Protein AF-0000000084528495 (afdb_homodimer)

Solvent-accessible surface area (backbone atoms only — not comparable to full-atom values): 52672 Å² total; per-residue (Å²): 116,62,55,32,34,38,36,33,26,71,50,64,68,57,42,54,53,49,43,49,55,41,39,72,72,54,35,44,69,46,77,27,61,38,69,66,52,42,53,53,48,50,70,76,45,75,59,64,30,39,39,36,41,34,61,101,52,72,64,42,44,51,50,32,38,51,39,49,69,34,83,90,40,40,80,51,52,28,34,32,38,28,51,91,52,44,69,66,59,35,40,52,44,38,76,26,46,26,77,39,60,40,29,56,82,57,58,63,67,44,54,51,28,51,51,37,28,54,44,34,53,51,44,60,51,51,72,59,45,53,87,52,68,66,42,49,45,68,48,73,54,81,67,75,66,86,82,68,80,81,67,31,35,34,34,40,33,18,83,43,69,69,64,56,68,38,56,48,52,48,43,59,71,50,41,91,37,35,45,84,35,51,47,77,70,55,56,61,75,49,88,40,41,30,39,38,39,34,24,39,44,36,69,52,63,50,42,101,84,64,48,50,59,55,43,77,16,16,24,17,64,70,54,47,52,49,50,45,36,51,41,54,32,34,77,88,44,39,70,36,36,31,36,37,28,30,30,76,85,44,50,70,59,52,28,49,42,24,49,42,60,28,67,42,76,46,43,56,81,51,48,46,68,48,53,50,50,49,52,52,51,44,44,52,50,40,51,54,51,52,49,48,51,50,48,41,52,49,30,36,45,48,31,25,28,28,88,83,62,64,37,28,13,37,69,34,42,55,57,34,40,34,55,53,21,64,69,15,32,88,89,29,26,29,24,30,34,29,34,35,50,52,64,47,66,58,45,27,72,73,61,31,63,67,36,38,49,43,46,51,35,50,46,50,50,47,40,54,72,74,52,60,93,79,45,45,54,20,43,61,49,95,62,28,34,35,39,38,36,72,66,25,52,69,68,57,39,48,52,51,52,49,49,43,36,48,55,42,50,68,51,62,40,72,32,57,33,84,90,42,87,56,74,76,40,70,45,78,50,40,36,22,26,2,27,24,76,31,62,50,39,56,31,68,57,41,48,49,39,3,46,52,14,23,52,49,15,54,72,72,70,37,69,35,77,24,70,50,66,77,70,59,79,74,52,87,78,77,84,77,80,78,80,77,77,77,76,78,86,69,77,82,79,81,73,78,77,69,74,65,93,118,117,62,55,34,34,37,37,33,25,72,49,64,66,57,43,53,52,50,44,49,54,42,39,73,71,56,34,43,69,46,79,27,61,38,69,67,51,42,54,53,47,48,71,75,44,76,60,65,30,38,37,36,39,32,61,103,52,74,65,43,46,51,50,34,38,51,40,48,68,35,83,90,39,40,81,51,50,29,36,32,37,28,50,92,52,44,67,67,59,35,39,51,43,37,74,27,48,26,78,39,58,38,30,57,82,58,56,62,66,44,53,50,29,49,51,37,29,52,43,34,54,48,43,60,51,52,72,59,45,54,84,49,69,64,42,50,44,67,47,74,54,81,66,74,64,86,81,69,80,81,66,32,35,33,33,41,33,17,81,44,69,70,64,55,68,38,56,48,50,46,44,60,73,48,40,89,37,37,42,85,36,51,49,76,70,54,56,62,74,48,87,39,42,29,37,38,38,34,24,39,44,34,68,52,65,50,42,101,83,63,48,49,58,56,42,78,16,16,23,17,64,70,54,48,52,49,51,44,36,50,41,55,32,33,78,88,44,39,70,36,36,31,37,38,28,30,32,76,86,44,52,69,60,50,28,50,43,22,47,42,59,28,69,40,74,45,42,56,82,50,48,47,68,48,52,49,51,48,53,52,51,44,46,50,49,39,50,54,50,51,50,46,51,50,48,42,52,49,30,37,46,49,32,27,28,29,88,81,62,64,38,28,12,38,70,35,41,55,56,35,38,35,55,53,22,65,69,15,31,88,91,30,25,29,24,32,34,30,33,35,50,53,66,48,66,56,45,26,71,74,60,32,62,68,36,37,51,43,45,52,34,50,46,49,52,45,42,56,72,72,52,60,93,79,45,45,53,21,42,62,49,95,61,29,34,36,38,38,35,73,65,26,52,69,67,60,40,49,51,50,51,50,48,42,39,46,52,42,48,70,50,63,40,71,34,58,33,86,90,41,87,55,74,77,40,68,44,79,49,42,36,22,24,2,28,23,75,32,62,53,40,56,30,68,57,41,48,50,40,3,46,52,14,23,51,50,15,54,71,73,70,37,67,35,76,24,70,51,66,76,71,61,79,73,50,88,80,76,86,78,81,76,80,77,77,78,76,77,84,69,78,79,82,81,72,80,75,67,73,66,87,118

Secondary structure (DSSP, 8-state):
-PPEEEEE-SSHHHHHHHHHHHHHTT-EEEEESSHHHHHHHHHH---SEEEEE--SSTHHHHHHHHHHHSTTTTTS-EEEE-SS--HHHHHHHHHHT-SEEE-TT--HHHHHHHHHHHHHHHHHHHTTS-SSHHHHHTT-S----S---PPPEEEE--SSSPPPHHHHHHHHHHGGGEEEES-HHHHTT---SEEEEE-TTTTS---TTS-----TTS--HHHHHHHHHHHHHSGGGTT-EEEEEE-TT-HHHHHHHHHHT-SEEEETT--HHHHHHHHHHHHHHHHHHHHHHHHHHHHHHHHHB-TTT-SEEHHHHHHHHHHHHHH-BTTB-EEEEEEEETTHHHHHHHH-HHHHHHHHHHHHHHHHHHS-TT-EEEE-SSSEEEEEEET--HHHHHHHHHHHHHHHHTS-EEE--SSS-S--EEE---EEEEEEEESS--HHHHHHHHHHHHHHHHHTTSSSEEE---GGGTS--------------------GGGGTT-/-PPEEEEE-SSHHHHHHHHHHHHHTT-EEEEESSHHHHHHHHHH---SEEEEE--SSTHHHHHHHHHHHSTTTTTS-EEEE-SS--HHHHHHHHHHT-SEEE-TT--HHHHHHHHHHHHHHHHHHHTTS-SSHHHHHTT-S----S---PPPEEEE--SSSPPPHHHHHHHHHHGGGEEEES-HHHHTT---SEEEEE-TTTTS---TTS-----TTS--HHHHHHHHHHHHHSGGGTT-EEEEEE-TT-HHHHHHHHHHT-SEEEETT--HHHHHHHHHHHHHHHHHHHHHHHHHHHHHHHHHB-TTT-SEEHHHHHHHHHHHHHH-BTTB-EEEEEEEETTHHHHHHHH-HHHHHHHHHHHHHHHHHHS-TT-EEEE-SSSEEEEEEET--HHHHHHHHHHHHHHHHTS-EEE--SSS-S--EEE---EEEEEEEESS--HHHHHHHHHHHHHHHHHTTSSSEEE---GGGTS--------------------TT--TT-

Organism: NCBI:txid1123501

pLDDT: mean 80.45, std 19.77, range [17.0, 97.69]

Sequence (1004 aa):
MSRRILVVDSVCTNRILGAADLSAARFDVRTCDSADAARRALRDGLPDLVAVGVGEGAACHDLLAELRAAPRTRALPIVAVGGDGGTAARLAALQAGADEAFPAGVDPALLVARLRSLLRRRDELEDLRPHDAAARALGFGDEAEPFAAPGRVAVLAGPSGAPPAALAEVIGRLGRRAQLLRDPAELTRQKADVVLLDAAGGAAGPDAAGRLAASGGCLSPGALFRAIAEVRAQGGRRQAEILAIVPPGATDLAVMALDLGAGDLVTADVGTAELSWRIDGLLRRKRVHDRLRDKVRDGLQAAVTDPLTGIANRRFAMATLGGMARAAGPGAPLAVMVLDIDHFKAVNDRHGHVAGDCVLIEVAGRMAAALRPGDLFARIGGEEFLVAAPGLGAAAARDLADRLRAAVADREVEVSNEMCANPAASVSVTISAGLAIGQGDEGDRLFGRADAALYAAKRDGRDRICLWSDPTATAPRHPVRVAVAAQPPGGPRRDWLSSRSAMSRRILVVDSVCTNRILGAADLSAARFDVRTCDSADAARRALRDGLPDLVAVGVGEGAACHDLLAELRAAPRTRALPIVAVGGDGGTAARLAALQAGADEAFPAGVDPALLVARLRSLLRRRDELEDLRPHDAAARALGFGDEAEPFAAPGRVAVLAGPSGAPPAALAEVIGRLGRRAQLLRDPAELTRQKADVVLLDAAGGAAGPDAAGRLAASGGCLSPGALFRAIAEVRAQGGRRQAEILAIVPPGATDLAVMALDLGAGDLVTADVGTAELSWRIDGLLRRKRVHDRLRDKVRDGLQAAVTDPLTGIANRRFAMATLGGMARAAGPGAPLAVMVLDIDHFKAVNDRHGHVAGDCVLIEVAGRMAAALRPGDLFARIGGEEFLVAAPGLGAAAARDLADRLRAAVADREVEVSNEMCANPAASVSVTISAGLAIGQGDEGDRLFGRADAALYAAKRDGRDRICLWSDPTATAPRHPVRVAVAAQPPGGPRRDWLSSRSA

Nearest PDB structures (foldseek):
  4wxo-assembly1_A  TM=8.400E-01  e=7.750E-16  Pseudomonas aeruginosa PAO1
  6zxc-assembly2_D  TM=5.123E-01  e=1.967E-21  Leptospira biflexa serovar Patoc strain 'Patoc 1 (Paris)'
  6et7-assembly1_B  TM=7.947E-01  e=2.622E-15  Idiomarina sp. A28L
  4zmm-assembly1_B  TM=8.998E-01  e=1.711E-13  Pseudomonas aeruginosa PAO1
  4zmu-assembly2_D  TM=7.798E-01  e=5.908E-15  Pseudomonas aeruginosa PAO1

Structure (mmCIF, N/CA/C/O backbone):
data_AF-0000000084528495-model_v1
#
loop_
_entity.id
_entity.type
_entity.pdbx_description
1 polymer 'diguanylate cyclase'
#
loop_
_atom_site.group_PDB
_atom_site.id
_atom_site.type_symbol
_atom_site.label_atom_id
_atom_site.label_alt_id
_atom_site.label_comp_id
_atom_site.label_asym_id
_atom_site.label_entity_id
_atom_site.label_seq_id
_atom_site.pdbx_PDB_ins_code
_atom_site.Cartn_x
_atom_site.Cartn_y
_atom_site.Cartn_z
_atom_site.occupancy
_atom_site.B_iso_or_equiv
_atom_site.auth_seq_id
_atom_site.auth_comp_id
_atom_site.auth_asym_id
_atom_site.auth_atom_id
_atom_site.pdbx_PDB_model_num
ATOM 1 N N . MET A 1 1 ? 2.141 -1.778 18.984 1 60 1 MET A N 1
ATOM 2 C CA . MET A 1 1 ? 3.311 -1.657 19.844 1 60 1 MET A CA 1
ATOM 3 C C . MET A 1 1 ? 4.07 -0.367 19.547 1 60 1 MET A C 1
ATOM 5 O O . MET A 1 1 ? 4.039 0.137 18.422 1 60 1 MET A O 1
ATOM 9 N N . SER A 1 2 ? 4.523 0.287 20.562 1 79.12 2 SER A N 1
ATOM 10 C CA . SER A 1 2 ? 5.301 1.518 20.453 1 79.12 2 SER A CA 1
ATOM 11 C C . SER A 1 2 ? 6.539 1.316 19.578 1 79.12 2 SER A C 1
ATOM 13 O O . SER A 1 2 ? 7.07 0.208 19.5 1 79.12 2 SER A O 1
ATOM 15 N N . ARG A 1 3 ? 6.922 2.322 18.922 1 86.75 3 ARG A N 1
ATOM 16 C CA . ARG A 1 3 ? 8.109 2.287 18.062 1 86.75 3 ARG A CA 1
ATOM 17 C C . ARG A 1 3 ? 9.375 2.223 18.906 1 86.75 3 ARG A C 1
ATOM 19 O O . ARG A 1 3 ? 9.5 2.926 19.922 1 86.75 3 ARG A O 1
ATOM 26 N N . ARG A 1 4 ? 10.25 1.34 18.578 1 91.38 4 ARG A N 1
ATOM 27 C CA . ARG A 1 4 ? 11.5 1.116 19.297 1 91.38 4 ARG A CA 1
ATOM 28 C C . ARG A 1 4 ? 12.641 1.914 18.688 1 91.38 4 ARG A C 1
ATOM 30 O O . ARG A 1 4 ? 12.867 1.852 17.469 1 91.38 4 ARG A O 1
ATOM 37 N N . ILE A 1 5 ? 13.367 2.697 19.562 1 94.69 5 ILE A N 1
ATOM 38 C CA . ILE A 1 5 ? 14.508 3.482 19.109 1 94.69 5 ILE A CA 1
ATOM 39 C C . ILE A 1 5 ? 15.766 3.066 19.875 1 94.69 5 ILE A C 1
ATOM 41 O O . ILE A 1 5 ? 15.742 2.941 21.094 1 94.69 5 ILE A O 1
ATOM 45 N N . LEU A 1 6 ? 16.812 2.783 19.172 1 96.25 6 LEU A N 1
ATOM 46 C CA . LEU A 1 6 ? 18.109 2.516 19.781 1 96.25 6 LEU A CA 1
ATOM 47 C C . LEU A 1 6 ? 18.984 3.758 19.75 1 96.25 6 LEU A C 1
ATOM 49 O O . LEU A 1 6 ? 19.297 4.281 18.672 1 96.25 6 LEU A O 1
ATOM 53 N N . VAL A 1 7 ? 19.375 4.219 20.938 1 95 7 VAL A N 1
ATOM 54 C CA . VAL A 1 7 ? 20.25 5.383 21.031 1 95 7 VAL A CA 1
ATOM 55 C C . VAL A 1 7 ? 21.672 4.934 21.328 1 95 7 VAL A C 1
ATOM 57 O O . VAL A 1 7 ? 21.922 4.254 22.328 1 95 7 VAL A O 1
ATOM 60 N N . VAL A 1 8 ? 22.547 5.336 20.453 1 94.06 8 VAL A N 1
ATOM 61 C CA . VAL A 1 8 ? 23.953 4.992 20.625 1 94.06 8 VAL A CA 1
ATOM 62 C C . VAL A 1 8 ? 24.781 6.262 20.828 1 94.06 8 VAL A C 1
ATOM 64 O O . VAL A 1 8 ? 24.891 7.094 19.922 1 94.06 8 VAL A O 1
ATOM 67 N N . ASP A 1 9 ? 25.328 6.438 21.938 1 91.56 9 ASP A N 1
ATOM 68 C CA . ASP A 1 9 ? 26.156 7.602 22.266 1 91.56 9 ASP A CA 1
ATOM 69 C C . ASP A 1 9 ? 27.141 7.281 23.391 1 91.56 9 ASP A C 1
ATOM 71 O O . ASP A 1 9 ? 26.75 6.738 24.438 1 91.56 9 ASP A O 1
ATOM 75 N N . SER A 1 10 ? 28.406 7.633 23.219 1 88.31 10 SER A N 1
ATOM 76 C CA . SER A 1 10 ? 29.422 7.309 24.203 1 88.31 10 SER A CA 1
ATOM 77 C C . SER A 1 10 ? 29.297 8.203 25.438 1 88.31 10 SER A C 1
ATOM 79 O O . SER A 1 10 ? 29.797 7.859 26.5 1 88.31 10 SER A O 1
ATOM 81 N N . VAL A 1 11 ? 28.781 9.406 25.25 1 88.38 11 VAL A N 1
ATOM 82 C CA . VAL A 1 11 ? 28.641 10.352 26.359 1 88.38 11 VAL A CA 1
ATOM 83 C C . VAL A 1 11 ? 27.359 10.055 27.125 1 88.38 11 VAL A C 1
ATOM 85 O O . VAL A 1 11 ? 26.25 10.148 26.578 1 88.38 11 VAL A O 1
ATOM 88 N N . CYS A 1 12 ? 27.484 9.82 28.375 1 91.19 12 CYS A N 1
ATOM 89 C CA . CYS A 1 12 ? 26.391 9.391 29.219 1 91.19 12 CYS A CA 1
ATOM 90 C C . CYS A 1 12 ? 25.297 10.445 29.281 1 91.19 12 CYS A C 1
ATOM 92 O O . CYS A 1 12 ? 24.109 10.133 29.156 1 91.19 12 CYS A O 1
ATOM 94 N N . THR A 1 13 ? 25.672 11.672 29.422 1 89.62 13 THR A N 1
ATOM 95 C CA . THR A 1 13 ? 24.703 12.766 29.531 1 89.62 13 THR A CA 1
ATOM 96 C C . THR A 1 13 ? 23.844 12.852 28.266 1 89.62 13 THR A C 1
ATOM 98 O O . THR A 1 13 ? 22.641 13.062 28.344 1 89.62 13 THR A O 1
ATOM 101 N N . ASN A 1 14 ? 24.453 12.672 27.172 1 88.44 14 ASN A N 1
ATOM 102 C CA . ASN A 1 14 ? 23.734 12.695 25.906 1 88.44 14 ASN A CA 1
ATOM 103 C C . ASN A 1 14 ? 22.703 11.562 25.812 1 88.44 14 ASN A C 1
ATOM 105 O O . ASN A 1 14 ? 21.594 11.766 25.344 1 88.44 14 ASN A O 1
ATOM 109 N N . ARG A 1 15 ? 23.078 10.445 26.219 1 89.56 15 ARG A N 1
ATOM 110 C CA . ARG A 1 15 ? 22.188 9.281 26.188 1 89.56 15 ARG A CA 1
ATOM 111 C C . ARG A 1 15 ? 20.969 9.508 27.078 1 89.56 15 ARG A C 1
ATOM 113 O O . ARG A 1 15 ? 19.844 9.25 26.672 1 89.56 15 ARG A O 1
ATOM 120 N N . ILE A 1 16 ? 21.234 9.984 28.234 1 90.25 16 ILE A N 1
ATOM 121 C CA . ILE A 1 16 ? 20.172 10.188 29.203 1 90.25 16 ILE A CA 1
ATOM 122 C C . ILE A 1 16 ? 19.188 11.234 28.688 1 90.25 16 ILE A C 1
ATOM 124 O O . ILE A 1 16 ? 17.969 11.008 28.672 1 90.25 16 ILE A O 1
ATOM 128 N N . LEU A 1 17 ? 19.734 12.375 28.234 1 87.88 17 LEU A N 1
ATOM 129 C CA . LEU A 1 17 ? 18.891 13.453 27.734 1 87.88 17 LEU A CA 1
ATOM 130 C C . LEU A 1 17 ? 18.125 13.016 26.484 1 87.88 17 LEU A C 1
ATOM 132 O O . LEU A 1 17 ? 16.938 13.297 26.359 1 87.88 17 LEU A O 1
ATOM 136 N N . GLY A 1 18 ? 18.844 12.391 25.641 1 89 18 GLY A N 1
ATOM 137 C CA . GLY A 1 18 ? 18.188 11.891 24.438 1 89 18 GLY A CA 1
ATOM 138 C C . GLY A 1 18 ? 17.078 10.898 24.734 1 89 18 GLY A C 1
ATOM 139 O O . GLY A 1 18 ? 15.984 10.992 24.156 1 89 18 GLY A O 1
ATOM 140 N N . ALA A 1 19 ? 17.359 9.969 25.562 1 91.31 19 ALA A N 1
ATOM 141 C CA . ALA A 1 19 ? 16.375 8.977 25.953 1 91.31 19 ALA A CA 1
ATOM 142 C C . ALA A 1 19 ? 15.148 9.641 26.594 1 91.31 19 ALA A C 1
ATOM 144 O O . ALA A 1 19 ? 14.016 9.242 26.328 1 91.31 19 ALA A O 1
ATOM 145 N N . ALA A 1 20 ? 15.406 10.594 27.391 1 90.19 20 ALA A N 1
ATOM 146 C CA . ALA A 1 20 ? 14.312 11.305 28.047 1 90.19 20 ALA A CA 1
ATOM 147 C C . ALA A 1 20 ? 13.414 11.992 27.031 1 90.19 20 ALA A C 1
ATOM 149 O O . ALA A 1 20 ? 12.188 11.867 27.094 1 90.19 20 ALA A O 1
ATOM 150 N N . ASP A 1 21 ? 14.031 12.719 26.109 1 89 21 ASP A N 1
ATOM 151 C CA . ASP A 1 21 ? 13.289 13.422 25.078 1 89 21 ASP A CA 1
ATOM 152 C C . ASP A 1 21 ? 12.461 12.453 24.234 1 89 21 ASP A C 1
ATOM 154 O O . ASP A 1 21 ? 11.281 12.703 23.969 1 89 21 ASP A O 1
ATOM 158 N N . LEU A 1 22 ? 13.062 11.391 23.891 1 90.62 22 LEU A N 1
ATOM 159 C CA . LEU A 1 22 ? 12.406 10.43 23.016 1 90.62 22 LEU A CA 1
ATOM 160 C C . LEU A 1 22 ? 11.328 9.656 23.766 1 90.62 22 LEU A C 1
ATOM 162 O O . LEU A 1 22 ? 10.281 9.328 23.203 1 90.62 22 LEU A O 1
ATOM 166 N N . SER A 1 23 ? 11.555 9.336 25 1 87.75 23 SER A N 1
ATOM 167 C CA . SER A 1 23 ? 10.539 8.68 25.812 1 87.75 23 SER A CA 1
ATOM 168 C C . SER A 1 23 ? 9.328 9.586 26.031 1 87.75 23 SER A C 1
ATOM 170 O O . SER A 1 23 ? 8.188 9.117 26.047 1 87.75 23 SER A O 1
ATOM 172 N N . ALA A 1 24 ? 9.656 10.844 26.188 1 83.25 24 ALA A N 1
ATOM 173 C CA . ALA A 1 24 ? 8.578 11.82 26.328 1 83.25 24 ALA A CA 1
ATOM 174 C C . ALA A 1 24 ? 7.695 11.836 25.078 1 83.25 24 ALA A C 1
ATOM 176 O O . ALA A 1 24 ? 6.504 12.148 25.156 1 83.25 24 ALA A O 1
ATOM 177 N N . ALA A 1 25 ? 8.312 11.547 24 1 84.56 25 ALA A N 1
ATOM 178 C CA . ALA A 1 25 ? 7.574 11.469 22.734 1 84.56 25 ALA A CA 1
ATOM 179 C C . ALA A 1 25 ? 6.992 10.07 22.531 1 84.56 25 ALA A C 1
ATOM 181 O O . ALA A 1 25 ? 6.555 9.734 21.422 1 84.56 25 ALA A O 1
ATOM 182 N N . ARG A 1 26 ? 7.105 9.227 23.578 1 81.56 26 ARG A N 1
ATOM 183 C CA . ARG A 1 26 ? 6.414 7.941 23.688 1 81.56 26 ARG A CA 1
ATOM 184 C C . ARG A 1 26 ? 7.082 6.875 22.828 1 81.56 26 ARG A C 1
ATOM 186 O O . ARG A 1 26 ? 6.414 5.977 22.312 1 81.56 26 ARG A O 1
ATOM 193 N N . PHE A 1 27 ? 8.258 7.012 22.578 1 87.56 27 PHE A N 1
ATOM 194 C CA . PHE A 1 27 ? 9.039 5.945 21.969 1 87.56 27 PHE A CA 1
ATOM 195 C C . PHE A 1 27 ? 9.586 4.996 23.031 1 87.56 27 PHE A C 1
ATOM 197 O O . PHE A 1 27 ? 9.766 5.383 24.188 1 87.56 27 PHE A O 1
ATOM 204 N N . ASP A 1 28 ? 9.656 3.738 22.672 1 89.75 28 ASP A N 1
ATOM 205 C CA . ASP A 1 28 ? 10.414 2.785 23.484 1 89.75 28 ASP A CA 1
ATOM 206 C C . ASP A 1 28 ? 11.906 2.879 23.203 1 89.75 28 ASP A C 1
ATOM 208 O O . ASP A 1 28 ? 12.359 2.498 22.109 1 89.75 28 ASP A O 1
ATOM 212 N N . VAL A 1 29 ? 12.688 3.346 24.266 1 94.62 29 VAL A N 1
ATOM 213 C CA . VAL A 1 29 ? 14.07 3.729 23.984 1 94.62 29 VAL A CA 1
ATOM 214 C C . VAL A 1 29 ? 15.031 2.775 24.688 1 94.62 29 VAL A C 1
ATOM 216 O O . VAL A 1 29 ? 14.867 2.492 25.875 1 94.62 29 VAL A O 1
ATOM 219 N N . ARG A 1 30 ? 15.883 2.232 23.969 1 95.25 30 ARG A N 1
ATOM 220 C CA . ARG A 1 30 ? 17.031 1.497 24.484 1 95.25 30 ARG A CA 1
ATOM 221 C C . ARG A 1 30 ? 18.328 2.238 24.188 1 95.25 30 ARG A C 1
ATOM 223 O O . ARG A 1 30 ? 18.5 2.812 23.109 1 95.25 30 ARG A O 1
ATOM 230 N N . THR A 1 31 ? 19.266 2.225 25.172 1 95.38 31 THR A N 1
ATOM 231 C CA . THR A 1 31 ? 20.5 2.977 24.969 1 95.38 31 THR A CA 1
ATOM 232 C C . THR A 1 31 ? 21.719 2.045 24.984 1 95.38 31 THR A C 1
ATOM 234 O O . THR A 1 31 ? 21.703 1.013 25.656 1 95.38 31 THR A O 1
ATOM 237 N N . CYS A 1 32 ? 22.641 2.402 24.188 1 94.25 32 CYS A N 1
ATOM 238 C CA . CYS A 1 32 ? 23.938 1.747 24.156 1 94.25 32 CYS A CA 1
ATOM 239 C C . CYS A 1 32 ? 25.062 2.766 24.266 1 94.25 32 CYS A C 1
ATOM 241 O O . CYS A 1 32 ? 24.969 3.869 23.734 1 94.25 32 CYS A O 1
ATOM 243 N N . ASP A 1 33 ? 26.203 2.359 24.938 1 92.5 33 ASP A N 1
ATOM 244 C CA . ASP A 1 33 ? 27.266 3.322 25.219 1 92.5 33 ASP A CA 1
ATOM 245 C C . ASP A 1 33 ? 28.438 3.131 24.25 1 92.5 33 ASP A C 1
ATOM 247 O O . ASP A 1 33 ? 29.469 3.809 24.375 1 92.5 33 ASP A O 1
ATOM 251 N N . SER A 1 34 ? 28.281 2.148 23.328 1 91 34 SER A N 1
ATOM 252 C CA . SER A 1 34 ? 29.359 1.89 22.375 1 91 34 SER A CA 1
ATOM 253 C C . SER A 1 34 ? 28.828 1.239 21.109 1 91 34 SER A C 1
ATOM 255 O O . SER A 1 34 ? 27.703 0.749 21.078 1 91 34 SER A O 1
ATOM 257 N N . ALA A 1 35 ? 29.688 1.284 20.062 1 91.25 35 ALA A N 1
ATOM 258 C CA . ALA A 1 35 ? 29.344 0.627 18.812 1 91.25 35 ALA A CA 1
ATOM 259 C C . ALA A 1 35 ? 29.188 -0.879 19 1 91.25 35 ALA A C 1
ATOM 261 O O . ALA A 1 35 ? 28.312 -1.502 18.391 1 91.25 35 ALA A O 1
ATOM 262 N N . ASP A 1 36 ? 30.031 -1.383 19.828 1 91.19 36 ASP A N 1
ATOM 263 C CA . ASP A 1 36 ? 29.984 -2.816 20.109 1 91.19 36 ASP A CA 1
ATOM 264 C C . ASP A 1 36 ? 28.672 -3.199 20.781 1 91.19 36 ASP A C 1
ATOM 266 O O . ASP A 1 36 ? 28.062 -4.211 20.438 1 91.19 36 ASP A O 1
ATOM 270 N N . ALA A 1 37 ? 28.344 -2.432 21.734 1 93.56 37 ALA A N 1
ATOM 271 C CA . ALA A 1 37 ? 27.078 -2.676 22.406 1 93.56 37 ALA A CA 1
ATOM 272 C C . ALA A 1 37 ? 25.906 -2.568 21.438 1 93.56 37 ALA A C 1
ATOM 274 O O . ALA A 1 37 ? 24.938 -3.33 21.531 1 93.56 37 ALA A O 1
ATOM 275 N N . ALA A 1 38 ? 26 -1.635 20.531 1 94.25 38 ALA A N 1
ATOM 276 C CA . ALA A 1 38 ? 24.969 -1.451 19.516 1 94.25 38 ALA A CA 1
ATOM 277 C C . ALA A 1 38 ? 24.859 -2.676 18.609 1 94.25 38 ALA A C 1
ATOM 279 O O . ALA A 1 38 ? 23.75 -3.143 18.312 1 94.25 38 ALA A O 1
ATOM 280 N N . ARG A 1 39 ? 26.031 -3.174 18.219 1 92.25 39 ARG A N 1
ATOM 281 C CA . ARG A 1 39 ? 26.062 -4.355 17.359 1 92.25 39 ARG A CA 1
ATOM 282 C C . ARG A 1 39 ? 25.375 -5.539 18.047 1 92.25 39 ARG A C 1
ATOM 284 O O . ARG A 1 39 ? 24.609 -6.27 17.406 1 92.25 39 ARG A O 1
ATOM 291 N N . ARG A 1 40 ? 25.609 -5.707 19.266 1 93.31 40 ARG A N 1
ATOM 292 C CA . ARG A 1 40 ? 25 -6.797 20.031 1 93.31 40 ARG A CA 1
ATOM 293 C C . ARG A 1 40 ? 23.484 -6.613 20.125 1 93.31 40 ARG A C 1
ATOM 295 O O . ARG A 1 40 ? 22.734 -7.566 19.922 1 93.31 40 ARG A O 1
ATOM 302 N N . ALA A 1 41 ? 23.094 -5.406 20.391 1 94.62 41 ALA A N 1
ATOM 303 C CA . ALA A 1 41 ? 21.672 -5.109 20.5 1 94.62 41 ALA A CA 1
ATOM 304 C C . ALA A 1 41 ? 20.953 -5.398 19.188 1 94.62 41 ALA A C 1
ATOM 306 O O . ALA A 1 41 ? 19.844 -5.93 19.188 1 94.62 41 ALA A O 1
ATOM 307 N N . LEU A 1 42 ? 21.531 -5.066 18.062 1 92.5 42 LEU A N 1
ATOM 308 C CA . LEU A 1 42 ? 20.938 -5.227 16.75 1 92.5 42 LEU A CA 1
ATOM 309 C C . LEU A 1 42 ? 20.859 -6.699 16.359 1 92.5 42 LEU A C 1
ATOM 311 O O . LEU A 1 42 ? 20 -7.09 15.57 1 92.5 42 LEU A O 1
ATOM 315 N N . ARG A 1 43 ? 21.781 -7.492 16.875 1 88.62 43 ARG A N 1
ATOM 316 C CA . ARG A 1 43 ? 21.719 -8.938 16.656 1 88.62 43 ARG A CA 1
ATOM 317 C C . ARG A 1 43 ? 20.531 -9.555 17.375 1 88.62 43 ARG A C 1
ATOM 319 O O . ARG A 1 43 ? 19.906 -10.484 16.859 1 88.62 43 ARG A O 1
ATOM 326 N N . ASP A 1 44 ? 20.203 -9.023 18.469 1 89.5 44 ASP A N 1
ATOM 327 C CA . ASP A 1 44 ? 19.094 -9.523 19.266 1 89.5 44 ASP A CA 1
ATOM 328 C C . ASP A 1 44 ? 17.75 -9.148 18.641 1 89.5 44 ASP A C 1
ATOM 330 O O . ASP A 1 44 ? 16.781 -9.898 18.734 1 89.5 44 ASP A O 1
ATOM 334 N N . GLY A 1 45 ? 17.734 -7.98 18.109 1 90.56 45 GLY A N 1
ATOM 335 C CA . GLY A 1 45 ? 16.516 -7.488 17.484 1 90.56 45 GLY A CA 1
ATOM 336 C C . GLY A 1 45 ? 16.688 -6.113 16.859 1 90.56 45 GLY A C 1
ATOM 337 O O . GLY A 1 45 ? 17.359 -5.25 17.422 1 90.56 45 GLY A O 1
ATOM 338 N N . LEU A 1 46 ? 16.031 -6.012 15.82 1 91.56 46 LEU A N 1
ATOM 339 C CA . LEU A 1 46 ? 16.156 -4.734 15.133 1 91.56 46 LEU A CA 1
ATOM 340 C C . LEU A 1 46 ? 15.164 -3.715 15.68 1 91.56 46 LEU A C 1
ATOM 342 O O . LEU A 1 46 ? 13.984 -4.027 15.844 1 91.56 46 LEU A O 1
ATOM 346 N N . PRO A 1 47 ? 15.648 -2.535 16.016 1 94.19 47 PRO A N 1
ATOM 347 C CA . PRO A 1 47 ? 14.727 -1.439 16.328 1 94.19 47 PRO A CA 1
ATOM 348 C C . PRO A 1 47 ? 14.07 -0.848 15.086 1 94.19 47 PRO A C 1
ATOM 350 O O . PRO A 1 47 ? 14.312 -1.313 13.969 1 94.19 47 PRO A O 1
ATOM 353 N N . ASP A 1 48 ? 13.148 0.131 15.344 1 91.12 48 ASP A N 1
ATOM 354 C CA . ASP A 1 48 ? 12.523 0.81 14.211 1 91.12 48 ASP A CA 1
ATOM 355 C C . ASP A 1 48 ? 13.43 1.915 13.672 1 91.12 48 ASP A C 1
ATOM 357 O O . ASP A 1 48 ? 13.312 2.301 12.508 1 91.12 48 ASP A O 1
ATOM 361 N N . LEU A 1 49 ? 14.258 2.424 14.531 1 94.81 49 LEU A N 1
ATOM 362 C CA . LEU A 1 49 ? 15.156 3.52 14.172 1 94.81 49 LEU A CA 1
ATOM 363 C C . LEU A 1 49 ? 16.375 3.541 15.086 1 94.81 49 LEU A C 1
ATOM 365 O O . LEU A 1 49 ? 16.297 3.17 16.25 1 94.81 49 LEU A O 1
ATOM 369 N N . VAL A 1 50 ? 17.531 4.004 14.555 1 95.25 50 VAL A N 1
ATOM 370 C CA . VAL A 1 50 ? 18.75 4.129 15.336 1 95.25 50 VAL A CA 1
ATOM 371 C C . VAL A 1 50 ? 19.203 5.59 15.367 1 95.25 50 VAL A C 1
ATOM 373 O O . VAL A 1 50 ? 19.281 6.242 14.328 1 95.25 50 VAL A O 1
ATOM 376 N N . ALA A 1 51 ? 19.391 6.098 16.547 1 94.25 51 ALA A N 1
ATOM 377 C CA . ALA A 1 51 ? 19.969 7.426 16.734 1 94.25 51 ALA A CA 1
ATOM 378 C C . ALA A 1 51 ? 21.406 7.332 17.234 1 94.25 51 ALA A C 1
ATOM 380 O O . ALA A 1 51 ? 21.656 6.77 18.297 1 94.25 51 ALA A O 1
ATOM 381 N N . VAL A 1 52 ? 22.328 7.887 16.438 1 92.81 52 VAL A N 1
ATOM 382 C CA . VAL A 1 52 ? 23.75 7.742 16.75 1 92.81 52 VAL A CA 1
ATOM 383 C C . VAL A 1 52 ? 24.328 9.094 17.141 1 92.81 52 VAL A C 1
ATOM 385 O O . VAL A 1 52 ? 24.203 10.078 16.406 1 92.81 52 VAL A O 1
ATOM 388 N N . GLY A 1 53 ? 24.938 9.109 18.266 1 90.56 53 GLY A N 1
ATOM 389 C CA . GLY A 1 53 ? 25.672 10.289 18.672 1 90.56 53 GLY A CA 1
ATOM 390 C C . GLY A 1 53 ? 27 10.445 17.938 1 90.56 53 GLY A C 1
ATOM 391 O O . GLY A 1 53 ? 27.812 9.508 17.906 1 90.56 53 GLY A O 1
ATOM 392 N N . VAL A 1 54 ? 27.078 11.578 17.203 1 81.38 54 VAL A N 1
ATOM 393 C CA . VAL A 1 54 ? 28.297 11.789 16.453 1 81.38 54 VAL A CA 1
ATOM 394 C C . VAL A 1 54 ? 29.203 12.773 17.203 1 81.38 54 VAL A C 1
ATOM 396 O O . VAL A 1 54 ? 28.781 13.883 17.516 1 81.38 54 VAL A O 1
ATOM 399 N N . GLY A 1 55 ? 30.078 12.242 18.062 1 68.94 55 GLY A N 1
ATOM 400 C CA . GLY A 1 55 ? 31.109 13.055 18.672 1 68.94 55 GLY A CA 1
ATOM 401 C C . GLY A 1 55 ? 32.281 13.328 17.75 1 68.94 55 GLY A C 1
ATOM 402 O O . GLY A 1 55 ? 32.188 13.148 16.531 1 68.94 55 GLY A O 1
ATOM 403 N N . GLU A 1 56 ? 33.375 14.07 18.141 1 56.47 56 GLU A N 1
ATOM 404 C CA . GLU A 1 56 ? 34.594 14.422 17.391 1 56.47 56 GLU A CA 1
ATOM 405 C C . GLU A 1 56 ? 35.312 13.18 16.891 1 56.47 56 GLU A C 1
ATOM 407 O O . GLU A 1 56 ? 36.219 13.273 16.078 1 56.47 56 GLU A O 1
ATOM 412 N N . GLY A 1 57 ? 34.562 11.938 16.953 1 57.09 57 GLY A N 1
ATOM 413 C CA . GLY A 1 57 ? 35.469 10.836 16.656 1 57.09 57 GLY A CA 1
ATOM 414 C C . GLY A 1 57 ? 35 9.977 15.5 1 57.09 57 GLY A C 1
ATOM 415 O O . GLY A 1 57 ? 33.844 10.047 15.102 1 57.09 57 GLY A O 1
ATOM 416 N N . ALA A 1 58 ? 35.938 9.328 14.609 1 62.44 58 ALA A N 1
ATOM 417 C CA . ALA A 1 58 ? 35.875 8.438 13.461 1 62.44 58 ALA A CA 1
ATOM 418 C C . ALA A 1 58 ? 35 7.23 13.742 1 62.44 58 ALA A C 1
ATOM 420 O O . ALA A 1 58 ? 34.375 6.672 12.828 1 62.44 58 ALA A O 1
ATOM 421 N N . ALA A 1 59 ? 34.75 6.969 14.953 1 70.88 59 ALA A N 1
ATOM 422 C CA . ALA A 1 59 ? 34.094 5.711 15.305 1 70.88 59 ALA A CA 1
ATOM 423 C C . ALA A 1 59 ? 32.625 5.746 14.961 1 70.88 59 ALA A C 1
ATOM 425 O O . ALA A 1 59 ? 32.031 4.742 14.523 1 70.88 59 ALA A O 1
ATOM 426 N N . CYS A 1 60 ? 32.094 6.879 15.008 1 82.25 60 CYS A N 1
ATOM 427 C CA . CYS A 1 60 ? 30.656 6.984 14.742 1 82.25 60 CYS A CA 1
ATOM 428 C C . CYS A 1 60 ? 30.359 6.805 13.258 1 82.25 60 CYS A C 1
ATOM 430 O O . CYS A 1 60 ? 29.391 6.129 12.891 1 82.25 60 CYS A O 1
ATOM 432 N N . HIS A 1 61 ? 31.266 7.27 12.445 1 87.5 61 HIS A N 1
ATOM 433 C CA . HIS A 1 61 ? 31.062 7.156 11 1 87.5 61 HIS A CA 1
ATOM 434 C C . HIS A 1 61 ? 31.234 5.715 10.531 1 87.5 61 HIS A C 1
ATOM 436 O O . HIS A 1 61 ? 30.531 5.273 9.625 1 87.5 61 HIS A O 1
ATOM 442 N N . ASP A 1 62 ? 32.094 5.051 11.25 1 90.25 62 ASP A N 1
ATOM 443 C CA . ASP A 1 62 ? 32.281 3.643 10.922 1 90.25 62 ASP A CA 1
ATOM 444 C C . ASP A 1 62 ? 31.016 2.834 11.203 1 90.25 62 ASP A C 1
ATOM 446 O O . ASP A 1 62 ? 30.641 1.961 10.414 1 90.25 62 ASP A O 1
ATOM 450 N N . LEU A 1 63 ? 30.453 3.172 12.312 1 92 63 LEU A N 1
ATOM 451 C CA . LEU A 1 63 ? 29.219 2.479 12.656 1 92 63 LEU A CA 1
ATOM 452 C C . LEU A 1 63 ? 28.141 2.766 11.617 1 92 63 LEU A C 1
ATOM 454 O O . LEU A 1 63 ? 27.422 1.852 11.18 1 92 63 LEU A O 1
ATOM 458 N N . LEU A 1 64 ? 28 3.994 11.203 1 93.12 64 LEU A N 1
ATOM 459 C CA . LEU A 1 64 ? 27.016 4.387 10.195 1 93.12 64 LEU A CA 1
ATOM 460 C C . LEU A 1 64 ? 27.219 3.619 8.898 1 93.12 64 LEU A C 1
ATOM 462 O O . LEU A 1 64 ? 26.281 3.051 8.344 1 93.12 64 LEU A O 1
ATOM 466 N N . ALA A 1 65 ? 28.438 3.562 8.492 1 92.94 65 ALA A N 1
ATOM 467 C CA . ALA A 1 65 ? 28.797 2.877 7.254 1 92.94 65 ALA A CA 1
ATOM 468 C C . ALA A 1 65 ? 28.484 1.385 7.344 1 92.94 65 ALA A C 1
ATOM 470 O O . ALA A 1 65 ? 28 0.785 6.387 1 92.94 65 ALA A O 1
ATOM 471 N N . GLU A 1 66 ? 28.797 0.863 8.445 1 92.94 66 GLU A N 1
ATOM 472 C CA . GLU A 1 66 ? 28.547 -0.556 8.68 1 92.94 66 GLU A CA 1
ATOM 473 C C . GLU A 1 66 ? 27.047 -0.872 8.617 1 92.94 66 GLU A C 1
ATOM 475 O O . GLU A 1 66 ? 26.641 -1.849 7.98 1 92.94 66 GLU A O 1
ATOM 480 N N . LEU A 1 67 ? 26.266 -0.063 9.266 1 92.5 67 LEU A N 1
ATOM 481 C CA . LEU A 1 67 ? 24.812 -0.278 9.297 1 92.5 67 LEU A CA 1
ATOM 482 C C . LEU A 1 67 ? 24.234 -0.18 7.891 1 92.5 67 LEU A C 1
ATOM 484 O O . LEU A 1 67 ? 23.328 -0.944 7.539 1 92.5 67 LEU A O 1
ATOM 488 N N . ARG A 1 68 ? 24.734 0.676 7.066 1 90.62 68 ARG A N 1
ATOM 489 C CA . ARG A 1 68 ? 24.219 0.898 5.723 1 90.62 68 ARG A CA 1
ATOM 490 C C . ARG A 1 68 ? 24.656 -0.21 4.773 1 90.62 68 ARG A C 1
ATOM 492 O O . ARG A 1 68 ? 23.969 -0.523 3.807 1 90.62 68 ARG A O 1
ATOM 499 N N . ALA A 1 69 ? 25.734 -0.835 5.062 1 86.69 69 ALA A N 1
ATOM 500 C CA . ALA A 1 69 ? 26.297 -1.868 4.195 1 86.69 69 ALA A CA 1
ATOM 501 C C . ALA A 1 69 ? 25.641 -3.223 4.461 1 86.69 69 ALA A C 1
ATOM 503 O O . ALA A 1 69 ? 25.531 -4.051 3.557 1 86.69 69 ALA A O 1
ATOM 504 N N . ALA A 1 70 ? 25.203 -3.367 5.629 1 83.56 70 ALA A N 1
ATOM 505 C CA . ALA A 1 70 ? 24.641 -4.66 6.016 1 83.56 70 ALA A CA 1
ATOM 506 C C . ALA A 1 70 ? 23.203 -4.805 5.516 1 83.56 70 ALA A C 1
ATOM 508 O O . ALA A 1 70 ? 22.375 -3.926 5.734 1 83.56 70 ALA A O 1
ATOM 509 N N . PRO A 1 71 ? 22.844 -5.891 4.828 1 74.94 71 PRO A N 1
ATOM 510 C CA . PRO A 1 71 ? 21.5 -6.094 4.285 1 74.94 71 PRO A CA 1
ATOM 511 C C . PRO A 1 71 ? 20.406 -6.043 5.359 1 74.94 71 PRO A C 1
ATOM 513 O O . PRO A 1 71 ? 19.297 -5.578 5.094 1 74.94 71 PRO A O 1
ATOM 516 N N . ARG A 1 72 ? 20.75 -6.512 6.535 1 79.81 72 ARG A N 1
ATOM 517 C CA . ARG A 1 72 ? 19.766 -6.594 7.609 1 79.81 72 ARG A CA 1
ATOM 518 C C . ARG A 1 72 ? 19.422 -5.203 8.133 1 79.81 72 ARG A C 1
ATOM 520 O O . ARG A 1 72 ? 18.312 -4.984 8.625 1 79.81 72 ARG A O 1
ATOM 527 N N . THR A 1 73 ? 20.375 -4.277 8.023 1 89.12 73 THR A N 1
ATOM 528 C CA . THR A 1 73 ? 20.172 -3 8.703 1 89.12 73 THR A CA 1
ATOM 529 C C . THR A 1 73 ? 20.125 -1.857 7.691 1 89.12 73 THR A C 1
ATOM 531 O O . THR A 1 73 ? 19.859 -0.71 8.055 1 89.12 73 THR A O 1
ATOM 534 N N . ARG A 1 74 ? 20.328 -2.125 6.469 1 85.88 74 ARG A N 1
ATOM 535 C CA . ARG A 1 74 ? 20.484 -1.078 5.465 1 85.88 74 ARG A CA 1
ATOM 536 C C . ARG A 1 74 ? 19.203 -0.263 5.324 1 85.88 74 ARG A C 1
ATOM 538 O O . ARG A 1 74 ? 19.25 0.916 4.965 1 85.88 74 ARG A O 1
ATOM 545 N N . ALA A 1 75 ? 18.109 -0.836 5.629 1 82.12 75 ALA A N 1
ATOM 546 C CA . ALA A 1 75 ? 16.844 -0.159 5.441 1 82.12 75 ALA A CA 1
ATOM 547 C C . ALA A 1 75 ? 16.438 0.61 6.699 1 82.12 75 ALA A C 1
ATOM 549 O O . ALA A 1 75 ? 15.469 1.375 6.684 1 82.12 75 ALA A O 1
ATOM 550 N N . LEU A 1 76 ? 17.172 0.464 7.75 1 89.69 76 LEU A N 1
ATOM 551 C CA . LEU A 1 76 ? 16.859 1.145 9 1 89.69 76 LEU A CA 1
ATOM 552 C C . LEU A 1 76 ? 17.109 2.645 8.883 1 89.69 76 LEU A C 1
ATOM 554 O O . LEU A 1 76 ? 18.172 3.064 8.414 1 89.69 76 LEU A O 1
ATOM 558 N N . PRO A 1 77 ? 16.094 3.463 9.281 1 93.06 77 PRO A N 1
ATOM 559 C CA . PRO A 1 77 ? 16.406 4.891 9.391 1 93.06 77 PRO A CA 1
ATOM 560 C C . PRO A 1 77 ? 17.469 5.176 10.453 1 93.06 77 PRO A C 1
ATOM 562 O O . PRO A 1 77 ? 17.422 4.617 11.547 1 93.06 77 PRO A O 1
ATOM 565 N N . ILE A 1 78 ? 18.406 5.984 10.117 1 95 78 ILE A N 1
ATOM 566 C CA . ILE A 1 78 ? 19.5 6.332 11.023 1 95 78 ILE A CA 1
ATOM 567 C C . ILE A 1 78 ? 19.609 7.852 11.133 1 95 78 ILE A C 1
ATOM 569 O O . ILE A 1 78 ? 19.703 8.547 10.125 1 95 78 ILE A O 1
ATOM 573 N N . VAL A 1 79 ? 19.609 8.359 12.344 1 94.62 79 VAL A N 1
ATOM 574 C CA . VAL A 1 79 ? 19.75 9.781 12.602 1 94.62 79 VAL A CA 1
ATOM 575 C C . VAL A 1 79 ? 21.016 10.031 13.422 1 94.62 79 VAL A C 1
ATOM 577 O O . VAL A 1 79 ? 21.234 9.391 14.461 1 94.62 79 VAL A O 1
ATOM 580 N N . ALA A 1 80 ? 21.828 10.883 12.93 1 93.12 80 ALA A N 1
ATOM 581 C CA . ALA A 1 80 ? 23.031 11.289 13.656 1 93.12 80 ALA A CA 1
ATOM 582 C C . ALA A 1 80 ? 22.781 12.57 14.453 1 93.12 80 ALA A C 1
ATOM 584 O O . ALA A 1 80 ? 22.188 13.523 13.945 1 93.12 80 ALA A O 1
ATOM 585 N N . VAL A 1 81 ? 23.203 12.539 15.711 1 90.94 81 VAL A N 1
ATOM 586 C CA . VAL A 1 81 ? 23.031 13.711 16.547 1 90.94 81 VAL A CA 1
ATOM 587 C C . VAL A 1 81 ? 24.375 14.078 17.203 1 90.94 81 VAL A C 1
ATOM 589 O O . VAL A 1 81 ? 25.016 13.234 17.828 1 90.94 81 VAL A O 1
ATOM 592 N N . GLY A 1 82 ? 24.734 15.336 16.984 1 86.31 82 GLY A N 1
ATOM 593 C CA . GLY A 1 82 ? 25.938 15.781 17.656 1 86.31 82 GLY A CA 1
ATOM 594 C C . GLY A 1 82 ? 26.797 16.688 16.797 1 86.31 82 GLY A C 1
ATOM 595 O O . GLY A 1 82 ? 26.422 17.031 15.68 1 86.31 82 GLY A O 1
ATOM 596 N N . GLY A 1 83 ? 27.891 17.016 17.438 1 76.56 83 GLY A N 1
ATOM 597 C CA . GLY A 1 83 ? 28.859 17.859 16.75 1 76.56 83 GLY A CA 1
ATOM 598 C C . GLY A 1 83 ? 28.531 19.344 16.844 1 76.56 83 GLY A C 1
ATOM 599 O O . GLY A 1 83 ? 27.609 19.734 17.562 1 76.56 83 GLY A O 1
ATOM 600 N N . ASP A 1 84 ? 29.406 20.156 16.266 1 71.5 84 ASP A N 1
ATOM 601 C CA . ASP A 1 84 ? 29.25 21.609 16.359 1 71.5 84 ASP A CA 1
ATOM 602 C C . ASP A 1 84 ? 28.188 22.109 15.383 1 71.5 84 ASP A C 1
ATOM 604 O O . ASP A 1 84 ? 27.844 23.297 15.383 1 71.5 84 ASP A O 1
ATOM 608 N N . GLY A 1 85 ? 27.578 21.188 14.727 1 66.94 85 GLY A N 1
ATOM 609 C CA . GLY A 1 85 ? 26.469 21.547 13.859 1 66.94 85 GLY A CA 1
ATOM 610 C C . GLY A 1 85 ? 26.922 22.172 12.547 1 66.94 85 GLY A C 1
ATOM 611 O O . GLY A 1 85 ? 26.094 22.688 11.789 1 66.94 85 GLY A O 1
ATOM 612 N N . GLY A 1 86 ? 28.266 22.203 12.344 1 77.12 86 GLY A N 1
ATOM 613 C CA . GLY A 1 86 ? 28.75 22.766 11.094 1 77.12 86 GLY A CA 1
ATOM 614 C C . GLY A 1 86 ? 28.312 21.969 9.875 1 77.12 86 GLY A C 1
ATOM 615 O O . GLY A 1 86 ? 27.922 20.812 10 1 77.12 86 GLY A O 1
ATOM 616 N N . THR A 1 87 ? 28.219 22.672 8.82 1 80.94 87 THR A N 1
ATOM 617 C CA . THR A 1 87 ? 27.75 22.109 7.551 1 80.94 87 THR A CA 1
ATOM 618 C C . THR A 1 87 ? 28.594 20.891 7.16 1 80.94 87 THR A C 1
ATOM 620 O O . THR A 1 87 ? 28.047 19.891 6.699 1 80.94 87 THR A O 1
ATOM 623 N N . ALA A 1 88 ? 29.891 20.984 7.371 1 84.69 88 ALA A N 1
ATOM 624 C CA . ALA A 1 88 ? 30.781 19.906 6.977 1 84.69 88 ALA A CA 1
ATOM 625 C C . ALA A 1 88 ? 30.531 18.656 7.805 1 84.69 88 ALA A C 1
ATOM 627 O O . ALA A 1 88 ? 30.531 17.531 7.273 1 84.69 88 ALA A O 1
ATOM 628 N N . ALA A 1 89 ? 30.328 18.844 9.062 1 84.75 89 ALA A N 1
ATOM 629 C CA . ALA A 1 89 ? 30.062 17.719 9.953 1 84.75 89 ALA A CA 1
ATOM 630 C C . ALA A 1 89 ? 28.75 17.031 9.594 1 84.75 89 ALA A C 1
ATOM 632 O O . ALA A 1 89 ? 28.672 15.797 9.594 1 84.75 89 ALA A O 1
ATOM 633 N N . ARG A 1 90 ? 27.797 17.797 9.32 1 88.25 90 ARG A N 1
ATOM 634 C CA . ARG A 1 90 ? 26.5 17.25 8.945 1 88.25 90 ARG A CA 1
ATOM 635 C C . ARG A 1 90 ? 26.609 16.422 7.66 1 88.25 90 ARG A C 1
ATOM 637 O O . ARG A 1 90 ? 26.109 15.305 7.594 1 88.25 90 ARG A O 1
ATOM 644 N N . LEU A 1 91 ? 27.266 17 6.699 1 89.56 91 LEU A N 1
ATOM 645 C CA . LEU A 1 91 ? 27.422 16.312 5.422 1 89.56 91 LEU A CA 1
ATOM 646 C C . LEU A 1 91 ? 28.188 15.008 5.594 1 89.56 91 LEU A C 1
ATOM 648 O O . LEU A 1 91 ? 27.844 13.992 4.98 1 89.56 91 LEU A O 1
ATOM 652 N N . ALA A 1 92 ? 29.234 15.039 6.391 1 89.12 92 ALA A N 1
ATOM 653 C CA . ALA A 1 92 ? 30.031 13.844 6.629 1 89.12 92 ALA A CA 1
ATOM 654 C C . ALA A 1 92 ? 29.188 12.719 7.211 1 89.12 92 ALA A C 1
ATOM 656 O O . ALA A 1 92 ? 29.328 11.555 6.812 1 89.12 92 ALA A O 1
ATOM 657 N N . ALA A 1 93 ? 28.328 13.055 8.156 1 90.75 93 ALA A N 1
ATOM 658 C CA . ALA A 1 93 ? 27.453 12.062 8.766 1 90.75 93 ALA A CA 1
ATOM 659 C C . ALA A 1 93 ? 26.484 11.484 7.738 1 90.75 93 ALA A C 1
ATOM 661 O O . ALA A 1 93 ? 26.234 10.273 7.719 1 90.75 93 ALA A O 1
ATOM 662 N N . LEU A 1 94 ? 25.938 12.328 6.887 1 91.94 94 LEU A N 1
ATOM 663 C CA . LEU A 1 94 ? 25.016 11.906 5.836 1 91.94 94 LEU A CA 1
ATOM 664 C C . LEU A 1 94 ? 25.719 10.977 4.844 1 91.94 94 LEU A C 1
ATOM 666 O O . LEU A 1 94 ? 25.172 9.93 4.484 1 91.94 94 LEU A O 1
ATOM 670 N N . GLN A 1 95 ? 26.906 11.359 4.473 1 91.88 95 GLN A N 1
ATOM 671 C CA . GLN A 1 95 ? 27.672 10.57 3.514 1 91.88 95 GLN A CA 1
ATOM 672 C C . GLN A 1 95 ? 28.078 9.227 4.105 1 91.88 95 GLN A C 1
ATOM 674 O O . GLN A 1 95 ? 28.266 8.25 3.375 1 91.88 95 GLN A O 1
ATOM 679 N N . ALA A 1 96 ? 28.172 9.219 5.434 1 91.12 96 ALA A N 1
ATOM 680 C CA . ALA A 1 96 ? 28.547 7.98 6.113 1 91.12 96 ALA A CA 1
ATOM 681 C C . ALA A 1 96 ? 27.359 7.023 6.203 1 91.12 96 ALA A C 1
ATOM 683 O O . ALA A 1 96 ? 27.531 5.84 6.508 1 91.12 96 ALA A O 1
ATOM 684 N N . GLY A 1 97 ? 26.172 7.582 6.035 1 92.19 97 GLY A N 1
ATOM 685 C CA . GLY A 1 97 ? 25.031 6.664 5.977 1 92.19 97 GLY A CA 1
ATOM 686 C C . GLY A 1 97 ? 23.844 7.137 6.773 1 92.19 97 GLY A C 1
ATOM 687 O O . GLY A 1 97 ? 22.797 6.488 6.781 1 92.19 97 GLY A O 1
ATOM 688 N N . ALA A 1 98 ? 23.938 8.25 7.434 1 93.94 98 ALA A N 1
ATOM 689 C CA . ALA A 1 98 ? 22.812 8.773 8.195 1 93.94 98 ALA A CA 1
ATOM 690 C C . ALA A 1 98 ? 21.734 9.328 7.273 1 93.94 98 ALA A C 1
ATOM 692 O O . ALA A 1 98 ? 22.031 9.883 6.215 1 93.94 98 ALA A O 1
ATOM 693 N N . ASP A 1 99 ? 20.453 9.164 7.633 1 93.5 99 ASP A N 1
ATOM 694 C CA . ASP A 1 99 ? 19.344 9.758 6.883 1 93.5 99 ASP A CA 1
ATOM 695 C C . ASP A 1 99 ? 19.141 11.219 7.262 1 93.5 99 ASP A C 1
ATOM 697 O O . ASP A 1 99 ? 18.562 11.992 6.492 1 93.5 99 ASP A O 1
ATOM 701 N N . GLU A 1 100 ? 19.531 11.531 8.453 1 93.81 100 GLU A N 1
ATOM 702 C CA . GLU A 1 100 ? 19.5 12.891 8.984 1 93.81 100 GLU A CA 1
ATOM 703 C C . GLU A 1 100 ? 20.656 13.141 9.945 1 93.81 100 GLU A C 1
ATOM 705 O O . GLU A 1 100 ? 21.156 12.211 10.578 1 93.81 100 GLU A O 1
ATOM 710 N N . ALA A 1 101 ? 21.047 14.453 9.977 1 92.44 101 ALA A N 1
ATOM 711 C CA . ALA A 1 101 ? 22.094 14.859 10.906 1 92.44 101 ALA A CA 1
ATOM 712 C C . ALA A 1 101 ? 21.719 16.141 11.625 1 92.44 101 ALA A C 1
ATOM 714 O O . ALA A 1 101 ? 21.453 17.172 10.984 1 92.44 101 ALA A O 1
ATOM 715 N N . PHE A 1 102 ? 21.703 16.062 12.945 1 91.19 102 PHE A N 1
ATOM 716 C CA . PHE A 1 102 ? 21.406 17.234 13.773 1 91.19 102 PHE A CA 1
ATOM 717 C C . PHE A 1 102 ? 22.609 17.625 14.609 1 91.19 102 PHE A C 1
ATOM 719 O O . PHE A 1 102 ? 23.406 16.766 15 1 91.19 102 PHE A O 1
ATOM 726 N N . PRO A 1 103 ? 22.734 18.953 14.844 1 87.81 103 PRO A N 1
ATOM 727 C CA . PRO A 1 103 ? 23.766 19.391 15.781 1 87.81 103 PRO A CA 1
ATOM 728 C C . PRO A 1 103 ? 23.406 19.062 17.234 1 87.81 103 PRO A C 1
ATOM 730 O O . PRO A 1 103 ? 22.266 18.734 17.531 1 87.81 103 PRO A O 1
ATOM 733 N N . ALA A 1 104 ? 24.438 19.188 18 1 85.69 104 ALA A N 1
ATOM 734 C CA . ALA A 1 104 ? 24.188 19.062 19.438 1 85.69 104 ALA A CA 1
ATOM 735 C C . ALA A 1 104 ? 23.203 20.141 19.922 1 85.69 104 ALA A C 1
ATOM 737 O O . ALA A 1 104 ? 23.281 21.281 19.484 1 85.69 104 ALA A O 1
ATOM 738 N N . GLY A 1 105 ? 22.281 19.75 20.703 1 84.75 105 GLY A N 1
ATOM 739 C CA . GLY A 1 105 ? 21.328 20.703 21.266 1 84.75 105 GLY A CA 1
ATOM 740 C C . GLY A 1 105 ? 20.141 20.953 20.359 1 84.75 105 GLY A C 1
ATOM 741 O O . GLY A 1 105 ? 19.453 21.969 20.5 1 84.75 105 GLY A O 1
ATOM 742 N N . VAL A 1 106 ? 20 20.156 19.422 1 87.88 106 VAL A N 1
ATOM 743 C CA . VAL A 1 106 ? 18.844 20.266 18.531 1 87.88 106 VAL A CA 1
ATOM 744 C C . VAL A 1 106 ? 17.562 20.328 19.359 1 87.88 106 VAL A C 1
ATOM 746 O O . VAL A 1 106 ? 17.453 19.672 20.406 1 87.88 106 VAL A O 1
ATOM 749 N N . ASP A 1 107 ? 16.672 21.219 18.859 1 89.81 107 ASP A N 1
ATOM 750 C CA . ASP A 1 107 ? 15.359 21.297 19.484 1 89.81 107 ASP A CA 1
ATOM 751 C C . ASP A 1 107 ? 14.68 19.938 19.5 1 89.81 107 ASP A C 1
ATOM 753 O O . ASP A 1 107 ? 14.5 19.312 18.438 1 89.81 107 ASP A O 1
ATOM 757 N N . PRO A 1 108 ? 14.273 19.484 20.656 1 89.88 108 PRO A N 1
ATOM 758 C CA . PRO A 1 108 ? 13.664 18.156 20.75 1 89.88 108 PRO A CA 1
ATOM 759 C C . PRO A 1 108 ? 12.422 18.016 19.859 1 89.88 108 PRO A C 1
ATOM 761 O O . PRO A 1 108 ? 12.172 16.938 19.312 1 89.88 108 PRO A O 1
ATOM 764 N N . ALA A 1 109 ? 11.648 19.047 19.766 1 89.88 109 ALA A N 1
ATOM 765 C CA . ALA A 1 109 ? 10.438 18.984 18.938 1 89.88 109 ALA A CA 1
ATOM 766 C C . ALA A 1 109 ? 10.773 18.719 17.484 1 89.88 109 ALA A C 1
ATOM 768 O O . ALA A 1 109 ? 10.086 17.938 16.812 1 89.88 109 ALA A O 1
ATOM 769 N N . LEU A 1 110 ? 11.781 19.344 17.016 1 92.44 110 LEU A N 1
ATOM 770 C CA . LEU A 1 110 ? 12.227 19.141 15.641 1 92.44 110 LEU A CA 1
ATOM 771 C C . LEU A 1 110 ? 12.773 17.734 15.445 1 92.44 110 LEU A C 1
ATOM 773 O O . LEU A 1 110 ? 12.461 17.078 14.445 1 92.44 110 LEU A O 1
ATOM 777 N N . LEU A 1 111 ? 13.555 17.281 16.359 1 92.5 111 LEU A N 1
ATOM 778 C CA . LEU A 1 111 ? 14.094 15.922 16.312 1 92.5 111 LEU A CA 1
ATOM 779 C C . LEU A 1 111 ? 12.969 14.898 16.203 1 92.5 111 LEU A C 1
ATOM 781 O O . LEU A 1 111 ? 12.977 14.039 15.32 1 92.5 111 LEU A O 1
ATOM 785 N N . VAL A 1 112 ? 12.023 15.008 17.031 1 91.5 112 VAL A N 1
ATOM 786 C CA . VAL A 1 112 ? 10.922 14.055 17.094 1 91.5 112 VAL A CA 1
ATOM 787 C C . VAL A 1 112 ? 10.102 14.102 15.812 1 91.5 112 VAL A C 1
ATOM 789 O O . VAL A 1 112 ? 9.719 13.062 15.273 1 91.5 112 VAL A O 1
ATOM 792 N N . ALA A 1 113 ? 9.836 15.297 15.328 1 92.75 113 ALA A N 1
ATOM 793 C CA . ALA A 1 113 ? 9.086 15.445 14.086 1 92.75 113 ALA A CA 1
ATOM 794 C C . ALA A 1 113 ? 9.805 14.758 12.922 1 92.75 113 ALA A C 1
ATOM 796 O O . ALA A 1 113 ? 9.172 14.109 12.094 1 92.75 113 ALA A O 1
ATOM 797 N N . ARG A 1 114 ? 11.062 14.914 12.891 1 93.69 114 ARG A N 1
ATOM 798 C CA . ARG A 1 114 ? 11.836 14.273 11.82 1 93.69 114 ARG A CA 1
ATOM 799 C C . ARG A 1 114 ? 11.805 12.758 11.961 1 93.69 114 ARG A C 1
ATOM 801 O O . ARG A 1 114 ? 11.711 12.039 10.961 1 93.69 114 ARG A O 1
ATOM 808 N N . LEU A 1 115 ? 11.93 12.305 13.195 1 93.44 115 LEU A N 1
ATOM 809 C CA . LEU A 1 115 ? 11.828 10.867 13.422 1 93.44 115 LEU A CA 1
ATOM 810 C C . LEU A 1 115 ? 10.484 10.336 12.922 1 93.44 115 LEU A C 1
ATOM 812 O O . LEU A 1 115 ? 10.43 9.297 12.258 1 93.44 115 LEU A O 1
ATOM 816 N N . ARG A 1 116 ? 9.438 11.062 13.219 1 90.31 116 ARG A N 1
ATOM 817 C CA . ARG A 1 116 ? 8.109 10.664 12.75 1 90.31 116 ARG A CA 1
ATOM 818 C C . ARG A 1 116 ? 8.062 10.609 11.227 1 90.31 116 ARG A C 1
ATOM 820 O O . ARG A 1 116 ? 7.5 9.672 10.656 1 90.31 116 ARG A O 1
ATOM 827 N N . SER A 1 117 ? 8.641 11.586 10.602 1 91.94 117 SER A N 1
ATOM 828 C CA . SER A 1 117 ? 8.656 11.641 9.148 1 91.94 117 SER A CA 1
ATOM 829 C C . SER A 1 117 ? 9.391 10.438 8.562 1 91.94 117 SER A C 1
ATOM 831 O O . SER A 1 117 ? 8.914 9.82 7.605 1 91.94 117 SER A O 1
ATOM 833 N N . LEU A 1 118 ? 10.492 10.102 9.156 1 92.06 118 LEU A N 1
ATOM 834 C CA . LEU A 1 118 ? 11.281 8.961 8.695 1 92.06 118 LEU A CA 1
ATOM 835 C C . LEU A 1 118 ? 10.523 7.656 8.906 1 92.06 118 LEU A C 1
ATOM 837 O O . LEU A 1 118 ? 10.523 6.789 8.031 1 92.06 118 LEU A O 1
ATOM 841 N N . LEU A 1 119 ? 9.898 7.551 10.008 1 90.12 119 LEU A N 1
ATOM 842 C CA . LEU A 1 119 ? 9.164 6.332 10.336 1 90.12 119 LEU A CA 1
ATOM 843 C C . LEU A 1 119 ? 7.945 6.176 9.438 1 90.12 119 LEU A C 1
ATOM 845 O O . LEU A 1 119 ? 7.613 5.062 9.023 1 90.12 119 LEU A O 1
ATOM 849 N N . ARG A 1 120 ? 7.25 7.266 9.156 1 86.69 120 ARG A N 1
ATOM 850 C CA . ARG A 1 120 ? 6.121 7.234 8.234 1 86.69 120 ARG A CA 1
ATOM 851 C C . ARG A 1 120 ? 6.547 6.711 6.867 1 86.69 120 ARG A C 1
ATOM 853 O O . ARG A 1 120 ? 5.863 5.871 6.277 1 86.69 120 ARG A O 1
ATOM 860 N N . ARG A 1 121 ? 7.598 7.188 6.418 1 83.44 121 ARG A N 1
ATOM 861 C CA . ARG A 1 121 ? 8.102 6.777 5.109 1 83.44 121 ARG A CA 1
ATOM 862 C C . ARG A 1 121 ? 8.484 5.301 5.109 1 83.44 121 ARG A C 1
ATOM 864 O O . ARG A 1 121 ? 8.211 4.582 4.145 1 83.44 121 ARG A O 1
ATOM 871 N N . ARG A 1 122 ? 9.125 4.906 6.172 1 83.25 122 ARG A N 1
ATOM 872 C CA . ARG A 1 122 ? 9.492 3.5 6.324 1 83.25 122 ARG A CA 1
ATOM 873 C C . ARG A 1 122 ? 8.258 2.607 6.281 1 83.25 122 ARG A C 1
ATOM 875 O O . ARG A 1 122 ? 8.258 1.568 5.621 1 83.25 122 ARG A O 1
ATOM 882 N N . ASP A 1 123 ? 7.266 2.969 6.945 1 81.12 123 ASP A N 1
ATOM 883 C CA . ASP A 1 123 ? 6.043 2.174 7.035 1 81.12 123 ASP A CA 1
ATOM 884 C C . ASP A 1 123 ? 5.363 2.061 5.676 1 81.12 123 ASP A C 1
ATOM 886 O O . ASP A 1 123 ? 4.789 1.019 5.348 1 81.12 123 ASP A O 1
ATOM 890 N N . GLU A 1 124 ? 5.375 3.109 4.98 1 74.94 124 GLU A N 1
ATOM 891 C CA . GLU A 1 124 ? 4.809 3.08 3.633 1 74.94 124 GLU A CA 1
ATOM 892 C C . GLU A 1 124 ? 5.457 1.989 2.785 1 74.94 124 GLU A C 1
ATOM 894 O O . GLU A 1 124 ? 4.781 1.31 2.014 1 74.94 124 GLU A O 1
ATOM 899 N N . LEU A 1 125 ? 6.711 1.84 3.008 1 72.5 125 LEU A N 1
ATOM 900 C CA . LEU A 1 125 ? 7.438 0.819 2.262 1 72.5 125 LEU A CA 1
ATOM 901 C C . LEU A 1 125 ? 7.137 -0.572 2.809 1 72.5 125 LEU A C 1
ATOM 903 O O . LEU A 1 125 ? 6.988 -1.526 2.039 1 72.5 125 LEU A O 1
ATOM 907 N N . GLU A 1 126 ? 7.074 -0.635 4.062 1 72.06 126 GLU A N 1
ATOM 908 C CA . GLU A 1 126 ? 6.832 -1.92 4.711 1 72.06 126 GLU A CA 1
ATOM 909 C C . GLU A 1 126 ? 5.457 -2.471 4.34 1 72.06 126 GLU A C 1
ATOM 911 O O . GLU A 1 126 ? 5.273 -3.688 4.258 1 72.06 126 GLU A O 1
ATOM 916 N N . ASP A 1 127 ? 4.57 -1.601 4.152 1 69.38 127 ASP A N 1
ATOM 917 C CA . ASP A 1 127 ? 3.221 -2 3.764 1 69.38 127 ASP A CA 1
ATOM 918 C C . ASP A 1 127 ? 3.227 -2.697 2.404 1 69.38 127 ASP A C 1
ATOM 920 O O . ASP A 1 127 ? 2.344 -3.506 2.113 1 69.38 127 ASP A O 1
ATOM 924 N N . LEU A 1 128 ? 4.211 -2.324 1.671 1 65.38 128 LEU A N 1
ATOM 925 C CA . LEU A 1 128 ? 4.305 -2.889 0.328 1 65.38 128 LEU A CA 1
ATOM 926 C C . LEU A 1 128 ? 5.086 -4.199 0.34 1 65.38 128 LEU A C 1
ATOM 928 O O . LEU A 1 128 ? 5.039 -4.961 -0.628 1 65.38 128 LEU A O 1
ATOM 932 N N . ARG A 1 129 ? 5.875 -4.391 1.405 1 61.28 129 ARG A N 1
ATOM 933 C CA . ARG A 1 129 ? 6.738 -5.566 1.455 1 61.28 129 ARG A CA 1
ATOM 934 C C . ARG A 1 129 ? 5.969 -6.789 1.946 1 61.28 129 ARG A C 1
ATOM 936 O O . ARG A 1 129 ? 5.207 -6.703 2.91 1 61.28 129 ARG A O 1
ATOM 943 N N . PRO A 1 130 ? 5.926 -7.84 1.107 1 53.16 130 PRO A N 1
ATOM 944 C CA . PRO A 1 130 ? 5.301 -9.055 1.633 1 53.16 130 PRO A CA 1
ATOM 945 C C . PRO A 1 130 ? 5.941 -9.531 2.932 1 53.16 130 PRO A C 1
ATOM 947 O O . PRO A 1 130 ? 7.145 -9.352 3.135 1 53.16 130 PRO A O 1
ATOM 950 N N . HIS A 1 131 ? 5.215 -9.609 4.074 1 49.72 131 HIS A N 1
ATOM 951 C CA . HIS A 1 131 ? 5.723 -10.031 5.375 1 49.72 131 HIS A CA 1
ATOM 952 C C . HIS A 1 131 ? 6.414 -11.391 5.281 1 49.72 131 HIS A C 1
ATOM 954 O O . HIS A 1 131 ? 7.219 -11.734 6.145 1 49.72 131 HIS A O 1
ATOM 960 N N . ASP A 1 132 ? 5.98 -12.281 4.516 1 44.81 132 ASP A N 1
ATOM 961 C CA . ASP A 1 132 ? 6.535 -13.625 4.496 1 44.81 132 ASP A CA 1
ATOM 962 C C . ASP A 1 132 ? 7.832 -13.68 3.689 1 44.81 132 ASP A C 1
ATOM 964 O O . ASP A 1 132 ? 8.008 -12.898 2.746 1 44.81 132 ASP A O 1
ATOM 968 N N . ALA A 1 133 ? 8.836 -14.312 4.234 1 45.28 133 ALA A N 1
ATOM 969 C CA . ALA A 1 133 ? 10.164 -14.602 3.689 1 45.28 133 ALA A CA 1
ATOM 970 C C . ALA A 1 133 ? 10.109 -14.781 2.176 1 45.28 133 ALA A C 1
ATOM 972 O O . ALA A 1 133 ? 10.969 -14.281 1.452 1 45.28 133 ALA A O 1
ATOM 973 N N . ALA A 1 134 ? 9.219 -15.5 1.874 1 44.06 134 ALA A N 1
ATOM 974 C CA . ALA A 1 134 ? 9.125 -15.883 0.468 1 44.06 134 ALA A CA 1
ATOM 975 C C . ALA A 1 134 ? 8.906 -14.656 -0.419 1 44.06 134 ALA A C 1
ATOM 977 O O . ALA A 1 134 ? 9.547 -14.523 -1.465 1 44.06 134 ALA A O 1
ATOM 978 N N . ALA A 1 135 ? 7.984 -13.805 -0.026 1 46.53 135 ALA A N 1
ATOM 979 C CA . ALA A 1 135 ? 7.691 -12.602 -0.806 1 46.53 135 ALA A CA 1
ATOM 980 C C . ALA A 1 135 ? 8.883 -11.648 -0.813 1 46.53 135 ALA A C 1
ATOM 982 O O . ALA A 1 135 ? 9.148 -10.984 -1.817 1 46.53 135 ALA A O 1
ATOM 983 N N . ARG A 1 136 ? 9.602 -11.703 0.334 1 48.56 136 ARG A N 1
ATOM 984 C CA . ARG A 1 136 ? 10.852 -10.961 0.407 1 48.56 136 ARG A CA 1
ATOM 985 C C . ARG A 1 136 ? 11.828 -11.406 -0.682 1 48.56 136 ARG A C 1
ATOM 987 O O . ARG A 1 136 ? 12.625 -10.609 -1.171 1 48.56 136 ARG A O 1
ATOM 994 N N . ALA A 1 137 ? 11.719 -12.633 -0.884 1 42.41 137 ALA A N 1
ATOM 995 C CA . ALA A 1 137 ? 12.539 -13.258 -1.918 1 42.41 137 ALA A CA 1
ATOM 996 C C . ALA A 1 137 ? 12.188 -12.711 -3.299 1 42.41 137 ALA A C 1
ATOM 998 O O . ALA A 1 137 ? 12.961 -12.867 -4.25 1 42.41 137 ALA A O 1
ATOM 999 N N . LEU A 1 138 ? 10.828 -12.43 -3.523 1 43.97 138 LEU A N 1
ATOM 1000 C CA . LEU A 1 138 ? 10.477 -11.898 -4.84 1 43.97 138 LEU A CA 1
ATOM 1001 C C . LEU A 1 138 ? 11.492 -10.859 -5.297 1 43.97 138 LEU A C 1
ATOM 1003 O O . LEU A 1 138 ? 11.25 -10.125 -6.258 1 43.97 138 LEU A O 1
ATOM 1007 N N . GLY A 1 139 ? 12.703 -10.984 -4.805 1 45.16 139 GLY A N 1
ATOM 1008 C CA . GLY A 1 139 ? 13.805 -10.234 -5.387 1 45.16 139 GLY A CA 1
ATOM 1009 C C . GLY A 1 139 ? 13.734 -8.742 -5.078 1 45.16 139 GLY A C 1
ATOM 1010 O O . GLY A 1 139 ? 14.25 -7.926 -5.844 1 45.16 139 GLY A O 1
ATOM 1011 N N . PHE A 1 140 ? 12.828 -8.391 -4.238 1 44.5 140 PHE A N 1
ATOM 1012 C CA . PHE A 1 140 ? 12.898 -6.973 -3.914 1 44.5 140 PHE A CA 1
ATOM 1013 C C . PHE A 1 140 ? 14.336 -6.547 -3.648 1 44.5 140 PHE A C 1
ATOM 1015 O O . PHE A 1 140 ? 14.578 -5.508 -3.029 1 44.5 140 PHE A O 1
ATOM 1022 N N . GLY A 1 141 ? 15.109 -7.539 -3.773 1 42.28 141 GLY A N 1
ATOM 1023 C CA . GLY A 1 141 ? 16.484 -7.074 -3.697 1 42.28 141 GLY A CA 1
ATOM 1024 C C . GLY A 1 141 ? 16.797 -5.977 -4.695 1 42.28 141 GLY A C 1
ATOM 1025 O O . GLY A 1 141 ? 16.062 -5.781 -5.664 1 42.28 141 GLY A O 1
ATOM 1026 N N . ASP A 1 142 ? 17.5 -5.027 -4.262 1 46.03 142 ASP A N 1
ATOM 1027 C CA . ASP A 1 142 ? 18.062 -3.863 -4.93 1 46.03 142 ASP A CA 1
ATOM 1028 C C . ASP A 1 142 ? 18.641 -4.238 -6.289 1 46.03 142 ASP A C 1
ATOM 1030 O O . ASP A 1 142 ? 19.828 -4.578 -6.398 1 46.03 142 ASP A O 1
ATOM 1034 N N . GLU A 1 143 ? 17.984 -5.113 -6.988 1 42.41 143 GLU A N 1
ATOM 1035 C CA . GLU A 1 143 ? 18.688 -5.227 -8.266 1 42.41 143 GLU A CA 1
ATOM 1036 C C . GLU A 1 143 ? 18.906 -3.857 -8.906 1 42.41 143 GLU A C 1
ATOM 1038 O O . GLU A 1 143 ? 17.953 -3.072 -9.031 1 42.41 143 GLU A O 1
ATOM 1043 N N . ALA A 1 144 ? 20.047 -3.41 -8.789 1 42.97 144 ALA A N 1
ATOM 1044 C CA . ALA A 1 144 ? 20.516 -2.219 -9.5 1 42.97 144 ALA A CA 1
ATOM 1045 C C . ALA A 1 144 ? 20.047 -2.242 -10.953 1 42.97 144 ALA A C 1
ATOM 1047 O O . ALA A 1 144 ? 20.359 -3.18 -11.695 1 42.97 144 ALA A O 1
ATOM 1048 N N . GLU A 1 145 ? 18.828 -1.998 -11.188 1 49.44 145 GLU A N 1
ATOM 1049 C CA . GLU A 1 145 ? 18.656 -1.845 -12.633 1 49.44 145 GLU A CA 1
ATOM 1050 C C . GLU A 1 145 ? 19.688 -0.879 -13.211 1 49.44 145 GLU A C 1
ATOM 1052 O O . GLU A 1 145 ? 19.938 0.183 -12.641 1 49.44 145 GLU A O 1
ATOM 1057 N N . PRO A 1 146 ? 20.328 -1.289 -14.141 1 50.97 146 PRO A N 1
ATOM 1058 C CA . PRO A 1 146 ? 21.438 -0.53 -14.703 1 50.97 146 PRO A CA 1
ATOM 1059 C C . PRO A 1 146 ? 21.078 0.919 -15.016 1 50.97 146 PRO A C 1
ATOM 1061 O O . PRO A 1 146 ? 21.891 1.821 -14.836 1 50.97 146 PRO A O 1
ATOM 1064 N N . PHE A 1 147 ? 19.953 1.048 -15.914 1 53.28 147 PHE A N 1
ATOM 1065 C CA . PHE A 1 147 ? 19.766 2.396 -16.438 1 53.28 147 PHE A CA 1
ATOM 1066 C C . PHE A 1 147 ? 18.469 3 -15.914 1 53.28 147 PHE A C 1
ATOM 1068 O O . PHE A 1 147 ? 17.375 2.469 -16.172 1 53.28 147 PHE A O 1
ATOM 1075 N N . ALA A 1 148 ? 18.438 3.594 -14.812 1 62.75 148 ALA A N 1
ATOM 1076 C CA . ALA A 1 148 ? 17.234 4.316 -14.422 1 62.75 148 ALA A CA 1
ATOM 1077 C C . ALA A 1 148 ? 17.266 5.758 -14.914 1 62.75 148 ALA A C 1
ATOM 1079 O O . ALA A 1 148 ? 18.312 6.414 -14.859 1 62.75 148 ALA A O 1
ATOM 1080 N N . ALA A 1 149 ? 16.203 6.145 -15.703 1 69.12 149 ALA A N 1
ATOM 1081 C CA . ALA A 1 149 ? 16.062 7.531 -16.125 1 69.12 149 ALA A CA 1
ATOM 1082 C C . ALA A 1 149 ? 16.312 8.492 -14.969 1 69.12 149 ALA A C 1
ATOM 1084 O O . ALA A 1 149 ? 15.969 8.188 -13.82 1 69.12 149 ALA A O 1
ATOM 1085 N N . PRO A 1 150 ? 17.062 9.5 -15.328 1 82.44 150 PRO A N 1
ATOM 1086 C CA . PRO A 1 150 ? 17.328 10.469 -14.266 1 82.44 150 PRO A CA 1
ATOM 1087 C C . PRO A 1 150 ? 16.047 11.094 -13.711 1 82.44 150 PRO A C 1
ATOM 1089 O O . PRO A 1 150 ? 15.102 11.336 -14.461 1 82.44 150 PRO A O 1
ATOM 1092 N N . GLY A 1 151 ? 15.945 11.203 -12.461 1 89.75 151 GLY A N 1
ATOM 1093 C CA . GLY A 1 151 ? 14.773 11.758 -11.805 1 89.75 151 GLY A CA 1
ATOM 1094 C C . GLY A 1 151 ? 14.578 13.234 -12.078 1 89.75 151 GLY A C 1
ATOM 1095 O O . GLY A 1 151 ? 15.523 13.938 -12.438 1 89.75 151 GLY A O 1
ATOM 1096 N N . ARG A 1 152 ? 13.406 13.75 -12.023 1 93.25 152 ARG A N 1
ATOM 1097 C CA . ARG A 1 152 ? 13.031 15.148 -12.25 1 93.25 152 ARG A CA 1
ATOM 1098 C C . ARG A 1 152 ? 12.75 15.852 -10.93 1 93.25 152 ARG A C 1
ATOM 1100 O O . ARG A 1 152 ? 12.172 15.266 -10.016 1 93.25 152 ARG A O 1
ATOM 1107 N N . VAL A 1 153 ? 13.234 17.172 -10.906 1 95.5 153 VAL A N 1
ATOM 1108 C CA . VAL A 1 153 ? 13.078 17.969 -9.695 1 95.5 153 VAL A CA 1
ATOM 1109 C C . VAL A 1 153 ? 12.266 19.219 -9.992 1 95.5 153 VAL A C 1
ATOM 1111 O O . VAL A 1 153 ? 12.578 19.953 -10.93 1 95.5 153 VAL A O 1
ATOM 1114 N N . ALA A 1 154 ? 11.18 19.453 -9.266 1 95.5 154 ALA A N 1
ATOM 1115 C CA . ALA A 1 154 ? 10.422 20.688 -9.336 1 95.5 154 ALA A CA 1
ATOM 1116 C C . ALA A 1 154 ? 10.719 21.578 -8.133 1 95.5 154 ALA A C 1
ATOM 1118 O O . ALA A 1 154 ? 10.719 21.125 -6.988 1 95.5 154 ALA A O 1
ATOM 1119 N N . VAL A 1 155 ? 11.055 22.812 -8.391 1 94.88 155 VAL A N 1
ATOM 1120 C CA . VAL A 1 155 ? 11.336 23.781 -7.336 1 94.88 155 VAL A CA 1
ATOM 1121 C C . VAL A 1 155 ? 10.234 24.844 -7.305 1 94.88 155 VAL A C 1
ATOM 1123 O O . VAL A 1 155 ? 10.047 25.578 -8.281 1 94.88 155 VAL A O 1
ATOM 1126 N N . LEU A 1 156 ? 9.516 24.875 -6.176 1 93.31 156 LEU A N 1
ATOM 1127 C CA . LEU A 1 156 ? 8.484 25.891 -6.016 1 93.31 156 LEU A CA 1
ATOM 1128 C C . LEU A 1 156 ? 8.969 27.016 -5.102 1 93.31 156 LEU A C 1
ATOM 1130 O O . LEU A 1 156 ? 9.281 26.781 -3.932 1 93.31 156 LEU A O 1
ATOM 1134 N N . ALA A 1 157 ? 9.07 28.172 -5.645 1 91.44 157 ALA A N 1
ATOM 1135 C CA . ALA A 1 157 ? 9.492 29.375 -4.91 1 91.44 157 ALA A CA 1
ATOM 1136 C C . ALA A 1 157 ? 8.391 30.422 -4.898 1 91.44 157 ALA A C 1
ATOM 1138 O O . ALA A 1 157 ? 7.297 30.188 -5.414 1 91.44 157 ALA A O 1
ATOM 1139 N N . GLY A 1 158 ? 8.672 31.484 -4.168 1 85.88 158 GLY A N 1
ATOM 1140 C CA . GLY A 1 158 ? 7.73 32.594 -4.164 1 85.88 158 GLY A CA 1
ATOM 1141 C C . GLY A 1 158 ? 7.633 33.312 -5.504 1 85.88 158 GLY A C 1
ATOM 1142 O O . GLY A 1 158 ? 8.375 32.969 -6.434 1 85.88 158 GLY A O 1
ATOM 1143 N N . PRO A 1 159 ? 6.598 34.156 -5.625 1 77.5 159 PRO A N 1
ATOM 1144 C CA . PRO A 1 159 ? 6.266 34.781 -6.914 1 77.5 159 PRO A CA 1
ATOM 1145 C C . PRO A 1 159 ? 7.395 35.656 -7.465 1 77.5 159 PRO A C 1
ATOM 1147 O O . PRO A 1 159 ? 7.465 35.875 -8.68 1 77.5 159 PRO A O 1
ATOM 1150 N N . SER A 1 160 ? 8.227 36.156 -6.555 1 77.75 160 SER A N 1
ATOM 1151 C CA . SER A 1 160 ? 9.297 37.031 -7.043 1 77.75 160 SER A CA 1
ATOM 1152 C C . SER A 1 160 ? 10.594 36.812 -6.27 1 77.75 160 SER A C 1
ATOM 1154 O O . SER A 1 160 ? 10.594 36.125 -5.242 1 77.75 160 SER A O 1
ATOM 1156 N N . GLY A 1 161 ? 11.711 37.156 -6.91 1 77.88 161 GLY A N 1
ATOM 1157 C CA . GLY A 1 161 ? 12.992 37.094 -6.23 1 77.88 161 GLY A CA 1
ATOM 1158 C C . GLY A 1 161 ? 13.805 35.844 -6.621 1 77.88 161 GLY A C 1
ATOM 1159 O O . GLY A 1 161 ? 13.289 34.969 -7.289 1 77.88 161 GLY A O 1
ATOM 1160 N N . ALA A 1 162 ? 15.031 35.938 -6.242 1 80.06 162 ALA A N 1
ATOM 1161 C CA . ALA A 1 162 ? 15.945 34.844 -6.52 1 80.06 162 ALA A CA 1
ATOM 1162 C C . ALA A 1 162 ? 15.945 33.812 -5.379 1 80.06 162 ALA A C 1
ATOM 1164 O O . ALA A 1 162 ? 15.82 34.188 -4.211 1 80.06 162 ALA A O 1
ATOM 1165 N N . PRO A 1 163 ? 16 32.562 -5.711 1 84.25 163 PRO A N 1
ATOM 1166 C CA . PRO A 1 163 ? 16.156 31.578 -4.641 1 84.25 163 PRO A CA 1
ATOM 1167 C C . PRO A 1 163 ? 17.484 31.703 -3.908 1 84.25 163 PRO A C 1
ATOM 1169 O O . PRO A 1 163 ? 18.391 32.375 -4.391 1 84.25 163 PRO A O 1
ATOM 1172 N N . PRO A 1 164 ? 17.578 31.125 -2.736 1 84.5 164 PRO A N 1
ATOM 1173 C CA . PRO A 1 164 ? 18.859 31.109 -2.035 1 84.5 164 PRO A CA 1
ATOM 1174 C C . PRO A 1 164 ? 20 30.594 -2.906 1 84.5 164 PRO A C 1
ATOM 1176 O O . PRO A 1 164 ? 19.781 29.812 -3.826 1 84.5 164 PRO A O 1
ATOM 1179 N N . ALA A 1 165 ? 21.156 31.062 -2.582 1 87.62 165 ALA A N 1
ATOM 1180 C CA . ALA A 1 165 ? 22.328 30.812 -3.404 1 87.62 165 ALA A CA 1
ATOM 1181 C C . ALA A 1 165 ? 22.531 29.312 -3.604 1 87.62 165 ALA A C 1
ATOM 1183 O O . ALA A 1 165 ? 22.766 28.844 -4.723 1 87.62 165 ALA A O 1
ATOM 1184 N N . ALA A 1 166 ? 22.5 28.547 -2.557 1 91 166 ALA A N 1
ATOM 1185 C CA . ALA A 1 166 ? 22.719 27.109 -2.643 1 91 166 ALA A CA 1
ATOM 1186 C C . ALA A 1 166 ? 21.703 26.453 -3.568 1 91 166 ALA A C 1
ATOM 1188 O O . ALA A 1 166 ? 22.047 25.578 -4.367 1 91 166 ALA A O 1
ATOM 1189 N N . LEU A 1 167 ? 20.469 26.875 -3.486 1 91.88 167 LEU A N 1
ATOM 1190 C CA . LEU A 1 167 ? 19.391 26.328 -4.305 1 91.88 167 LEU A CA 1
ATOM 1191 C C . LEU A 1 167 ? 19.578 26.688 -5.773 1 91.88 167 LEU A C 1
ATOM 1193 O O . LEU A 1 167 ? 19.422 25.859 -6.656 1 91.88 167 LEU A O 1
ATOM 1197 N N . ALA A 1 168 ? 19.969 27.938 -5.969 1 91.69 168 ALA A N 1
ATOM 1198 C CA . ALA A 1 168 ? 20.234 28.391 -7.332 1 91.69 168 ALA A CA 1
ATOM 1199 C C . ALA A 1 168 ? 21.328 27.562 -7.984 1 91.69 168 ALA A C 1
ATOM 1201 O O . ALA A 1 168 ? 21.219 27.172 -9.148 1 91.69 168 ALA A O 1
ATOM 1202 N N . GLU A 1 169 ? 22.312 27.312 -7.258 1 93.75 169 GLU A N 1
ATOM 1203 C CA . GLU A 1 169 ? 23.438 26.531 -7.762 1 93.75 169 GLU A CA 1
ATOM 1204 C C . GLU A 1 169 ? 23.016 25.094 -8.094 1 93.75 169 GLU A C 1
ATOM 1206 O O . GLU A 1 169 ? 23.406 24.547 -9.125 1 93.75 169 GLU A O 1
ATOM 1211 N N . VAL A 1 170 ? 22.281 24.531 -7.227 1 93.69 170 VAL A N 1
ATOM 1212 C CA . VAL A 1 170 ? 21.844 23.156 -7.426 1 93.69 170 VAL A CA 1
ATOM 1213 C C . VAL A 1 170 ? 20.938 23.094 -8.656 1 93.69 170 VAL A C 1
ATOM 1215 O O . VAL A 1 170 ? 21.047 22.156 -9.453 1 93.69 170 VAL A O 1
ATOM 1218 N N . ILE A 1 171 ? 20.031 24.047 -8.82 1 93 171 ILE A N 1
ATOM 1219 C CA . ILE A 1 171 ? 19.156 24.109 -9.984 1 93 171 ILE A CA 1
ATOM 1220 C C . ILE A 1 171 ? 19.984 24.156 -11.258 1 93 171 ILE A C 1
ATOM 1222 O O . ILE A 1 171 ? 19.703 23.469 -12.234 1 93 171 ILE A O 1
ATOM 1226 N N . GLY A 1 172 ? 21.016 24.969 -11.195 1 92.75 172 GLY A N 1
ATOM 1227 C CA . GLY A 1 172 ? 21.906 25.078 -12.336 1 92.75 172 GLY A CA 1
ATOM 1228 C C . GLY A 1 172 ? 22.594 23.766 -12.68 1 92.75 172 GLY A C 1
ATOM 1229 O O . GLY A 1 172 ? 22.703 23.422 -13.859 1 92.75 172 GLY A O 1
ATOM 1230 N N . ARG A 1 173 ? 23.016 23.047 -11.75 1 92.06 173 ARG A N 1
ATOM 1231 C CA . ARG A 1 173 ? 23.719 21.797 -11.938 1 92.06 173 ARG A CA 1
ATOM 1232 C C . ARG A 1 173 ? 22.781 20.719 -12.5 1 92.06 173 ARG A C 1
ATOM 1234 O O . ARG A 1 173 ? 23.203 19.891 -13.305 1 92.06 173 ARG A O 1
ATOM 1241 N N . LEU A 1 174 ? 21.578 20.75 -12.047 1 92 174 LEU A N 1
ATOM 1242 C CA . LEU A 1 174 ? 20.609 19.75 -12.5 1 92 174 LEU A CA 1
ATOM 1243 C C . LEU A 1 174 ? 20.172 20.031 -13.938 1 92 174 LEU A C 1
ATOM 1245 O O . LEU A 1 174 ? 19.75 19.125 -14.656 1 92 174 LEU A O 1
ATOM 1249 N N . GLY A 1 175 ? 20.266 21.234 -14.344 1 91.62 175 GLY A N 1
ATOM 1250 C CA . GLY A 1 175 ? 19.938 21.609 -15.703 1 91.62 175 GLY A CA 1
ATOM 1251 C C . GLY A 1 175 ? 18.484 21.359 -16.062 1 91.62 175 GLY A C 1
ATOM 1252 O O . GLY A 1 175 ? 17.578 21.781 -15.352 1 91.62 175 GLY A O 1
ATOM 1253 N N . ARG A 1 176 ? 18.281 20.5 -17.109 1 89.5 176 ARG A N 1
ATOM 1254 C CA . ARG A 1 176 ? 16.953 20.25 -17.656 1 89.5 176 ARG A CA 1
ATOM 1255 C C . ARG A 1 176 ? 16.125 19.375 -16.719 1 89.5 176 ARG A C 1
ATOM 1257 O O . ARG A 1 176 ? 14.914 19.281 -16.859 1 89.5 176 ARG A O 1
ATOM 1264 N N . ARG A 1 177 ? 16.781 18.812 -15.742 1 93.12 177 ARG A N 1
ATOM 1265 C CA . ARG A 1 177 ? 16.078 17.938 -14.82 1 93.12 177 ARG A CA 1
ATOM 1266 C C . ARG A 1 177 ? 15.352 18.734 -13.742 1 93.12 177 ARG A C 1
ATOM 1268 O O . ARG A 1 177 ? 14.531 18.203 -13 1 93.12 177 ARG A O 1
ATOM 1275 N N . ALA A 1 178 ? 15.719 20.016 -13.672 1 94.38 178 ALA A N 1
ATOM 1276 C CA . ALA A 1 178 ? 15.094 20.875 -12.664 1 94.38 178 ALA A CA 1
ATOM 1277 C C . ALA A 1 178 ? 14.234 21.953 -13.312 1 94.38 178 ALA A C 1
ATOM 1279 O O . ALA A 1 178 ? 14.602 22.516 -14.344 1 94.38 178 ALA A O 1
ATOM 1280 N N . GLN A 1 179 ? 13.125 22.188 -12.727 1 92.69 179 GLN A N 1
ATOM 1281 C CA . GLN A 1 179 ? 12.234 23.25 -13.172 1 92.69 179 GLN A CA 1
ATOM 1282 C C . GLN A 1 179 ? 11.844 24.172 -12.016 1 92.69 179 GLN A C 1
ATOM 1284 O O . GLN A 1 179 ? 11.336 23.703 -10.992 1 92.69 179 GLN A O 1
ATOM 1289 N N . LEU A 1 180 ? 12.133 25.406 -12.195 1 92.31 180 LEU A N 1
ATOM 1290 C CA . LEU A 1 180 ? 11.742 26.406 -11.211 1 92.31 180 LEU A CA 1
ATOM 1291 C C . LEU A 1 180 ? 10.32 26.891 -11.469 1 92.31 180 LEU A C 1
ATOM 1293 O O . LEU A 1 180 ? 10.023 27.375 -12.562 1 92.31 180 LEU A O 1
ATOM 1297 N N . LEU A 1 181 ? 9.516 26.75 -10.445 1 92.12 181 LEU A N 1
ATOM 1298 C CA . LEU A 1 181 ? 8.117 27.156 -10.547 1 92.12 181 LEU A CA 1
ATOM 1299 C C . LEU A 1 181 ? 7.816 28.297 -9.586 1 92.12 181 LEU A C 1
ATOM 1301 O O . LEU A 1 181 ? 8.375 28.359 -8.492 1 92.12 181 LEU A O 1
ATOM 1305 N N . ARG A 1 182 ? 6.922 29.188 -10.016 1 89.06 182 ARG A N 1
ATOM 1306 C CA . ARG A 1 182 ? 6.539 30.328 -9.18 1 89.06 182 ARG A CA 1
ATOM 1307 C C . ARG A 1 182 ? 5.047 30.297 -8.859 1 89.06 182 ARG A C 1
ATOM 1309 O O . ARG A 1 182 ? 4.578 31.016 -7.98 1 89.06 182 ARG A O 1
ATOM 1316 N N . ASP A 1 183 ? 4.445 29.422 -9.586 1 84.69 183 ASP A N 1
ATOM 1317 C CA . ASP A 1 183 ? 3.02 29.188 -9.375 1 84.69 183 ASP A CA 1
ATOM 1318 C C . ASP A 1 183 ? 2.762 27.766 -8.883 1 84.69 183 ASP A C 1
ATOM 1320 O O . ASP A 1 183 ? 3.049 26.797 -9.602 1 84.69 183 ASP A O 1
ATOM 1324 N N . PRO A 1 184 ? 2.16 27.688 -7.715 1 82.06 184 PRO A N 1
ATOM 1325 C CA . PRO A 1 184 ? 1.881 26.344 -7.18 1 82.06 184 PRO A CA 1
ATOM 1326 C C . PRO A 1 184 ? 0.998 25.516 -8.102 1 82.06 184 PRO A C 1
ATOM 1328 O O . PRO A 1 184 ? 1.035 24.281 -8.055 1 82.06 184 PRO A O 1
ATOM 1331 N N . ALA A 1 185 ? 0.206 26.156 -8.93 1 79.25 185 ALA A N 1
ATOM 1332 C CA . ALA A 1 185 ? -0.67 25.438 -9.852 1 79.25 185 ALA A CA 1
ATOM 1333 C C . ALA A 1 185 ? 0.14 24.625 -10.859 1 79.25 185 ALA A C 1
ATOM 1335 O O . ALA A 1 185 ? -0.326 23.594 -11.352 1 79.25 185 ALA A O 1
ATOM 1336 N N . GLU A 1 186 ? 1.309 25.078 -11.086 1 83.12 186 GLU A N 1
ATOM 1337 C CA . GLU A 1 186 ? 2.162 24.406 -12.055 1 83.12 186 GLU A CA 1
ATOM 1338 C C . GLU A 1 186 ? 2.703 23.094 -11.492 1 83.12 186 GLU A C 1
ATOM 1340 O O . GLU A 1 186 ? 3.1 22.203 -12.25 1 83.12 186 GLU A O 1
ATOM 1345 N N . LEU A 1 187 ? 2.779 23.016 -10.195 1 81.81 187 LEU A N 1
ATOM 1346 C CA . LEU A 1 187 ? 3.264 21.797 -9.562 1 81.81 187 LEU A CA 1
ATOM 1347 C C . LEU A 1 187 ? 2.355 20.625 -9.891 1 81.81 187 LEU A C 1
ATOM 1349 O O . LEU A 1 187 ? 2.826 19.484 -10.023 1 81.81 187 LEU A O 1
ATOM 1353 N N . THR A 1 188 ? 1.076 20.922 -10 1 72.38 188 THR A N 1
ATOM 1354 C CA . THR A 1 188 ? 0.086 19.859 -10.219 1 72.38 188 THR A CA 1
ATOM 1355 C C . THR A 1 188 ? 0.186 19.312 -11.641 1 72.38 188 THR A C 1
ATOM 1357 O O . THR A 1 188 ? -0.288 18.203 -11.914 1 72.38 188 THR A O 1
ATOM 1360 N N . ARG A 1 189 ? 0.863 20.047 -12.508 1 72.5 189 ARG A N 1
ATOM 1361 C CA . ARG A 1 189 ? 0.941 19.656 -13.906 1 72.5 189 ARG A CA 1
ATOM 1362 C C . ARG A 1 189 ? 2.262 18.953 -14.203 1 72.5 189 ARG A C 1
ATOM 1364 O O . ARG A 1 189 ? 2.439 18.375 -15.281 1 72.5 189 ARG A O 1
ATOM 1371 N N . GLN A 1 190 ? 3.094 19.031 -13.211 1 75.25 190 GLN A N 1
ATOM 1372 C CA . GLN A 1 190 ? 4.43 18.484 -13.461 1 75.25 190 GLN A CA 1
ATOM 1373 C C . GLN A 1 190 ? 4.594 17.109 -12.82 1 75.25 190 GLN A C 1
ATOM 1375 O O . GLN A 1 190 ? 4.094 16.875 -11.719 1 75.25 190 GLN A O 1
ATOM 1380 N N . LYS A 1 191 ? 5.094 16.234 -13.633 1 81.31 191 LYS A N 1
ATOM 1381 C CA . LYS A 1 191 ? 5.504 14.961 -13.047 1 81.31 191 LYS A CA 1
ATOM 1382 C C . LYS A 1 191 ? 6.91 15.062 -12.461 1 81.31 191 LYS A C 1
ATOM 1384 O O . LYS A 1 191 ? 7.898 15.031 -13.195 1 81.31 191 LYS A O 1
ATOM 1389 N N . ALA A 1 192 ? 7.023 15.414 -11.219 1 91.19 192 ALA A N 1
ATOM 1390 C CA . ALA A 1 192 ? 8.312 15.523 -10.547 1 91.19 192 ALA A CA 1
ATOM 1391 C C . ALA A 1 192 ? 8.508 14.383 -9.555 1 91.19 192 ALA A C 1
ATOM 1393 O O . ALA A 1 192 ? 7.551 13.914 -8.938 1 91.19 192 ALA A O 1
ATOM 1394 N N . ASP A 1 193 ? 9.75 13.953 -9.469 1 93.44 193 ASP A N 1
ATOM 1395 C CA . ASP A 1 193 ? 10.109 12.922 -8.508 1 93.44 193 ASP A CA 1
ATOM 1396 C C . ASP A 1 193 ? 10.406 13.523 -7.133 1 93.44 193 ASP A C 1
ATOM 1398 O O . ASP A 1 193 ? 10.141 12.898 -6.105 1 93.44 193 ASP A O 1
ATOM 1402 N N . VAL A 1 194 ? 11.008 14.672 -7.203 1 95.56 194 VAL A N 1
ATOM 1403 C CA . VAL A 1 194 ? 11.312 15.414 -5.988 1 95.56 194 VAL A CA 1
ATOM 1404 C C . VAL A 1 194 ? 10.781 16.844 -6.117 1 95.56 194 VAL A C 1
ATOM 1406 O O . VAL A 1 194 ? 10.961 17.484 -7.152 1 95.56 194 VAL A O 1
ATOM 1409 N N . VAL A 1 195 ? 10.07 17.312 -5.105 1 95.81 195 VAL A N 1
ATOM 1410 C CA . VAL A 1 195 ? 9.562 18.688 -5.051 1 95.81 195 VAL A CA 1
ATOM 1411 C C . VAL A 1 195 ? 10.281 19.469 -3.957 1 95.81 195 VAL A C 1
ATOM 1413 O O . VAL A 1 195 ? 10.258 19.078 -2.787 1 95.81 195 VAL A O 1
ATOM 1416 N N . LEU A 1 196 ? 10.977 20.484 -4.332 1 96.62 196 LEU A N 1
ATOM 1417 C CA . LEU A 1 196 ? 11.609 21.406 -3.393 1 96.62 196 LEU A CA 1
ATOM 1418 C C . LEU A 1 196 ? 10.711 22.625 -3.133 1 96.62 196 LEU A C 1
ATOM 1420 O O . LEU A 1 196 ? 10.266 23.281 -4.074 1 96.62 196 LEU A O 1
ATOM 1424 N N . LEU A 1 197 ? 10.43 22.859 -1.895 1 95.88 197 LEU A N 1
ATOM 1425 C CA . LEU A 1 197 ? 9.602 24 -1.518 1 95.88 197 LEU A CA 1
ATOM 1426 C C . LEU A 1 197 ? 10.43 25.047 -0.786 1 95.88 197 LEU A C 1
ATOM 1428 O O . LEU A 1 197 ? 10.898 24.812 0.33 1 95.88 197 LEU A O 1
ATOM 1432 N N . ASP A 1 198 ? 10.578 26.203 -1.387 1 94.31 198 ASP A N 1
ATOM 1433 C CA . ASP A 1 198 ? 11.43 27.266 -0.855 1 94.31 198 ASP A CA 1
ATOM 1434 C C . ASP A 1 198 ? 10.633 28.234 0.019 1 94.31 198 ASP A C 1
ATOM 1436 O O . ASP A 1 198 ? 10.023 29.172 -0.487 1 94.31 198 ASP A O 1
ATOM 1440 N N . ALA A 1 199 ? 10.719 28.031 1.28 1 93.12 199 ALA A N 1
ATOM 1441 C CA . ALA A 1 199 ? 10.133 28.938 2.264 1 93.12 199 ALA A CA 1
ATOM 1442 C C . ALA A 1 199 ? 11.211 29.578 3.133 1 93.12 199 ALA A C 1
ATOM 1444 O O . ALA A 1 199 ? 11.023 29.75 4.34 1 93.12 199 ALA A O 1
ATOM 1445 N N . ALA A 1 200 ? 12.32 29.875 2.555 1 88.69 200 ALA A N 1
ATOM 1446 C CA . ALA A 1 200 ? 13.516 30.344 3.248 1 88.69 200 ALA A CA 1
ATOM 1447 C C . ALA A 1 200 ? 13.273 31.703 3.893 1 88.69 200 ALA A C 1
ATOM 1449 O O . ALA A 1 200 ? 13.93 32.062 4.879 1 88.69 200 ALA A O 1
ATOM 1450 N N . GLY A 1 201 ? 12.477 32.594 3.332 1 76.31 201 GLY A N 1
ATOM 1451 C CA . GLY A 1 201 ? 12.281 33.969 3.795 1 76.31 201 GLY A CA 1
ATOM 1452 C C . GLY A 1 201 ? 11.195 34.094 4.848 1 76.31 201 GLY A C 1
ATOM 1453 O O . GLY A 1 201 ? 10.922 35.188 5.34 1 76.31 201 GLY A O 1
ATOM 1454 N N . GLY A 1 202 ? 10.43 33.281 5.227 1 59.84 202 GLY A N 1
ATOM 1455 C CA . GLY A 1 202 ? 9.148 33.375 5.918 1 59.84 202 GLY A CA 1
ATOM 1456 C C . GLY A 1 202 ? 9.289 33.781 7.371 1 59.84 202 GLY A C 1
ATOM 1457 O O . GLY A 1 202 ? 8.336 33.688 8.141 1 59.84 202 GLY A O 1
ATOM 1458 N N . ALA A 1 203 ? 10.453 34.094 7.918 1 52.66 203 ALA A N 1
ATOM 1459 C CA . ALA A 1 203 ? 10.539 34.531 9.305 1 52.66 203 ALA A CA 1
ATOM 1460 C C . ALA A 1 203 ? 9.766 35.812 9.523 1 52.66 203 ALA A C 1
ATOM 1462 O O . ALA A 1 203 ? 9.742 36.344 10.633 1 52.66 203 ALA A O 1
ATOM 1463 N N . ALA A 1 204 ? 9.398 36.656 8.516 1 47.34 204 ALA A N 1
ATOM 1464 C CA . ALA A 1 204 ? 8.922 37.938 9.031 1 47.34 204 ALA A CA 1
ATOM 1465 C C . ALA A 1 204 ? 7.676 37.75 9.891 1 47.34 204 ALA A C 1
ATOM 1467 O O . ALA A 1 204 ? 6.859 36.844 9.641 1 47.34 204 ALA A O 1
ATOM 1468 N N . GLY A 1 205 ? 7.77 38.031 11.25 1 46.66 205 GLY A N 1
ATOM 1469 C CA . GLY A 1 205 ? 6.719 38.094 12.25 1 46.66 205 GLY A CA 1
ATOM 1470 C C . GLY A 1 205 ? 5.359 38.438 11.664 1 46.66 205 GLY A C 1
ATOM 1471 O O . GLY A 1 205 ? 5.266 38.906 10.539 1 46.66 205 GLY A O 1
ATOM 1472 N N . PRO A 1 206 ? 4.293 37.719 12.055 1 42.28 206 PRO A N 1
ATOM 1473 C CA . PRO A 1 206 ? 2.953 38.094 11.617 1 42.28 206 PRO A CA 1
ATOM 1474 C C . PRO A 1 206 ? 2.812 39.625 11.438 1 42.28 206 PRO A C 1
ATOM 1476 O O . PRO A 1 206 ? 3.488 40.375 12.125 1 42.28 206 PRO A O 1
ATOM 1479 N N . ASP A 1 207 ? 2.568 40.062 10.289 1 43 207 ASP A N 1
ATOM 1480 C CA . ASP A 1 207 ? 2.197 41.469 10.367 1 43 207 ASP A CA 1
ATOM 1481 C C . ASP A 1 207 ? 1.12 41.688 11.43 1 43 207 ASP A C 1
ATOM 1483 O O . ASP A 1 207 ? 0.685 40.75 12.086 1 43 207 ASP A O 1
ATOM 1487 N N . ALA A 1 208 ? 0.799 43.062 11.75 1 40.81 208 ALA A N 1
ATOM 1488 C CA . ALA A 1 208 ? -0.17 43.469 12.766 1 40.81 208 ALA A CA 1
ATOM 1489 C C . ALA A 1 208 ? -1.427 42.594 12.703 1 40.81 208 ALA A C 1
ATOM 1491 O O . ALA A 1 208 ? -2.145 42.469 13.695 1 40.81 208 ALA A O 1
ATOM 1492 N N . ALA A 1 209 ? -1.678 42.125 11.445 1 42.94 209 ALA A N 1
ATOM 1493 C CA . ALA A 1 209 ? -2.949 41.438 11.266 1 42.94 209 ALA A CA 1
ATOM 1494 C C . ALA A 1 209 ? -2.76 39.906 11.344 1 42.94 209 ALA A C 1
ATOM 1496 O O . ALA A 1 209 ? -3.691 39.156 11.078 1 42.94 209 ALA A O 1
ATOM 1497 N N . GLY A 1 210 ? -1.578 39.344 11.742 1 44.66 210 GLY A N 1
ATOM 1498 C CA . GLY A 1 210 ? -1.272 37.969 12.031 1 44.66 210 GLY A CA 1
ATOM 1499 C C . GLY A 1 210 ? -0.899 37.156 10.797 1 44.66 210 GLY A C 1
ATOM 1500 O O . GLY A 1 210 ? -0.807 35.938 10.852 1 44.66 210 GLY A O 1
ATOM 1501 N N . ARG A 1 211 ? -0.939 37.875 9.75 1 45.5 211 ARG A N 1
ATOM 1502 C CA . ARG A 1 211 ? -0.662 37.281 8.453 1 45.5 211 ARG A CA 1
ATOM 1503 C C . ARG A 1 211 ? 0.838 37.219 8.18 1 45.5 211 ARG A C 1
ATOM 1505 O O . ARG A 1 211 ? 1.562 38.188 8.469 1 45.5 211 ARG A O 1
ATOM 1512 N N . LEU A 1 212 ? 1.515 36.219 8.164 1 48.66 212 LEU A N 1
ATOM 1513 C CA . LEU A 1 212 ? 2.926 36.125 7.805 1 48.66 212 LEU A CA 1
ATOM 1514 C C . LEU A 1 212 ? 3.125 36.312 6.309 1 48.66 212 LEU A C 1
ATOM 1516 O O . LEU A 1 212 ? 2.582 35.562 5.5 1 48.66 212 LEU A O 1
ATOM 1520 N N . ALA A 1 213 ? 3.279 37.594 5.828 1 48.47 213 ALA A N 1
ATOM 1521 C CA . ALA A 1 213 ? 3.43 37.969 4.426 1 48.47 213 ALA A CA 1
ATOM 1522 C C . ALA A 1 213 ? 4.699 37.344 3.832 1 48.47 213 ALA A C 1
ATOM 1524 O O . ALA A 1 213 ? 5.684 37.156 4.543 1 48.47 213 ALA A O 1
ATOM 1525 N N . ALA A 1 214 ? 4.648 36.594 2.617 1 52.84 214 ALA A N 1
ATOM 1526 C CA . ALA A 1 214 ? 5.723 36.156 1.739 1 52.84 214 ALA A CA 1
ATOM 1527 C C . ALA A 1 214 ? 6.734 37.25 1.483 1 52.84 214 ALA A C 1
ATOM 1529 O O . ALA A 1 214 ? 6.363 38.344 1.076 1 52.84 214 ALA A O 1
ATOM 1530 N N . SER A 1 215 ? 7.727 37.5 2.334 1 52.53 215 SER A N 1
ATOM 1531 C CA . SER A 1 215 ? 8.805 38.406 1.941 1 52.53 215 SER A CA 1
ATOM 1532 C C . SER A 1 215 ? 9.781 37.719 0.998 1 52.53 215 SER A C 1
ATOM 1534 O O . SER A 1 215 ? 10.172 36.562 1.227 1 52.53 215 SER A O 1
ATOM 1536 N N . GLY A 1 216 ? 10.039 38.375 -0.227 1 58.03 216 GLY A N 1
ATOM 1537 C CA . GLY A 1 216 ? 11.312 38.312 -0.937 1 58.03 216 GLY A CA 1
ATOM 1538 C C . GLY A 1 216 ? 11.492 37.031 -1.748 1 58.03 216 GLY A C 1
ATOM 1539 O O . GLY A 1 216 ? 12.609 36.531 -1.864 1 58.03 216 GLY A O 1
ATOM 1540 N N . GLY A 1 217 ? 10.586 36.406 -2.445 1 78.25 217 GLY A N 1
ATOM 1541 C CA . GLY A 1 217 ? 10.836 35.375 -3.436 1 78.25 217 GLY A CA 1
ATOM 1542 C C . GLY A 1 217 ? 10.633 33.969 -2.902 1 78.25 217 GLY A C 1
ATOM 1543 O O . GLY A 1 217 ? 10.867 33 -3.609 1 78.25 217 GLY A O 1
ATOM 1544 N N . CYS A 1 218 ? 10.156 33.875 -1.663 1 87.25 218 CYS A N 1
ATOM 1545 C CA . CYS A 1 218 ? 9.961 32.562 -1.08 1 87.25 218 CYS A CA 1
ATOM 1546 C C . CYS A 1 218 ? 8.5 32.344 -0.715 1 87.25 218 CYS A C 1
ATOM 1548 O O . CYS A 1 218 ? 7.703 33.281 -0.724 1 87.25 218 CYS A O 1
ATOM 1550 N N . LEU A 1 219 ? 8.156 31.094 -0.454 1 90 219 LEU A N 1
ATOM 1551 C CA . LEU A 1 219 ? 6.801 30.75 -0.031 1 90 219 LEU A CA 1
ATOM 1552 C C . LEU A 1 219 ? 6.539 31.234 1.39 1 90 219 LEU A C 1
ATOM 1554 O O . LEU A 1 219 ? 7.418 31.156 2.25 1 90 219 LEU A O 1
ATOM 1558 N N . SER A 1 220 ? 5.348 31.844 1.612 1 87.62 220 SER A N 1
ATOM 1559 C CA . SER A 1 220 ? 4.898 32.062 2.982 1 87.62 220 SER A CA 1
ATOM 1560 C C . SER A 1 220 ? 4.664 30.75 3.707 1 87.62 220 SER A C 1
ATOM 1562 O O . SER A 1 220 ? 4.539 29.688 3.07 1 87.62 220 SER A O 1
ATOM 1564 N N . PRO A 1 221 ? 4.664 30.766 5.086 1 88 221 PRO A N 1
ATOM 1565 C CA . PRO A 1 221 ? 4.383 29.531 5.812 1 88 221 PRO A CA 1
ATOM 1566 C C . PRO A 1 221 ? 3.08 28.875 5.371 1 88 221 PRO A C 1
ATOM 1568 O O . PRO A 1 221 ? 3.041 27.656 5.156 1 88 221 PRO A O 1
ATOM 1571 N N . GLY A 1 222 ? 1.996 29.672 5.25 1 86.19 222 GLY A N 1
ATOM 1572 C CA . GLY A 1 222 ? 0.721 29.141 4.793 1 86.19 222 GLY A CA 1
ATOM 1573 C C . GLY A 1 222 ? 0.796 28.5 3.422 1 86.19 222 GLY A C 1
ATOM 1574 O O . GLY A 1 222 ? 0.216 27.438 3.195 1 86.19 222 GLY A O 1
ATOM 1575 N N . ALA A 1 223 ? 1.477 29.141 2.527 1 88 223 ALA A N 1
ATOM 1576 C CA . ALA A 1 223 ? 1.633 28.609 1.175 1 88 223 ALA A CA 1
ATOM 1577 C C . ALA A 1 223 ? 2.434 27.312 1.186 1 88 223 ALA A C 1
ATOM 1579 O O . ALA A 1 223 ? 2.156 26.406 0.405 1 88 223 ALA A O 1
ATOM 1580 N N . LEU A 1 224 ? 3.486 27.266 2.016 1 92.12 224 LEU A N 1
ATOM 1581 C CA . LEU A 1 224 ? 4.281 26.047 2.17 1 92.12 224 LEU A CA 1
ATOM 1582 C C . LEU A 1 224 ? 3.404 24.875 2.607 1 92.12 224 LEU A C 1
ATOM 1584 O O . LEU A 1 224 ? 3.438 23.812 1.992 1 92.12 224 LEU A O 1
ATOM 1588 N N . PHE A 1 225 ? 2.59 25.141 3.648 1 91.69 225 PHE A N 1
ATOM 1589 C CA . PHE A 1 225 ? 1.736 24.078 4.184 1 91.69 225 PHE A CA 1
ATOM 1590 C C . PHE A 1 225 ? 0.738 23.609 3.133 1 91.69 225 PHE A C 1
ATOM 1592 O O . PHE A 1 225 ? 0.545 22.406 2.949 1 91.69 225 PHE A O 1
ATOM 1599 N N . ARG A 1 226 ? 0.18 24.516 2.438 1 88.25 226 ARG A N 1
ATOM 1600 C CA . ARG A 1 226 ? -0.799 24.188 1.407 1 88.25 226 ARG A CA 1
ATOM 1601 C C . ARG A 1 226 ? -0.16 23.375 0.287 1 88.25 226 ARG A C 1
ATOM 1603 O O . ARG A 1 226 ? -0.755 22.406 -0.209 1 88.25 226 ARG A O 1
ATOM 1610 N N . ALA A 1 227 ? 0.99 23.734 -0.114 1 90.31 227 ALA A N 1
ATOM 1611 C CA . ALA A 1 227 ? 1.687 23.031 -1.187 1 90.31 227 ALA A CA 1
ATOM 1612 C C . ALA A 1 227 ? 1.943 21.578 -0.81 1 90.31 227 ALA A C 1
ATOM 1614 O O . ALA A 1 227 ? 1.734 20.672 -1.621 1 90.31 227 ALA A O 1
ATOM 1615 N N . ILE A 1 228 ? 2.391 21.344 0.433 1 92.69 228 ILE A N 1
ATOM 1616 C CA . ILE A 1 228 ? 2.664 19.984 0.89 1 92.69 228 ILE A CA 1
ATOM 1617 C C . ILE A 1 228 ? 1.379 19.172 0.867 1 92.69 228 ILE A C 1
ATOM 1619 O O . ILE A 1 228 ? 1.352 18.062 0.32 1 92.69 228 ILE A O 1
ATOM 1623 N N . ALA A 1 229 ? 0.329 19.75 1.407 1 89.06 229 ALA A N 1
ATOM 1624 C CA . ALA A 1 229 ? -0.955 19.047 1.485 1 89.06 229 ALA A CA 1
ATOM 1625 C C . ALA A 1 229 ? -1.486 18.719 0.093 1 89.06 229 ALA A C 1
ATOM 1627 O O . ALA A 1 229 ? -2.029 17.641 -0.131 1 89.06 229 ALA A O 1
ATOM 1628 N N . GLU A 1 230 ? -1.336 19.641 -0.808 1 86.38 230 GLU A N 1
ATOM 1629 C CA . GLU A 1 230 ? -1.824 19.453 -2.172 1 86.38 230 GLU A CA 1
ATOM 1630 C C . GLU A 1 230 ? -1.064 18.344 -2.887 1 86.38 230 GLU A C 1
ATOM 1632 O O . GLU A 1 230 ? -1.667 17.516 -3.572 1 86.38 230 GLU A O 1
ATOM 1637 N N . VAL A 1 231 ? 0.221 18.312 -2.734 1 87.88 231 VAL A N 1
ATOM 1638 C CA . VAL A 1 231 ? 1.03 17.281 -3.365 1 87.88 231 VAL A CA 1
ATOM 1639 C C . VAL A 1 231 ? 0.628 15.906 -2.824 1 87.88 231 VAL A C 1
ATOM 1641 O O . VAL A 1 231 ? 0.48 14.945 -3.588 1 87.88 231 VAL A O 1
ATOM 1644 N N . ARG A 1 232 ? 0.356 15.812 -1.554 1 88.06 232 ARG A N 1
ATOM 1645 C CA . ARG A 1 232 ? 0.052 14.539 -0.906 1 88.06 232 ARG A CA 1
ATOM 1646 C C . ARG A 1 232 ? -1.358 14.07 -1.248 1 88.06 232 ARG A C 1
ATOM 1648 O O . ARG A 1 232 ? -1.688 12.898 -1.079 1 88.06 232 ARG A O 1
ATOM 1655 N N . ALA A 1 233 ? -2.172 14.945 -1.762 1 82.5 233 ALA A N 1
ATOM 1656 C CA . ALA A 1 233 ? -3.557 14.609 -2.078 1 82.5 233 ALA A CA 1
ATOM 1657 C C . ALA A 1 233 ? -3.729 14.344 -3.572 1 82.5 233 ALA A C 1
ATOM 1659 O O . ALA A 1 233 ? -4.816 13.984 -4.023 1 82.5 233 ALA A O 1
ATOM 1660 N N . GLN A 1 234 ? -2.703 14.477 -4.305 1 77.69 234 GLN A N 1
ATOM 1661 C CA . GLN A 1 234 ? -2.822 14.344 -5.754 1 77.69 234 GLN A CA 1
ATOM 1662 C C . GLN A 1 234 ? -2.361 12.961 -6.215 1 77.69 234 GLN A C 1
ATOM 1664 O O . GLN A 1 234 ? -1.194 12.609 -6.051 1 77.69 234 GLN A O 1
ATOM 1669 N N . GLY A 1 235 ? -3.24 12.039 -6.695 1 68.69 235 GLY A N 1
ATOM 1670 C CA . GLY A 1 235 ? -3.105 10.68 -7.184 1 68.69 235 GLY A CA 1
ATOM 1671 C C . GLY A 1 235 ? -1.679 10.312 -7.547 1 68.69 235 GLY A C 1
ATOM 1672 O O . GLY A 1 235 ? -0.908 9.867 -6.695 1 68.69 235 GLY A O 1
ATOM 1673 N N . GLY A 1 236 ? -1.223 10.688 -8.82 1 65.25 236 GLY A N 1
ATOM 1674 C CA . GLY A 1 236 ? 0.06 10.297 -9.383 1 65.25 236 GLY A CA 1
ATOM 1675 C C . GLY A 1 236 ? 1.234 11.008 -8.742 1 65.25 236 GLY A C 1
ATOM 1676 O O . GLY A 1 236 ? 2.371 10.539 -8.812 1 65.25 236 GLY A O 1
ATOM 1677 N N . ARG A 1 237 ? 1.015 12.031 -7.922 1 75.62 237 ARG A N 1
ATOM 1678 C CA . ARG A 1 237 ? 2.088 12.867 -7.398 1 75.62 237 ARG A CA 1
ATOM 1679 C C . ARG A 1 237 ? 2.287 12.633 -5.902 1 75.62 237 ARG A C 1
ATOM 1681 O O . ARG A 1 237 ? 3.256 13.117 -5.316 1 75.62 237 ARG A O 1
ATOM 1688 N N . ARG A 1 238 ? 1.415 11.922 -5.402 1 79.56 238 ARG A N 1
ATOM 1689 C CA . ARG A 1 238 ? 1.443 11.742 -3.953 1 79.56 238 ARG A CA 1
ATOM 1690 C C . ARG A 1 238 ? 2.697 11 -3.518 1 79.56 238 ARG A C 1
ATOM 1692 O O . ARG A 1 238 ? 3.066 11.023 -2.342 1 79.56 238 ARG A O 1
ATOM 1699 N N . GLN A 1 239 ? 3.293 10.461 -4.531 1 85 239 GLN A N 1
ATOM 1700 C CA . GLN A 1 239 ? 4.457 9.648 -4.199 1 85 239 GLN A CA 1
ATOM 1701 C C . GLN A 1 239 ? 5.75 10.445 -4.355 1 85 239 GLN A C 1
ATOM 1703 O O . GLN A 1 239 ? 6.836 9.938 -4.09 1 85 239 GLN A O 1
ATOM 1708 N N . ALA A 1 240 ? 5.637 11.711 -4.789 1 91.38 240 ALA A N 1
ATOM 1709 C CA . ALA A 1 240 ? 6.832 12.539 -4.906 1 91.38 240 ALA A CA 1
ATOM 1710 C C . ALA A 1 240 ? 7.473 12.773 -3.541 1 91.38 240 ALA A C 1
ATOM 1712 O O . ALA A 1 240 ? 6.773 12.867 -2.529 1 91.38 240 ALA A O 1
ATOM 1713 N N . GLU A 1 241 ? 8.844 12.781 -3.559 1 94.38 241 GLU A N 1
ATOM 1714 C CA . GLU A 1 241 ? 9.555 13.195 -2.35 1 94.38 241 GLU A CA 1
ATOM 1715 C C . GLU A 1 241 ? 9.531 14.711 -2.188 1 94.38 241 GLU A C 1
ATOM 1717 O O . GLU A 1 241 ? 9.656 15.445 -3.168 1 94.38 241 GLU A O 1
ATOM 1722 N N . ILE A 1 242 ? 9.297 15.203 -0.951 1 95.88 242 ILE A N 1
ATOM 1723 C CA . ILE A 1 242 ? 9.188 16.641 -0.708 1 95.88 242 ILE A CA 1
ATOM 1724 C C . ILE A 1 242 ? 10.312 17.094 0.221 1 95.88 242 ILE A C 1
ATOM 1726 O O . ILE A 1 242 ? 10.523 16.5 1.285 1 95.88 242 ILE A O 1
ATOM 1730 N N . LEU A 1 243 ? 11.078 18.078 -0.157 1 97.62 243 LEU A N 1
ATOM 1731 C CA . LEU A 1 243 ? 12.07 18.75 0.675 1 97.62 243 LEU A CA 1
ATOM 1732 C C . LEU A 1 243 ? 11.703 20.219 0.891 1 97.62 243 LEU A C 1
ATOM 1734 O O . LEU A 1 243 ? 11.531 20.969 -0.073 1 97.62 243 LEU A O 1
ATOM 1738 N N . ALA A 1 244 ? 11.57 20.625 2.139 1 96.75 244 ALA A N 1
ATOM 1739 C CA . ALA A 1 244 ? 11.234 22 2.48 1 96.75 244 ALA A CA 1
ATOM 1740 C C . ALA A 1 244 ? 12.477 22.781 2.9 1 96.75 244 ALA A C 1
ATOM 1742 O O . ALA A 1 244 ? 13.336 22.25 3.619 1 96.75 244 ALA A O 1
ATOM 1743 N N . ILE A 1 245 ? 12.609 23.938 2.445 1 95.38 245 ILE A N 1
ATOM 1744 C CA . ILE A 1 245 ? 13.641 24.875 2.879 1 95.38 245 ILE A CA 1
ATOM 1745 C C . ILE A 1 245 ? 13.016 25.969 3.748 1 95.38 245 ILE A C 1
ATOM 1747 O O . ILE A 1 245 ? 12.156 26.719 3.285 1 95.38 245 ILE A O 1
ATOM 1751 N N . VAL A 1 246 ? 13.484 26.078 5.016 1 93.5 246 VAL A N 1
ATOM 1752 C CA . VAL A 1 246 ? 12.852 26.984 5.965 1 93.5 246 VAL A CA 1
ATOM 1753 C C . VAL A 1 246 ? 13.898 27.922 6.57 1 93.5 246 VAL A C 1
ATOM 1755 O O . VAL A 1 246 ? 15.102 27.641 6.48 1 93.5 246 VAL A O 1
ATOM 1758 N N . PRO A 1 247 ? 13.438 29.062 7.141 1 90.56 247 PRO A N 1
ATOM 1759 C CA . PRO A 1 247 ? 14.406 29.938 7.801 1 90.56 247 PRO A CA 1
ATOM 1760 C C . PRO A 1 247 ? 15.055 29.297 9.023 1 90.56 247 PRO A C 1
ATOM 1762 O O . PRO A 1 247 ? 14.422 28.484 9.703 1 90.56 247 PRO A O 1
ATOM 1765 N N . PRO A 1 248 ? 16.344 29.641 9.203 1 87.19 248 PRO A N 1
ATOM 1766 C CA . PRO A 1 248 ? 16.969 29.141 10.445 1 87.19 248 PRO A CA 1
ATOM 1767 C C . PRO A 1 248 ? 16.188 29.547 11.688 1 87.19 248 PRO A C 1
ATOM 1769 O O . PRO A 1 248 ? 15.648 30.656 11.758 1 87.19 248 PRO A O 1
ATOM 1772 N N . GLY A 1 249 ? 16 28.656 12.625 1 87.25 249 GLY A N 1
ATOM 1773 C CA . GLY A 1 249 ? 15.367 28.953 13.898 1 87.25 249 GLY A CA 1
ATOM 1774 C C . GLY A 1 249 ? 13.859 28.812 13.852 1 87.25 249 GLY A C 1
ATOM 1775 O O . GLY A 1 249 ? 13.195 28.906 14.883 1 87.25 249 GLY A O 1
ATOM 1776 N N . ALA A 1 250 ? 13.273 28.688 12.711 1 90.38 250 ALA A N 1
ATOM 1777 C CA . ALA A 1 250 ? 11.828 28.531 12.594 1 90.38 250 ALA A CA 1
ATOM 1778 C C . ALA A 1 250 ? 11.391 27.109 12.914 1 90.38 250 ALA A C 1
ATOM 1780 O O . ALA A 1 250 ? 10.836 26.406 12.062 1 90.38 250 ALA A O 1
ATOM 1781 N N . THR A 1 251 ? 11.492 26.719 14.141 1 89.06 251 THR A N 1
ATOM 1782 C CA . THR A 1 251 ? 11.273 25.344 14.586 1 89.06 251 THR A CA 1
ATOM 1783 C C . THR A 1 251 ? 9.82 24.938 14.367 1 89.06 251 THR A C 1
ATOM 1785 O O . THR A 1 251 ? 9.555 23.844 13.844 1 89.06 251 THR A O 1
ATOM 1788 N N . ASP A 1 252 ? 8.875 25.797 14.75 1 86.75 252 ASP A N 1
ATOM 1789 C CA . ASP A 1 252 ? 7.461 25.469 14.609 1 86.75 252 ASP A CA 1
ATOM 1790 C C . ASP A 1 252 ? 7.098 25.219 13.148 1 86.75 252 ASP A C 1
ATOM 1792 O O . ASP A 1 252 ? 6.359 24.281 12.844 1 86.75 252 ASP A O 1
ATOM 1796 N N . LEU A 1 253 ? 7.633 26.062 12.32 1 89.81 253 LEU A N 1
ATOM 1797 C CA . LEU A 1 253 ? 7.414 25.906 10.883 1 89.81 253 LEU A CA 1
ATOM 1798 C C . LEU A 1 253 ? 7.973 24.578 10.383 1 89.81 253 LEU A C 1
ATOM 1800 O O . LEU A 1 253 ? 7.309 23.875 9.625 1 89.81 253 LEU A O 1
ATOM 1804 N N . ALA A 1 254 ? 9.141 24.25 10.812 1 93.81 254 ALA A N 1
ATOM 1805 C CA . ALA A 1 254 ? 9.82 23.016 10.422 1 93.81 254 ALA A CA 1
ATOM 1806 C C . ALA A 1 254 ? 9.047 21.781 10.883 1 93.81 254 ALA A C 1
ATOM 1808 O O . ALA A 1 254 ? 8.812 20.859 10.102 1 93.81 254 ALA A O 1
ATOM 1809 N N . VAL A 1 255 ? 8.672 21.828 12.109 1 92.62 255 VAL A N 1
ATOM 1810 C CA . VAL A 1 255 ? 7.934 20.703 12.695 1 92.62 255 VAL A CA 1
ATOM 1811 C C . VAL A 1 255 ? 6.648 20.469 11.906 1 92.62 255 VAL A C 1
ATOM 1813 O O . VAL A 1 255 ? 6.352 19.344 11.523 1 92.62 255 VAL A O 1
ATOM 1816 N N . MET A 1 256 ? 5.938 21.531 11.602 1 91.38 256 MET A N 1
ATOM 1817 C CA . MET A 1 256 ? 4.664 21.422 10.898 1 91.38 256 MET A CA 1
ATOM 1818 C C . MET A 1 256 ? 4.863 20.891 9.484 1 91.38 256 MET A C 1
ATOM 1820 O O . MET A 1 256 ? 4.102 20.047 9.016 1 91.38 256 MET A O 1
ATOM 1824 N N . ALA A 1 257 ? 5.824 21.359 8.82 1 94.62 257 ALA A N 1
ATOM 1825 C CA . ALA A 1 257 ? 6.113 20.906 7.461 1 94.62 257 ALA A CA 1
ATOM 1826 C C . ALA A 1 257 ? 6.371 19.406 7.43 1 94.62 257 ALA A C 1
ATOM 1828 O O . ALA A 1 257 ? 5.852 18.703 6.559 1 94.62 257 ALA A O 1
ATOM 1829 N N . LEU A 1 258 ? 7.145 18.938 8.359 1 94.06 258 LEU A N 1
ATOM 1830 C CA . LEU A 1 258 ? 7.461 17.516 8.438 1 94.06 258 LEU A CA 1
ATOM 1831 C C . LEU A 1 258 ? 6.215 16.703 8.758 1 94.06 258 LEU A C 1
ATOM 1833 O O . LEU A 1 258 ? 5.965 15.672 8.133 1 94.06 258 LEU A O 1
ATOM 1837 N N . ASP A 1 259 ? 5.457 17.156 9.672 1 91.94 259 ASP A N 1
ATOM 1838 C CA . ASP A 1 259 ? 4.258 16.438 10.086 1 91.94 259 ASP A CA 1
ATOM 1839 C C . ASP A 1 259 ? 3.225 16.406 8.961 1 91.94 259 ASP A C 1
ATOM 1841 O O . ASP A 1 259 ? 2.447 15.453 8.852 1 91.94 259 ASP A O 1
ATOM 1845 N N . LEU A 1 260 ? 3.215 17.406 8.109 1 92.06 260 LEU A N 1
ATOM 1846 C CA . LEU A 1 260 ? 2.264 17.484 7.004 1 92.06 260 LEU A CA 1
ATOM 1847 C C . LEU A 1 260 ? 2.646 16.531 5.883 1 92.06 260 LEU A C 1
ATOM 1849 O O . LEU A 1 260 ? 1.822 16.219 5.02 1 92.06 260 LEU A O 1
ATOM 1853 N N . GLY A 1 261 ? 3.967 16.203 5.891 1 92.38 261 GLY A N 1
ATOM 1854 C CA . GLY A 1 261 ? 4.285 15.195 4.891 1 92.38 261 GLY A CA 1
ATOM 1855 C C . GLY A 1 261 ? 5.609 15.453 4.191 1 92.38 261 GLY A C 1
ATOM 1856 O O . GLY A 1 261 ? 5.988 14.711 3.279 1 92.38 261 GLY A O 1
ATOM 1857 N N . ALA A 1 262 ? 6.332 16.516 4.535 1 94.81 262 ALA A N 1
ATOM 1858 C CA . ALA A 1 262 ? 7.676 16.688 3.977 1 94.81 262 ALA A CA 1
ATOM 1859 C C . ALA A 1 262 ? 8.594 15.539 4.406 1 94.81 262 ALA A C 1
ATOM 1861 O O . ALA A 1 262 ? 8.641 15.18 5.586 1 94.81 262 ALA A O 1
ATOM 1862 N N . GLY A 1 263 ? 9.273 14.984 3.492 1 93.19 263 GLY A N 1
ATOM 1863 C CA . GLY A 1 263 ? 10.156 13.867 3.775 1 93.19 263 GLY A CA 1
ATOM 1864 C C . GLY A 1 263 ? 11.547 14.305 4.211 1 93.19 263 GLY A C 1
ATOM 1865 O O . GLY A 1 263 ? 12.32 13.5 4.734 1 93.19 263 GLY A O 1
ATOM 1866 N N . ASP A 1 264 ? 11.883 15.492 3.9 1 95.25 264 ASP A N 1
ATOM 1867 C CA . ASP A 1 264 ? 13.164 16.094 4.27 1 95.25 264 ASP A CA 1
ATOM 1868 C C . ASP A 1 264 ? 13.023 17.594 4.457 1 95.25 264 ASP A C 1
ATOM 1870 O O . ASP A 1 264 ? 12.047 18.203 4 1 95.25 264 ASP A O 1
ATOM 1874 N N . LEU A 1 265 ? 14.016 18.125 5.238 1 95.5 265 LEU A N 1
ATOM 1875 C CA . LEU A 1 265 ? 13.961 19.547 5.555 1 95.5 265 LEU A CA 1
ATOM 1876 C C . LEU A 1 265 ? 15.359 20.109 5.793 1 95.5 265 LEU A C 1
ATOM 1878 O O . LEU A 1 265 ? 16.188 19.469 6.449 1 95.5 265 LEU A O 1
ATOM 1882 N N . VAL A 1 266 ? 15.594 21.344 5.273 1 93.69 266 VAL A N 1
ATOM 1883 C CA . VAL A 1 266 ? 16.844 22.031 5.535 1 93.69 266 VAL A CA 1
ATOM 1884 C C . VAL A 1 266 ? 16.562 23.5 5.844 1 93.69 266 VAL A C 1
ATOM 1886 O O . VAL A 1 266 ? 15.492 24.016 5.523 1 93.69 266 VAL A O 1
ATOM 1889 N N . THR A 1 267 ? 17.578 24.047 6.516 1 90.88 267 THR A N 1
ATOM 1890 C CA . THR A 1 267 ? 17.484 25.484 6.734 1 90.88 267 THR A CA 1
ATOM 1891 C C . THR A 1 267 ? 18.156 26.25 5.598 1 90.88 267 THR A C 1
ATOM 1893 O O . THR A 1 267 ? 19 25.703 4.887 1 90.88 267 THR A O 1
ATOM 1896 N N . ALA A 1 268 ? 17.75 27.484 5.453 1 89.25 268 ALA A N 1
ATOM 1897 C CA . ALA A 1 268 ? 18.156 28.328 4.332 1 89.25 268 ALA A CA 1
ATOM 1898 C C . ALA A 1 268 ? 19.672 28.469 4.281 1 89.25 268 ALA A C 1
ATOM 1900 O O . ALA A 1 268 ? 20.234 28.828 3.242 1 89.25 268 ALA A O 1
ATOM 1901 N N . ASP A 1 269 ? 20.344 28.203 5.324 1 86.75 269 ASP A N 1
ATOM 1902 C CA . ASP A 1 269 ? 21.797 28.359 5.375 1 86.75 269 ASP A CA 1
ATOM 1903 C C . ASP A 1 269 ? 22.5 27.047 4.984 1 86.75 269 ASP A C 1
ATOM 1905 O O . ASP A 1 269 ? 23.719 26.922 5.141 1 86.75 269 ASP A O 1
ATOM 1909 N N . VAL A 1 270 ? 21.812 26.156 4.434 1 90.88 270 VAL A N 1
ATOM 1910 C CA . VAL A 1 270 ? 22.359 24.875 4.004 1 90.88 270 VAL A CA 1
ATOM 1911 C C . VAL A 1 270 ? 23.391 25.109 2.902 1 90.88 270 VAL A C 1
ATOM 1913 O O . VAL A 1 270 ? 23.219 25.969 2.045 1 90.88 270 VAL A O 1
ATOM 1916 N N . GLY A 1 271 ? 24.516 24.344 2.969 1 90.75 271 GLY A N 1
ATOM 1917 C CA . GLY A 1 271 ? 25.5 24.406 1.903 1 90.75 271 GLY A CA 1
ATOM 1918 C C . GLY A 1 271 ? 25.062 23.688 0.638 1 90.75 271 GLY A C 1
ATOM 1919 O O . GLY A 1 271 ? 24.188 22.812 0.681 1 90.75 271 GLY A O 1
ATOM 1920 N N . THR A 1 272 ? 25.688 24.031 -0.458 1 93.62 272 THR A N 1
ATOM 1921 C CA . THR A 1 272 ? 25.359 23.469 -1.761 1 93.62 272 THR A CA 1
ATOM 1922 C C . THR A 1 272 ? 25.641 21.969 -1.781 1 93.62 272 THR A C 1
ATOM 1924 O O . THR A 1 272 ? 24.828 21.203 -2.312 1 93.62 272 THR A O 1
ATOM 1927 N N . ALA A 1 273 ? 26.703 21.594 -1.231 1 93.38 273 ALA A N 1
ATOM 1928 C CA . ALA A 1 273 ? 27.094 20.188 -1.244 1 93.38 273 ALA A CA 1
ATOM 1929 C C . ALA A 1 273 ? 26.078 19.328 -0.486 1 93.38 273 ALA A C 1
ATOM 1931 O O . ALA A 1 273 ? 25.688 18.266 -0.947 1 93.38 273 ALA A O 1
ATOM 1932 N N . GLU A 1 274 ? 25.688 19.828 0.665 1 93.38 274 GLU A N 1
ATOM 1933 C CA . GLU A 1 274 ? 24.703 19.094 1.46 1 93.38 274 GLU A CA 1
ATOM 1934 C C . GLU A 1 274 ? 23.359 19.016 0.741 1 93.38 274 GLU A C 1
ATOM 1936 O O . GLU A 1 274 ? 22.75 17.938 0.692 1 93.38 274 GLU A O 1
ATOM 1941 N N . LEU A 1 275 ? 22.938 20.125 0.199 1 94.69 275 LEU A N 1
ATOM 1942 C CA . LEU A 1 275 ? 21.656 20.156 -0.507 1 94.69 275 LEU A CA 1
ATOM 1943 C C . LEU A 1 275 ? 21.656 19.203 -1.691 1 94.69 275 LEU A C 1
ATOM 1945 O O . LEU A 1 275 ? 20.688 18.469 -1.903 1 94.69 275 LEU A O 1
ATOM 1949 N N . SER A 1 276 ? 22.75 19.188 -2.453 1 94.56 276 SER A N 1
ATOM 1950 C CA . SER A 1 276 ? 22.891 18.281 -3.584 1 94.56 276 SER A CA 1
ATOM 1951 C C . SER A 1 276 ? 22.812 16.828 -3.131 1 94.56 276 SER A C 1
ATOM 1953 O O . SER A 1 276 ? 22.141 16 -3.758 1 94.56 276 SER A O 1
ATOM 1955 N N . TRP A 1 277 ? 23.5 16.547 -2.059 1 93.38 277 TRP A N 1
ATOM 1956 C CA . TRP A 1 277 ? 23.516 15.188 -1.529 1 93.38 277 TRP A CA 1
ATOM 1957 C C . TRP A 1 277 ? 22.125 14.75 -1.115 1 93.38 277 TRP A C 1
ATOM 1959 O O . TRP A 1 277 ? 21.703 13.625 -1.413 1 93.38 277 TRP A O 1
ATOM 1969 N N . ARG A 1 278 ? 21.453 15.602 -0.492 1 94.88 278 ARG A N 1
ATOM 1970 C CA . ARG A 1 278 ? 20.109 15.289 -0.026 1 94.88 278 ARG A CA 1
ATOM 1971 C C . ARG A 1 278 ? 19.172 15.055 -1.2 1 94.88 278 ARG A C 1
ATOM 1973 O O . ARG A 1 278 ? 18.359 14.117 -1.183 1 94.88 278 ARG A O 1
ATOM 1980 N N . ILE A 1 279 ? 19.234 15.898 -2.195 1 95.38 279 ILE A N 1
ATOM 1981 C CA . ILE A 1 279 ? 18.359 15.766 -3.361 1 95.38 279 ILE A CA 1
ATOM 1982 C C . ILE A 1 279 ? 18.641 14.43 -4.062 1 95.38 279 ILE A C 1
ATOM 1984 O O . ILE A 1 279 ? 17.703 13.711 -4.418 1 95.38 279 ILE A O 1
ATOM 1988 N N . ASP A 1 280 ? 19.891 14.086 -4.18 1 92.62 280 ASP A N 1
ATOM 1989 C CA . ASP A 1 280 ? 20.25 12.805 -4.781 1 92.62 280 ASP A CA 1
ATOM 1990 C C . ASP A 1 280 ? 19.703 11.641 -3.957 1 92.62 280 ASP A C 1
ATOM 1992 O O . ASP A 1 280 ? 19.219 10.656 -4.516 1 92.62 280 ASP A O 1
ATOM 1996 N N . GLY A 1 281 ? 19.875 11.797 -2.662 1 91 281 GLY A N 1
ATOM 1997 C CA . GLY A 1 281 ? 19.312 10.781 -1.778 1 91 281 GLY A CA 1
ATOM 1998 C C . GLY A 1 281 ? 17.812 10.625 -1.917 1 91 281 GLY A C 1
ATOM 1999 O O . GLY A 1 281 ? 17.297 9.5 -1.919 1 91 281 GLY A O 1
ATOM 2000 N N . LEU A 1 282 ? 17.125 11.695 -2.049 1 93.38 282 LEU A N 1
ATOM 2001 C CA . LEU A 1 282 ? 15.672 11.68 -2.213 1 93.38 282 LEU A CA 1
ATOM 2002 C C . LEU A 1 282 ? 15.289 11.047 -3.545 1 93.38 282 LEU A C 1
ATOM 2004 O O . LEU A 1 282 ? 14.312 10.289 -3.619 1 93.38 282 LEU A O 1
ATOM 2008 N N . LEU A 1 283 ? 16.016 11.336 -4.59 1 92.44 283 LEU A N 1
ATOM 2009 C CA . LEU A 1 283 ? 15.758 10.75 -5.902 1 92.44 283 LEU A CA 1
ATOM 2010 C C . LEU A 1 283 ? 15.961 9.234 -5.871 1 92.44 283 LEU A C 1
ATOM 2012 O O . LEU A 1 283 ? 15.18 8.492 -6.449 1 92.44 283 LEU A O 1
ATOM 2016 N N . ARG A 1 284 ? 16.984 8.82 -5.215 1 88.38 284 ARG A N 1
ATOM 2017 C CA . ARG A 1 284 ? 17.234 7.395 -5.074 1 88.38 284 ARG A CA 1
ATOM 2018 C C . ARG A 1 284 ? 16.094 6.711 -4.312 1 88.38 284 ARG A C 1
ATOM 2020 O O . ARG A 1 284 ? 15.625 5.645 -4.711 1 88.38 284 ARG A O 1
ATOM 2027 N N . ARG A 1 285 ? 15.742 7.328 -3.242 1 86.5 285 ARG A N 1
ATOM 2028 C CA . ARG A 1 285 ? 14.656 6.773 -2.441 1 86.5 285 ARG A CA 1
ATOM 2029 C C . ARG A 1 285 ? 13.375 6.648 -3.262 1 86.5 285 ARG A C 1
ATOM 2031 O O . ARG A 1 285 ? 12.68 5.633 -3.191 1 86.5 285 ARG A O 1
ATOM 2038 N N . LYS A 1 286 ? 13.062 7.684 -3.965 1 90.56 286 LYS A N 1
ATOM 2039 C CA . LYS A 1 286 ? 11.898 7.676 -4.84 1 90.56 286 LYS A CA 1
ATOM 2040 C C . LYS A 1 286 ? 11.953 6.512 -5.824 1 90.56 286 LYS A C 1
ATOM 2042 O O . LYS A 1 286 ? 10.945 5.836 -6.051 1 90.56 286 LYS A O 1
ATOM 2047 N N . ARG A 1 287 ? 13.016 6.258 -6.383 1 88.19 287 ARG A N 1
ATOM 2048 C CA . ARG A 1 287 ? 13.188 5.18 -7.348 1 88.19 287 ARG A CA 1
ATOM 2049 C C . ARG A 1 287 ? 12.977 3.818 -6.695 1 88.19 287 ARG A C 1
ATOM 2051 O O . ARG A 1 287 ? 12.305 2.951 -7.262 1 88.19 287 ARG A O 1
ATOM 2058 N N . VAL A 1 288 ? 13.562 3.674 -5.562 1 83.31 288 VAL A N 1
ATOM 2059 C CA . VAL A 1 288 ? 13.422 2.416 -4.836 1 83.31 288 VAL A CA 1
ATOM 2060 C C . VAL A 1 288 ? 11.945 2.178 -4.508 1 83.31 288 VAL A C 1
ATOM 2062 O O . VAL A 1 288 ? 11.438 1.069 -4.684 1 83.31 288 VAL A O 1
ATOM 2065 N N . HIS A 1 289 ? 11.273 3.195 -4.078 1 83.75 289 HIS A N 1
ATOM 2066 C CA . HIS A 1 289 ? 9.859 3.088 -3.738 1 83.75 289 HIS A CA 1
ATOM 2067 C C . HIS A 1 289 ? 9.023 2.74 -4.965 1 83.75 289 HIS A C 1
ATOM 2069 O O . HIS A 1 289 ? 8.125 1.898 -4.895 1 83.75 289 HIS A O 1
ATOM 2075 N N . ASP A 1 290 ? 9.305 3.404 -6.031 1 84.81 290 ASP A N 1
ATOM 2076 C CA . ASP A 1 290 ? 8.578 3.133 -7.262 1 84.81 290 ASP A CA 1
ATOM 2077 C C . ASP A 1 290 ? 8.766 1.685 -7.707 1 84.81 290 ASP A C 1
ATOM 2079 O O . ASP A 1 290 ? 7.809 1.029 -8.125 1 84.81 290 ASP A O 1
ATOM 2083 N N . ARG A 1 291 ? 9.891 1.247 -7.586 1 81.69 291 ARG A N 1
ATOM 2084 C CA . ARG A 1 291 ? 10.195 -0.127 -7.969 1 81.69 291 ARG A CA 1
ATOM 2085 C C . ARG A 1 291 ? 9.438 -1.121 -7.09 1 81.69 291 ARG A C 1
ATOM 2087 O O . ARG A 1 291 ? 8.93 -2.129 -7.582 1 81.69 291 ARG A O 1
ATOM 2094 N N . LEU A 1 292 ? 9.469 -0.864 -5.867 1 77.75 292 LEU A N 1
ATOM 2095 C CA . LEU A 1 292 ? 8.758 -1.738 -4.945 1 77.75 292 LEU A CA 1
ATOM 2096 C C . LEU A 1 292 ? 7.27 -1.775 -5.273 1 77.75 292 LEU A C 1
ATOM 2098 O O . LEU A 1 292 ? 6.652 -2.846 -5.277 1 77.75 292 LEU A O 1
ATOM 2102 N N . ARG A 1 293 ? 6.73 -0.664 -5.535 1 79.44 293 ARG A N 1
ATOM 2103 C CA . ARG A 1 293 ? 5.32 -0.592 -5.902 1 79.44 293 ARG A CA 1
ATOM 2104 C C . ARG A 1 293 ? 5.043 -1.388 -7.176 1 79.44 293 ARG A C 1
ATOM 2106 O O . ARG A 1 293 ? 4.031 -2.082 -7.27 1 79.44 293 ARG A O 1
ATOM 2113 N N . ASP A 1 294 ? 5.883 -1.23 -8.094 1 78.25 294 ASP A N 1
ATOM 2114 C CA . ASP A 1 294 ? 5.75 -1.978 -9.336 1 78.25 294 ASP A CA 1
ATOM 2115 C C . ASP A 1 294 ? 5.82 -3.482 -9.086 1 78.25 294 ASP A C 1
ATOM 2117 O O . ASP A 1 294 ? 5.062 -4.25 -9.68 1 78.25 294 ASP A O 1
ATOM 2121 N N . LYS A 1 295 ? 6.676 -3.797 -8.242 1 74.38 295 LYS A N 1
ATOM 2122 C CA . LYS A 1 295 ? 6.832 -5.211 -7.91 1 74.38 295 LYS A CA 1
ATOM 2123 C C . LYS A 1 295 ? 5.578 -5.754 -7.23 1 74.38 295 LYS A C 1
ATOM 2125 O O . LYS A 1 295 ? 5.16 -6.883 -7.504 1 74.38 295 LYS A O 1
ATOM 2130 N N . VAL A 1 296 ? 5.109 -4.992 -6.371 1 74.81 296 VAL A N 1
ATOM 2131 C CA . VAL A 1 296 ? 3.881 -5.395 -5.691 1 74.81 296 VAL A CA 1
ATOM 2132 C C . VAL A 1 296 ? 2.752 -5.539 -6.711 1 74.81 296 VAL A C 1
ATOM 2134 O O . VAL A 1 296 ? 2.006 -6.523 -6.68 1 74.81 296 VAL A O 1
ATOM 2137 N N . ARG A 1 297 ? 2.656 -4.625 -7.535 1 73.94 297 ARG A N 1
ATOM 2138 C CA . ARG A 1 297 ? 1.641 -4.684 -8.586 1 73.94 297 ARG A CA 1
ATOM 2139 C C . ARG A 1 297 ? 1.812 -5.934 -9.445 1 73.94 297 ARG A C 1
ATOM 2141 O O . ARG A 1 297 ? 0.836 -6.621 -9.742 1 73.94 297 ARG A O 1
ATOM 2148 N N . ASP A 1 298 ? 2.998 -6.129 -9.781 1 73.19 298 ASP A N 1
ATOM 2149 C CA . ASP A 1 298 ? 3.311 -7.316 -10.562 1 73.19 298 ASP A CA 1
ATOM 2150 C C . ASP A 1 298 ? 2.971 -8.594 -9.797 1 73.19 298 ASP A C 1
ATOM 2152 O O . ASP A 1 298 ? 2.467 -9.555 -10.367 1 73.19 298 ASP A O 1
ATOM 2156 N N . GLY A 1 299 ? 3.365 -8.516 -8.57 1 71.5 299 GLY A N 1
ATOM 2157 C CA . GLY A 1 299 ? 3.045 -9.656 -7.723 1 71.5 299 GLY A CA 1
ATOM 2158 C C . GLY A 1 299 ? 1.556 -9.914 -7.609 1 71.5 299 GLY A C 1
ATOM 2159 O O . GLY A 1 299 ? 1.115 -11.07 -7.676 1 71.5 299 GLY A O 1
ATOM 2160 N N . LEU A 1 300 ? 0.874 -8.938 -7.473 1 72 300 LEU A N 1
ATOM 2161 C CA . LEU A 1 300 ? -0.577 -9.07 -7.391 1 72 300 LEU A CA 1
ATOM 2162 C C . LEU A 1 300 ? -1.151 -9.602 -8.695 1 72 300 LEU A C 1
ATOM 2164 O O . LEU A 1 300 ? -2.068 -10.43 -8.688 1 72 300 LEU A O 1
ATOM 2168 N N . GLN A 1 301 ? -0.596 -9.164 -9.719 1 73 301 GLN A N 1
ATOM 2169 C CA . GLN A 1 301 ? -1.019 -9.672 -11.016 1 73 301 GLN A CA 1
ATOM 2170 C C . GLN A 1 301 ? -0.705 -11.156 -11.156 1 73 301 GLN A C 1
ATOM 2172 O O . GLN A 1 301 ? -1.515 -11.922 -11.68 1 73 301 GLN A O 1
ATOM 2177 N N . ALA A 1 302 ? 0.448 -11.406 -10.695 1 72.31 302 ALA A N 1
ATOM 2178 C CA . ALA A 1 302 ? 0.887 -12.797 -10.773 1 72.31 302 ALA A CA 1
ATOM 2179 C C . ALA A 1 302 ? 0.006 -13.703 -9.914 1 72.31 302 ALA A C 1
ATOM 2181 O O . ALA A 1 302 ? -0.133 -14.898 -10.195 1 72.31 302 ALA A O 1
ATOM 2182 N N . ALA A 1 303 ? -0.488 -13.164 -8.992 1 72.56 303 ALA A N 1
ATOM 2183 C CA . ALA A 1 303 ? -1.336 -13.93 -8.086 1 72.56 303 ALA A CA 1
ATOM 2184 C C . ALA A 1 303 ? -2.674 -14.273 -8.734 1 72.56 303 ALA A C 1
ATOM 2186 O O . ALA A 1 303 ? -3.367 -15.195 -8.305 1 72.56 303 ALA A O 1
ATOM 2187 N N . VAL A 1 304 ? -2.91 -13.539 -9.773 1 77.69 304 VAL A N 1
ATOM 2188 C CA . VAL A 1 304 ? -4.27 -13.711 -10.273 1 77.69 304 VAL A CA 1
ATOM 2189 C C . VAL A 1 304 ? -4.223 -14.188 -11.727 1 77.69 304 VAL A C 1
ATOM 2191 O O . VAL A 1 304 ? -5.223 -14.68 -12.25 1 77.69 304 VAL A O 1
ATOM 2194 N N . THR A 1 305 ? -3.123 -14.117 -12.344 1 81.44 305 THR A N 1
ATOM 2195 C CA . THR A 1 305 ? -3.076 -14.43 -13.766 1 81.44 305 THR A CA 1
ATOM 2196 C C . THR A 1 305 ? -2.127 -15.594 -14.031 1 81.44 305 THR A C 1
ATOM 2198 O O . THR A 1 305 ? -1.195 -15.836 -13.258 1 81.44 305 THR A O 1
ATOM 2201 N N . ASP A 1 306 ? -2.457 -16.281 -15.094 1 80.81 306 ASP A N 1
ATOM 2202 C CA . ASP A 1 306 ? -1.548 -17.281 -15.641 1 80.81 306 ASP A CA 1
ATOM 2203 C C . ASP A 1 306 ? -0.418 -16.625 -16.438 1 80.81 306 ASP A C 1
ATOM 2205 O O . ASP A 1 306 ? -0.67 -15.859 -17.359 1 80.81 306 ASP A O 1
ATOM 2209 N N . PRO A 1 307 ? 0.761 -16.891 -16.094 1 73.44 307 PRO A N 1
ATOM 2210 C CA . PRO A 1 307 ? 1.88 -16.172 -16.688 1 73.44 307 PRO A CA 1
ATOM 2211 C C . PRO A 1 307 ? 2.029 -16.453 -18.188 1 73.44 307 PRO A C 1
ATOM 2213 O O . PRO A 1 307 ? 2.576 -15.625 -18.922 1 73.44 307 PRO A O 1
ATOM 2216 N N . LEU A 1 308 ? 1.563 -17.531 -18.641 1 79.94 308 LEU A N 1
ATOM 2217 C CA . LEU A 1 308 ? 1.743 -17.906 -20.031 1 79.94 308 LEU A CA 1
ATOM 2218 C C . LEU A 1 308 ? 0.698 -17.25 -20.922 1 79.94 308 LEU A C 1
ATOM 2220 O O . LEU A 1 308 ? 1.038 -16.641 -21.938 1 79.94 308 LEU A O 1
ATOM 2224 N N . THR A 1 309 ? -0.482 -17.281 -20.484 1 90.19 309 THR A N 1
ATOM 2225 C CA . THR A 1 309 ? -1.579 -16.875 -21.359 1 90.19 309 THR A CA 1
ATOM 2226 C C . THR A 1 309 ? -2.088 -15.484 -20.984 1 90.19 309 THR A C 1
ATOM 2228 O O . THR A 1 309 ? -2.799 -14.844 -21.766 1 90.19 309 THR A O 1
ATOM 2231 N N . GLY A 1 310 ? -1.794 -15.117 -19.75 1 85.25 310 GLY A N 1
ATOM 2232 C CA . GLY A 1 310 ? -2.242 -13.805 -19.312 1 85.25 310 GLY A CA 1
ATOM 2233 C C . GLY A 1 310 ? -3.66 -13.812 -18.781 1 85.25 310 GLY A C 1
ATOM 2234 O O . GLY A 1 310 ? -4.133 -12.805 -18.25 1 85.25 310 GLY A O 1
ATOM 2235 N N . ILE A 1 311 ? -4.348 -14.898 -18.922 1 88.81 311 ILE A N 1
ATOM 2236 C CA . ILE A 1 311 ? -5.699 -14.984 -18.391 1 88.81 311 ILE A CA 1
ATOM 2237 C C . ILE A 1 311 ? -5.645 -15.391 -16.906 1 88.81 311 ILE A C 1
ATOM 2239 O O . ILE A 1 311 ? -4.562 -15.594 -16.359 1 88.81 311 ILE A O 1
ATOM 2243 N N . ALA A 1 312 ? -6.867 -15.406 -16.297 1 86.94 312 ALA A N 1
ATOM 2244 C CA . ALA A 1 312 ? -6.906 -15.703 -14.859 1 86.94 312 ALA A CA 1
ATOM 2245 C C . ALA A 1 312 ? -6.316 -17.078 -14.57 1 86.94 312 ALA A C 1
ATOM 2247 O O . ALA A 1 312 ? -6.395 -17.984 -15.406 1 86.94 312 ALA A O 1
ATOM 2248 N N . ASN A 1 313 ? -5.73 -17.188 -13.414 1 84.19 313 ASN A N 1
ATOM 2249 C CA . ASN A 1 313 ? -5.191 -18.484 -13 1 84.19 313 ASN A CA 1
ATOM 2250 C C . ASN A 1 313 ? -6.195 -19.266 -12.156 1 84.19 313 ASN A C 1
ATOM 2252 O O . ASN A 1 313 ? -7.289 -18.766 -11.867 1 84.19 313 ASN A O 1
ATOM 2256 N N . ARG A 1 314 ? -5.793 -20.422 -11.836 1 81.31 314 ARG A N 1
ATOM 2257 C CA . ARG A 1 314 ? -6.699 -21.328 -11.148 1 81.31 314 ARG A CA 1
ATOM 2258 C C . ARG A 1 314 ? -7.129 -20.766 -9.797 1 81.31 314 ARG A C 1
ATOM 2260 O O . ARG A 1 314 ? -8.312 -20.797 -9.453 1 81.31 314 ARG A O 1
ATOM 2267 N N . ARG A 1 315 ? -6.164 -20.391 -9.125 1 73 315 ARG A N 1
ATOM 2268 C CA . ARG A 1 315 ? -6.445 -19.891 -7.785 1 73 315 ARG A CA 1
ATOM 2269 C C . ARG A 1 315 ? -7.508 -18.797 -7.816 1 73 315 ARG A C 1
ATOM 2271 O O . ARG A 1 315 ? -8.484 -18.844 -7.062 1 73 315 ARG A O 1
ATOM 2278 N N . PHE A 1 316 ? -7.246 -17.875 -8.656 1 78.06 316 PHE A N 1
ATOM 2279 C CA . PHE A 1 316 ? -8.195 -16.781 -8.797 1 78.06 316 PHE A CA 1
ATOM 2280 C C . PHE A 1 316 ? -9.547 -17.281 -9.297 1 78.06 316 PHE A C 1
ATOM 2282 O O . PHE A 1 316 ? -10.594 -16.859 -8.812 1 78.06 316 PHE A O 1
ATOM 2289 N N . ALA A 1 317 ? -9.555 -18.109 -10.172 1 85.81 317 ALA A N 1
ATOM 2290 C CA . ALA A 1 317 ? -10.773 -18.625 -10.789 1 85.81 317 ALA A CA 1
ATOM 2291 C C . ALA A 1 317 ? -11.656 -19.328 -9.758 1 85.81 317 ALA A C 1
ATOM 2293 O O . ALA A 1 317 ? -12.867 -19.109 -9.711 1 85.81 317 ALA A O 1
ATOM 2294 N N . MET A 1 318 ? -11.031 -20.016 -8.945 1 81.38 318 MET A N 1
ATOM 2295 C CA . MET A 1 318 ? -11.797 -20.797 -7.98 1 81.38 318 MET A CA 1
ATOM 2296 C C . MET A 1 318 ? -12.406 -19.891 -6.918 1 81.38 318 MET A C 1
ATOM 2298 O O . MET A 1 318 ? -13.562 -20.078 -6.52 1 81.38 318 MET A O 1
ATOM 2302 N N . ALA A 1 319 ? -11.664 -19 -6.531 1 74.88 319 ALA A N 1
ATOM 2303 C CA . ALA A 1 319 ? -12.18 -18.047 -5.562 1 74.88 319 ALA A CA 1
ATOM 2304 C C . ALA A 1 319 ? -13.344 -17.234 -6.148 1 74.88 319 ALA A C 1
ATOM 2306 O O . ALA A 1 319 ? -14.367 -17.047 -5.492 1 74.88 319 ALA A O 1
ATOM 2307 N N . THR A 1 320 ? -13.141 -16.797 -7.301 1 81.56 320 THR A N 1
ATOM 2308 C CA . THR A 1 320 ? -14.133 -15.977 -7.973 1 81.56 320 THR A CA 1
ATOM 2309 C C . THR A 1 320 ? -15.391 -16.781 -8.273 1 81.56 320 THR A C 1
ATOM 2311 O O . THR A 1 320 ? -16.516 -16.266 -8.156 1 81.56 320 THR A O 1
ATOM 2314 N N . LEU A 1 321 ? -15.188 -17.938 -8.648 1 86.62 321 LEU A N 1
ATOM 2315 C CA . LEU A 1 321 ? -16.312 -18.812 -8.961 1 86.62 321 LEU A CA 1
ATOM 2316 C C . LEU A 1 321 ? -17.234 -18.953 -7.762 1 86.62 321 LEU A C 1
ATOM 2318 O O . LEU A 1 321 ? -18.469 -18.969 -7.91 1 86.62 321 LEU A O 1
ATOM 2322 N N . GLY A 1 322 ? -16.672 -19.062 -6.68 1 82.19 322 GLY A N 1
ATOM 2323 C CA . GLY A 1 322 ? -17.469 -19.125 -5.469 1 82.19 322 GLY A CA 1
ATOM 2324 C C . GLY A 1 322 ? -18.375 -17.922 -5.293 1 82.19 322 GLY A C 1
ATOM 2325 O O . GLY A 1 322 ? -19.578 -18.078 -5.016 1 82.19 322 GLY A O 1
ATOM 2326 N N . GLY A 1 323 ? -17.828 -16.781 -5.449 1 76.5 323 GLY A N 1
ATOM 2327 C CA . GLY A 1 323 ? -18.594 -15.562 -5.352 1 76.5 323 GLY A CA 1
ATOM 2328 C C . GLY A 1 323 ? -19.688 -15.461 -6.402 1 76.5 323 GLY A C 1
ATOM 2329 O O . GLY A 1 323 ? -20.812 -15.039 -6.098 1 76.5 323 GLY A O 1
ATOM 2330 N N . MET A 1 324 ? -19.391 -15.82 -7.586 1 82.44 324 MET A N 1
ATOM 2331 C CA . MET A 1 324 ? -20.359 -15.789 -8.68 1 82.44 324 MET A CA 1
ATOM 2332 C C . MET A 1 324 ? -21.516 -16.75 -8.422 1 82.44 324 MET A C 1
ATOM 2334 O O . MET A 1 324 ? -22.656 -16.422 -8.703 1 82.44 324 MET A O 1
ATOM 2338 N N . ALA A 1 325 ? -21.109 -17.859 -7.871 1 86.69 325 ALA A N 1
ATOM 2339 C CA . ALA A 1 325 ? -22.125 -18.875 -7.602 1 86.69 325 ALA A CA 1
ATOM 2340 C C . ALA A 1 325 ? -23.094 -18.406 -6.516 1 86.69 325 ALA A C 1
ATOM 2342 O O . ALA A 1 325 ? -24.297 -18.641 -6.609 1 86.69 325 ALA A O 1
ATOM 2343 N N . ARG A 1 326 ? -22.594 -17.75 -5.594 1 77.81 326 ARG A N 1
ATOM 2344 C CA . ARG A 1 326 ? -23.422 -17.234 -4.508 1 77.81 326 ARG A CA 1
ATOM 2345 C C . ARG A 1 326 ? -24.344 -16.125 -5.004 1 77.81 326 ARG A C 1
ATOM 2347 O O . ARG A 1 326 ? -25.453 -15.961 -4.496 1 77.81 326 ARG A O 1
ATOM 2354 N N . ALA A 1 327 ? -23.828 -15.414 -5.898 1 74.69 327 ALA A N 1
ATOM 2355 C CA . ALA A 1 327 ? -24.594 -14.305 -6.445 1 74.69 327 ALA A CA 1
ATOM 2356 C C . ALA A 1 327 ? -25.656 -14.805 -7.418 1 74.69 327 ALA A C 1
ATOM 2358 O O . ALA A 1 327 ? -26.609 -14.094 -7.73 1 74.69 327 ALA A O 1
ATOM 2359 N N . ALA A 1 328 ? -25.453 -15.992 -7.781 1 79.5 328 ALA A N 1
ATOM 2360 C CA . ALA A 1 328 ? -26.391 -16.578 -8.742 1 79.5 328 ALA A CA 1
ATOM 2361 C C . ALA A 1 328 ? -27.688 -16.984 -8.078 1 79.5 328 ALA A C 1
ATOM 2363 O O . ALA A 1 328 ? -27.688 -17.453 -6.934 1 79.5 328 ALA A O 1
ATOM 2364 N N . GLY A 1 329 ? -28.828 -16.594 -8.57 1 73.81 329 GLY A N 1
ATOM 2365 C CA . GLY A 1 329 ? -30.141 -16.953 -8.07 1 73.81 329 GLY A CA 1
ATOM 2366 C C . GLY A 1 329 ? -31.094 -17.422 -9.164 1 73.81 329 GLY A C 1
ATOM 2367 O O . GLY A 1 329 ? -30.672 -17.625 -10.312 1 73.81 329 GLY A O 1
ATOM 2368 N N . PRO A 1 330 ? -32.25 -17.891 -8.789 1 70.62 330 PRO A N 1
ATOM 2369 C CA . PRO A 1 330 ? -33.219 -18.406 -9.742 1 70.62 330 PRO A CA 1
ATOM 2370 C C . PRO A 1 330 ? -33.375 -17.531 -10.984 1 70.62 330 PRO A C 1
ATOM 2372 O O . PRO A 1 330 ? -33.531 -18.031 -12.094 1 70.62 330 PRO A O 1
ATOM 2375 N N . GLY A 1 331 ? -33.219 -16.375 -10.914 1 76.88 331 GLY A N 1
ATOM 2376 C CA . GLY A 1 331 ? -33.344 -15.477 -12.047 1 76.88 331 GLY A CA 1
ATOM 2377 C C . GLY A 1 331 ? -32.031 -15.062 -12.656 1 76.88 331 GLY A C 1
ATOM 2378 O O . GLY A 1 331 ? -31.984 -14.344 -13.648 1 76.88 331 GLY A O 1
ATOM 2379 N N . ALA A 1 332 ? -31.078 -15.664 -12.227 1 86.19 332 ALA A N 1
ATOM 2380 C CA . ALA A 1 332 ? -29.75 -15.289 -12.703 1 86.19 332 ALA A CA 1
ATOM 2381 C C . ALA A 1 332 ? -28.797 -16.484 -12.68 1 86.19 332 ALA A C 1
ATOM 2383 O O . ALA A 1 332 ? -27.859 -16.516 -11.898 1 86.19 332 ALA A O 1
ATOM 2384 N N . PRO A 1 333 ? -29.109 -17.484 -13.672 1 91.56 333 PRO A N 1
ATOM 2385 C CA . PRO A 1 333 ? -28.281 -18.688 -13.68 1 91.56 333 PRO A CA 1
ATOM 2386 C C . PRO A 1 333 ? -26.812 -18.391 -13.969 1 91.56 333 PRO A C 1
ATOM 2388 O O . PRO A 1 333 ? -26.484 -17.344 -14.508 1 91.56 333 PRO A O 1
ATOM 2391 N N . LEU A 1 334 ? -25.969 -19.297 -13.492 1 94.19 334 LEU A N 1
ATOM 2392 C CA . LEU A 1 334 ? -24.531 -19.25 -13.766 1 94.19 334 LEU A CA 1
ATOM 2393 C C . LEU A 1 334 ? -24.078 -20.469 -14.57 1 94.19 334 LEU A C 1
ATOM 2395 O O . LEU A 1 334 ? -24.266 -21.609 -14.125 1 94.19 334 LEU A O 1
ATOM 2399 N N . ALA A 1 335 ? -23.578 -20.266 -15.734 1 96.12 335 ALA A N 1
ATOM 2400 C CA . ALA A 1 335 ? -23.016 -21.344 -16.547 1 96.12 335 ALA A CA 1
ATOM 2401 C C . ALA A 1 335 ? -21.531 -21.5 -16.281 1 96.12 335 ALA A C 1
ATOM 2403 O O . ALA A 1 335 ? -20.766 -20.531 -16.328 1 96.12 335 ALA A O 1
ATOM 2404 N N . VAL A 1 336 ? -21.156 -22.734 -15.984 1 96.38 336 VAL A N 1
ATOM 2405 C CA . VAL A 1 336 ? -19.75 -23.047 -15.758 1 96.38 336 VAL A CA 1
ATOM 2406 C C . VAL A 1 336 ? -19.281 -24.094 -16.766 1 96.38 336 VAL A C 1
ATOM 2408 O O . VAL A 1 336 ? -19.938 -25.125 -16.953 1 96.38 336 VAL A O 1
ATOM 2411 N N . MET A 1 337 ? -18.078 -23.797 -17.422 1 97.38 337 MET A N 1
ATOM 2412 C CA . MET A 1 337 ? -17.5 -24.719 -18.406 1 97.38 337 MET A CA 1
ATOM 2413 C C . MET A 1 337 ? -16.047 -25.047 -18.047 1 97.38 337 MET A C 1
ATOM 2415 O O . MET A 1 337 ? -15.281 -24.156 -17.672 1 97.38 337 MET A O 1
ATOM 2419 N N . VAL A 1 338 ? -15.812 -26.297 -18.094 1 96.62 338 VAL A N 1
ATOM 2420 C CA . VAL A 1 338 ? -14.414 -26.734 -18.062 1 96.62 338 VAL A CA 1
ATOM 2421 C C . VAL A 1 338 ? -14 -27.25 -19.422 1 96.62 338 VAL A C 1
ATOM 2423 O O . VAL A 1 338 ? -14.695 -28.078 -20.016 1 96.62 338 VAL A O 1
ATOM 2426 N N . LEU A 1 339 ? -12.906 -26.688 -19.922 1 97.44 339 LEU A N 1
ATOM 2427 C CA . LEU A 1 339 ? -12.445 -27 -21.281 1 97.44 339 LEU A CA 1
ATOM 2428 C C . LEU A 1 339 ? -11.047 -27.609 -21.25 1 97.44 339 LEU A C 1
ATOM 2430 O O . LEU A 1 339 ? -10.258 -27.328 -20.344 1 97.44 339 LEU A O 1
ATOM 2434 N N . ASP A 1 340 ? -10.789 -28.375 -22.188 1 95.75 340 ASP A N 1
ATOM 2435 C CA . ASP A 1 340 ? -9.492 -29.031 -22.328 1 95.75 340 ASP A CA 1
ATOM 2436 C C . ASP A 1 340 ? -9.078 -29.109 -23.797 1 95.75 340 ASP A C 1
ATOM 2438 O O . ASP A 1 340 ? -9.898 -29.422 -24.656 1 95.75 340 ASP A O 1
ATOM 2442 N N . ILE A 1 341 ? -7.82 -28.891 -24.078 1 96.5 341 ILE A N 1
ATOM 2443 C CA . ILE A 1 341 ? -7.301 -29.078 -25.422 1 96.5 341 ILE A CA 1
ATOM 2444 C C . ILE A 1 341 ? -7.102 -30.562 -25.719 1 96.5 341 ILE A C 1
ATOM 2446 O O . ILE A 1 341 ? -6.367 -31.25 -25 1 96.5 341 ILE A O 1
ATOM 2450 N N . ASP A 1 342 ? -7.664 -30.984 -26.797 1 95.44 342 ASP A N 1
ATOM 2451 C CA . ASP A 1 342 ? -7.621 -32.406 -27.125 1 95.44 342 ASP A CA 1
ATOM 2452 C C . ASP A 1 342 ? -6.219 -32.812 -27.578 1 95.44 342 ASP A C 1
ATOM 2454 O O . ASP A 1 342 ? -5.617 -32.188 -28.438 1 95.44 342 ASP A O 1
ATOM 2458 N N . HIS A 1 343 ? -5.723 -33.844 -26.969 1 92.44 343 HIS A N 1
ATOM 2459 C CA . HIS A 1 343 ? -4.457 -34.5 -27.328 1 92.44 343 HIS A CA 1
ATOM 2460 C C . HIS A 1 343 ? -3.305 -33.5 -27.266 1 92.44 343 HIS A C 1
ATOM 2462 O O . HIS A 1 343 ? -2.471 -33.438 -28.172 1 92.44 343 HIS A O 1
ATOM 2468 N N . PHE A 1 344 ? -3.299 -32.781 -26.312 1 91.5 344 PHE A N 1
ATOM 2469 C CA . PHE A 1 344 ? -2.291 -31.734 -26.203 1 91.5 344 PHE A CA 1
ATOM 2470 C C . PHE A 1 344 ? -0.907 -32.312 -25.984 1 91.5 344 PHE A C 1
ATOM 2472 O O . PHE A 1 344 ? 0.089 -31.797 -26.484 1 91.5 344 PHE A O 1
ATOM 2479 N N . LYS A 1 345 ? -0.85 -33.312 -25.234 1 80.88 345 LYS A N 1
ATOM 2480 C CA . LYS A 1 345 ? 0.434 -33.969 -25.031 1 80.88 345 LYS A CA 1
ATOM 2481 C C . LYS A 1 345 ? 1.062 -34.375 -26.375 1 80.88 345 LYS A C 1
ATOM 2483 O O . LYS A 1 345 ? 2.279 -34.281 -26.531 1 80.88 345 LYS A O 1
ATOM 2488 N N . ALA A 1 346 ? 0.282 -34.844 -27.25 1 85.81 346 ALA A N 1
ATOM 2489 C CA . ALA A 1 346 ? 0.773 -35.219 -28.562 1 85.81 346 ALA A CA 1
ATOM 2490 C C . ALA A 1 346 ? 1.393 -34.031 -29.281 1 85.81 346 ALA A C 1
ATOM 2492 O O . ALA A 1 346 ? 2.373 -34.156 -30.016 1 85.81 346 ALA A O 1
ATOM 2493 N N . VAL A 1 347 ? 0.841 -32.906 -29.109 1 87 347 VAL A N 1
ATOM 2494 C CA . VAL A 1 347 ? 1.38 -31.688 -29.688 1 87 347 VAL A CA 1
ATOM 2495 C C . VAL A 1 347 ? 2.768 -31.406 -29.109 1 87 347 VAL A C 1
ATOM 2497 O O . VAL A 1 347 ? 3.713 -31.141 -29.859 1 87 347 VAL A O 1
ATOM 2500 N N . ASN A 1 348 ? 2.861 -31.516 -27.812 1 79.75 348 ASN A N 1
ATOM 2501 C CA . ASN A 1 348 ? 4.145 -31.266 -27.156 1 79.75 348 ASN A CA 1
ATOM 2502 C C . ASN A 1 348 ? 5.191 -32.281 -27.578 1 79.75 348 ASN A C 1
ATOM 2504 O O . ASN A 1 348 ? 6.352 -31.938 -27.812 1 79.75 348 ASN A O 1
ATOM 2508 N N . ASP A 1 349 ? 4.754 -33.5 -27.672 1 75.38 349 ASP A N 1
ATOM 2509 C CA . ASP A 1 349 ? 5.656 -34.562 -28.031 1 75.38 349 ASP A CA 1
ATOM 2510 C C . ASP A 1 349 ? 6.18 -34.406 -29.453 1 75.38 349 ASP A C 1
ATOM 2512 O O . ASP A 1 349 ? 7.355 -34.688 -29.734 1 75.38 349 ASP A O 1
ATOM 2516 N N . ARG A 1 350 ? 5.359 -34 -30.281 1 81.88 350 ARG A N 1
ATOM 2517 C CA . ARG A 1 350 ? 5.688 -33.938 -31.703 1 81.88 350 ARG A CA 1
ATOM 2518 C C . ARG A 1 350 ? 6.406 -32.625 -32.031 1 81.88 350 ARG A C 1
ATOM 2520 O O . ARG A 1 350 ? 7.316 -32.625 -32.875 1 81.88 350 ARG A O 1
ATOM 2527 N N . HIS A 1 351 ? 6.004 -31.594 -31.391 1 81.12 351 HIS A N 1
ATOM 2528 C CA . HIS A 1 351 ? 6.48 -30.281 -31.844 1 81.12 351 HIS A CA 1
ATOM 2529 C C . HIS A 1 351 ? 7.273 -29.578 -30.734 1 81.12 351 HIS A C 1
ATOM 2531 O O . HIS A 1 351 ? 7.836 -28.5 -30.969 1 81.12 351 HIS A O 1
ATOM 2537 N N . GLY A 1 352 ? 7.312 -30.125 -29.625 1 74.5 352 GLY A N 1
ATOM 2538 C CA . GLY A 1 352 ? 8.055 -29.547 -28.516 1 74.5 352 GLY A CA 1
ATOM 2539 C C . GLY A 1 352 ? 7.191 -28.688 -27.609 1 74.5 352 GLY A C 1
ATOM 2540 O O . GLY A 1 352 ? 6.102 -28.266 -28 1 74.5 352 GLY A O 1
ATOM 2541 N N . HIS A 1 353 ? 7.699 -28.328 -26.438 1 75.31 353 HIS A N 1
ATOM 2542 C CA . HIS A 1 353 ? 6.957 -27.609 -25.406 1 75.31 353 HIS A CA 1
ATOM 2543 C C . HIS A 1 353 ? 6.758 -26.141 -25.797 1 75.31 353 HIS A C 1
ATOM 2545 O O . HIS A 1 353 ? 5.75 -25.531 -25.438 1 75.31 353 HIS A O 1
ATOM 2551 N N . VAL A 1 354 ? 7.66 -25.625 -26.438 1 73.88 354 VAL A N 1
ATOM 2552 C CA . VAL A 1 354 ? 7.539 -24.25 -26.891 1 73.88 354 VAL A CA 1
ATOM 2553 C C . VAL A 1 354 ? 6.359 -24.109 -27.844 1 73.88 354 VAL A C 1
ATOM 2555 O O . VAL A 1 354 ? 5.594 -23.156 -27.781 1 73.88 354 VAL A O 1
ATOM 2558 N N . ALA A 1 355 ? 6.289 -25.062 -28.734 1 80.38 355 ALA A N 1
ATOM 2559 C CA . ALA A 1 355 ? 5.137 -25.109 -29.625 1 80.38 355 ALA A CA 1
ATOM 2560 C C . ALA A 1 355 ? 3.836 -25.234 -28.844 1 80.38 355 ALA A C 1
ATOM 2562 O O . ALA A 1 355 ? 2.836 -24.594 -29.172 1 80.38 355 ALA A O 1
ATOM 2563 N N . GLY A 1 356 ? 3.895 -26.047 -27.844 1 87.12 356 GLY A N 1
ATOM 2564 C CA . GLY A 1 356 ? 2.742 -26.172 -26.969 1 87.12 356 GLY A CA 1
ATOM 2565 C C . GLY A 1 356 ? 2.346 -24.859 -26.312 1 87.12 356 GLY A C 1
ATOM 2566 O O . GLY A 1 356 ? 1.158 -24.531 -26.234 1 87.12 356 GLY A O 1
ATOM 2567 N N . ASP A 1 357 ? 3.293 -24.172 -25.938 1 84.12 357 ASP A N 1
ATOM 2568 C CA . ASP A 1 357 ? 3.039 -22.859 -25.344 1 84.12 357 ASP A CA 1
ATOM 2569 C C . ASP A 1 357 ? 2.352 -21.922 -26.344 1 84.12 357 ASP A C 1
ATOM 2571 O O . ASP A 1 357 ? 1.42 -21.203 -25.984 1 84.12 357 ASP A O 1
ATOM 2575 N N . CYS A 1 358 ? 2.822 -21.984 -27.516 1 86.69 358 CYS A N 1
ATOM 2576 C CA . CYS A 1 358 ? 2.221 -21.156 -28.562 1 86.69 358 CYS A CA 1
ATOM 2577 C C . CYS A 1 358 ? 0.754 -21.531 -28.766 1 86.69 358 CYS A C 1
ATOM 2579 O O . CYS A 1 358 ? -0.09 -20.641 -28.938 1 86.69 358 CYS A O 1
ATOM 2581 N N . VAL A 1 359 ? 0.524 -22.766 -28.734 1 92.56 359 VAL A N 1
ATOM 2582 C CA . VAL A 1 359 ? -0.841 -23.25 -28.906 1 92.56 359 VAL A CA 1
ATOM 2583 C C . VAL A 1 359 ? -1.71 -22.75 -27.75 1 92.56 359 VAL A C 1
ATOM 2585 O O . VAL A 1 359 ? -2.818 -22.25 -27.969 1 92.56 359 VAL A O 1
ATOM 2588 N N . LEU A 1 360 ? -1.206 -22.875 -26.609 1 93.94 360 LEU A N 1
ATOM 2589 C CA . LEU A 1 360 ? -1.944 -22.438 -25.422 1 93.94 360 LEU A CA 1
ATOM 2590 C C . LEU A 1 360 ? -2.285 -20.953 -25.516 1 93.94 360 LEU A C 1
ATOM 2592 O O . LEU A 1 360 ? -3.42 -20.547 -25.234 1 93.94 360 LEU A O 1
ATOM 2596 N N . ILE A 1 361 ? -1.376 -20.156 -25.875 1 93.56 361 ILE A N 1
ATOM 2597 C CA . ILE A 1 361 ? -1.56 -18.703 -25.984 1 93.56 361 ILE A CA 1
ATOM 2598 C C . ILE A 1 361 ? -2.625 -18.406 -27.047 1 93.56 361 ILE A C 1
ATOM 2600 O O . ILE A 1 361 ? -3.541 -17.609 -26.797 1 93.56 361 ILE A O 1
ATOM 2604 N N . GLU A 1 362 ? -2.457 -19.047 -28.125 1 93.69 362 GLU A N 1
ATOM 2605 C CA . GLU A 1 362 ? -3.373 -18.797 -29.234 1 93.69 362 GLU A CA 1
ATOM 2606 C C . GLU A 1 362 ? -4.793 -19.234 -28.891 1 93.69 362 GLU A C 1
ATOM 2608 O O . GLU A 1 362 ? -5.758 -18.516 -29.172 1 93.69 362 GLU A O 1
ATOM 2613 N N . VAL A 1 363 ? -4.926 -20.359 -28.359 1 95.81 363 VAL A N 1
ATOM 2614 C CA . VAL A 1 363 ? -6.23 -20.891 -27.969 1 95.81 363 VAL A CA 1
ATOM 2615 C C . VAL A 1 363 ? -6.879 -19.953 -26.953 1 95.81 363 VAL A C 1
ATOM 2617 O O . VAL A 1 363 ? -8.062 -19.609 -27.062 1 95.81 363 VAL A O 1
ATOM 2620 N N . ALA A 1 364 ? -6.109 -19.609 -26.016 1 95.94 364 ALA A N 1
ATOM 2621 C CA . ALA A 1 364 ? -6.617 -18.672 -25.016 1 95.94 364 ALA A CA 1
ATOM 2622 C C . ALA A 1 364 ? -7.094 -17.375 -25.672 1 95.94 364 ALA A C 1
ATOM 2624 O O . ALA A 1 364 ? -8.148 -16.844 -25.312 1 95.94 364 ALA A O 1
ATOM 2625 N N . GLY A 1 365 ? -6.312 -16.875 -26.562 1 95.12 365 GLY A N 1
ATOM 2626 C CA . GLY A 1 365 ? -6.68 -15.648 -27.266 1 95.12 365 GLY A CA 1
ATOM 2627 C C . GLY A 1 365 ? -7.984 -15.766 -28.031 1 95.12 365 GLY A C 1
ATOM 2628 O O . GLY A 1 365 ? -8.836 -14.875 -27.953 1 95.12 365 GLY A O 1
ATOM 2629 N N . ARG A 1 366 ? -8.125 -16.812 -28.75 1 95.88 366 ARG A N 1
ATOM 2630 C CA . ARG A 1 366 ? -9.328 -17.062 -29.531 1 95.88 366 ARG A CA 1
ATOM 2631 C C . ARG A 1 366 ? -10.555 -17.156 -28.641 1 95.88 366 ARG A C 1
ATOM 2633 O O . ARG A 1 366 ? -11.609 -16.609 -28.953 1 95.88 366 ARG A O 1
ATOM 2640 N N . MET A 1 367 ? -10.43 -17.828 -27.609 1 96.19 367 MET A N 1
ATOM 2641 C CA . MET A 1 367 ? -11.555 -17.984 -26.688 1 96.19 367 MET A CA 1
ATOM 2642 C C . MET A 1 367 ? -11.906 -16.672 -26.016 1 96.19 367 MET A C 1
ATOM 2644 O O . MET A 1 367 ? -13.078 -16.312 -25.891 1 96.19 367 MET A O 1
ATOM 2648 N N . ALA A 1 368 ? -10.914 -15.977 -25.609 1 95.25 368 ALA A N 1
ATOM 2649 C CA . ALA A 1 368 ? -11.133 -14.688 -24.953 1 95.25 368 ALA A CA 1
ATOM 2650 C C . ALA A 1 368 ? -11.938 -13.75 -25.859 1 95.25 368 ALA A C 1
ATOM 2652 O O . ALA A 1 368 ? -12.797 -13.008 -25.375 1 95.25 368 ALA A O 1
ATOM 2653 N N . ALA A 1 369 ? -11.641 -13.781 -27.109 1 93.56 369 ALA A N 1
ATOM 2654 C CA . ALA A 1 369 ? -12.297 -12.906 -28.078 1 93.56 369 ALA A CA 1
ATOM 2655 C C . ALA A 1 369 ? -13.781 -13.227 -28.188 1 93.56 369 ALA A C 1
ATOM 2657 O O . ALA A 1 369 ? -14.578 -12.383 -28.609 1 93.56 369 ALA A O 1
ATOM 2658 N N . ALA A 1 370 ? -14.164 -14.391 -27.797 1 94 370 ALA A N 1
ATOM 2659 C CA . ALA A 1 370 ? -15.547 -14.836 -27.938 1 94 370 ALA A CA 1
ATOM 2660 C C . ALA A 1 370 ? -16.328 -14.625 -26.641 1 94 370 ALA A C 1
ATOM 2662 O O . ALA A 1 370 ? -17.547 -14.836 -26.594 1 94 370 ALA A O 1
ATOM 2663 N N . LEU A 1 371 ? -15.719 -14.211 -25.625 1 94.56 371 LEU A N 1
ATOM 2664 C CA . LEU A 1 371 ? -16.344 -14.078 -24.312 1 94.56 371 LEU A CA 1
ATOM 2665 C C . LEU A 1 371 ? -16.734 -12.625 -24.047 1 94.56 371 LEU A C 1
ATOM 2667 O O . LEU A 1 371 ? -16.203 -11.711 -24.688 1 94.56 371 LEU A O 1
ATOM 2671 N N . ARG A 1 372 ? -17.703 -12.461 -23.188 1 88 372 ARG A N 1
ATOM 2672 C CA . ARG A 1 372 ? -18.172 -11.133 -22.781 1 88 372 ARG A CA 1
ATOM 2673 C C . ARG A 1 372 ? -17.328 -10.594 -21.625 1 88 372 ARG A C 1
ATOM 2675 O O . ARG A 1 372 ? -16.672 -11.359 -20.906 1 88 372 ARG A O 1
ATOM 2682 N N . PRO A 1 373 ? -17.562 -9.164 -21.578 1 79.19 373 PRO A N 1
ATOM 2683 C CA . PRO A 1 373 ? -16.969 -8.594 -20.359 1 79.19 373 PRO A CA 1
ATOM 2684 C C . PRO A 1 373 ? -17.688 -9.062 -19.094 1 79.19 373 PRO A C 1
ATOM 2686 O O . PRO A 1 373 ? -18.906 -9.227 -19.094 1 79.19 373 PRO A O 1
ATOM 2689 N N . GLY A 1 374 ? -17.266 -9.727 -18.234 1 78.06 374 GLY A N 1
ATOM 2690 C CA . GLY A 1 374 ? -17.891 -10.219 -17 1 78.06 374 GLY A CA 1
ATOM 2691 C C . GLY A 1 374 ? -17.75 -11.711 -16.828 1 78.06 374 GLY A C 1
ATOM 2692 O O . GLY A 1 374 ? -17.953 -12.234 -15.727 1 78.06 374 GLY A O 1
ATOM 2693 N N . ASP A 1 375 ? -17.531 -12.297 -18.016 1 89.31 375 ASP A N 1
ATOM 2694 C CA . ASP A 1 375 ? -17.266 -13.727 -17.906 1 89.31 375 ASP A CA 1
ATOM 2695 C C . ASP A 1 375 ? -15.906 -13.984 -17.25 1 89.31 375 ASP A C 1
ATOM 2697 O O . ASP A 1 375 ? -14.945 -13.25 -17.5 1 89.31 375 ASP A O 1
ATOM 2701 N N . LEU A 1 376 ? -15.977 -14.977 -16.422 1 91.44 376 LEU A N 1
ATOM 2702 C CA . LEU A 1 376 ? -14.711 -15.43 -15.867 1 91.44 376 LEU A CA 1
ATOM 2703 C C . LEU A 1 376 ? -14.016 -16.406 -16.812 1 91.44 376 LEU A C 1
ATOM 2705 O O . LEU A 1 376 ? -14.625 -17.344 -17.297 1 91.44 376 LEU A O 1
ATOM 2709 N N . PHE A 1 377 ? -12.797 -16.203 -17.172 1 94.62 377 PHE A N 1
ATOM 2710 C CA . PHE A 1 377 ? -11.992 -17.047 -18.047 1 94.62 377 PHE A CA 1
ATOM 2711 C C . PHE A 1 377 ? -10.609 -17.281 -17.438 1 94.62 377 PHE A C 1
ATOM 2713 O O . PHE A 1 377 ? -9.867 -16.328 -17.203 1 94.62 377 PHE A O 1
ATOM 2720 N N . ALA A 1 378 ? -10.344 -18.578 -17.203 1 94.44 378 ALA A N 1
ATOM 2721 C CA . ALA A 1 378 ? -9.117 -18.875 -16.469 1 94.44 378 ALA A CA 1
ATOM 2722 C C . ALA A 1 378 ? -8.445 -20.141 -17 1 94.44 378 ALA A C 1
ATOM 2724 O O . ALA A 1 378 ? -9.117 -21.016 -17.562 1 94.44 378 ALA A O 1
ATOM 2725 N N . ARG A 1 379 ? -7.156 -20.203 -16.953 1 93.25 379 ARG A N 1
ATOM 2726 C CA . ARG A 1 379 ? -6.41 -21.453 -17.141 1 93.25 379 ARG A CA 1
ATOM 2727 C C . ARG A 1 379 ? -6.223 -22.172 -15.805 1 93.25 379 ARG A C 1
ATOM 2729 O O . ARG A 1 379 ? -5.555 -21.672 -14.906 1 93.25 379 ARG A O 1
ATOM 2736 N N . ILE A 1 380 ? -6.785 -23.281 -15.648 1 88.56 380 ILE A N 1
ATOM 2737 C CA . ILE A 1 380 ? -6.848 -23.906 -14.336 1 88.56 380 ILE A CA 1
ATOM 2738 C C . ILE A 1 380 ? -5.906 -25.109 -14.297 1 88.56 380 ILE A C 1
ATOM 2740 O O . ILE A 1 380 ? -5.719 -25.719 -13.242 1 88.56 380 ILE A O 1
ATOM 2744 N N . GLY A 1 381 ? -5.305 -25.453 -15.352 1 83 381 GLY A N 1
ATOM 2745 C CA . GLY A 1 381 ? -4.348 -26.531 -15.492 1 83 381 GLY A CA 1
ATOM 2746 C C . GLY A 1 381 ? -3.424 -26.359 -16.688 1 83 381 GLY A C 1
ATOM 2747 O O . GLY A 1 381 ? -3.371 -25.281 -17.281 1 83 381 GLY A O 1
ATOM 2748 N N . GLY A 1 382 ? -2.631 -27.359 -16.938 1 81.81 382 GLY A N 1
ATOM 2749 C CA . GLY A 1 382 ? -1.727 -27.281 -18.078 1 81.81 382 GLY A CA 1
ATOM 2750 C C . GLY A 1 382 ? -2.43 -26.938 -19.375 1 81.81 382 GLY A C 1
ATOM 2751 O O . GLY A 1 382 ? -2.096 -25.953 -20.031 1 81.81 382 GLY A O 1
ATOM 2752 N N . GLU A 1 383 ? -3.389 -27.75 -19.734 1 92.19 383 GLU A N 1
ATOM 2753 C CA . GLU A 1 383 ? -4.129 -27.578 -20.969 1 92.19 383 GLU A CA 1
ATOM 2754 C C . GLU A 1 383 ? -5.613 -27.359 -20.703 1 92.19 383 GLU A C 1
ATOM 2756 O O . GLU A 1 383 ? -6.438 -27.469 -21.609 1 92.19 383 GLU A O 1
ATOM 2761 N N . GLU A 1 384 ? -5.938 -27.016 -19.469 1 93.44 384 GLU A N 1
ATOM 2762 C CA . GLU A 1 384 ? -7.336 -26.906 -19.062 1 93.44 384 GLU A CA 1
ATOM 2763 C C . GLU A 1 384 ? -7.707 -25.438 -18.797 1 93.44 384 GLU A C 1
ATOM 2765 O O . GLU A 1 384 ? -6.906 -24.688 -18.266 1 93.44 384 GLU A O 1
ATOM 2770 N N . PHE A 1 385 ? -8.977 -25.109 -19.172 1 96.62 385 PHE A N 1
ATOM 2771 C CA . PHE A 1 385 ? -9.508 -23.766 -19 1 96.62 385 PHE A CA 1
ATOM 2772 C C . PHE A 1 385 ? -10.867 -23.812 -18.297 1 96.62 385 PHE A C 1
ATOM 2774 O O . PHE A 1 385 ? -11.539 -24.844 -18.312 1 96.62 385 PHE A O 1
ATOM 2781 N N . LEU A 1 386 ? -11.18 -22.734 -17.688 1 96.31 386 LEU A N 1
ATOM 2782 C CA . LEU A 1 386 ? -12.469 -22.562 -17.016 1 96.31 386 LEU A CA 1
ATOM 2783 C C . LEU A 1 386 ? -13.156 -21.281 -17.484 1 96.31 386 LEU A C 1
ATOM 2785 O O . LEU A 1 386 ? -12.516 -20.25 -17.609 1 96.31 386 LEU A O 1
ATOM 2789 N N . VAL A 1 387 ? -14.438 -21.406 -17.812 1 96.38 387 VAL A N 1
ATOM 2790 C CA . VAL A 1 387 ? -15.281 -20.25 -18.109 1 96.38 387 VAL A CA 1
ATOM 2791 C C . VAL A 1 387 ? -16.5 -20.25 -17.203 1 96.38 387 VAL A C 1
ATOM 2793 O O . VAL A 1 387 ? -17.156 -21.281 -17.031 1 96.38 387 VAL A O 1
ATOM 2796 N N . ALA A 1 388 ? -16.75 -19.156 -16.594 1 95.12 388 ALA A N 1
ATOM 2797 C CA . ALA A 1 388 ? -18 -18.938 -15.852 1 95.12 388 ALA A CA 1
ATOM 2798 C C . ALA A 1 388 ? -18.75 -17.719 -16.391 1 95.12 388 ALA A C 1
ATOM 2800 O O . ALA A 1 388 ? -18.219 -16.609 -16.406 1 95.12 388 ALA A O 1
ATOM 2801 N N . ALA A 1 389 ? -19.938 -17.969 -16.828 1 94.38 389 ALA A N 1
ATOM 2802 C CA . ALA A 1 389 ? -20.719 -16.922 -17.484 1 94.38 389 ALA A CA 1
ATOM 2803 C C . ALA A 1 389 ? -22.047 -16.719 -16.766 1 94.38 389 ALA A C 1
ATOM 2805 O O . ALA A 1 389 ? -22.953 -17.547 -16.875 1 94.38 389 ALA A O 1
ATOM 2806 N N . PRO A 1 390 ? -22.188 -15.562 -16.109 1 90.69 390 PRO A N 1
ATOM 2807 C CA . PRO A 1 390 ? -23.453 -15.281 -15.414 1 90.69 390 PRO A CA 1
ATOM 2808 C C . PRO A 1 390 ? -24.578 -14.953 -16.375 1 90.69 390 PRO A C 1
ATOM 2810 O O . PRO A 1 390 ? -24.344 -14.375 -17.453 1 90.69 390 PRO A O 1
ATOM 2813 N N . GLY A 1 391 ? -25.781 -15.352 -15.992 1 89.44 391 GLY A N 1
ATOM 2814 C CA . GLY A 1 391 ? -26.984 -14.961 -16.703 1 89.44 391 GLY A CA 1
ATOM 2815 C C . GLY A 1 391 ? -27.266 -15.844 -17.922 1 89.44 391 GLY A C 1
ATOM 2816 O O . GLY A 1 391 ? -28.094 -15.492 -18.766 1 89.44 391 GLY A O 1
ATOM 2817 N N . LEU A 1 392 ? -26.562 -16.922 -18.031 1 91.62 392 LEU A N 1
ATOM 2818 C CA . LEU A 1 392 ? -26.766 -17.812 -19.172 1 91.62 392 LEU A CA 1
ATOM 2819 C C . LEU A 1 392 ? -27.453 -19.094 -18.734 1 91.62 392 LEU A C 1
ATOM 2821 O O . LEU A 1 392 ? -26.969 -19.797 -17.859 1 91.62 392 LEU A O 1
ATOM 2825 N N . GLY A 1 393 ? -28.562 -19.391 -19.375 1 89.62 393 GLY A N 1
ATOM 2826 C CA . GLY A 1 393 ? -29.188 -20.703 -19.203 1 89.62 393 GLY A CA 1
ATOM 2827 C C . GLY A 1 393 ? -28.516 -21.797 -20 1 89.62 393 GLY A C 1
ATOM 2828 O O . GLY A 1 393 ? -27.469 -21.578 -20.609 1 89.62 393 GLY A O 1
ATOM 2829 N N . ALA A 1 394 ? -29.094 -22.953 -20.016 1 91.31 394 ALA A N 1
ATOM 2830 C CA . ALA A 1 394 ? -28.484 -24.141 -20.609 1 91.31 394 ALA A CA 1
ATOM 2831 C C . ALA A 1 394 ? -28.312 -23.969 -22.109 1 91.31 394 ALA A C 1
ATOM 2833 O O . ALA A 1 394 ? -27.234 -24.25 -22.656 1 91.31 394 ALA A O 1
ATOM 2834 N N . ALA A 1 395 ? -29.312 -23.531 -22.734 1 94.19 395 ALA A N 1
ATOM 2835 C CA . ALA A 1 395 ? -29.266 -23.406 -24.188 1 94.19 395 ALA A CA 1
ATOM 2836 C C . ALA A 1 395 ? -28.234 -22.375 -24.625 1 94.19 395 ALA A C 1
ATOM 2838 O O . ALA A 1 395 ? -27.422 -22.625 -25.516 1 94.19 395 ALA A O 1
ATOM 2839 N N . ALA A 1 396 ? -28.297 -21.25 -24 1 94.81 396 ALA A N 1
ATOM 2840 C CA . ALA A 1 396 ? -27.359 -20.172 -24.344 1 94.81 396 ALA A CA 1
ATOM 2841 C C . ALA A 1 396 ? -25.938 -20.578 -24 1 94.81 396 ALA A C 1
ATOM 2843 O O . ALA A 1 396 ? -25 -20.203 -24.719 1 94.81 396 ALA A O 1
ATOM 2844 N N . ALA A 1 397 ? -25.797 -21.281 -22.969 1 96.06 397 ALA A N 1
ATOM 2845 C CA . ALA A 1 397 ? -24.484 -21.75 -22.562 1 96.06 397 ALA A CA 1
ATOM 2846 C C . ALA A 1 397 ? -23.906 -22.734 -23.578 1 96.06 397 ALA A C 1
ATOM 2848 O O . ALA A 1 397 ? -22.719 -22.703 -23.891 1 96.06 397 ALA A O 1
ATOM 2849 N N . ARG A 1 398 ? -24.75 -23.562 -24.016 1 95.81 398 ARG A N 1
ATOM 2850 C CA . ARG A 1 398 ? -24.328 -24.516 -25.031 1 95.81 398 ARG A CA 1
ATOM 2851 C C . ARG A 1 398 ? -23.906 -23.812 -26.312 1 95.81 398 ARG A C 1
ATOM 2853 O O . ARG A 1 398 ? -22.922 -24.188 -26.938 1 95.81 398 ARG A O 1
ATOM 2860 N N . ASP A 1 399 ? -24.656 -22.891 -26.625 1 96.56 399 ASP A N 1
ATOM 2861 C CA . ASP A 1 399 ? -24.312 -22.094 -27.797 1 96.56 399 ASP A CA 1
ATOM 2862 C C . ASP A 1 399 ? -22.938 -21.453 -27.641 1 96.56 399 ASP A C 1
ATOM 2864 O O . ASP A 1 399 ? -22.141 -21.438 -28.578 1 96.56 399 ASP A O 1
ATOM 2868 N N . LEU A 1 400 ? -22.734 -20.875 -26.547 1 96.88 400 LEU A N 1
ATOM 2869 C CA . LEU A 1 400 ? -21.438 -20.266 -26.266 1 96.88 400 LEU A CA 1
ATOM 2870 C C . LEU A 1 400 ? -20.328 -21.297 -26.359 1 96.88 400 LEU A C 1
ATOM 2872 O O . LEU A 1 400 ? -19.281 -21.031 -26.953 1 96.88 400 LEU A O 1
ATOM 2876 N N . ALA A 1 401 ? -20.516 -22.438 -25.766 1 97.25 401 ALA A N 1
ATOM 2877 C CA . ALA A 1 401 ? -19.516 -23.5 -25.797 1 97.25 401 ALA A CA 1
ATOM 2878 C C . ALA A 1 401 ? -19.203 -23.922 -27.234 1 97.25 401 ALA A C 1
ATOM 2880 O O . ALA A 1 401 ? -18.031 -24.156 -27.578 1 97.25 401 ALA A O 1
ATOM 2881 N N . ASP A 1 402 ? -20.203 -24.016 -27.953 1 96.56 402 ASP A N 1
ATOM 2882 C CA . ASP A 1 402 ? -20.031 -24.375 -29.359 1 96.56 402 ASP A CA 1
ATOM 2883 C C . ASP A 1 402 ? -19.25 -23.312 -30.109 1 96.56 402 ASP A C 1
ATOM 2885 O O . ASP A 1 402 ? -18.422 -23.625 -30.969 1 96.56 402 ASP A O 1
ATOM 2889 N N . ARG A 1 403 ? -19.516 -22.141 -29.828 1 96.75 403 ARG A N 1
ATOM 2890 C CA . ARG A 1 403 ? -18.781 -21.047 -30.438 1 96.75 403 ARG A CA 1
ATOM 2891 C C . ARG A 1 403 ? -17.297 -21.109 -30.078 1 96.75 403 ARG A C 1
ATOM 2893 O O . ARG A 1 403 ? -16.438 -20.859 -30.922 1 96.75 403 ARG A O 1
ATOM 2900 N N . LEU A 1 404 ? -17.031 -21.375 -28.859 1 97.12 404 LEU A N 1
ATOM 2901 C CA . LEU A 1 404 ? -15.648 -21.5 -28.406 1 97.12 404 LEU A CA 1
ATOM 2902 C C . LEU A 1 404 ? -14.945 -22.641 -29.125 1 97.12 404 LEU A C 1
ATOM 2904 O O . LEU A 1 404 ? -13.812 -22.484 -29.578 1 97.12 404 LEU A O 1
ATOM 2908 N N . ARG A 1 405 ? -15.625 -23.75 -29.156 1 96.81 405 ARG A N 1
ATOM 2909 C CA . ARG A 1 405 ? -15.078 -24.922 -29.844 1 96.81 405 ARG A CA 1
ATOM 2910 C C . ARG A 1 405 ? -14.766 -24.594 -31.297 1 96.81 405 ARG A C 1
ATOM 2912 O O . ARG A 1 405 ? -13.68 -24.922 -31.797 1 96.81 405 ARG A O 1
ATOM 2919 N N . ALA A 1 406 ? -15.672 -23.984 -31.906 1 96.19 406 ALA A N 1
ATOM 2920 C CA . ALA A 1 406 ? -15.516 -23.625 -33.312 1 96.19 406 ALA A CA 1
ATOM 2921 C C . ALA A 1 406 ? -14.375 -22.625 -33.5 1 96.19 406 ALA A C 1
ATOM 2923 O O . ALA A 1 406 ? -13.617 -22.719 -34.469 1 96.19 406 ALA A O 1
ATOM 2924 N N . ALA A 1 407 ? -14.281 -21.688 -32.656 1 96.06 407 ALA A N 1
ATOM 2925 C CA . ALA A 1 407 ? -13.25 -20.656 -32.75 1 96.06 407 ALA A CA 1
ATOM 2926 C C . ALA A 1 407 ? -11.852 -21.281 -32.688 1 96.06 407 ALA A C 1
ATOM 2928 O O . ALA A 1 407 ? -10.93 -20.828 -33.375 1 96.06 407 ALA A O 1
ATOM 2929 N N . VAL A 1 408 ? -11.695 -22.266 -31.891 1 96.19 408 VAL A N 1
ATOM 2930 C CA . VAL A 1 408 ? -10.398 -22.922 -31.703 1 96.19 408 VAL A CA 1
ATOM 2931 C C . VAL A 1 408 ? -10.078 -23.797 -32.906 1 96.19 408 VAL A C 1
ATOM 2933 O O . VAL A 1 408 ? -8.938 -23.828 -33.375 1 96.19 408 VAL A O 1
ATOM 2936 N N . ALA A 1 409 ? -11.07 -24.406 -33.438 1 94.5 409 ALA A N 1
ATOM 2937 C CA . ALA A 1 409 ? -10.883 -25.391 -34.5 1 94.5 409 ALA A CA 1
ATOM 2938 C C . ALA A 1 409 ? -10.766 -24.688 -35.844 1 94.5 409 ALA A C 1
ATOM 2940 O O . ALA A 1 409 ? -10.312 -25.297 -36.812 1 94.5 409 ALA A O 1
ATOM 2941 N N . ASP A 1 410 ? -11.086 -23.531 -35.938 1 89.75 410 ASP A N 1
ATOM 2942 C CA . ASP A 1 410 ? -11.281 -22.812 -37.188 1 89.75 410 ASP A CA 1
ATOM 2943 C C . ASP A 1 410 ? -9.969 -22.703 -37.969 1 89.75 410 ASP A C 1
ATOM 2945 O O . ASP A 1 410 ? -9.969 -22.75 -39.219 1 89.75 410 ASP A O 1
ATOM 2949 N N . ARG A 1 411 ? -8.867 -22.484 -37.375 1 88.94 411 ARG A N 1
ATOM 2950 C CA . ARG A 1 411 ? -7.602 -22.266 -38.062 1 88.94 411 ARG A CA 1
ATOM 2951 C C . ARG A 1 411 ? -6.461 -22.984 -37.344 1 88.94 411 ARG A C 1
ATOM 2953 O O . ARG A 1 411 ? -6.531 -23.219 -36.125 1 88.94 411 ARG A O 1
ATOM 2960 N N . GLU A 1 412 ? -5.566 -23.281 -38.125 1 91.38 412 GLU A N 1
ATOM 2961 C CA . GLU A 1 412 ? -4.355 -23.859 -37.531 1 91.38 412 GLU A CA 1
ATOM 2962 C C . GLU A 1 412 ? -3.551 -22.812 -36.781 1 91.38 412 GLU A C 1
ATOM 2964 O O . GLU A 1 412 ? -3.695 -21.625 -37 1 91.38 412 GLU A O 1
ATOM 2969 N N . VAL A 1 413 ? -2.875 -23.297 -35.812 1 90.44 413 VAL A N 1
ATOM 2970 C CA . VAL A 1 413 ? -2.002 -22.422 -35 1 90.44 413 VAL A CA 1
ATOM 2971 C C . VAL A 1 413 ? -0.584 -22.469 -35.562 1 90.44 413 VAL A C 1
ATOM 2973 O O . VAL A 1 413 ? -0.011 -23.547 -35.75 1 90.44 413 VAL A O 1
ATOM 2976 N N . GLU A 1 414 ? -0.102 -21.297 -35.906 1 84.81 414 GLU A N 1
ATOM 2977 C CA . GLU A 1 414 ? 1.274 -21.219 -36.375 1 84.81 414 GLU A CA 1
ATOM 2978 C C . GLU A 1 414 ? 2.268 -21.312 -35.219 1 84.81 414 GLU A C 1
ATOM 2980 O O . GLU A 1 414 ? 2.168 -20.578 -34.25 1 84.81 414 GLU A O 1
ATOM 2985 N N . VAL A 1 415 ? 2.949 -22.234 -35.125 1 75.44 415 VAL A N 1
ATOM 2986 C CA . VAL A 1 415 ? 3.9 -22.438 -34.031 1 75.44 415 VAL A CA 1
ATOM 2987 C C . VAL A 1 415 ? 5.32 -22.172 -34.531 1 75.44 415 VAL A C 1
ATOM 2989 O O . VAL A 1 415 ? 5.895 -23 -35.25 1 75.44 415 VAL A O 1
ATOM 2992 N N . SER A 1 416 ? 5.535 -20.953 -35.219 1 60.12 416 SER A N 1
ATOM 2993 C CA . SER A 1 416 ? 6.879 -20.688 -35.719 1 60.12 416 SER A CA 1
ATOM 2994 C C . SER A 1 416 ? 7.879 -20.547 -34.562 1 60.12 416 SER A C 1
ATOM 2996 O O . SER A 1 416 ? 7.555 -19.984 -33.531 1 60.12 416 SER A O 1
ATOM 2998 N N . ASN A 1 417 ? 8.562 -21.422 -34.25 1 48.47 417 ASN A N 1
ATOM 2999 C CA . ASN A 1 417 ? 9.664 -21.266 -33.281 1 48.47 417 ASN A CA 1
ATOM 3000 C C . ASN A 1 417 ? 10.617 -20.156 -33.719 1 48.47 417 ASN A C 1
ATOM 3002 O O . ASN A 1 417 ? 11.352 -20.297 -34.688 1 48.47 417 ASN A O 1
ATOM 3006 N N . GLU A 1 418 ? 10.453 -19.031 -33.938 1 44.62 418 GLU A N 1
ATOM 3007 C CA . GLU A 1 418 ? 11.742 -18.344 -33.969 1 44.62 418 GLU A CA 1
ATOM 3008 C C . GLU A 1 418 ? 12.711 -18.938 -32.969 1 44.62 418 GLU A C 1
ATOM 3010 O O . GLU A 1 418 ? 13.93 -18.828 -33.125 1 44.62 418 GLU A O 1
ATOM 3015 N N . MET A 1 419 ? 12.359 -19.25 -31.812 1 38.66 419 MET A N 1
ATOM 3016 C CA . MET A 1 419 ? 13.25 -19.938 -30.891 1 38.66 419 MET A CA 1
ATOM 3017 C C . MET A 1 419 ? 13.492 -21.375 -31.328 1 38.66 419 MET A C 1
ATOM 3019 O O . MET A 1 419 ? 14.406 -22.031 -30.812 1 38.66 419 MET A O 1
ATOM 3023 N N . CYS A 1 420 ? 12.547 -22.125 -32 1 38.72 420 CYS A N 1
ATOM 3024 C CA . CYS A 1 420 ? 12.781 -23.453 -32.562 1 38.72 420 CYS A CA 1
ATOM 3025 C C . CYS A 1 420 ? 12.953 -23.375 -34.062 1 38.72 420 CYS A C 1
ATOM 3027 O O . CYS A 1 420 ? 12.258 -22.609 -34.75 1 38.72 420 CYS A O 1
ATOM 3029 N N . ALA A 1 421 ? 14.117 -23.406 -34.562 1 40.41 421 ALA A N 1
ATOM 3030 C CA . ALA A 1 421 ? 14.656 -23.453 -35.938 1 40.41 421 ALA A CA 1
ATOM 3031 C C . ALA A 1 421 ? 13.727 -24.234 -36.844 1 40.41 421 ALA A C 1
ATOM 3033 O O . ALA A 1 421 ? 14.102 -24.578 -37.969 1 40.41 421 ALA A O 1
ATOM 3034 N N . ASN A 1 422 ? 12.656 -24.891 -36.375 1 45.38 422 ASN A N 1
ATOM 3035 C CA . ASN A 1 422 ? 12.031 -25.75 -37.375 1 45.38 422 ASN A CA 1
ATOM 3036 C C . ASN A 1 422 ? 11.102 -24.938 -38.281 1 45.38 422 ASN A C 1
ATOM 3038 O O . ASN A 1 422 ? 10.602 -23.891 -37.875 1 45.38 422 ASN A O 1
ATOM 3042 N N . PRO A 1 423 ? 10.938 -25.344 -39.594 1 51.88 423 PRO A N 1
ATOM 3043 C CA . PRO A 1 423 ? 9.984 -24.797 -40.562 1 51.88 423 PRO A CA 1
ATOM 3044 C C . PRO A 1 423 ? 8.633 -24.484 -39.906 1 51.88 423 PRO A C 1
ATOM 3046 O O . PRO A 1 423 ? 8.242 -25.109 -38.938 1 51.88 423 PRO A O 1
ATOM 3049 N N . ALA A 1 424 ? 8.023 -23.391 -40.281 1 59.41 424 ALA A N 1
ATOM 3050 C CA . ALA A 1 424 ? 6.707 -22.891 -39.875 1 59.41 424 ALA A CA 1
ATOM 3051 C C . ALA A 1 424 ? 5.699 -24.031 -39.75 1 59.41 424 ALA A C 1
ATOM 3053 O O . ALA A 1 424 ? 5.434 -24.734 -40.75 1 59.41 424 ALA A O 1
ATOM 3054 N N . ALA A 1 425 ? 5.715 -24.781 -38.719 1 73.56 425 ALA A N 1
ATOM 3055 C CA . ALA A 1 425 ? 4.707 -25.828 -38.562 1 73.56 425 ALA A CA 1
ATOM 3056 C C . ALA A 1 425 ? 3.398 -25.266 -38.031 1 73.56 425 ALA A C 1
ATOM 3058 O O . ALA A 1 425 ? 3.395 -24.234 -37.344 1 73.56 425 ALA A O 1
ATOM 3059 N N . SER A 1 426 ? 2.348 -25.703 -38.75 1 86.62 426 SER A N 1
ATOM 3060 C CA . SER A 1 426 ? 0.998 -25.391 -38.281 1 86.62 426 SER A CA 1
ATOM 3061 C C . SER A 1 426 ? 0.363 -26.594 -37.594 1 86.62 426 SER A C 1
ATOM 3063 O O . SER A 1 426 ? 0.573 -27.734 -38 1 86.62 426 SER A O 1
ATOM 3065 N N . VAL A 1 427 ? -0.171 -26.312 -36.469 1 90.31 427 VAL A N 1
ATOM 3066 C CA . VAL A 1 427 ? -0.796 -27.375 -35.688 1 90.31 427 VAL A CA 1
ATOM 3067 C C . VAL A 1 427 ? -2.293 -27.109 -35.562 1 90.31 427 VAL A C 1
ATOM 3069 O O . VAL A 1 427 ? -2.707 -25.969 -35.281 1 90.31 427 VAL A O 1
ATOM 3072 N N . SER A 1 428 ? -3.074 -28.188 -35.906 1 92.19 428 SER A N 1
ATOM 3073 C CA . SER A 1 428 ? -4.512 -28.109 -35.656 1 92.19 428 SER A CA 1
ATOM 3074 C C . SER A 1 428 ? -4.875 -28.703 -34.281 1 92.19 428 SER A C 1
ATOM 3076 O O . SER A 1 428 ? -4.383 -29.781 -33.938 1 92.19 428 SER A O 1
ATOM 3078 N N . VAL A 1 429 ? -5.672 -27.938 -33.562 1 95 429 VAL A N 1
ATOM 3079 C CA . VAL A 1 429 ? -6.086 -28.438 -32.25 1 95 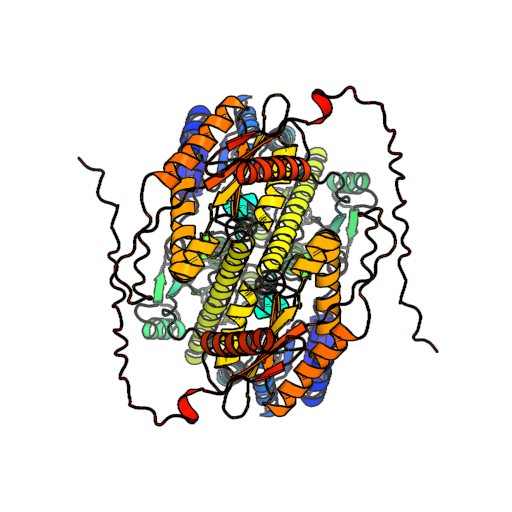429 VAL A CA 1
ATOM 3080 C C . VAL A 1 429 ? -7.59 -28.266 -32.094 1 95 429 VAL A C 1
ATOM 3082 O O . VAL A 1 429 ? -8.203 -27.406 -32.75 1 95 429 VAL A O 1
ATOM 3085 N N . THR A 1 430 ? -8.203 -29.156 -31.328 1 96.69 430 THR A N 1
ATOM 3086 C CA . THR A 1 430 ? -9.609 -29.062 -30.922 1 96.69 430 THR A CA 1
ATOM 3087 C C . THR A 1 430 ? -9.734 -29.031 -29.406 1 96.69 430 THR A C 1
ATOM 3089 O O . THR A 1 430 ? -8.758 -29.266 -28.688 1 96.69 430 THR A O 1
ATOM 3092 N N . ILE A 1 431 ? -10.938 -28.625 -29 1 97.31 431 ILE A N 1
ATOM 3093 C CA . ILE A 1 431 ? -11.164 -28.609 -27.547 1 97.31 431 ILE A CA 1
ATOM 3094 C C . ILE A 1 431 ? -12.422 -29.406 -27.219 1 97.31 431 ILE A C 1
ATOM 3096 O O . ILE A 1 431 ? -13.328 -29.531 -28.047 1 97.31 431 ILE A O 1
ATOM 3100 N N . SER A 1 432 ? -12.469 -29.969 -26.062 1 97.69 432 SER A N 1
ATOM 3101 C CA . SER A 1 432 ? -13.641 -30.562 -25.438 1 97.69 432 SER A CA 1
ATOM 3102 C C . SER A 1 432 ? -14.078 -29.781 -24.219 1 97.69 432 SER A C 1
ATOM 3104 O O . SER A 1 432 ? -13.25 -29.172 -23.531 1 97.69 432 SER A O 1
ATOM 3106 N N . ALA A 1 433 ? -15.406 -29.812 -23.984 1 97.31 433 ALA A N 1
ATOM 3107 C CA . ALA A 1 433 ? -15.891 -28.984 -22.875 1 97.31 433 ALA A CA 1
ATOM 3108 C C . ALA A 1 433 ? -16.984 -29.703 -22.094 1 97.31 433 ALA A C 1
ATOM 3110 O O . ALA A 1 433 ? -17.781 -30.453 -22.656 1 97.31 433 ALA A O 1
ATOM 3111 N N . GLY A 1 434 ? -16.922 -29.531 -20.812 1 97.06 434 GLY A N 1
ATOM 3112 C CA . GLY A 1 434 ? -18.016 -29.906 -19.922 1 97.06 434 GLY A CA 1
ATOM 3113 C C . GLY A 1 434 ? -18.75 -28.703 -19.344 1 97.06 434 GLY A C 1
ATOM 3114 O O . GLY A 1 434 ? -18.125 -27.75 -18.891 1 97.06 434 GLY A O 1
ATOM 3115 N N . LEU A 1 435 ? -20.078 -28.828 -19.375 1 96.75 435 LEU A N 1
ATOM 3116 C CA . LEU A 1 435 ? -20.906 -27.703 -19 1 96.75 435 LEU A CA 1
ATOM 3117 C C . LEU A 1 435 ? -21.812 -28.062 -17.812 1 96.75 435 LEU A C 1
ATOM 3119 O O . LEU A 1 435 ? -22.359 -29.172 -17.766 1 96.75 435 LEU A O 1
ATOM 3123 N N . ALA A 1 436 ? -21.953 -27.125 -16.875 1 95.69 436 ALA A N 1
ATOM 3124 C CA . ALA A 1 436 ? -22.891 -27.219 -15.766 1 95.69 436 ALA A CA 1
ATOM 3125 C C . ALA A 1 436 ? -23.594 -25.891 -15.516 1 95.69 436 ALA A C 1
ATOM 3127 O O . ALA A 1 436 ? -22.969 -24.828 -15.609 1 95.69 436 ALA A O 1
ATOM 3128 N N . ILE A 1 437 ? -24.844 -25.969 -15.219 1 94.06 437 ILE A N 1
ATOM 3129 C CA . ILE A 1 437 ? -25.625 -24.781 -14.93 1 94.06 437 ILE A CA 1
ATOM 3130 C C . ILE A 1 437 ? -25.984 -24.75 -13.445 1 94.06 437 ILE A C 1
ATOM 3132 O O . ILE A 1 437 ? -26.484 -25.734 -12.906 1 94.06 437 ILE A O 1
ATOM 3136 N N . GLY A 1 438 ? -25.625 -23.641 -12.844 1 90.56 438 GLY A N 1
ATOM 3137 C CA . GLY A 1 438 ? -25.922 -23.484 -11.43 1 90.56 438 GLY A CA 1
ATOM 3138 C C . GLY A 1 438 ? -26.984 -22.422 -11.164 1 90.56 438 GLY A C 1
ATOM 3139 O O . GLY A 1 438 ? -27.078 -21.438 -11.891 1 90.56 438 GLY A O 1
ATOM 3140 N N . GLN A 1 439 ? -27.844 -22.703 -10.203 1 84.5 439 GLN A N 1
ATOM 3141 C CA . GLN A 1 439 ? -28.844 -21.766 -9.695 1 84.5 439 GLN A CA 1
ATOM 3142 C C . GLN A 1 439 ? -28.797 -21.688 -8.172 1 84.5 439 GLN A C 1
ATOM 3144 O O . GLN A 1 439 ? -29.766 -22.031 -7.5 1 84.5 439 GLN A O 1
ATOM 3149 N N . GLY A 1 440 ? -27.719 -21.125 -7.668 1 77.56 440 GLY A N 1
ATOM 3150 C CA . GLY A 1 440 ? -27.547 -21.016 -6.23 1 77.56 440 GLY A CA 1
ATOM 3151 C C . GLY A 1 440 ? -26.656 -22.094 -5.645 1 77.56 440 GLY A C 1
ATOM 3152 O O . GLY A 1 440 ? -26.672 -22.312 -4.434 1 77.56 440 GLY A O 1
ATOM 3153 N N . ASP A 1 441 ? -25.938 -22.766 -6.469 1 78.62 441 ASP A N 1
ATOM 3154 C CA . ASP A 1 441 ? -25.031 -23.828 -6.078 1 78.62 441 ASP A CA 1
ATOM 3155 C C . ASP A 1 441 ? -23.719 -23.266 -5.539 1 78.62 441 ASP A C 1
ATOM 3157 O O . ASP A 1 441 ? -23.422 -22.078 -5.703 1 78.62 441 ASP A O 1
ATOM 3161 N N . GLU A 1 442 ? -23.125 -24.172 -4.809 1 83 442 GLU A N 1
ATOM 3162 C CA . GLU A 1 442 ? -21.766 -23.844 -4.414 1 83 442 GLU A CA 1
ATOM 3163 C C . GLU A 1 442 ? -20.812 -23.922 -5.602 1 83 442 GLU A C 1
ATOM 3165 O O . GLU A 1 442 ? -20.938 -24.812 -6.449 1 83 442 GLU A O 1
ATOM 3170 N N . GLY A 1 443 ? -19.875 -23.094 -5.625 1 86.81 443 GLY A N 1
ATOM 3171 C CA . GLY A 1 443 ? -18.922 -23 -6.715 1 86.81 443 GLY A CA 1
ATOM 3172 C C . GLY A 1 443 ? -18.188 -24.297 -6.977 1 86.81 443 GLY A C 1
ATOM 3173 O O . GLY A 1 443 ? -18.062 -24.734 -8.125 1 86.81 443 GLY A O 1
ATOM 3174 N N . ASP A 1 444 ? -17.781 -24.922 -5.895 1 83.31 444 ASP A N 1
ATOM 3175 C CA . ASP A 1 444 ? -17 -26.156 -6.012 1 83.31 444 ASP A CA 1
ATOM 3176 C C . ASP A 1 444 ? -17.844 -27.281 -6.621 1 83.31 444 ASP A C 1
ATOM 3178 O O . ASP A 1 444 ? -17.344 -28.078 -7.402 1 83.31 444 ASP A O 1
ATOM 3182 N N . ARG A 1 445 ? -19.062 -27.281 -6.23 1 85.81 445 ARG A N 1
ATOM 3183 C CA . ARG A 1 445 ? -19.969 -28.297 -6.766 1 85.81 445 ARG A CA 1
ATOM 3184 C C . ARG A 1 445 ? -20.203 -28.078 -8.258 1 85.81 445 ARG A C 1
ATOM 3186 O O . ARG A 1 445 ? -20.219 -29.031 -9.039 1 85.81 445 ARG A O 1
ATOM 3193 N N . LEU A 1 446 ? -20.391 -26.906 -8.555 1 90.12 446 LEU A N 1
ATOM 3194 C CA . LEU A 1 446 ? -20.609 -26.578 -9.953 1 90.12 446 LEU A CA 1
ATOM 3195 C C . LEU A 1 446 ? -19.391 -26.922 -10.797 1 90.12 446 LEU A C 1
ATOM 3197 O O . LEU A 1 446 ? -19.531 -27.438 -11.906 1 90.12 446 LEU A O 1
ATOM 3201 N N . PHE A 1 447 ? -18.297 -26.625 -10.266 1 90.62 447 PHE A N 1
ATOM 3202 C CA . PHE A 1 447 ? -17.062 -27 -10.93 1 90.62 447 PHE A CA 1
ATOM 3203 C C . PHE A 1 447 ? -16.969 -28.5 -11.117 1 90.62 447 PHE A C 1
ATOM 3205 O O . PHE A 1 447 ? -16.625 -28.984 -12.203 1 90.62 447 PHE A O 1
ATOM 3212 N N . GLY A 1 448 ? -17.219 -29.188 -10.055 1 87.75 448 GLY A N 1
ATOM 3213 C CA . GLY A 1 448 ? -17.188 -30.641 -10.117 1 87.75 448 GLY A CA 1
ATOM 3214 C C . GLY A 1 448 ? -18.094 -31.219 -11.188 1 87.75 448 GLY A C 1
ATOM 3215 O O . GLY A 1 448 ? -17.719 -32.125 -11.906 1 87.75 448 GLY A O 1
ATOM 3216 N N . ARG A 1 449 ? -19.25 -30.703 -11.258 1 91 449 ARG A N 1
ATOM 3217 C CA . ARG A 1 449 ? -20.219 -31.141 -12.258 1 91 449 ARG A CA 1
ATOM 3218 C C . ARG A 1 449 ? -19.719 -30.859 -13.672 1 91 449 ARG A C 1
ATOM 3220 O O . ARG A 1 449 ? -19.797 -31.734 -14.547 1 91 449 ARG A O 1
ATOM 3227 N N . ALA A 1 450 ? -19.203 -29.734 -13.867 1 94.44 450 ALA A N 1
ATOM 3228 C CA . ALA A 1 450 ? -18.656 -29.375 -15.18 1 94.44 450 ALA A CA 1
ATOM 3229 C C . ALA A 1 450 ? -17.484 -30.266 -15.539 1 94.44 450 ALA A C 1
ATOM 3231 O O . ALA A 1 450 ? -17.344 -30.688 -16.688 1 94.44 450 ALA A O 1
ATOM 3232 N N . ASP A 1 451 ? -16.656 -30.516 -14.586 1 88.56 451 ASP A N 1
ATOM 3233 C CA . ASP A 1 451 ? -15.492 -31.375 -14.781 1 88.56 451 ASP A CA 1
ATOM 3234 C C . ASP A 1 451 ? -15.914 -32.781 -15.156 1 88.56 451 ASP A C 1
ATOM 3236 O O . ASP A 1 451 ? -15.297 -33.406 -16.016 1 88.56 451 ASP A O 1
ATOM 3240 N N . ALA A 1 452 ? -16.922 -33.25 -14.453 1 88 452 ALA A N 1
ATOM 3241 C CA . ALA A 1 452 ? -17.469 -34.562 -14.773 1 88 452 ALA A CA 1
ATOM 3242 C C . ALA A 1 452 ? -18 -34.594 -16.203 1 88 452 ALA A C 1
ATOM 3244 O O . ALA A 1 452 ? -17.812 -35.594 -16.906 1 88 452 ALA A O 1
ATOM 3245 N N . ALA A 1 453 ? -18.625 -33.625 -16.531 1 94.44 453 ALA A N 1
ATOM 3246 C CA . ALA A 1 453 ? -19.141 -33.531 -17.891 1 94.44 453 ALA A CA 1
ATOM 3247 C C . ALA A 1 453 ? -18 -33.5 -18.906 1 94.44 453 ALA A C 1
ATOM 3249 O O . ALA A 1 453 ? -18.125 -34.062 -20 1 94.44 453 ALA A O 1
ATOM 3250 N N . LEU A 1 454 ? -16.953 -32.844 -18.594 1 93.31 454 LEU A N 1
ATOM 3251 C CA . LEU A 1 454 ? -15.797 -32.844 -19.469 1 93.31 454 LEU A CA 1
ATOM 3252 C C . LEU A 1 454 ? -15.234 -34.25 -19.641 1 93.31 454 LEU A C 1
ATOM 3254 O O . LEU A 1 454 ? -14.836 -34.625 -20.75 1 93.31 454 LEU A O 1
ATOM 3258 N N . TYR A 1 455 ? -15.172 -34.875 -18.547 1 87.94 455 TYR A N 1
ATOM 3259 C CA . TYR A 1 455 ? -14.703 -36.25 -18.609 1 87.94 455 TYR A CA 1
ATOM 3260 C C . TYR A 1 455 ? -15.531 -37.094 -19.578 1 87.94 455 TYR A C 1
ATOM 3262 O O . TYR A 1 455 ? -14.992 -37.906 -20.344 1 87.94 455 TYR A O 1
ATOM 3270 N N . ALA A 1 456 ? -16.781 -36.906 -19.531 1 91.75 456 ALA A N 1
ATOM 3271 C CA . ALA A 1 456 ? -17.672 -37.594 -20.469 1 91.75 456 ALA A CA 1
ATOM 3272 C C . ALA A 1 456 ? -17.359 -37.188 -21.906 1 91.75 456 ALA A C 1
ATOM 3274 O O . ALA A 1 456 ? -17.328 -38.062 -22.797 1 91.75 456 ALA A O 1
ATOM 3275 N N . ALA A 1 457 ? -17.078 -36 -22.141 1 94.25 457 ALA A N 1
ATOM 3276 C CA . ALA A 1 457 ? -16.734 -35.531 -23.484 1 94.25 457 ALA A CA 1
ATOM 3277 C C . ALA A 1 457 ? -15.461 -36.188 -24 1 94.25 457 ALA A C 1
ATOM 3279 O O . ALA A 1 457 ? -15.391 -36.562 -25.172 1 94.25 457 ALA A O 1
ATOM 3280 N N . LYS A 1 458 ? -14.484 -36.281 -23.141 1 91 458 LYS A N 1
ATOM 3281 C CA . LYS A 1 458 ? -13.219 -36.906 -23.5 1 91 458 LYS A CA 1
ATOM 3282 C C . LYS A 1 458 ? -13.414 -38.375 -23.812 1 91 458 LYS A C 1
ATOM 3284 O O . LYS A 1 458 ? -12.859 -38.906 -24.797 1 91 458 LYS A O 1
ATOM 3289 N N . ARG A 1 459 ? -14.242 -39.031 -23.062 1 89.44 459 ARG A N 1
ATOM 3290 C CA . ARG A 1 459 ? -14.492 -40.438 -23.219 1 89.44 459 ARG A CA 1
ATOM 3291 C C . ARG A 1 459 ? -15.305 -40.719 -24.484 1 89.44 459 ARG A C 1
ATOM 3293 O O . ARG A 1 459 ? -15.086 -41.75 -25.156 1 89.44 459 ARG A O 1
ATOM 3300 N N . ASP A 1 460 ? -16.125 -39.781 -24.797 1 92.81 460 ASP A N 1
ATOM 3301 C CA . ASP A 1 460 ? -17.062 -40 -25.906 1 92.81 460 ASP A CA 1
ATOM 3302 C C . ASP A 1 460 ? -16.453 -39.531 -27.234 1 92.81 460 ASP A C 1
ATOM 3304 O O . ASP A 1 460 ? -17.172 -39.312 -28.203 1 92.81 460 ASP A O 1
ATOM 3308 N N . GLY A 1 461 ? -15.109 -39.312 -27.297 1 93.12 461 GLY A N 1
ATOM 3309 C CA . GLY A 1 461 ? -14.469 -39.094 -28.594 1 93.12 461 GLY A CA 1
ATOM 3310 C C . GLY A 1 461 ? -13.82 -37.75 -28.719 1 93.12 461 GLY A C 1
ATOM 3311 O O . GLY A 1 461 ? -13.18 -37.438 -29.734 1 93.12 461 GLY A O 1
ATOM 3312 N N . ARG A 1 462 ? -14.023 -36.875 -27.75 1 94.94 462 ARG A N 1
ATOM 3313 C CA . ARG A 1 462 ? -13.398 -35.562 -27.703 1 94.94 462 ARG A CA 1
ATOM 3314 C C . ARG A 1 462 ? -13.961 -34.656 -28.781 1 94.94 462 ARG A C 1
ATOM 3316 O O . ARG A 1 462 ? -14.906 -35.031 -29.484 1 94.94 462 ARG A O 1
ATOM 3323 N N . ASP A 1 463 ? -13.617 -33.406 -28.844 1 96.62 463 ASP A N 1
ATOM 3324 C CA . ASP A 1 463 ? -14.109 -32.406 -29.781 1 96.62 463 ASP A CA 1
ATOM 3325 C C . ASP A 1 463 ? -15.633 -32.281 -29.688 1 96.62 463 ASP A C 1
ATOM 3327 O O . ASP A 1 463 ? -16.328 -32.344 -30.703 1 96.62 463 ASP A O 1
ATOM 3331 N N . ARG A 1 464 ? -16.062 -32.156 -28.516 1 96.69 464 ARG A N 1
ATOM 3332 C CA . ARG A 1 464 ? -17.5 -32.062 -28.312 1 96.69 464 ARG A CA 1
ATOM 3333 C C . ARG A 1 464 ? -17.812 -31.406 -26.969 1 96.69 464 ARG A C 1
ATOM 3335 O O . ARG A 1 464 ? -16.922 -31.219 -26.141 1 96.69 464 ARG A O 1
ATOM 3342 N N . ILE A 1 465 ? -19.094 -31.078 -26.766 1 96.81 465 ILE A N 1
ATOM 3343 C CA . ILE A 1 465 ? -19.594 -30.469 -25.547 1 96.81 465 ILE A CA 1
ATOM 3344 C C . ILE A 1 465 ? -20.547 -31.422 -24.844 1 96.81 465 ILE A C 1
ATOM 3346 O O . ILE A 1 465 ? -21.438 -32 -25.469 1 96.81 465 ILE A O 1
ATOM 3350 N N . CYS A 1 466 ? -20.312 -31.609 -23.594 1 96.31 466 CYS A N 1
ATOM 3351 C CA . CYS A 1 466 ? -21.234 -32.406 -22.797 1 96.31 466 CYS A CA 1
ATOM 3352 C C . CYS A 1 466 ? -21.844 -31.594 -21.672 1 96.31 466 CYS A C 1
ATOM 3354 O O . CYS A 1 466 ? -21.141 -30.859 -20.984 1 96.31 466 CYS A O 1
ATOM 3356 N N . LEU A 1 467 ? -23.109 -31.688 -21.5 1 95.19 467 LEU A N 1
ATOM 3357 C CA . LEU A 1 467 ? -23.828 -31.047 -20.406 1 95.19 467 LEU A CA 1
ATOM 3358 C C . LEU A 1 467 ? -24.031 -32 -19.234 1 95.19 467 LEU A C 1
ATOM 3360 O O . LEU A 1 467 ? -24.422 -33.156 -19.453 1 95.19 467 LEU A O 1
ATOM 3364 N N . TRP A 1 468 ? -23.719 -31.484 -18.094 1 91 468 TRP A N 1
ATOM 3365 C CA . TRP A 1 468 ? -23.906 -32.312 -16.906 1 91 468 TRP A CA 1
ATOM 3366 C C . TRP A 1 468 ? -25.391 -32.531 -16.656 1 91 468 TRP A C 1
ATOM 3368 O O . TRP A 1 468 ? -26.203 -31.609 -16.734 1 91 468 TRP A O 1
ATOM 3378 N N . SER A 1 469 ? -25.797 -33.719 -16.562 1 80.19 469 SER A N 1
ATOM 3379 C CA . SER A 1 469 ? -27.141 -34.125 -16.172 1 80.19 469 SER A CA 1
ATOM 3380 C C . SER A 1 469 ? -27.109 -35.062 -14.953 1 80.19 469 SER A C 1
ATOM 3382 O O . SER A 1 469 ? -26.219 -35.906 -14.828 1 80.19 469 SER A O 1
ATOM 3384 N N . ASP A 1 470 ? -27.719 -34.656 -13.766 1 60.88 470 ASP A N 1
ATOM 3385 C CA . ASP A 1 470 ? -27.766 -35.469 -12.555 1 60.88 470 ASP A CA 1
ATOM 3386 C C . ASP A 1 470 ? -28.078 -36.938 -12.875 1 60.88 470 ASP A C 1
ATOM 3388 O O . ASP A 1 470 ? -29.078 -37.219 -13.531 1 60.88 470 ASP A O 1
ATOM 3392 N N . PRO A 1 471 ? -27.062 -37.844 -12.625 1 50.78 471 PRO A N 1
ATOM 3393 C CA . PRO A 1 471 ? -27.375 -39.25 -12.93 1 50.78 471 PRO A CA 1
ATOM 3394 C C . PRO A 1 471 ? -28.672 -39.719 -12.297 1 50.78 471 PRO A C 1
ATOM 3396 O O . PRO A 1 471 ? -29.312 -40.656 -12.805 1 50.78 471 PRO A O 1
ATOM 3399 N N . THR A 1 472 ? -28.844 -39.531 -10.805 1 44.59 472 THR A N 1
ATOM 3400 C CA . THR A 1 472 ? -29.969 -40.156 -10.117 1 44.59 472 THR A CA 1
ATOM 3401 C C . THR A 1 472 ? -31.297 -39.75 -10.773 1 44.59 472 THR A C 1
ATOM 3403 O O . THR A 1 472 ? -32.344 -40.219 -10.391 1 44.59 472 THR A O 1
ATOM 3406 N N . ALA A 1 473 ? -31.516 -38.75 -11.383 1 39.84 473 ALA A N 1
ATOM 3407 C CA . ALA A 1 473 ? -32.875 -38.469 -11.82 1 39.84 473 ALA A CA 1
ATOM 3408 C C . ALA A 1 473 ? -33.344 -39.562 -12.797 1 39.84 473 ALA A C 1
ATOM 3410 O O . ALA A 1 473 ? -34.5 -39.562 -13.219 1 39.84 473 ALA A O 1
ATOM 3411 N N . THR A 1 474 ? -32.562 -40.312 -13.453 1 35.84 474 THR A N 1
ATOM 3412 C CA . THR A 1 474 ? -33.312 -41.469 -13.977 1 35.84 474 THR A CA 1
ATOM 3413 C C . THR A 1 474 ? -33.469 -42.531 -12.914 1 35.84 474 THR A C 1
ATOM 3415 O O . THR A 1 474 ? -34.281 -43.438 -13.07 1 35.84 474 THR A O 1
ATOM 3418 N N . ALA A 1 475 ? -32.469 -43.125 -12.047 1 34.69 475 ALA A N 1
ATOM 3419 C CA . ALA A 1 475 ? -32.875 -44.219 -11.148 1 34.69 475 ALA A CA 1
ATOM 3420 C C . ALA A 1 475 ? -33.562 -43.688 -9.906 1 34.69 475 ALA A C 1
ATOM 3422 O O . ALA A 1 475 ? -33.281 -42.562 -9.477 1 34.69 475 ALA A O 1
ATOM 3423 N N . PRO A 1 476 ? -34.719 -44.344 -9.281 1 30.94 476 PRO A N 1
ATOM 3424 C CA . PRO A 1 476 ? -35.438 -44.031 -8.047 1 30.94 476 PRO A CA 1
ATOM 3425 C C . PRO A 1 476 ? -34.5 -43.844 -6.848 1 30.94 476 PRO A C 1
ATOM 3427 O O . PRO A 1 476 ? -33.562 -44.656 -6.664 1 30.94 476 PRO A O 1
ATOM 3430 N N . ARG A 1 477 ? -34.125 -42.75 -6.352 1 31.75 477 ARG A N 1
ATOM 3431 C CA . ARG A 1 477 ? -33.312 -42.375 -5.195 1 31.75 477 ARG A CA 1
ATOM 3432 C C . ARG A 1 477 ? -33.75 -43.156 -3.957 1 31.75 477 ARG A C 1
ATOM 3434 O O . ARG A 1 477 ? -34.906 -43.062 -3.523 1 31.75 477 ARG A O 1
ATOM 3441 N N . HIS A 1 478 ? -33.219 -44.406 -3.621 1 26.48 478 HIS A N 1
ATOM 3442 C CA . HIS A 1 478 ? -33.219 -44.75 -2.207 1 26.48 478 HIS A CA 1
ATOM 3443 C C . HIS A 1 478 ? -32.438 -43.75 -1.385 1 26.48 478 HIS A C 1
ATOM 3445 O O . HIS A 1 478 ? -31.359 -43.281 -1.811 1 26.48 478 HIS A O 1
ATOM 3451 N N . PRO A 1 479 ? -32.906 -43 -0.403 1 27.91 479 PRO A N 1
ATOM 3452 C CA . PRO A 1 479 ? -32.469 -41.875 0.439 1 27.91 479 PRO A CA 1
ATOM 3453 C C . PRO A 1 479 ? -31.156 -42.188 1.174 1 27.91 479 PRO A C 1
ATOM 3455 O O . PRO A 1 479 ? -31.109 -43.094 2 1 27.91 479 PRO A O 1
ATOM 3458 N N . VAL A 1 480 ? -30 -42.406 0.567 1 23.8 480 VAL A N 1
ATOM 3459 C CA . VAL A 1 480 ? -28.922 -42.719 1.502 1 23.8 480 VAL A CA 1
ATOM 3460 C C . VAL A 1 480 ? -28.578 -41.469 2.309 1 23.8 480 VAL A C 1
ATOM 3462 O O . VAL A 1 480 ? -28.375 -40.375 1.742 1 23.8 480 VAL A O 1
ATOM 3465 N N . ARG A 1 481 ? -28.969 -41.281 3.578 1 23.62 481 ARG A N 1
ATOM 3466 C CA . ARG A 1 481 ? -28.766 -40.312 4.645 1 23.62 481 ARG A CA 1
ATOM 3467 C C . ARG A 1 481 ? -27.281 -40.125 4.941 1 23.62 481 ARG A C 1
ATOM 3469 O O . ARG A 1 481 ? -26.641 -41.031 5.488 1 23.62 481 ARG A O 1
ATOM 3476 N N . VAL A 1 482 ? -26.531 -39.531 4.133 1 21.39 482 VAL A N 1
ATOM 3477 C CA . VAL A 1 482 ? -25.141 -39.344 4.504 1 21.39 482 VAL A CA 1
ATOM 3478 C C . VAL A 1 482 ? -25.031 -38.312 5.637 1 21.39 482 VAL A C 1
ATOM 3480 O O . VAL A 1 482 ? -25.484 -37.188 5.5 1 21.39 482 VAL A O 1
ATOM 3483 N N . ALA A 1 483 ? -24.922 -38.688 6.902 1 21.03 483 ALA A N 1
ATOM 3484 C CA . ALA A 1 483 ? -24.75 -37.938 8.148 1 21.03 483 ALA A CA 1
ATOM 3485 C C . ALA A 1 483 ? -23.469 -37.125 8.125 1 21.03 483 ALA A C 1
ATOM 3487 O O . ALA A 1 483 ? -22.375 -37.688 8.016 1 21.03 483 ALA A O 1
ATOM 3488 N N . VAL A 1 484 ? -23.469 -36 7.68 1 21.41 484 VAL A N 1
ATOM 3489 C CA . VAL A 1 484 ? -22.375 -35.031 7.629 1 21.41 484 VAL A CA 1
ATOM 3490 C C . VAL A 1 484 ? -21.953 -34.656 9.047 1 21.41 484 VAL A C 1
ATOM 3492 O O . VAL A 1 484 ? -22.734 -34.062 9.797 1 21.41 484 VAL A O 1
ATOM 3495 N N . ALA A 1 485 ? -21.156 -35.5 9.711 1 20.98 485 ALA A N 1
ATOM 3496 C CA . ALA A 1 485 ? -20.719 -35.125 11.055 1 20.98 485 ALA A CA 1
ATOM 3497 C C . ALA A 1 485 ? -19.891 -33.875 11.039 1 20.98 485 ALA A C 1
ATOM 3499 O O . ALA A 1 485 ? -18.984 -33.719 10.219 1 20.98 485 ALA A O 1
ATOM 3500 N N . ALA A 1 486 ? -20.375 -32.781 11.508 1 23.45 486 ALA A N 1
ATOM 3501 C CA . ALA A 1 486 ? -19.906 -31.422 11.812 1 23.45 486 ALA A CA 1
ATOM 3502 C C . ALA A 1 486 ? -18.672 -31.453 12.719 1 23.45 486 ALA A C 1
ATOM 3504 O O . ALA A 1 486 ? -18.75 -31.938 13.852 1 23.45 486 ALA A O 1
ATOM 3505 N N . GLN A 1 487 ? -17.516 -31.844 12.211 1 21.39 487 GLN A N 1
ATOM 3506 C CA . GLN A 1 487 ? -16.406 -31.922 13.156 1 21.39 487 GLN A CA 1
ATOM 3507 C C . GLN A 1 487 ? -16.156 -30.578 13.82 1 21.39 487 GLN A C 1
ATOM 3509 O O . GLN A 1 487 ? -16.188 -29.531 13.164 1 21.39 487 GLN A O 1
ATOM 3514 N N . PRO A 1 488 ? -16.234 -30.469 15.18 1 23.34 488 PRO A N 1
ATOM 3515 C CA . PRO A 1 488 ? -16.047 -29.281 16.016 1 23.34 488 PRO A CA 1
ATOM 3516 C C . PRO A 1 488 ? -14.656 -28.672 15.883 1 23.34 488 PRO A C 1
ATOM 3518 O O . PRO A 1 488 ? -13.703 -29.391 15.555 1 23.34 488 PRO A O 1
ATOM 3521 N N . PRO A 1 489 ? -14.477 -27.422 15.68 1 23.95 489 PRO A N 1
ATOM 3522 C CA . PRO A 1 489 ? -13.344 -26.531 15.469 1 23.95 489 PRO A CA 1
ATOM 3523 C C . PRO A 1 489 ? -12.32 -26.594 16.594 1 23.95 489 PRO A C 1
ATOM 3525 O O . PRO A 1 489 ? -11.406 -25.766 16.656 1 23.95 489 PRO A O 1
ATOM 3528 N N . GLY A 1 490 ? -12.242 -27.609 17.516 1 23.22 490 GLY A N 1
ATOM 3529 C CA . GLY A 1 490 ? -11.594 -27.391 18.797 1 23.22 490 GLY A CA 1
ATOM 3530 C C . GLY A 1 490 ? -10.078 -27.359 18.703 1 23.22 490 GLY A C 1
ATOM 3531 O O . GLY A 1 490 ? -9.383 -27.453 19.719 1 23.22 490 GLY A O 1
ATOM 3532 N N . GLY A 1 491 ? -9.32 -27.188 17.656 1 22.31 491 GLY A N 1
ATOM 3533 C CA . GLY A 1 491 ? -7.973 -27.594 18 1 22.31 491 GLY A CA 1
ATOM 3534 C C . GLY A 1 491 ? -7.305 -26.672 19 1 22.31 491 GLY A C 1
ATOM 3535 O O . GLY A 1 491 ? -7.66 -25.5 19.109 1 22.31 491 GLY A O 1
ATOM 3536 N N . PRO A 1 492 ? -6.719 -27.172 20.109 1 22.61 492 PRO A N 1
ATOM 3537 C CA . PRO A 1 492 ? -6.082 -26.547 21.266 1 22.61 492 PRO A CA 1
ATOM 3538 C C . PRO A 1 492 ? -4.949 -25.594 20.859 1 22.61 492 PRO A C 1
ATOM 3540 O O . PRO A 1 492 ? -4.328 -25.781 19.812 1 22.61 492 PRO A O 1
ATOM 3543 N N . ARG A 1 493 ? -5.027 -24.297 21.172 1 21.89 493 ARG A N 1
ATOM 3544 C CA . ARG A 1 493 ? -4.117 -23.156 21.266 1 21.89 493 ARG A CA 1
ATOM 3545 C C . ARG A 1 493 ? -2.898 -23.5 22.109 1 21.89 493 ARG A C 1
ATOM 3547 O O . ARG A 1 493 ? -3.01 -23.672 23.328 1 21.89 493 ARG A O 1
ATOM 3554 N N . ARG A 1 494 ? -1.988 -24.344 21.672 1 20.55 494 ARG A N 1
ATOM 3555 C CA . ARG A 1 494 ? -0.789 -24.547 22.484 1 20.55 494 ARG A CA 1
ATOM 3556 C C . ARG A 1 494 ? -0.081 -23.234 22.766 1 20.55 494 ARG A C 1
ATOM 3558 O O . ARG A 1 494 ? 0.166 -22.438 21.844 1 20.55 494 ARG A O 1
ATOM 3565 N N . ASP A 1 495 ? -0.224 -22.797 24.062 1 22.38 495 ASP A N 1
ATOM 3566 C CA . ASP A 1 495 ? 0.418 -21.781 24.891 1 22.38 495 ASP A CA 1
ATOM 3567 C C . ASP A 1 495 ? 1.925 -22.016 24.984 1 22.38 495 ASP A C 1
ATOM 3569 O O . ASP A 1 495 ? 2.371 -22.984 25.609 1 22.38 495 ASP A O 1
ATOM 3573 N N . TRP A 1 496 ? 2.668 -22.016 23.984 1 19.62 496 TRP A N 1
ATOM 3574 C CA . TRP A 1 496 ? 4.094 -22.297 24.141 1 19.62 496 TRP A CA 1
ATOM 3575 C C . TRP A 1 496 ? 4.738 -21.297 25.109 1 19.62 496 TRP A C 1
ATOM 3577 O O . TRP A 1 496 ? 5.969 -21.203 25.172 1 19.62 496 TRP A O 1
ATOM 3587 N N . LEU A 1 497 ? 4.02 -20.422 25.922 1 21.77 497 LEU A N 1
ATOM 3588 C CA . LEU A 1 497 ? 4.781 -19.484 26.734 1 21.77 497 LEU A CA 1
ATOM 3589 C C . LEU A 1 497 ? 5.508 -20.219 27.859 1 21.77 497 LEU A C 1
ATOM 3591 O O . LEU A 1 497 ? 6.109 -19.594 28.734 1 21.77 497 LEU A O 1
ATOM 3595 N N . SER A 1 498 ? 5.406 -21.531 28.219 1 19.69 498 SER A N 1
ATOM 3596 C CA . SER A 1 498 ? 5.82 -21.797 29.594 1 19.69 498 SER A CA 1
ATOM 3597 C C . SER A 1 498 ? 7.328 -21.656 29.766 1 19.69 498 SER A C 1
ATOM 3599 O O . SER A 1 498 ? 7.855 -21.75 30.875 1 19.69 498 SER A O 1
ATOM 3601 N N . SER A 1 499 ? 8.305 -21.844 29.047 1 19.3 499 SER A N 1
ATOM 3602 C CA . SER A 1 499 ? 9.492 -22.422 29.688 1 19.3 499 SER A CA 1
ATOM 3603 C C . SER A 1 499 ? 10.234 -21.375 30.516 1 19.3 499 SER A C 1
ATOM 3605 O O . SER A 1 499 ? 11.227 -21.688 31.172 1 19.3 499 SER A O 1
ATOM 3607 N N . ARG A 1 500 ? 10.289 -20.109 30.703 1 18.5 500 ARG A N 1
ATOM 3608 C CA . ARG A 1 500 ? 11.5 -19.688 31.406 1 18.5 500 ARG A CA 1
ATOM 3609 C C . ARG A 1 500 ? 11.508 -20.234 32.812 1 18.5 500 ARG A C 1
ATOM 3611 O O . ARG A 1 500 ? 12.508 -20.812 33.281 1 18.5 500 ARG A O 1
ATOM 3618 N N . SER A 1 501 ? 10.914 -19.734 34.031 1 18.59 501 SER A N 1
ATOM 3619 C CA . SER A 1 501 ? 11.656 -19.438 35.25 1 18.59 501 SER A CA 1
ATOM 3620 C C . SER A 1 501 ? 11.805 -20.672 36.125 1 18.59 501 SER A C 1
ATOM 3622 O O . SER A 1 501 ? 11.664 -20.609 37.344 1 18.59 501 SER A O 1
ATOM 3624 N N . ALA A 1 502 ? 12.203 -21.812 35.75 1 17 502 ALA A N 1
ATOM 3625 C CA . ALA A 1 502 ? 13.336 -22.109 36.625 1 17 502 ALA A CA 1
ATOM 3626 C C . ALA A 1 502 ? 14.617 -21.484 36.094 1 17 502 ALA A C 1
ATOM 3628 O O . ALA A 1 502 ? 14.836 -21.422 34.875 1 17 502 ALA A O 1
ATOM 3629 N N . MET B 1 1 ? -2.117 13.75 -13.75 1 59.75 1 MET B N 1
ATOM 3630 C CA . MET B 1 1 ? -3.297 14.477 -14.211 1 59.75 1 MET B CA 1
ATOM 3631 C C . MET B 1 1 ? -4.07 15.055 -13.023 1 59.75 1 MET B C 1
ATOM 3633 O O . MET B 1 1 ? -4.039 14.5 -11.93 1 59.75 1 MET B O 1
ATOM 3637 N N . SER B 1 2 ? -4.539 16.234 -13.148 1 79.12 2 SER B N 1
ATOM 3638 C CA . SER B 1 2 ? -5.332 16.922 -12.125 1 79.12 2 SER B CA 1
ATOM 3639 C C . SER B 1 2 ? -6.559 16.109 -11.742 1 79.12 2 SER B C 1
ATOM 3641 O O . SER B 1 2 ? -7.07 15.32 -12.547 1 79.12 2 SER B O 1
ATOM 3643 N N . ARG B 1 3 ? -6.957 16.203 -10.539 1 86.88 3 ARG B N 1
ATOM 3644 C CA . ARG B 1 3 ? -8.141 15.516 -10.039 1 86.88 3 ARG B CA 1
ATOM 3645 C C . ARG B 1 3 ? -9.414 16.109 -10.633 1 86.88 3 ARG B C 1
ATOM 3647 O O . ARG B 1 3 ? -9.555 17.328 -10.719 1 86.88 3 ARG B O 1
ATOM 3654 N N . ARG B 1 4 ? -10.266 15.273 -11.109 1 91.44 4 ARG B N 1
ATOM 3655 C CA . ARG B 1 4 ? -11.516 15.672 -11.75 1 91.44 4 ARG B CA 1
ATOM 3656 C C . ARG B 1 4 ? -12.664 15.68 -10.75 1 91.44 4 ARG B C 1
ATOM 3658 O O . ARG B 1 4 ? -12.883 14.703 -10.031 1 91.44 4 ARG B O 1
ATOM 3665 N N . ILE B 1 5 ? -13.422 16.844 -10.703 1 94.75 5 ILE B N 1
ATOM 3666 C CA . ILE B 1 5 ? -14.57 16.953 -9.812 1 94.75 5 ILE B CA 1
ATOM 3667 C C . ILE B 1 5 ? -15.828 17.266 -10.625 1 94.75 5 ILE B C 1
ATOM 3669 O O . ILE B 1 5 ? -15.812 18.141 -11.5 1 94.75 5 ILE B O 1
ATOM 3673 N N . LEU B 1 6 ? -16.844 16.531 -10.406 1 96.25 6 LEU B N 1
ATOM 3674 C CA . LEU B 1 6 ? -18.156 16.797 -11.008 1 96.25 6 LEU B CA 1
ATOM 3675 C C . LEU B 1 6 ? -19.047 17.547 -10.031 1 96.25 6 LEU B C 1
ATOM 3677 O O . LEU B 1 6 ? -19.359 17.031 -8.953 1 96.25 6 LEU B O 1
ATOM 3681 N N . VAL B 1 7 ? -19.453 18.75 -10.43 1 94.94 7 VAL B N 1
ATOM 3682 C CA . VAL B 1 7 ? -20.359 19.547 -9.602 1 94.94 7 VAL B CA 1
ATOM 3683 C C . VAL B 1 7 ? -21.781 19.469 -10.148 1 94.94 7 VAL B C 1
ATOM 3685 O O . VAL B 1 7 ? -22.016 19.812 -11.312 1 94.94 7 VAL B O 1
ATOM 3688 N N . VAL B 1 8 ? -22.641 19.031 -9.281 1 94.06 8 VAL B N 1
ATOM 3689 C CA . VAL B 1 8 ? -24.047 18.922 -9.664 1 94.06 8 VAL B CA 1
ATOM 3690 C C . VAL B 1 8 ? -24.891 19.875 -8.82 1 94.06 8 VAL B C 1
ATOM 3692 O O . VAL B 1 8 ? -25.016 19.688 -7.605 1 94.06 8 VAL B O 1
ATOM 3695 N N . ASP B 1 9 ? -25.469 20.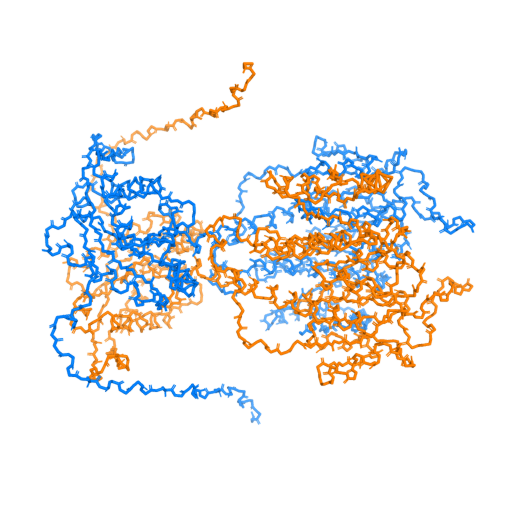828 -9.391 1 91.56 9 ASP B N 1
ATOM 3696 C CA . ASP B 1 9 ? -26.312 21.797 -8.703 1 91.56 9 ASP B CA 1
ATOM 3697 C C . ASP B 1 9 ? -27.297 22.453 -9.664 1 91.56 9 ASP B C 1
ATOM 3699 O O . ASP B 1 9 ? -26.906 22.922 -10.742 1 91.56 9 ASP B O 1
ATOM 3703 N N . SER B 1 10 ? -28.562 22.516 -9.281 1 88.31 10 SER B N 1
ATOM 3704 C CA . SER B 1 10 ? -29.578 23.062 -10.164 1 88.31 10 SER B CA 1
ATOM 3705 C C . SER B 1 10 ? -29.484 24.578 -10.25 1 88.31 10 SER B C 1
ATOM 3707 O O . SER B 1 10 ? -29.984 25.188 -11.195 1 88.31 10 SER B O 1
ATOM 3709 N N . VAL B 1 11 ? -28.984 25.219 -9.203 1 88.44 11 VAL B N 1
ATOM 3710 C CA . VAL B 1 11 ? -28.859 26.672 -9.156 1 88.44 11 VAL B CA 1
ATOM 3711 C C . VAL B 1 11 ? -27.578 27.109 -9.867 1 88.44 11 VAL B C 1
ATOM 3713 O O . VAL B 1 11 ? -26.484 26.75 -9.445 1 88.44 11 VAL B O 1
ATOM 3716 N N . CYS B 1 12 ? -27.734 27.922 -10.844 1 91.25 12 CYS B N 1
ATOM 3717 C CA . CYS B 1 12 ? -26.625 28.328 -11.711 1 91.25 12 CYS B CA 1
ATOM 3718 C C . CYS B 1 12 ? -25.547 29.062 -10.922 1 91.25 12 CYS B C 1
ATOM 3720 O O . CYS B 1 12 ? -24.359 28.781 -11.078 1 91.25 12 CYS B O 1
ATOM 3722 N N . THR B 1 13 ? -25.953 29.938 -10.07 1 89.69 13 THR B N 1
ATOM 3723 C CA . THR B 1 13 ? -25 30.719 -9.281 1 89.69 13 THR B CA 1
ATOM 3724 C C . THR B 1 13 ? -24.141 29.812 -8.414 1 89.69 13 THR B C 1
ATOM 3726 O O . THR B 1 13 ? -22.922 30.031 -8.297 1 89.69 13 THR B O 1
ATOM 3729 N N . ASN B 1 14 ? -24.719 28.844 -7.855 1 88.62 14 ASN B N 1
ATOM 3730 C CA . ASN B 1 14 ? -23.984 27.891 -7.027 1 88.62 14 ASN B CA 1
ATOM 3731 C C . ASN B 1 14 ? -22.953 27.125 -7.844 1 88.62 14 ASN B C 1
ATOM 3733 O O . ASN B 1 14 ? -21.828 26.906 -7.387 1 88.62 14 ASN B O 1
ATOM 3737 N N . ARG B 1 15 ? -23.312 26.719 -8.977 1 89.75 15 ARG B N 1
ATOM 3738 C CA . ARG B 1 15 ? -22.406 25.969 -9.844 1 89.75 15 ARG B CA 1
ATOM 3739 C C . ARG B 1 15 ? -21.203 26.812 -10.227 1 89.75 15 ARG B C 1
ATOM 3741 O O . ARG B 1 15 ? -20.062 26.359 -10.156 1 89.75 15 ARG B O 1
ATOM 3748 N N . ILE B 1 16 ? -21.484 28.016 -10.578 1 90.31 16 ILE B N 1
ATOM 3749 C CA . ILE B 1 16 ? -20.422 28.906 -11.031 1 90.31 16 ILE B CA 1
ATOM 3750 C C . ILE B 1 16 ? -19.453 29.188 -9.883 1 90.31 16 ILE B C 1
ATOM 3752 O O . ILE B 1 16 ? -18.234 29.062 -10.047 1 90.31 16 ILE B O 1
ATOM 3756 N N . LEU B 1 17 ? -20 29.562 -8.727 1 87.94 17 LEU B N 1
ATOM 3757 C CA . LEU B 1 17 ? -19.188 29.859 -7.566 1 87.94 17 LEU B CA 1
ATOM 3758 C C . LEU B 1 17 ? -18.406 28.625 -7.113 1 87.94 17 LEU B C 1
ATOM 3760 O O . LEU B 1 17 ? -17.203 28.719 -6.809 1 87.94 17 LEU B O 1
ATOM 3764 N N . GLY B 1 18 ? -19.109 27.562 -7.066 1 89.12 18 GLY B N 1
ATOM 3765 C CA . GLY B 1 18 ? -18.438 26.328 -6.691 1 89.12 18 GLY B CA 1
ATOM 3766 C C . GLY B 1 18 ? -17.312 25.938 -7.633 1 89.12 18 GLY B C 1
ATOM 3767 O O . GLY B 1 18 ? -16.219 25.578 -7.191 1 89.12 18 GLY B O 1
ATOM 3768 N N . ALA B 1 19 ? -17.594 26 -8.891 1 91.31 19 ALA B N 1
ATOM 3769 C CA . ALA B 1 19 ? -16.578 25.688 -9.898 1 91.31 19 ALA B CA 1
ATOM 3770 C C . ALA B 1 19 ? -15.375 26.625 -9.781 1 91.31 19 ALA B C 1
ATOM 3772 O O . ALA B 1 19 ? -14.234 26.188 -9.914 1 91.31 19 ALA B O 1
ATOM 3773 N N . ALA B 1 20 ? -15.648 27.828 -9.547 1 90.25 20 ALA B N 1
ATOM 3774 C CA . ALA B 1 20 ? -14.578 28.812 -9.406 1 90.25 20 ALA B CA 1
ATOM 3775 C C . ALA B 1 20 ? -13.672 28.484 -8.219 1 90.25 20 ALA B C 1
ATOM 3777 O O . ALA B 1 20 ? -12.445 28.469 -8.352 1 90.25 20 ALA B O 1
ATOM 3778 N N . ASP B 1 21 ? -14.297 28.219 -7.086 1 89 21 ASP B N 1
ATOM 3779 C CA . ASP B 1 21 ? -13.555 27.875 -5.879 1 89 21 ASP B CA 1
ATOM 3780 C C . ASP B 1 21 ? -12.703 26.625 -6.098 1 89 21 ASP B C 1
ATOM 3782 O O . ASP B 1 21 ? -11.531 26.594 -5.723 1 89 21 ASP B O 1
ATOM 3786 N N . LEU B 1 22 ? -13.297 25.672 -6.699 1 90.69 22 LEU B N 1
ATOM 3787 C CA . LEU B 1 22 ? -12.617 24.406 -6.887 1 90.69 22 LEU B CA 1
ATOM 3788 C C . LEU B 1 22 ? -11.531 24.516 -7.957 1 90.69 22 LEU B C 1
ATOM 3790 O O . LEU B 1 22 ? -10.477 23.891 -7.848 1 90.69 22 LEU B O 1
ATOM 3794 N N . SER B 1 23 ? -11.758 25.266 -8.984 1 87.88 23 SER B N 1
ATOM 3795 C CA . SER B 1 23 ? -10.742 25.5 -10 1 87.88 23 SER B CA 1
ATOM 3796 C C . SER B 1 23 ? -9.547 26.266 -9.422 1 87.88 23 SER B C 1
ATOM 3798 O O . SER B 1 23 ? -8.398 26 -9.789 1 87.88 23 SER B O 1
ATOM 3800 N N . ALA B 1 24 ? -9.898 27.172 -8.555 1 83.44 24 ALA B N 1
ATOM 3801 C CA . ALA B 1 24 ? -8.836 27.922 -7.875 1 83.44 24 ALA B CA 1
ATOM 3802 C C . ALA B 1 24 ? -7.949 26.969 -7.062 1 83.44 24 ALA B C 1
ATOM 3804 O O . ALA B 1 24 ? -6.762 27.25 -6.867 1 83.44 24 ALA B O 1
ATOM 3805 N N . ALA B 1 25 ? -8.547 25.953 -6.613 1 84.88 25 ALA B N 1
ATOM 3806 C CA . ALA B 1 25 ? -7.797 24.938 -5.871 1 84.88 25 ALA B CA 1
ATOM 3807 C C . ALA B 1 25 ? -7.191 23.906 -6.812 1 84.88 25 ALA B C 1
ATOM 3809 O O . ALA B 1 25 ? -6.738 22.844 -6.375 1 84.88 25 ALA B O 1
ATOM 3810 N N . ARG B 1 26 ? -7.285 24.172 -8.141 1 81.62 26 ARG B N 1
ATOM 3811 C CA . ARG B 1 26 ? -6.57 23.469 -9.203 1 81.62 26 ARG B CA 1
ATOM 3812 C C . ARG B 1 26 ? -7.215 22.109 -9.484 1 81.62 26 ARG B C 1
ATOM 3814 O O . ARG B 1 26 ? -6.527 21.156 -9.844 1 81.62 26 ARG B O 1
ATOM 3821 N N . PHE B 1 27 ? -8.398 21.984 -9.234 1 87.75 27 PHE B N 1
ATOM 3822 C CA . PHE B 1 27 ? -9.164 20.828 -9.68 1 87.75 27 PHE B CA 1
ATOM 3823 C C . PHE B 1 27 ? -9.695 21.031 -11.094 1 87.75 27 PHE B C 1
ATOM 3825 O O . PHE B 1 27 ? -9.891 22.172 -11.523 1 87.75 27 PHE B O 1
ATOM 3832 N N . ASP B 1 28 ? -9.75 19.969 -11.836 1 89.88 28 ASP B N 1
ATOM 3833 C CA . ASP B 1 28 ? -10.492 19.984 -13.094 1 89.88 28 ASP B CA 1
ATOM 3834 C C . ASP B 1 28 ? -11.984 19.797 -12.844 1 89.88 28 ASP B C 1
ATOM 3836 O O . ASP B 1 28 ? -12.422 18.703 -12.469 1 89.88 28 ASP B O 1
ATOM 3840 N N . VAL B 1 29 ? -12.797 20.906 -13.18 1 94.69 29 VAL B N 1
ATOM 3841 C CA . VAL B 1 29 ? -14.172 20.906 -12.711 1 94.69 29 VAL B CA 1
ATOM 3842 C C . VAL B 1 29 ? -15.125 20.828 -13.898 1 94.69 29 VAL B C 1
ATOM 3844 O O . VAL B 1 29 ? -14.969 21.578 -14.875 1 94.69 29 VAL B O 1
ATOM 3847 N N . ARG B 1 30 ? -15.961 19.906 -13.867 1 95.25 30 ARG B N 1
ATOM 3848 C CA . ARG B 1 30 ? -17.109 19.812 -14.773 1 95.25 30 ARG B CA 1
ATOM 3849 C C . ARG B 1 30 ? -18.406 20.031 -14.016 1 95.25 30 ARG B C 1
ATOM 3851 O O . ARG B 1 30 ? -18.578 19.562 -12.891 1 95.25 30 ARG B O 1
ATOM 3858 N N . THR B 1 31 ? -19.359 20.781 -14.656 1 95.38 31 THR B N 1
ATOM 3859 C CA . THR B 1 31 ? -20.609 21.078 -13.953 1 95.38 31 THR B CA 1
ATOM 3860 C C . THR B 1 31 ? -21.797 20.484 -14.695 1 95.38 31 THR B C 1
ATOM 3862 O O . THR B 1 31 ? -21.766 20.359 -15.922 1 95.38 31 THR B O 1
ATOM 3865 N N . CYS B 1 32 ? -22.719 20.062 -13.922 1 94.25 32 CYS B N 1
ATOM 3866 C CA . CYS B 1 32 ? -24.016 19.594 -14.406 1 94.25 32 CYS B CA 1
ATOM 3867 C C . CYS B 1 32 ? -25.156 20.312 -13.703 1 94.25 32 CYS B C 1
ATOM 3869 O O . CYS B 1 32 ? -25.078 20.594 -12.508 1 94.25 32 CYS B O 1
ATOM 3871 N N . ASP B 1 33 ? -26.297 20.562 -14.445 1 92.56 33 ASP B N 1
ATOM 3872 C CA . ASP B 1 33 ? -27.375 21.359 -13.883 1 92.56 33 ASP B CA 1
ATOM 3873 C C . ASP B 1 33 ? -28.547 20.484 -13.43 1 92.56 33 ASP B C 1
ATOM 3875 O O . ASP B 1 33 ? -29.578 20.984 -12.992 1 92.56 33 ASP B O 1
ATOM 3879 N N . SER B 1 34 ? -28.359 19.156 -13.609 1 91.06 34 SER B N 1
ATOM 3880 C CA . SER B 1 34 ? -29.422 18.234 -13.219 1 91.06 34 SER B CA 1
ATOM 3881 C C . SER B 1 34 ? -28.875 16.844 -12.914 1 91.06 34 SER B C 1
ATOM 3883 O O . SER B 1 34 ? -27.734 16.531 -13.273 1 91.06 34 SER B O 1
ATOM 3885 N N . ALA B 1 35 ? -29.719 16.062 -12.227 1 91.25 35 ALA B N 1
ATOM 3886 C CA . ALA B 1 35 ? -29.359 14.68 -11.938 1 91.25 35 ALA B CA 1
ATOM 3887 C C . ALA B 1 35 ? -29.188 13.875 -13.227 1 91.25 35 ALA B C 1
ATOM 3889 O O . ALA B 1 35 ? -28.297 13.031 -13.328 1 91.25 35 ALA B O 1
ATOM 3890 N N . ASP B 1 36 ? -30.031 14.188 -14.148 1 91.12 36 ASP B N 1
ATOM 3891 C CA . ASP B 1 36 ? -29.953 13.492 -15.43 1 91.12 36 ASP B CA 1
ATOM 3892 C C . ASP B 1 36 ? -28.656 13.805 -16.156 1 91.12 36 ASP B C 1
ATOM 3894 O O . ASP B 1 36 ? -28.016 12.906 -16.719 1 91.12 36 ASP B O 1
ATOM 3898 N N . ALA B 1 37 ? -28.328 15.023 -16.141 1 93.62 37 ALA B N 1
ATOM 3899 C CA . ALA B 1 37 ? -27.062 15.414 -16.75 1 93.62 37 ALA B CA 1
ATOM 3900 C C . ALA B 1 37 ? -25.891 14.742 -16.047 1 93.62 37 ALA B C 1
ATOM 3902 O O . ALA B 1 37 ? -24.922 14.352 -16.688 1 93.62 37 ALA B O 1
ATOM 3903 N N . ALA B 1 38 ? -25.984 14.641 -14.758 1 94.25 38 ALA B N 1
ATOM 3904 C CA . ALA B 1 38 ? -24.953 13.984 -13.969 1 94.25 38 ALA B CA 1
ATOM 3905 C C . ALA B 1 38 ? -24.812 12.516 -14.352 1 94.25 38 ALA B C 1
ATOM 3907 O O . ALA B 1 38 ? -23.703 12.008 -14.516 1 94.25 38 ALA B O 1
ATOM 3908 N N . ARG B 1 39 ? -25.969 11.875 -14.492 1 92.12 39 ARG B N 1
ATOM 3909 C CA . ARG B 1 39 ? -25.984 10.461 -14.875 1 92.12 39 ARG B CA 1
ATOM 3910 C C . ARG B 1 39 ? -25.281 10.25 -16.219 1 92.12 39 ARG B C 1
ATOM 3912 O O . ARG B 1 39 ? -24.5 9.312 -16.375 1 92.12 39 ARG B O 1
ATOM 3919 N N . ARG B 1 40 ? -25.531 11.094 -17.125 1 93.25 40 ARG B N 1
ATOM 3920 C CA . ARG B 1 40 ? -24.906 11.008 -18.438 1 93.25 40 ARG B CA 1
ATOM 3921 C C . ARG B 1 40 ? -23.406 11.219 -18.344 1 93.25 40 ARG B C 1
ATOM 3923 O O . ARG B 1 40 ? -22.625 10.484 -18.969 1 93.25 40 ARG B O 1
ATOM 3930 N N . ALA B 1 41 ? -23.031 12.195 -17.578 1 94.62 41 ALA B N 1
ATOM 3931 C CA . ALA B 1 41 ? -21.609 12.492 -17.406 1 94.62 41 ALA B CA 1
ATOM 3932 C C . ALA B 1 41 ? -20.875 11.305 -16.797 1 94.62 41 ALA B C 1
ATOM 3934 O O . ALA B 1 41 ? -19.766 10.984 -17.203 1 94.62 41 ALA B O 1
ATOM 3935 N N . LEU B 1 42 ? -21.453 10.648 -15.844 1 92.5 42 LEU B N 1
ATOM 3936 C CA . LEU B 1 42 ? -20.844 9.531 -15.133 1 92.5 42 LEU B CA 1
ATOM 3937 C C . LEU B 1 42 ? -20.734 8.305 -16.031 1 92.5 42 LEU B C 1
ATOM 3939 O O . LEU B 1 42 ? -19.859 7.457 -15.836 1 92.5 42 LEU B O 1
ATOM 3943 N N . ARG B 1 43 ? -21.641 8.172 -16.969 1 88.69 43 ARG B N 1
ATOM 3944 C CA . ARG B 1 43 ? -21.578 7.098 -17.953 1 88.69 43 ARG B CA 1
ATOM 3945 C C . ARG B 1 43 ? -20.375 7.289 -18.875 1 88.69 43 ARG B C 1
ATOM 3947 O O . ARG B 1 43 ? -19.734 6.312 -19.281 1 88.69 43 ARG B O 1
ATOM 3954 N N . ASP B 1 44 ? -20.062 8.492 -19.172 1 89.44 44 ASP B N 1
ATOM 3955 C CA . ASP B 1 44 ? -18.953 8.812 -20.047 1 89.44 44 ASP B CA 1
ATOM 3956 C C . ASP B 1 44 ? -17.609 8.57 -19.359 1 89.44 44 ASP B C 1
ATOM 3958 O O . ASP B 1 44 ? -16.625 8.211 -20 1 89.44 44 ASP B O 1
ATOM 3962 N N . GLY B 1 45 ? -17.609 8.891 -18.109 1 90.56 45 GLY B N 1
ATOM 3963 C CA . GLY B 1 45 ? -16.391 8.734 -17.312 1 90.56 45 GLY B CA 1
ATOM 3964 C C . GLY B 1 45 ? -16.562 9.117 -15.859 1 90.56 45 GLY B C 1
ATOM 3965 O O . GLY B 1 45 ? -17.266 10.094 -15.555 1 90.56 45 GLY B O 1
ATOM 3966 N N . LEU B 1 46 ? -15.914 8.383 -15.125 1 91.69 46 LEU B N 1
ATOM 3967 C CA . LEU B 1 46 ? -16.062 8.656 -13.695 1 91.69 46 LEU B CA 1
ATOM 3968 C C . LEU B 1 46 ? -15.086 9.742 -13.242 1 91.69 46 LEU B C 1
ATOM 3970 O O . LEU B 1 46 ? -13.898 9.695 -13.594 1 91.69 46 LEU B O 1
ATOM 3974 N N . PRO B 1 47 ? -15.578 10.734 -12.539 1 94.19 47 PRO B N 1
ATOM 3975 C CA . PRO B 1 47 ? -14.68 11.68 -11.883 1 94.19 47 PRO B CA 1
ATOM 3976 C C . PRO B 1 47 ? -14.016 11.102 -10.633 1 94.19 47 PRO B C 1
ATOM 3978 O O . PRO B 1 47 ? -14.242 9.938 -10.297 1 94.19 47 PRO B O 1
ATOM 3981 N N . ASP B 1 48 ? -13.125 11.938 -10.031 1 91.31 48 ASP B N 1
ATOM 3982 C CA . ASP B 1 48 ? -12.5 11.5 -8.789 1 91.31 48 ASP B CA 1
ATOM 3983 C C . ASP B 1 48 ? -13.414 11.766 -7.594 1 91.31 48 ASP B C 1
ATOM 3985 O O . ASP B 1 48 ? -13.297 11.109 -6.555 1 91.31 48 ASP B O 1
ATOM 3989 N N . LEU B 1 49 ? -14.266 12.734 -7.746 1 94.81 49 LEU B N 1
ATOM 3990 C CA . LEU B 1 49 ? -15.172 13.133 -6.68 1 94.81 49 LEU B CA 1
ATOM 3991 C C . LEU B 1 49 ? -16.406 13.828 -7.246 1 94.81 49 LEU B C 1
ATOM 3993 O O . LEU B 1 49 ? -16.312 14.5 -8.273 1 94.81 49 LEU B O 1
ATOM 3997 N N . VAL B 1 50 ? -17.562 13.695 -6.555 1 95.25 50 VAL B N 1
ATOM 3998 C CA . VAL B 1 50 ? -18.797 14.359 -6.961 1 95.25 50 VAL B CA 1
ATOM 3999 C C . VAL B 1 50 ? -19.266 15.297 -5.852 1 95.25 50 VAL B C 1
ATOM 4001 O O . VAL B 1 50 ? -19.344 14.898 -4.684 1 95.25 50 VAL B O 1
ATOM 4004 N N . ALA B 1 51 ? -19.469 16.531 -6.199 1 94.25 51 ALA B N 1
ATOM 4005 C CA . ALA B 1 51 ? -20.062 17.5 -5.293 1 94.25 51 ALA B CA 1
ATOM 4006 C C . ALA B 1 51 ? -21.5 17.797 -5.691 1 94.25 51 ALA B C 1
ATOM 4008 O O . ALA B 1 51 ? -21.766 18.266 -6.801 1 94.25 51 ALA B O 1
ATOM 4009 N N . VAL B 1 52 ? -22.438 17.531 -4.777 1 92.81 52 VAL B N 1
ATOM 4010 C CA . VAL B 1 52 ? -23.844 17.656 -5.094 1 92.81 52 VAL B CA 1
ATOM 4011 C C . VAL B 1 52 ? -24.453 18.812 -4.293 1 92.81 52 VAL B C 1
ATOM 4013 O O . VAL B 1 52 ? -24.328 18.859 -3.066 1 92.81 52 VAL B O 1
ATOM 4016 N N . GLY B 1 53 ? -25.078 19.672 -4.996 1 90.44 53 GLY B N 1
ATOM 4017 C CA . GLY B 1 53 ? -25.828 20.719 -4.332 1 90.44 53 GLY B CA 1
ATOM 4018 C C . GLY B 1 53 ? -27.156 20.234 -3.77 1 90.44 53 GLY B C 1
ATOM 4019 O O . GLY B 1 53 ? -27.938 19.609 -4.48 1 90.44 53 GLY B O 1
ATOM 4020 N N . VAL B 1 54 ? -27.234 20.375 -2.422 1 81.19 54 VAL B N 1
ATOM 4021 C CA . VAL B 1 54 ? -28.469 19.891 -1.79 1 81.19 54 VAL B CA 1
ATOM 4022 C C . VAL B 1 54 ? -29.391 21.078 -1.509 1 81.19 54 VAL B C 1
ATOM 4024 O O . VAL B 1 54 ? -29 22.031 -0.834 1 81.19 54 VAL B O 1
ATOM 4027 N N . GLY B 1 55 ? -30.25 21.406 -2.49 1 68.69 55 GLY B N 1
ATOM 4028 C CA . GLY B 1 55 ? -31.297 22.375 -2.256 1 68.69 55 GLY B CA 1
ATOM 4029 C C . GLY B 1 55 ? -32.469 21.812 -1.465 1 68.69 55 GLY B C 1
ATOM 4030 O O . GLY B 1 55 ? -32.344 20.75 -0.843 1 68.69 55 GLY B O 1
ATOM 4031 N N . GLU B 1 56 ? -33.562 22.562 -1.139 1 56.31 56 GLU B N 1
ATOM 4032 C CA . GLU B 1 56 ? -34.781 22.188 -0.395 1 56.31 56 GLU B CA 1
ATOM 4033 C C . GLU B 1 56 ? -35.469 21 -1.043 1 56.31 56 GLU B C 1
ATOM 4035 O O . GLU B 1 56 ? -36.375 20.422 -0.459 1 56.31 56 GLU B O 1
ATOM 4040 N N . GLY B 1 57 ? -34.719 20.266 -2.027 1 57.12 57 GLY B N 1
ATOM 4041 C CA . GLY B 1 57 ? -35.625 19.328 -2.693 1 57.12 57 GLY B CA 1
ATOM 4042 C C . GLY B 1 57 ? -35.125 17.891 -2.639 1 57.12 57 GLY B C 1
ATOM 4043 O O . GLY B 1 57 ? -33.969 17.641 -2.324 1 57.12 57 GLY B O 1
ATOM 4044 N N . ALA B 1 58 ? -36.031 16.781 -2.586 1 62.31 58 ALA B N 1
ATOM 4045 C CA . ALA B 1 58 ? -35.969 15.32 -2.561 1 62.31 58 ALA B CA 1
ATOM 4046 C C . ALA B 1 58 ? -35.062 14.789 -3.668 1 62.31 58 ALA B C 1
ATOM 4048 O O . ALA B 1 58 ? -34.438 13.742 -3.52 1 62.31 58 ALA B O 1
ATOM 4049 N N . ALA B 1 59 ? -34.812 15.57 -4.625 1 70.5 59 ALA B N 1
ATOM 4050 C CA . ALA B 1 59 ? -34.156 15.07 -5.82 1 70.5 59 ALA B CA 1
ATOM 4051 C C . ALA B 1 59 ? -32.656 14.852 -5.566 1 70.5 59 ALA B C 1
ATOM 4053 O O . ALA B 1 59 ? -32.094 13.891 -6.062 1 70.5 59 ALA B O 1
ATOM 4054 N N . CYS B 1 60 ? -32.156 15.609 -4.707 1 81.94 60 CYS B N 1
ATOM 4055 C CA . CYS B 1 60 ? -30.719 15.492 -4.449 1 81.94 60 CYS B CA 1
ATOM 4056 C C . CYS B 1 60 ? -30.422 14.234 -3.652 1 81.94 60 CYS B C 1
ATOM 4058 O O . CYS B 1 60 ? -29.438 13.539 -3.938 1 81.94 60 CYS B O 1
ATOM 4060 N N . HIS B 1 61 ? -31.328 13.875 -2.793 1 87.38 61 HIS B N 1
ATOM 4061 C CA . HIS B 1 61 ? -31.125 12.688 -1.971 1 87.38 61 HIS B CA 1
ATOM 4062 C C . HIS B 1 61 ? -31.25 11.414 -2.799 1 87.38 61 HIS B C 1
ATOM 4064 O O . HIS B 1 61 ? -30.531 10.438 -2.562 1 87.38 61 HIS B O 1
ATOM 4070 N N . ASP B 1 62 ? -32.094 11.539 -3.771 1 90.12 62 ASP B N 1
ATOM 4071 C CA . ASP B 1 62 ? -32.281 10.391 -4.656 1 90.12 62 ASP B CA 1
ATOM 4072 C C . ASP B 1 62 ? -31 10.125 -5.457 1 90.12 62 ASP B C 1
ATOM 4074 O O . ASP B 1 62 ? -30.594 8.969 -5.637 1 90.12 62 ASP B O 1
ATOM 4078 N N . LEU B 1 63 ? -30.453 11.211 -5.891 1 91.94 63 LEU B N 1
ATOM 4079 C CA . LEU B 1 63 ? -29.203 11.062 -6.633 1 91.94 63 LEU B CA 1
ATOM 4080 C C . LEU B 1 63 ? -28.109 10.461 -5.75 1 91.94 63 LEU B C 1
ATOM 4082 O O . LEU B 1 63 ? -27.391 9.562 -6.18 1 91.94 63 LEU B O 1
ATOM 4086 N N . LEU B 1 64 ? -28 10.906 -4.527 1 93.06 64 LEU B N 1
ATOM 4087 C CA . LEU B 1 64 ? -27.016 10.398 -3.584 1 93.06 64 LEU B CA 1
ATOM 4088 C C . LEU B 1 64 ? -27.203 8.898 -3.359 1 93.06 64 LEU B C 1
ATOM 4090 O O . LEU B 1 64 ? -26.234 8.125 -3.445 1 93.06 64 LEU B O 1
ATOM 4094 N N . ALA B 1 65 ? -28.406 8.531 -3.158 1 92.88 65 ALA B N 1
ATOM 4095 C CA . ALA B 1 65 ? -28.734 7.129 -2.908 1 92.88 65 ALA B CA 1
ATOM 4096 C C . ALA B 1 65 ? -28.406 6.266 -4.125 1 92.88 65 ALA B C 1
ATOM 4098 O O . ALA B 1 65 ? -27.891 5.152 -3.982 1 92.88 65 ALA B O 1
ATOM 4099 N N . GLU B 1 66 ? -28.719 6.781 -5.23 1 92.88 66 GLU B N 1
ATOM 4100 C CA . GLU B 1 66 ? -28.453 6.07 -6.477 1 92.88 66 GLU B CA 1
ATOM 4101 C C . GLU B 1 66 ? -26.953 5.844 -6.672 1 92.88 66 GLU B C 1
ATOM 4103 O O . GLU B 1 66 ? -26.516 4.742 -7.023 1 92.88 66 GLU B O 1
ATOM 4108 N N . LEU B 1 67 ? -26.188 6.883 -6.449 1 92.5 67 LEU B N 1
ATOM 4109 C CA . LEU B 1 67 ? -24.75 6.789 -6.625 1 92.5 67 LEU B CA 1
ATOM 4110 C C . LEU B 1 67 ? -24.141 5.773 -5.66 1 92.5 67 LEU B C 1
ATOM 4112 O O . LEU B 1 67 ? -23.219 5.031 -6.023 1 92.5 67 LEU B O 1
ATOM 4116 N N . ARG B 1 68 ? -24.641 5.664 -4.484 1 90.62 68 ARG B N 1
ATOM 4117 C CA . ARG B 1 68 ? -24.109 4.773 -3.459 1 90.62 68 ARG B CA 1
ATOM 4118 C C . ARG B 1 68 ? -24.531 3.328 -3.721 1 90.62 68 ARG B C 1
ATOM 4120 O O . ARG B 1 68 ? -23.812 2.395 -3.352 1 90.62 68 ARG B O 1
ATOM 4127 N N . ALA B 1 69 ? -25.594 3.139 -4.391 1 86.69 69 ALA B N 1
ATOM 4128 C CA . ALA B 1 69 ? -26.125 1.805 -4.652 1 86.69 69 ALA B CA 1
ATOM 4129 C C . ALA B 1 69 ? -25.453 1.172 -5.867 1 86.69 69 ALA B C 1
ATOM 4131 O O . ALA B 1 69 ? -25.312 -0.052 -5.938 1 86.69 69 ALA B O 1
ATOM 4132 N N . ALA B 1 70 ? -25.031 1.999 -6.711 1 83.5 70 ALA B N 1
ATOM 4133 C CA . ALA B 1 70 ? -24.453 1.495 -7.953 1 83.5 70 ALA B CA 1
ATOM 4134 C C . ALA B 1 70 ? -23.016 1.037 -7.738 1 83.5 70 ALA B C 1
ATOM 4136 O O . ALA B 1 70 ? -22.188 1.778 -7.191 1 83.5 70 ALA B O 1
ATOM 4137 N N . PRO B 1 71 ? -22.625 -0.175 -8.141 1 74.94 71 PRO B N 1
ATOM 4138 C CA . PRO B 1 71 ? -21.281 -0.702 -7.949 1 74.94 71 PRO B CA 1
ATOM 4139 C C . PRO B 1 71 ? -20.203 0.182 -8.586 1 74.94 71 PRO B C 1
ATOM 4141 O O . PRO B 1 71 ? -19.094 0.289 -8.047 1 74.94 71 PRO B O 1
ATOM 4144 N N . ARG B 1 72 ? -20.547 0.795 -9.688 1 79.81 72 ARG B N 1
ATOM 4145 C CA . ARG B 1 72 ? -19.562 1.597 -10.422 1 79.81 72 ARG B CA 1
ATOM 4146 C C . ARG B 1 72 ? -19.234 2.885 -9.68 1 79.81 72 ARG B C 1
ATOM 4148 O O . ARG B 1 72 ? -18.141 3.422 -9.805 1 79.81 72 ARG B O 1
ATOM 4155 N N . THR B 1 73 ? -20.203 3.363 -8.898 1 89.19 73 THR B N 1
ATOM 4156 C CA . THR B 1 73 ? -20.031 4.695 -8.328 1 89.19 73 THR B CA 1
ATOM 4157 C C . THR B 1 73 ? -20 4.633 -6.805 1 89.19 73 THR B C 1
ATOM 4159 O O . THR B 1 73 ? -19.75 5.641 -6.141 1 89.19 73 THR B O 1
ATOM 4162 N N . ARG B 1 74 ? -20.188 3.512 -6.25 1 85.94 74 ARG B N 1
ATOM 4163 C CA . ARG B 1 74 ? -20.359 3.391 -4.805 1 85.94 74 ARG B CA 1
ATOM 4164 C C . ARG B 1 74 ? -19.094 3.818 -4.074 1 85.94 74 ARG B C 1
ATOM 4166 O O . ARG B 1 74 ? -19.156 4.285 -2.934 1 85.94 74 ARG B O 1
ATOM 4173 N N . ALA B 1 75 ? -18 3.715 -4.703 1 82.12 75 ALA B N 1
ATOM 4174 C CA . ALA B 1 75 ? -16.719 4.016 -4.047 1 82.12 75 ALA B CA 1
ATOM 4175 C C . ALA B 1 75 ? -16.344 5.484 -4.234 1 82.12 75 ALA B C 1
ATOM 4177 O O . ALA B 1 75 ? -15.398 5.969 -3.619 1 82.12 75 ALA B O 1
ATOM 4178 N N . LEU B 1 76 ? -17.078 6.195 -5.02 1 89.75 76 LEU B N 1
ATOM 4179 C CA . LEU B 1 76 ? -16.781 7.602 -5.273 1 89.75 76 LEU B CA 1
ATOM 4180 C C . LEU B 1 76 ? -17.062 8.445 -4.035 1 89.75 76 LEU B C 1
ATOM 4182 O O . LEU B 1 76 ? -18.125 8.336 -3.424 1 89.75 76 LEU B O 1
ATOM 4186 N N . PRO B 1 77 ? -16.062 9.289 -3.643 1 93.06 77 PRO B N 1
ATOM 4187 C CA . PRO B 1 77 ? -16.406 10.266 -2.609 1 93.06 77 PRO B CA 1
ATOM 4188 C C . PRO B 1 77 ? -17.484 11.258 -3.062 1 93.06 77 PRO B C 1
ATOM 4190 O O . PRO B 1 77 ? -17.422 11.758 -4.188 1 93.06 77 PRO B O 1
ATOM 4193 N N . ILE B 1 78 ? -18.422 11.484 -2.229 1 95 78 ILE B N 1
ATOM 4194 C CA . ILE B 1 78 ? -19.531 12.383 -2.537 1 95 78 ILE B CA 1
ATOM 4195 C C . ILE B 1 78 ? -19.672 13.43 -1.432 1 95 78 ILE B C 1
ATOM 4197 O O . ILE B 1 78 ? -19.766 13.086 -0.251 1 95 78 ILE B O 1
ATOM 4201 N N . VAL B 1 79 ? -19.672 14.688 -1.807 1 94.56 79 VAL B N 1
ATOM 4202 C CA . VAL B 1 79 ? -19.844 15.789 -0.861 1 94.56 79 VAL B CA 1
ATOM 4203 C C . VAL B 1 79 ? -21.125 16.562 -1.195 1 94.56 79 VAL B C 1
ATOM 4205 O O . VAL B 1 79 ? -21.328 16.953 -2.344 1 94.56 79 VAL B O 1
ATOM 4208 N N . ALA B 1 80 ? -21.938 16.703 -0.223 1 93.06 80 ALA B N 1
ATOM 4209 C CA . ALA B 1 80 ? -23.156 17.5 -0.377 1 93.06 80 ALA B CA 1
ATOM 4210 C C . ALA B 1 80 ? -22.938 18.922 0.114 1 93.06 80 ALA B C 1
ATOM 4212 O O . ALA B 1 80 ? -22.359 19.141 1.177 1 93.06 80 ALA B O 1
ATOM 4213 N N . VAL B 1 81 ? -23.375 19.875 -0.711 1 90.88 81 VAL B N 1
ATOM 4214 C CA . VAL B 1 81 ? -23.234 21.281 -0.331 1 90.88 81 VAL B CA 1
ATOM 4215 C C . VAL B 1 81 ? -24.578 21.984 -0.464 1 90.88 81 VAL B C 1
ATOM 4217 O O . VAL B 1 81 ? -25.219 21.938 -1.521 1 90.88 81 VAL B O 1
ATOM 4220 N N . GLY B 1 82 ? -24.953 22.594 0.642 1 86.31 82 GLY B N 1
ATOM 4221 C CA . GLY B 1 82 ? -26.172 23.391 0.554 1 86.31 82 GLY B CA 1
ATOM 4222 C C . GLY B 1 82 ? -27.047 23.266 1.789 1 86.31 82 GLY B C 1
ATOM 4223 O O . GLY B 1 82 ? -26.672 22.609 2.766 1 86.31 82 GLY B O 1
ATOM 4224 N N . GLY B 1 83 ? -28.141 23.969 1.645 1 76.69 83 GLY B N 1
ATOM 4225 C CA . GLY B 1 83 ? -29.109 23.953 2.727 1 76.69 83 GLY B CA 1
ATOM 4226 C C . GLY B 1 83 ? -28.797 24.953 3.822 1 76.69 83 GLY B C 1
ATOM 4227 O O . GLY B 1 83 ? -27.891 25.766 3.684 1 76.69 83 GLY B O 1
ATOM 4228 N N . ASP B 1 84 ? -29.688 25 4.824 1 71.56 84 ASP B N 1
ATOM 4229 C CA . ASP B 1 84 ? -29.562 25.984 5.891 1 71.56 84 ASP B CA 1
ATOM 4230 C C . ASP B 1 84 ? -28.5 25.578 6.902 1 71.56 84 ASP B C 1
ATOM 4232 O O . ASP B 1 84 ? -28.188 26.328 7.824 1 71.56 84 ASP B O 1
ATOM 4236 N N . GLY B 1 85 ? -27.875 24.484 6.598 1 66.88 85 GLY B N 1
ATOM 4237 C CA . GLY B 1 85 ? -26.766 24.062 7.434 1 66.88 85 GLY B CA 1
ATOM 4238 C C . GLY B 1 85 ? -27.203 23.438 8.742 1 66.88 85 GLY B C 1
ATOM 4239 O O . GLY B 1 85 ? -26.391 23.188 9.625 1 66.88 85 GLY B O 1
ATOM 4240 N N . GLY B 1 86 ? -28.562 23.281 8.891 1 77.12 86 GLY B N 1
ATOM 4241 C CA . GLY B 1 86 ? -29.031 22.656 10.109 1 77.12 86 GLY B CA 1
ATOM 4242 C C . GLY B 1 86 ? -28.562 21.219 10.258 1 77.12 86 GLY B C 1
ATOM 4243 O O . GLY B 1 86 ? -28.156 20.594 9.281 1 77.12 86 GLY B O 1
ATOM 4244 N N . THR B 1 87 ? -28.484 20.828 11.469 1 81 87 THR B N 1
ATOM 4245 C CA . THR B 1 87 ? -28.016 19.5 11.836 1 81 87 THR B CA 1
ATOM 4246 C C . THR B 1 87 ? -28.828 18.422 11.133 1 81 87 THR B C 1
ATOM 4248 O O . THR B 1 87 ? -28.266 17.438 10.648 1 81 87 THR B O 1
ATOM 4251 N N . ALA B 1 88 ? -30.125 18.625 11.062 1 84.62 88 ALA B N 1
ATOM 4252 C CA . ALA B 1 88 ? -31 17.625 10.469 1 84.62 88 ALA B CA 1
ATOM 4253 C C . ALA B 1 88 ? -30.734 17.469 8.977 1 84.62 88 ALA B C 1
ATOM 4255 O O . ALA B 1 88 ? -30.719 16.359 8.445 1 84.62 88 ALA B O 1
ATOM 4256 N N . ALA B 1 89 ? -30.547 18.578 8.344 1 84.62 89 ALA B N 1
ATOM 4257 C CA . ALA B 1 89 ? -30.281 18.562 6.906 1 84.62 89 ALA B CA 1
ATOM 4258 C C . ALA B 1 89 ? -28.953 17.875 6.602 1 84.62 89 ALA B C 1
ATOM 4260 O O . ALA B 1 89 ? -28.859 17.109 5.648 1 84.62 89 ALA B O 1
ATOM 4261 N N . ARG B 1 90 ? -28 18.156 7.371 1 88.19 90 ARG B N 1
ATOM 4262 C CA . ARG B 1 90 ? -26.688 17.547 7.195 1 88.19 90 ARG B CA 1
ATOM 4263 C C . ARG B 1 90 ? -26.766 16.031 7.371 1 88.19 90 ARG B C 1
ATOM 4265 O O . ARG B 1 90 ? -26.25 15.281 6.547 1 88.19 90 ARG B O 1
ATOM 4272 N N . LEU B 1 91 ? -27.438 15.633 8.406 1 89.56 91 LEU B N 1
ATOM 4273 C CA . LEU B 1 91 ? -27.562 14.203 8.68 1 89.56 91 LEU B CA 1
ATOM 4274 C C . LEU B 1 91 ? -28.312 13.5 7.555 1 89.56 91 LEU B C 1
ATOM 4276 O O . LEU B 1 91 ? -27.953 12.391 7.16 1 89.56 91 LEU B O 1
ATOM 4280 N N . ALA B 1 92 ? -29.359 14.125 7.066 1 89.06 92 ALA B N 1
ATOM 4281 C CA . ALA B 1 92 ? -30.156 13.539 5.984 1 89.06 92 ALA B CA 1
ATOM 4282 C C . ALA B 1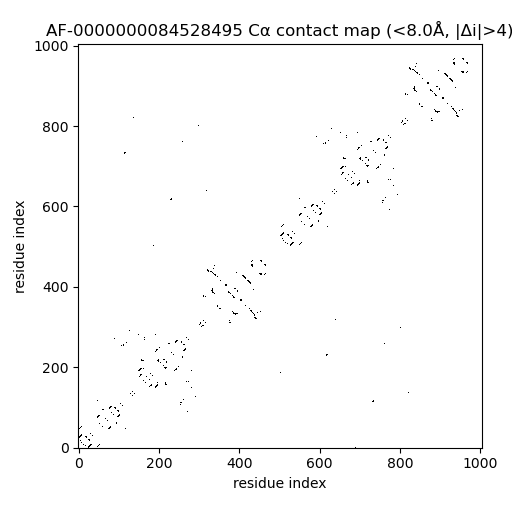 92 ? -29.281 13.297 4.75 1 89.06 92 ALA B C 1
ATOM 4284 O O . ALA B 1 92 ? -29.406 12.258 4.098 1 89.06 92 ALA B O 1
ATOM 4285 N N . ALA B 1 93 ? -28.453 14.25 4.418 1 90.62 93 ALA B N 1
ATOM 4286 C CA . ALA B 1 93 ? -27.562 14.117 3.27 1 90.62 93 ALA B CA 1
ATOM 4287 C C . ALA B 1 93 ? -26.562 12.969 3.477 1 90.62 93 ALA B C 1
ATOM 4289 O O . ALA B 1 93 ? -2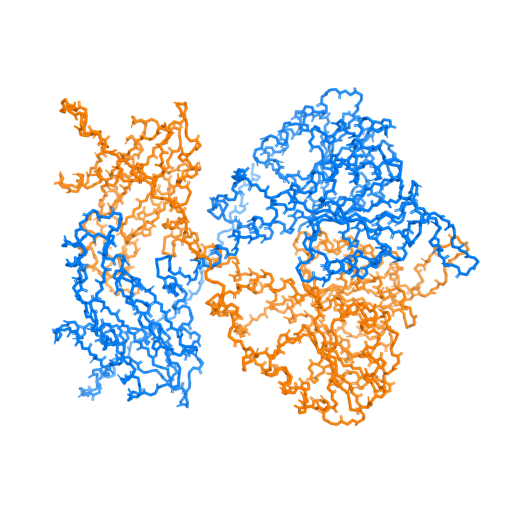6.297 12.203 2.553 1 90.62 93 ALA B O 1
ATOM 4290 N N . LEU B 1 94 ? -26.031 12.859 4.68 1 91.81 94 LEU B N 1
ATOM 4291 C CA . LEU B 1 94 ? -25.094 11.797 5.016 1 91.81 94 LEU B CA 1
ATOM 4292 C C . LEU B 1 94 ? -25.766 10.43 4.918 1 91.81 94 LEU B C 1
ATOM 4294 O O . LEU B 1 94 ? -25.219 9.5 4.336 1 91.81 94 LEU B O 1
ATOM 4298 N N . GLN B 1 95 ? -26.969 10.352 5.434 1 91.75 95 GLN B N 1
ATOM 4299 C CA . GLN B 1 95 ? -27.703 9.102 5.422 1 91.75 95 GLN B CA 1
ATOM 4300 C C . GLN B 1 95 ? -28.094 8.703 4.004 1 91.75 95 GLN B C 1
ATOM 4302 O O . GLN B 1 95 ? -28.266 7.52 3.709 1 91.75 95 GLN B O 1
ATOM 4307 N N . ALA B 1 96 ? -28.203 9.727 3.168 1 91.06 96 ALA B N 1
ATOM 4308 C CA . ALA B 1 96 ? -28.562 9.469 1.775 1 91.06 96 ALA B CA 1
ATOM 4309 C C . ALA B 1 96 ? -27.359 8.953 0.986 1 91.06 96 ALA B C 1
ATOM 4311 O O . ALA B 1 96 ? -27.516 8.438 -0.124 1 91.06 96 ALA B O 1
ATOM 4312 N N . GLY B 1 97 ? -26.172 9.195 1.522 1 92.12 97 GLY B N 1
ATOM 4313 C CA . GLY B 1 97 ? -25.031 8.586 0.858 1 92.12 97 GLY B CA 1
ATOM 4314 C C . GLY B 1 97 ? -23.844 9.523 0.732 1 92.12 97 GLY B C 1
ATOM 4315 O O . GLY B 1 97 ? -22.781 9.133 0.229 1 92.12 97 GLY B O 1
ATOM 4316 N N . ALA B 1 98 ? -23.969 10.734 1.181 1 93.88 98 ALA B N 1
ATOM 4317 C CA . ALA B 1 98 ? -22.859 11.68 1.11 1 93.88 98 ALA B CA 1
ATOM 4318 C C . ALA B 1 98 ? -21.781 11.328 2.135 1 93.88 98 ALA B C 1
ATOM 4320 O O . ALA B 1 98 ? -22.094 10.852 3.229 1 93.88 98 ALA B O 1
ATOM 4321 N N . ASP B 1 99 ? -20.516 11.531 1.791 1 93.38 99 ASP B N 1
ATOM 4322 C CA . ASP B 1 99 ? -19.406 11.344 2.729 1 93.38 99 ASP B CA 1
ATOM 4323 C C . ASP B 1 99 ? -19.234 12.562 3.631 1 93.38 99 ASP B C 1
ATOM 4325 O O . ASP B 1 99 ? -18.656 12.461 4.715 1 93.38 99 ASP B O 1
ATOM 4329 N N . GLU B 1 100 ? -19.625 13.68 3.115 1 93.69 100 GLU B N 1
ATOM 4330 C CA . GLU B 1 100 ? -19.625 14.945 3.836 1 93.69 100 GLU B CA 1
ATOM 4331 C C . GLU B 1 100 ? -20.781 15.828 3.416 1 93.69 100 GLU B C 1
ATOM 4333 O O . GLU B 1 100 ? -21.281 15.719 2.291 1 93.69 100 GLU B O 1
ATOM 4338 N N . ALA B 1 101 ? -21.188 16.672 4.41 1 92.38 101 ALA B N 1
ATOM 4339 C CA . ALA B 1 101 ? -22.25 17.641 4.129 1 92.38 101 ALA B CA 1
ATOM 4340 C C . ALA B 1 101 ? -21.906 19.016 4.68 1 92.38 101 ALA B C 1
ATOM 4342 O O . ALA B 1 101 ? -21.656 19.172 5.879 1 92.38 101 ALA B O 1
ATOM 4343 N N . PHE B 1 102 ? -21.906 19.984 3.789 1 91.06 102 PHE B N 1
ATOM 4344 C CA . PHE B 1 102 ? -21.625 21.359 4.172 1 91.06 102 PHE B CA 1
ATOM 4345 C C . PHE B 1 102 ? -22.859 22.25 3.941 1 91.06 102 PHE B C 1
ATOM 4347 O O . PHE B 1 102 ? -23.641 22 3.021 1 91.06 102 PHE B O 1
ATOM 4354 N N . PRO B 1 103 ? -23 23.266 4.832 1 87.69 103 PRO B N 1
ATOM 4355 C CA . PRO B 1 103 ? -24.047 24.25 4.559 1 87.69 103 PRO B CA 1
ATOM 4356 C C . PRO B 1 103 ? -23.703 25.172 3.395 1 87.69 103 PRO B C 1
ATOM 4358 O O . PRO B 1 103 ? -22.547 25.219 2.951 1 87.69 103 PRO B O 1
ATOM 4361 N N . ALA B 1 104 ? -24.734 25.844 2.984 1 85.62 104 ALA B N 1
ATOM 4362 C CA . ALA B 1 104 ? -24.5 26.875 1.986 1 85.62 104 ALA B CA 1
ATOM 4363 C C . ALA B 1 104 ? -23.531 27.938 2.52 1 85.62 104 ALA B C 1
ATOM 4365 O O . ALA B 1 104 ? -23.625 28.328 3.686 1 85.62 104 ALA B O 1
ATOM 4366 N N . GLY B 1 105 ? -22.609 28.312 1.732 1 84.81 105 GLY B N 1
ATOM 4367 C CA . GLY B 1 105 ? -21.672 29.359 2.121 1 84.81 105 GLY B CA 1
ATOM 4368 C C . GLY B 1 105 ? -20.484 28.844 2.906 1 84.81 105 GLY B C 1
ATOM 4369 O O . GLY B 1 105 ? -19.812 29.609 3.604 1 84.81 105 GLY B O 1
ATOM 4370 N N . VAL B 1 106 ? -20.312 27.609 2.873 1 87.94 106 VAL B N 1
ATOM 4371 C CA . VAL B 1 106 ? -19.156 27.016 3.533 1 87.94 106 VAL B CA 1
ATOM 4372 C C . VAL B 1 106 ? -17.891 27.719 3.062 1 87.94 106 VAL B C 1
ATOM 4374 O O . VAL B 1 106 ? -17.781 28.109 1.898 1 87.94 106 VAL B O 1
ATOM 4377 N N . ASP B 1 107 ? -17.016 27.922 4.086 1 89.75 107 ASP B N 1
ATOM 4378 C CA . ASP B 1 107 ? -15.703 28.484 3.754 1 89.75 107 ASP B CA 1
ATOM 4379 C C . ASP B 1 107 ? -15 27.625 2.693 1 89.75 107 ASP B C 1
ATOM 4381 O O . ASP B 1 107 ? -14.797 26.438 2.883 1 89.75 107 ASP B O 1
ATOM 4385 N N . PRO B 1 108 ? -14.609 28.25 1.612 1 89.88 108 PRO B N 1
ATOM 4386 C CA . PRO B 1 108 ? -13.977 27.484 0.53 1 89.88 108 PRO B CA 1
ATOM 4387 C C . PRO B 1 108 ? -12.727 26.75 0.984 1 89.88 108 PRO B C 1
ATOM 4389 O O . PRO B 1 108 ? -12.453 25.641 0.504 1 89.88 108 PRO B O 1
ATOM 4392 N N . ALA B 1 109 ? -11.961 27.328 1.864 1 89.81 109 ALA B N 1
ATOM 4393 C CA . ALA B 1 109 ? -10.742 26.672 2.336 1 89.81 109 ALA B CA 1
ATOM 4394 C C . ALA B 1 109 ? -11.07 25.359 3.051 1 89.81 109 ALA B C 1
ATOM 4396 O O . ALA B 1 109 ? -10.359 24.375 2.877 1 89.81 109 ALA B O 1
ATOM 4397 N N . LEU B 1 110 ? -12.078 25.391 3.816 1 92.44 110 LEU B N 1
ATOM 4398 C CA . LEU B 1 110 ? -12.5 24.188 4.531 1 92.44 110 LEU B CA 1
ATOM 4399 C C . LEU B 1 110 ? -13.023 23.141 3.562 1 92.44 110 LEU B C 1
ATOM 4401 O O . LEU B 1 110 ? -12.695 21.953 3.688 1 92.44 110 LEU B O 1
ATOM 4405 N N . LEU B 1 111 ? -13.812 23.547 2.623 1 92.56 111 LEU B N 1
ATOM 4406 C CA . LEU B 1 111 ? -14.328 22.641 1.603 1 92.56 111 LEU B CA 1
ATOM 4407 C C . LEU B 1 111 ? -13.188 21.938 0.875 1 92.56 111 LEU B C 1
ATOM 4409 O O . LEU B 1 111 ? -13.172 20.703 0.775 1 92.56 111 LEU B O 1
ATOM 4413 N N . VAL B 1 112 ? -12.25 22.641 0.456 1 91.5 112 VAL B N 1
ATOM 4414 C CA . VAL B 1 112 ? -11.141 22.125 -0.326 1 91.5 112 VAL B CA 1
ATOM 4415 C C . VAL B 1 112 ? -10.305 21.172 0.534 1 91.5 112 VAL B C 1
ATOM 4417 O O . VAL B 1 112 ? -9.891 20.109 0.072 1 91.5 112 VAL B O 1
ATOM 4420 N N . ALA B 1 113 ? -10.047 21.562 1.768 1 92.75 113 ALA B N 1
ATOM 4421 C CA . ALA B 1 113 ? -9.289 20.703 2.672 1 92.75 113 ALA B CA 1
ATOM 4422 C C . ALA B 1 113 ? -9.984 19.359 2.865 1 92.75 113 ALA B C 1
ATOM 4424 O O . ALA B 1 113 ? -9.336 18.312 2.889 1 92.75 113 ALA B O 1
ATOM 4425 N N . ARG B 1 114 ? -11.242 19.406 2.996 1 93.62 114 ARG B N 1
ATOM 4426 C CA . ARG B 1 114 ? -12 18.156 3.168 1 93.62 114 ARG B CA 1
ATOM 4427 C C . ARG B 1 114 ? -11.945 17.312 1.904 1 93.62 114 ARG B C 1
ATOM 4429 O O . ARG B 1 114 ? -11.828 16.078 1.979 1 93.62 114 ARG B O 1
ATOM 4436 N N . LEU B 1 115 ? -12.07 17.969 0.766 1 93.44 115 LEU B N 1
ATOM 4437 C CA . LEU B 1 115 ? -11.945 17.234 -0.49 1 93.44 115 LEU B CA 1
ATOM 4438 C C . LEU B 1 115 ? -10.594 16.547 -0.579 1 93.44 115 LEU B C 1
ATOM 4440 O O . LEU B 1 115 ? -10.516 15.375 -0.963 1 93.44 115 LEU B O 1
ATOM 4444 N N . ARG B 1 116 ? -9.562 17.25 -0.181 1 90.25 116 ARG B N 1
ATOM 4445 C CA . ARG B 1 116 ? -8.227 16.672 -0.187 1 90.25 116 ARG B CA 1
ATOM 4446 C C . ARG B 1 116 ? -8.164 15.445 0.729 1 90.25 116 ARG B C 1
ATOM 4448 O O . ARG B 1 116 ? -7.586 14.422 0.367 1 90.25 116 ARG B O 1
ATOM 4455 N N . SER B 1 117 ? -8.75 15.57 1.878 1 91.94 117 SER B N 1
ATOM 4456 C CA . SER B 1 117 ? -8.758 14.477 2.838 1 91.94 117 SER B CA 1
ATOM 4457 C C . SER B 1 117 ? -9.469 13.25 2.27 1 91.94 117 SER B C 1
ATOM 4459 O O . SER B 1 117 ? -8.969 12.125 2.391 1 91.94 117 SER B O 1
ATOM 4461 N N . LEU B 1 118 ? -10.57 13.484 1.623 1 92.06 118 LEU B N 1
ATOM 4462 C CA . LEU B 1 118 ? -11.336 12.391 1.027 1 92.06 118 LEU B CA 1
ATOM 4463 C C . LEU B 1 118 ? -10.562 11.742 -0.112 1 92.06 118 LEU B C 1
ATOM 4465 O O . LEU B 1 118 ? -10.539 10.516 -0.229 1 92.06 118 LEU B O 1
ATOM 4469 N N . LEU B 1 119 ? -9.945 12.539 -0.889 1 90.19 119 LEU B N 1
ATOM 4470 C CA . LEU B 1 119 ? -9.195 12.039 -2.035 1 90.19 119 LEU B CA 1
ATOM 4471 C C . LEU B 1 119 ? -7.969 11.258 -1.581 1 90.19 119 LEU B C 1
ATOM 4473 O O . LEU B 1 119 ? -7.613 10.242 -2.182 1 90.19 119 LEU B O 1
ATOM 4477 N N . ARG B 1 120 ? -7.285 11.742 -0.553 1 86.69 120 ARG B N 1
ATOM 4478 C CA . ARG B 1 120 ? -6.148 11.023 0.014 1 86.69 120 ARG B CA 1
ATOM 4479 C C . ARG B 1 120 ? -6.555 9.625 0.467 1 86.69 120 ARG B C 1
ATOM 4481 O O . ARG B 1 120 ? -5.852 8.648 0.192 1 86.69 120 ARG B O 1
ATOM 4488 N N . ARG B 1 121 ? -7.605 9.562 1.111 1 83.56 121 ARG B N 1
ATOM 4489 C CA . ARG B 1 121 ? -8.086 8.281 1.616 1 83.56 121 ARG B CA 1
ATOM 4490 C C . ARG B 1 121 ? -8.453 7.344 0.471 1 83.56 121 ARG B C 1
ATOM 4492 O O . ARG B 1 121 ? -8.148 6.148 0.52 1 83.56 121 ARG B O 1
ATOM 4499 N N . ARG B 1 122 ? -9.094 7.914 -0.512 1 83.31 122 ARG B N 1
ATOM 4500 C CA . ARG B 1 122 ? -9.438 7.141 -1.7 1 83.31 122 ARG B CA 1
ATOM 4501 C C . ARG B 1 122 ? -8.188 6.562 -2.359 1 83.31 122 ARG B C 1
ATOM 4503 O O . ARG B 1 122 ? -8.172 5.395 -2.748 1 83.31 122 ARG B O 1
ATOM 4510 N N . ASP B 1 123 ? -7.211 7.324 -2.492 1 81.12 123 ASP B N 1
ATOM 4511 C CA . ASP B 1 123 ? -5.98 6.91 -3.156 1 81.12 123 ASP B CA 1
ATOM 4512 C C . ASP B 1 123 ? -5.289 5.793 -2.381 1 81.12 123 ASP B C 1
ATOM 4514 O O . ASP B 1 123 ? -4.699 4.887 -2.979 1 81.12 123 ASP B O 1
ATOM 4518 N N . GLU B 1 124 ? -5.312 5.918 -1.126 1 75.25 124 GLU B N 1
ATOM 4519 C CA . GLU B 1 124 ? -4.734 4.863 -0.295 1 75.25 124 GLU B CA 1
ATOM 4520 C C . GLU B 1 124 ? -5.363 3.51 -0.608 1 75.25 124 GLU B C 1
ATOM 4522 O O . GLU B 1 124 ? -4.668 2.492 -0.64 1 75.25 124 GLU B O 1
ATOM 4527 N N . LEU B 1 125 ? -6.609 3.57 -0.873 1 72.75 125 LEU B N 1
ATOM 4528 C CA . LEU B 1 125 ? -7.316 2.338 -1.199 1 72.75 125 LEU B CA 1
ATOM 4529 C C . LEU B 1 125 ? -6.996 1.886 -2.619 1 72.75 125 LEU B C 1
ATOM 4531 O O . LEU B 1 125 ? -6.828 0.69 -2.873 1 72.75 125 LEU B O 1
ATOM 4535 N N . GLU B 1 126 ? -6.945 2.818 -3.463 1 72.06 126 GLU B N 1
ATOM 4536 C CA . GLU B 1 126 ? -6.684 2.512 -4.867 1 72.06 126 GLU B CA 1
ATOM 4537 C C . GLU B 1 126 ? -5.297 1.897 -5.043 1 72.06 126 GLU B C 1
ATOM 4539 O O . GLU B 1 126 ? -5.09 1.067 -5.934 1 72.06 126 GLU B O 1
ATOM 4544 N N . ASP B 1 127 ? -4.426 2.318 -4.238 1 69.5 127 ASP B N 1
ATOM 4545 C CA . ASP B 1 127 ? -3.068 1.781 -4.289 1 69.5 127 ASP B CA 1
ATOM 4546 C C . ASP B 1 127 ? -3.057 0.288 -3.969 1 69.5 127 ASP B C 1
ATOM 4548 O O . ASP B 1 127 ? -2.156 -0.437 -4.398 1 69.5 127 ASP B O 1
ATOM 4552 N N . LEU B 1 128 ? -4.039 -0.069 -3.232 1 65.56 128 LEU B N 1
ATOM 4553 C CA . LEU B 1 128 ? -4.113 -1.467 -2.82 1 65.56 128 LEU B CA 1
ATOM 4554 C C . LEU B 1 128 ? -4.863 -2.299 -3.854 1 65.56 128 LEU B C 1
ATOM 4556 O O . LEU B 1 128 ? -4.797 -3.529 -3.834 1 65.56 128 LEU B O 1
ATOM 4560 N N . ARG B 1 129 ? -5.656 -1.605 -4.688 1 61.38 129 ARG B N 1
ATOM 4561 C CA . ARG B 1 129 ? -6.492 -2.322 -5.645 1 61.38 129 ARG B CA 1
ATOM 4562 C C . ARG B 1 129 ? -5.699 -2.693 -6.895 1 61.38 129 ARG B C 1
ATOM 4564 O O . ARG B 1 129 ? -4.941 -1.875 -7.422 1 61.38 129 ARG B O 1
ATOM 4571 N N . PRO B 1 130 ? -5.629 -3.994 -7.164 1 53.44 130 PRO B N 1
ATOM 4572 C CA . PRO B 1 130 ? -4.98 -4.34 -8.43 1 53.44 130 PRO B CA 1
ATOM 4573 C C . PRO B 1 130 ? -5.625 -3.65 -9.633 1 53.44 130 PRO B C 1
ATOM 4575 O O . PRO B 1 130 ? -6.836 -3.404 -9.633 1 53.44 130 PRO B O 1
ATOM 4578 N N . HIS B 1 131 ? -4.926 -2.773 -10.391 1 49.84 131 HIS B N 1
ATOM 4579 C CA . HIS B 1 131 ? -5.441 -2.041 -11.539 1 49.84 131 HIS B CA 1
ATOM 4580 C C . HIS B 1 131 ? -6.082 -2.984 -12.555 1 49.84 131 HIS B C 1
ATOM 4582 O O . HIS B 1 131 ? -6.883 -2.555 -13.391 1 49.84 131 HIS B O 1
ATOM 4588 N N . ASP B 1 132 ? -5.629 -4.117 -12.727 1 44.72 132 ASP B N 1
ATOM 4589 C CA . ASP B 1 132 ? -6.145 -5 -13.773 1 44.72 132 ASP B CA 1
ATOM 4590 C C . ASP B 1 132 ? -7.434 -5.684 -13.328 1 44.72 132 ASP B C 1
ATOM 4592 O O . ASP B 1 132 ? -7.633 -5.93 -12.133 1 44.72 132 ASP B O 1
ATOM 4596 N N . ALA B 1 133 ? -8.438 -5.684 -14.164 1 45.19 133 ALA B N 1
ATOM 4597 C CA . ALA B 1 133 ? -9.75 -6.316 -14.07 1 45.19 133 ALA B CA 1
ATOM 4598 C C . ALA B 1 133 ? -9.68 -7.605 -13.258 1 45.19 133 ALA B C 1
ATOM 4600 O O . ALA B 1 133 ? -10.555 -7.875 -12.43 1 45.19 133 ALA B O 1
ATOM 4601 N N . ALA B 1 134 ? -8.789 -8.289 -13.609 1 43.97 134 ALA B N 1
ATOM 4602 C CA . ALA B 1 134 ? -8.672 -9.617 -13.016 1 43.97 134 ALA B CA 1
ATOM 4603 C C . ALA B 1 134 ? -8.477 -9.531 -11.508 1 43.97 134 ALA B C 1
ATOM 4605 O O . ALA B 1 134 ? -9.109 -10.266 -10.75 1 43.97 134 ALA B O 1
ATOM 4606 N N . ALA B 1 135 ? -7.586 -8.664 -11.094 1 46.53 135 ALA B N 1
ATOM 4607 C CA . ALA B 1 135 ? -7.309 -8.523 -9.664 1 46.53 135 ALA B CA 1
ATOM 4608 C C . ALA B 1 135 ? -8.523 -7.953 -8.93 1 46.53 135 ALA B C 1
ATOM 4610 O O . ALA B 1 135 ? -8.789 -8.328 -7.781 1 46.53 135 ALA B O 1
ATOM 4611 N N . ARG B 1 136 ? -9.25 -7.125 -9.695 1 48.62 136 ARG B N 1
ATOM 4612 C CA . ARG B 1 136 ? -10.516 -6.625 -9.18 1 48.62 136 ARG B CA 1
ATOM 4613 C C . ARG B 1 136 ? -11.469 -7.773 -8.852 1 48.62 136 ARG B C 1
ATOM 4615 O O . ARG B 1 136 ? -12.289 -7.668 -7.941 1 48.62 136 ARG B O 1
ATOM 4622 N N . ALA B 1 137 ? -11.336 -8.695 -9.688 1 42.5 137 ALA B N 1
ATOM 4623 C CA . ALA B 1 137 ? -12.133 -9.906 -9.539 1 42.5 137 ALA B CA 1
ATOM 4624 C C . ALA B 1 137 ? -11.805 -10.633 -8.234 1 42.5 137 ALA B C 1
ATOM 4626 O O . ALA B 1 137 ? -12.57 -11.477 -7.773 1 42.5 137 ALA B O 1
ATOM 4627 N N . LEU B 1 138 ? -10.43 -10.594 -7.859 1 44.06 138 LEU B N 1
ATOM 4628 C CA . LEU B 1 138 ? -10.094 -11.266 -6.613 1 44.06 138 LEU B CA 1
ATOM 4629 C C . LEU B 1 138 ? -11.133 -10.977 -5.539 1 44.06 138 LEU B C 1
ATOM 4631 O O . LEU B 1 138 ? -10.922 -11.273 -4.359 1 44.06 138 LEU B O 1
ATOM 4635 N N . GLY B 1 139 ? -12.336 -10.68 -5.953 1 45.06 139 GLY B N 1
ATOM 4636 C CA . GLY B 1 139 ? -13.453 -10.648 -5.023 1 45.06 139 GLY B CA 1
ATOM 4637 C C . GLY B 1 139 ? -13.398 -9.469 -4.07 1 45.06 139 GLY B C 1
ATOM 4638 O O . GLY B 1 139 ? -13.938 -9.539 -2.963 1 45.06 139 GLY B O 1
ATOM 4639 N N . PHE B 1 140 ? -12.484 -8.594 -4.309 1 44.31 140 PHE B N 1
ATOM 4640 C CA . PHE B 1 140 ? -12.562 -7.449 -3.406 1 44.31 140 PHE B CA 1
ATOM 4641 C C . PHE B 1 140 ? -14 -6.973 -3.252 1 44.31 140 PHE B C 1
ATOM 4643 O O . PHE B 1 140 ? -14.242 -5.824 -2.877 1 44.31 140 PHE B O 1
ATOM 4650 N N . GLY B 1 141 ? -14.766 -7.699 -3.941 1 41.72 141 GLY B N 1
ATOM 4651 C CA . GLY B 1 141 ? -16.141 -7.344 -3.637 1 41.72 141 GLY B CA 1
ATOM 4652 C C . GLY B 1 141 ? -16.469 -7.43 -2.158 1 41.72 141 GLY B C 1
ATOM 4653 O O . GLY B 1 141 ? -15.727 -8.047 -1.389 1 41.72 141 GLY B O 1
ATOM 4654 N N . ASP B 1 142 ? -17.172 -6.508 -1.693 1 46.22 142 ASP B N 1
ATOM 4655 C CA . ASP B 1 142 ? -17.766 -6.293 -0.375 1 46.22 142 ASP B CA 1
ATOM 4656 C C . ASP B 1 142 ? -18.328 -7.594 0.194 1 46.22 142 ASP B C 1
ATOM 4658 O O . ASP B 1 142 ? -19.516 -7.898 0.002 1 46.22 142 ASP B O 1
ATOM 4662 N N . GLU B 1 143 ? -17.688 -8.68 -0.058 1 42.5 143 GLU B N 1
ATOM 4663 C CA . GLU B 1 143 ? -18.375 -9.742 0.663 1 42.5 143 GLU B CA 1
ATOM 4664 C C . GLU B 1 143 ? -18.547 -9.391 2.139 1 42.5 143 GLU B C 1
ATOM 4666 O O . GLU B 1 143 ? -17.578 -9.023 2.811 1 42.5 143 GLU B O 1
ATOM 4671 N N . ALA B 1 144 ? -19.703 -9.055 2.418 1 42.88 144 ALA B N 1
ATOM 4672 C CA . ALA B 1 144 ? -20.125 -8.852 3.801 1 42.88 144 ALA B CA 1
ATOM 4673 C C . ALA B 1 144 ? -19.672 -10.008 4.688 1 42.88 144 ALA B C 1
ATOM 4675 O O . ALA B 1 144 ? -20 -11.164 4.418 1 42.88 144 ALA B O 1
ATOM 4676 N N . GLU B 1 145 ? -18.469 -10.016 5.039 1 49.84 145 GLU B N 1
ATOM 4677 C CA . GLU B 1 145 ? -18.312 -11.039 6.066 1 49.84 145 GLU B CA 1
ATOM 4678 C C . GLU B 1 145 ? -19.359 -10.891 7.164 1 49.84 145 GLU B C 1
ATOM 4680 O O . GLU B 1 145 ? -19.625 -9.781 7.629 1 49.84 145 GLU B O 1
ATOM 4685 N N . PRO B 1 146 ? -20.016 -11.852 7.398 1 51.5 146 PRO B N 1
ATOM 4686 C CA . PRO B 1 146 ? -21.156 -11.82 8.328 1 51.5 146 PRO B CA 1
ATOM 4687 C C . PRO B 1 146 ? -20.812 -11.18 9.664 1 51.5 146 PRO B C 1
ATOM 4689 O O . PRO B 1 146 ? -21.641 -10.477 10.258 1 51.5 146 PRO B O 1
ATOM 4692 N N . PHE B 1 147 ? -19.672 -11.766 10.312 1 53.78 147 PHE B N 1
ATOM 4693 C CA . PHE B 1 147 ? -19.5 -11.344 11.695 1 53.78 147 PHE B CA 1
ATOM 4694 C C . PHE B 1 147 ? -18.203 -10.547 11.859 1 53.78 147 PHE B C 1
ATOM 4696 O O . PHE B 1 147 ? -17.125 -11.062 11.609 1 53.78 147 PHE B O 1
ATOM 4703 N N . ALA B 1 148 ? -18.219 -9.32 11.641 1 62.94 148 ALA B N 1
ATOM 4704 C CA . ALA B 1 148 ? -17.016 -8.547 11.969 1 62.94 148 ALA B CA 1
ATOM 4705 C C . ALA B 1 148 ? -17.078 -8.031 13.398 1 62.94 148 ALA B C 1
ATOM 4707 O O . ALA B 1 148 ? -18.125 -7.586 13.867 1 62.94 148 ALA B O 1
ATOM 4708 N N . ALA B 1 149 ? -16.016 -8.398 14.203 1 68.94 149 ALA B N 1
ATOM 4709 C CA . ALA B 1 149 ? -15.891 -7.855 15.547 1 68.94 149 ALA B CA 1
ATOM 4710 C C . ALA B 1 149 ? -16.156 -6.352 15.562 1 68.94 149 ALA B C 1
ATOM 4712 O O . ALA B 1 149 ? -15.82 -5.648 14.602 1 68.94 149 ALA B O 1
ATOM 4713 N N . PRO B 1 150 ? -16.922 -6.008 16.562 1 82.31 150 PRO B N 1
ATOM 4714 C CA . PRO B 1 150 ? -17.219 -4.574 16.641 1 82.31 150 PRO B CA 1
ATOM 4715 C C . PRO B 1 150 ? -15.953 -3.729 16.781 1 82.31 150 PRO B C 1
ATOM 4717 O O . PRO B 1 150 ? -15 -4.137 17.453 1 82.31 150 PRO B O 1
ATOM 4720 N N . GLY B 1 151 ? -15.867 -2.691 16.078 1 89.75 151 GLY B N 1
ATOM 4721 C CA . GLY B 1 151 ? -14.703 -1.812 16.094 1 89.75 151 GLY B CA 1
ATOM 4722 C C . GLY B 1 151 ? -14.531 -1.088 17.422 1 89.75 151 GLY B C 1
ATOM 4723 O O . GLY B 1 151 ? -15.484 -0.935 18.188 1 89.75 151 GLY B O 1
ATOM 4724 N N . ARG B 1 152 ? -13.367 -0.705 17.797 1 93.12 152 ARG B N 1
ATOM 4725 C CA . ARG B 1 152 ? -13.016 0.011 19.031 1 93.12 152 ARG B CA 1
ATOM 4726 C C . ARG B 1 152 ? -12.75 1.486 18.734 1 93.12 152 ARG B C 1
ATOM 4728 O O . ARG B 1 152 ? -12.172 1.833 17.703 1 93.12 152 ARG B O 1
ATOM 4735 N N . VAL B 1 153 ? -13.258 2.324 19.75 1 95.44 153 VAL B N 1
ATOM 4736 C CA . VAL B 1 153 ? -13.125 3.771 19.594 1 95.44 153 VAL B CA 1
ATOM 4737 C C . VAL B 1 153 ? -12.328 4.34 20.766 1 95.44 153 VAL B C 1
ATOM 4739 O O . VAL B 1 153 ? -12.648 4.078 21.938 1 95.44 153 VAL B O 1
ATOM 4742 N N . ALA B 1 154 ? -11.25 5.07 20.484 1 95.44 154 ALA B N 1
ATOM 4743 C CA . ALA B 1 154 ? -10.516 5.816 21.5 1 95.44 154 ALA B CA 1
ATOM 4744 C C . ALA B 1 154 ? -10.836 7.305 21.438 1 95.44 154 ALA B C 1
ATOM 4746 O O . ALA B 1 154 ? -10.828 7.898 20.344 1 95.44 154 ALA B O 1
ATOM 4747 N N . VAL B 1 155 ? -11.203 7.875 22.547 1 94.81 155 VAL B N 1
ATOM 4748 C CA . VAL B 1 155 ? -11.5 9.297 22.625 1 94.81 155 VAL B CA 1
ATOM 4749 C C . VAL B 1 155 ? -10.422 10.008 23.438 1 94.81 155 VAL B C 1
ATOM 4751 O O . VAL B 1 155 ? -10.227 9.711 24.625 1 94.81 155 VAL B O 1
ATOM 4754 N N . LEU B 1 156 ? -9.703 10.914 22.75 1 93.25 156 LEU B N 1
ATOM 4755 C CA . LEU B 1 156 ? -8.688 11.695 23.453 1 93.25 156 LEU B CA 1
ATOM 4756 C C . LEU B 1 156 ? -9.195 13.109 23.734 1 93.25 156 LEU B C 1
ATOM 4758 O O . LEU B 1 156 ? -9.516 13.852 22.812 1 93.25 156 LEU B O 1
ATOM 4762 N N . ALA B 1 157 ? -9.305 13.422 24.984 1 91.38 157 ALA B N 1
ATOM 4763 C CA . ALA B 1 157 ? -9.75 14.734 25.453 1 91.38 157 ALA B CA 1
ATOM 4764 C C . ALA B 1 157 ? -8.672 15.422 26.266 1 91.38 157 ALA B C 1
ATOM 4766 O O . ALA B 1 157 ? -7.566 14.898 26.422 1 91.38 157 ALA B O 1
ATOM 4767 N N . GLY B 1 158 ? -8.969 16.656 26.625 1 85.88 158 GLY B N 1
ATOM 4768 C CA . GLY B 1 158 ? -8.047 17.375 27.484 1 85.88 158 GLY B CA 1
ATOM 4769 C C . GLY B 1 158 ? -7.953 16.781 28.891 1 85.88 158 GLY B C 1
ATOM 4770 O O . GLY B 1 158 ? -8.695 15.852 29.219 1 85.88 158 GLY B O 1
ATOM 4771 N N . PRO B 1 159 ? -6.926 17.25 29.641 1 77.31 159 PRO B N 1
ATOM 4772 C CA . PRO B 1 159 ? -6.598 16.641 30.938 1 77.31 159 PRO B CA 1
ATOM 4773 C C . PRO B 1 159 ? -7.738 16.734 31.938 1 77.31 159 PRO B C 1
ATOM 4775 O O . PRO B 1 159 ? -7.805 15.945 32.875 1 77.31 159 PRO B O 1
ATOM 4778 N N . SER B 1 160 ? -8.586 17.766 31.766 1 77.62 160 SER B N 1
ATOM 4779 C CA . SER B 1 160 ? -9.664 17.922 32.75 1 77.62 160 SER B CA 1
ATOM 4780 C C . SER B 1 160 ? -10.961 18.344 32.062 1 77.62 160 SER B C 1
ATOM 4782 O O . SER B 1 160 ? -10.961 18.719 30.891 1 77.62 160 SER B O 1
ATOM 4784 N N . GLY B 1 161 ? -12.086 18.047 32.75 1 77.75 161 GLY B N 1
ATOM 4785 C CA . GLY B 1 161 ? -13.375 18.516 32.25 1 77.75 161 GLY B CA 1
ATOM 4786 C C . GLY B 1 161 ? -14.164 17.422 31.531 1 77.75 161 GLY B C 1
ATOM 4787 O O . GLY B 1 161 ? -13.625 16.344 31.25 1 77.75 161 GLY B O 1
ATOM 4788 N N . ALA B 1 162 ? -15.398 17.75 31.359 1 79.88 162 ALA B N 1
ATOM 4789 C CA . ALA B 1 162 ? -16.281 16.812 30.672 1 79.88 162 ALA B CA 1
ATOM 4790 C C . ALA B 1 162 ? -16.281 17.062 29.156 1 79.88 162 ALA B C 1
ATOM 4792 O O . ALA B 1 162 ? -16.172 18.203 28.719 1 79.88 162 ALA B O 1
ATOM 4793 N N . PRO B 1 163 ? -16.312 16.016 28.406 1 83.94 163 PRO B N 1
ATOM 4794 C CA . PRO B 1 163 ? -16.453 16.219 26.953 1 83.94 163 PRO B CA 1
ATOM 4795 C C . PRO B 1 163 ? -17.797 16.844 26.594 1 83.94 163 PRO B C 1
ATOM 4797 O O . PRO B 1 163 ? -18.719 16.875 27.406 1 83.94 163 PRO B O 1
ATOM 4800 N N . PRO B 1 164 ? -17.891 17.391 25.391 1 84.19 164 PRO B N 1
ATOM 4801 C CA . PRO B 1 164 ? -19.172 17.906 24.938 1 84.19 164 PRO B CA 1
ATOM 4802 C C . PRO B 1 164 ? -20.312 16.891 25.078 1 84.19 164 PRO B C 1
ATOM 4804 O O . PRO B 1 164 ? -20.062 15.68 25.031 1 84.19 164 PRO B O 1
ATOM 4807 N N . ALA B 1 165 ? -21.469 17.422 25.234 1 87.31 165 ALA B N 1
ATOM 4808 C CA . ALA B 1 165 ? -22.625 16.594 25.547 1 87.31 165 ALA B CA 1
ATOM 4809 C C . ALA B 1 165 ? -22.812 15.492 24.5 1 87.31 165 ALA B C 1
ATOM 4811 O O . ALA B 1 165 ? -23.031 14.328 24.844 1 87.31 165 ALA B O 1
ATOM 4812 N N . ALA B 1 166 ? -22.766 15.836 23.25 1 90.88 166 ALA B N 1
ATOM 4813 C CA . ALA B 1 166 ? -22.969 14.859 22.188 1 90.88 166 ALA B CA 1
ATOM 4814 C C . ALA B 1 166 ? -21.938 13.742 22.266 1 90.88 166 ALA B C 1
ATOM 4816 O O . ALA B 1 166 ? -22.266 12.562 22.094 1 90.88 166 ALA B O 1
ATOM 4817 N N . LEU B 1 167 ? -20.703 14.094 22.547 1 91.75 167 LEU B N 1
ATOM 4818 C CA . LEU B 1 167 ? -19.609 13.125 22.641 1 91.75 167 LEU B CA 1
ATOM 4819 C C . LEU B 1 167 ? -19.797 12.219 23.859 1 91.75 167 LEU B C 1
ATOM 4821 O O . LEU B 1 167 ? -19.609 11 23.766 1 91.75 167 LEU B O 1
ATOM 4825 N N . ALA B 1 168 ? -20.203 12.844 24.938 1 91.56 168 ALA B N 1
ATOM 4826 C CA . ALA B 1 168 ? -20.453 12.062 26.141 1 91.56 168 ALA B CA 1
ATOM 4827 C C . ALA B 1 168 ? -21.547 11.016 25.906 1 91.56 168 ALA B C 1
ATOM 4829 O O . ALA B 1 168 ? -21.406 9.875 26.344 1 91.56 168 ALA B O 1
ATOM 4830 N N . GLU B 1 169 ? -22.531 11.398 25.25 1 93.69 169 GLU B N 1
ATOM 4831 C CA . GLU B 1 169 ? -23.641 10.5 24.953 1 93.69 169 GLU B CA 1
ATOM 4832 C C . GLU B 1 169 ? -23.188 9.352 24.047 1 93.69 169 GLU B C 1
ATOM 4834 O O . GLU B 1 169 ? -23.562 8.195 24.266 1 93.69 169 GLU B O 1
ATOM 4839 N N . VAL B 1 170 ? -22.453 9.672 23.078 1 93.62 170 VAL B N 1
ATOM 4840 C CA . VAL B 1 170 ? -21.984 8.656 22.141 1 93.62 170 VAL B CA 1
ATOM 4841 C C . VAL B 1 170 ? -21.062 7.672 22.859 1 93.62 170 VAL B C 1
ATOM 4843 O O . VAL B 1 170 ? -21.156 6.461 22.641 1 93.62 170 VAL B O 1
ATOM 4846 N N . ILE B 1 171 ? -20.172 8.172 23.719 1 93 171 ILE B N 1
ATOM 4847 C CA . ILE B 1 171 ? -19.297 7.32 24.5 1 93 171 ILE B CA 1
ATOM 4848 C C . ILE B 1 171 ? -20.125 6.355 25.344 1 93 171 ILE B C 1
ATOM 4850 O O . ILE B 1 171 ? -19.812 5.164 25.422 1 93 171 ILE B O 1
ATOM 4854 N N . GLY B 1 172 ? -21.156 6.898 25.938 1 92.69 172 GLY B N 1
ATOM 4855 C CA . GLY B 1 172 ? -22.047 6.066 26.734 1 92.69 172 GLY B CA 1
ATOM 4856 C C . GLY B 1 172 ? -22.703 4.961 25.922 1 92.69 172 GLY B C 1
ATOM 4857 O O . GLY B 1 172 ? -22.797 3.824 26.391 1 92.69 172 GLY B O 1
ATOM 4858 N N . ARG B 1 173 ? -23.109 5.223 24.781 1 92.06 173 ARG B N 1
ATOM 4859 C CA . ARG B 1 173 ? -23.797 4.27 23.906 1 92.06 173 ARG B CA 1
ATOM 4860 C C . ARG B 1 173 ? -22.859 3.17 23.453 1 92.06 173 ARG B C 1
ATOM 4862 O O . ARG B 1 173 ? -23.25 2.016 23.297 1 92.06 173 ARG B O 1
ATOM 4869 N N . LEU B 1 174 ? -21.641 3.559 23.188 1 92 174 LEU B N 1
ATOM 4870 C CA . LEU B 1 174 ? -20.641 2.598 22.703 1 92 174 LEU B CA 1
ATOM 4871 C C . LEU B 1 174 ? -20.203 1.672 23.828 1 92 174 LEU B C 1
ATOM 4873 O O . LEU B 1 174 ? -19.766 0.545 23.578 1 92 174 LEU B O 1
ATOM 4877 N N . GLY B 1 175 ? -20.312 2.104 25.031 1 91.56 175 GLY B N 1
ATOM 4878 C CA . GLY B 1 175 ? -19.984 1.285 26.188 1 91.56 175 GLY B CA 1
ATOM 4879 C C . GLY B 1 175 ? -18.531 0.867 26.219 1 91.56 175 GLY B C 1
ATOM 4880 O O . GLY B 1 175 ? -17.625 1.709 26.109 1 91.56 175 GLY B O 1
ATOM 4881 N N . ARG B 1 176 ? -18.312 -0.473 26.203 1 89.5 176 ARG B N 1
ATOM 4882 C CA . ARG B 1 176 ? -16.969 -1.032 26.359 1 89.5 176 ARG B CA 1
ATOM 4883 C C . ARG B 1 176 ? -16.141 -0.837 25.109 1 89.5 176 ARG B C 1
ATOM 4885 O O . ARG B 1 176 ? -14.914 -0.985 25.125 1 89.5 176 ARG B O 1
ATOM 4892 N N . ARG B 1 177 ? -16.797 -0.446 24.047 1 93.12 177 ARG B N 1
ATOM 4893 C CA . ARG B 1 177 ? -16.078 -0.272 22.797 1 93.12 177 ARG B CA 1
ATOM 4894 C C . ARG B 1 177 ? -15.383 1.082 22.734 1 93.12 177 ARG B C 1
ATOM 4896 O O . ARG B 1 177 ? -14.555 1.328 21.859 1 93.12 177 ARG B O 1
ATOM 4903 N N . ALA B 1 178 ? -15.766 1.932 23.688 1 94.31 178 ALA B N 1
ATOM 4904 C CA . ALA B 1 178 ? -15.172 3.264 23.719 1 94.31 178 ALA B CA 1
ATOM 4905 C C . ALA B 1 178 ? -14.312 3.457 24.969 1 94.31 178 ALA B C 1
ATOM 4907 O O . ALA B 1 178 ? -14.68 3.008 26.047 1 94.31 178 ALA B O 1
ATOM 4908 N N . GLN B 1 179 ? -13.203 4.082 24.797 1 92.62 179 GLN B N 1
ATOM 4909 C CA . GLN B 1 179 ? -12.328 4.426 25.906 1 92.62 179 GLN B CA 1
ATOM 4910 C C . GLN B 1 179 ? -11.969 5.906 25.891 1 92.62 179 GLN B C 1
ATOM 4912 O O . GLN B 1 179 ? -11.469 6.418 24.891 1 92.62 179 GLN B O 1
ATOM 4917 N N . LEU B 1 180 ? -12.273 6.543 26.953 1 92.25 180 LEU B N 1
ATOM 4918 C CA . LEU B 1 180 ? -11.906 7.945 27.109 1 92.25 180 LEU B CA 1
ATOM 4919 C C . LEU B 1 180 ? -10.492 8.078 27.672 1 92.25 180 LEU B C 1
ATOM 4921 O O . LEU B 1 180 ? -10.195 7.535 28.734 1 92.25 180 LEU B O 1
ATOM 4925 N N . LEU B 1 181 ? -9.688 8.781 26.906 1 92 181 LEU B N 1
ATOM 4926 C CA . LEU B 1 181 ? -8.297 8.984 27.297 1 92 181 LEU B CA 1
ATOM 4927 C C . LEU B 1 181 ? -8.023 10.453 27.578 1 92 181 LEU B C 1
ATOM 4929 O O . LEU B 1 181 ? -8.594 11.336 26.938 1 92 181 LEU B O 1
ATOM 4933 N N . ARG B 1 182 ? -7.148 10.711 28.547 1 89 182 ARG B N 1
ATOM 4934 C CA . ARG B 1 182 ? -6.789 12.078 28.906 1 89 182 ARG B CA 1
ATOM 4935 C C . ARG B 1 182 ? -5.301 12.328 28.672 1 89 182 ARG B C 1
ATOM 4937 O O . ARG B 1 182 ? -4.852 13.477 28.672 1 89 182 ARG B O 1
ATOM 4944 N N . ASP B 1 183 ? -4.676 11.227 28.469 1 84.62 183 ASP B N 1
ATOM 4945 C CA . ASP B 1 183 ? -3.252 11.273 28.172 1 84.62 183 ASP B CA 1
ATOM 4946 C C . ASP B 1 183 ? -2.975 10.75 26.75 1 84.62 183 ASP B C 1
ATOM 4948 O O . ASP B 1 183 ? -3.24 9.586 26.453 1 84.62 183 ASP B O 1
ATOM 4952 N N . PRO B 1 184 ? -2.379 11.633 25.953 1 81.75 184 PRO B N 1
ATOM 4953 C CA . PRO B 1 184 ? -2.084 11.203 24.578 1 81.75 184 PRO B CA 1
ATOM 4954 C C . PRO B 1 184 ? -1.179 9.977 24.531 1 81.75 184 PRO B C 1
ATOM 4956 O O . PRO B 1 184 ? -1.199 9.234 23.531 1 81.75 184 PRO B O 1
ATOM 4959 N N . ALA B 1 185 ? -0.393 9.758 25.547 1 78.94 185 ALA B N 1
ATOM 4960 C CA . ALA B 1 185 ? 0.503 8.602 25.578 1 78.94 185 ALA B CA 1
ATOM 4961 C C . ALA B 1 185 ? -0.284 7.293 25.578 1 78.94 185 ALA B C 1
ATOM 4963 O O . ALA B 1 185 ? 0.202 6.27 25.094 1 78.94 185 ALA B O 1
ATOM 4964 N N . GLU B 1 186 ? -1.459 7.387 26.062 1 83 186 GLU B N 1
ATOM 4965 C CA . GLU B 1 186 ? -2.293 6.191 26.141 1 83 186 GLU B CA 1
ATOM 4966 C C . GLU B 1 186 ? -2.82 5.789 24.781 1 83 186 GLU B C 1
ATOM 4968 O O . GLU B 1 186 ? -3.197 4.633 24.562 1 83 186 GLU B O 1
ATOM 4973 N N . LEU B 1 187 ? -2.916 6.758 23.906 1 81.69 187 LEU B N 1
ATOM 4974 C CA . LEU B 1 187 ? -3.391 6.473 22.547 1 81.69 187 LEU B CA 1
ATOM 4975 C C . LEU B 1 187 ? -2.467 5.484 21.844 1 81.69 187 LEU B C 1
ATOM 4977 O O . LEU B 1 187 ? -2.924 4.656 21.047 1 81.69 187 LEU B O 1
ATOM 4981 N N . THR B 1 188 ? -1.185 5.602 22.141 1 72.25 188 THR B N 1
ATOM 4982 C CA . THR B 1 188 ? -0.182 4.785 21.469 1 72.25 188 THR B CA 1
ATOM 4983 C C . THR B 1 188 ? -0.256 3.336 21.938 1 72.25 188 THR B C 1
ATOM 4985 O O . THR B 1 188 ? 0.237 2.432 21.266 1 72.25 188 THR B O 1
ATOM 4988 N N . ARG B 1 189 ? -0.933 3.117 23.062 1 72.38 189 ARG B N 1
ATOM 4989 C CA . ARG B 1 189 ? -0.988 1.779 23.641 1 72.38 189 ARG B CA 1
ATOM 4990 C C . ARG B 1 189 ? -2.293 1.079 23.266 1 72.38 189 ARG B C 1
ATOM 4992 O O . ARG B 1 189 ? -2.447 -0.12 23.516 1 72.38 189 ARG B O 1
ATOM 4999 N N . GLN B 1 190 ? -3.137 1.875 22.703 1 75.31 190 GLN B N 1
ATOM 5000 C CA . GLN B 1 190 ? -4.457 1.32 22.438 1 75.31 190 GLN B CA 1
ATOM 5001 C C . GLN B 1 190 ? -4.609 0.948 20.969 1 75.31 190 GLN B C 1
ATOM 5003 O O . GLN B 1 190 ? -4.109 1.656 20.078 1 75.31 190 GLN B O 1
ATOM 5008 N N . LYS B 1 191 ? -5.086 -0.24 20.781 1 81.19 191 LYS B N 1
ATOM 5009 C CA . LYS B 1 191 ? -5.48 -0.597 19.438 1 81.19 191 LYS B CA 1
ATOM 5010 C C . LYS B 1 191 ? -6.895 -0.105 19.125 1 81.19 191 LYS B C 1
ATOM 5012 O O . LYS B 1 191 ? -7.875 -0.72 19.547 1 81.19 191 LYS B O 1
ATOM 5017 N N . ALA B 1 192 ? -7.023 1.083 18.625 1 91.12 192 ALA B N 1
ATOM 5018 C CA . ALA B 1 192 ? -8.328 1.648 18.281 1 91.12 192 ALA B CA 1
ATOM 5019 C C . ALA B 1 192 ? -8.508 1.698 16.766 1 91.12 192 ALA B C 1
ATOM 5021 O O . ALA B 1 192 ? -7.547 1.897 16.016 1 91.12 192 ALA B O 1
ATOM 5022 N N . ASP B 1 193 ? -9.742 1.466 16.375 1 93.38 193 ASP B N 1
ATOM 5023 C CA . ASP B 1 193 ? -10.094 1.557 14.953 1 93.38 193 ASP B CA 1
ATOM 5024 C C . ASP B 1 193 ? -10.414 2.996 14.562 1 93.38 193 ASP B C 1
ATOM 5026 O O . ASP B 1 193 ? -10.148 3.408 13.43 1 93.38 193 ASP B O 1
ATOM 5030 N N . VAL B 1 194 ? -11.039 3.654 15.484 1 95.56 194 VAL B N 1
ATOM 5031 C CA . VAL B 1 194 ? -11.359 5.066 15.297 1 95.56 194 VAL B CA 1
ATOM 5032 C C . VAL B 1 194 ? -10.852 5.875 16.484 1 95.56 194 VAL B C 1
ATOM 5034 O O . VAL B 1 194 ? -11.023 5.477 17.641 1 95.56 194 VAL B O 1
ATOM 5037 N N . VAL B 1 195 ? -10.156 6.973 16.219 1 95.75 195 VAL B N 1
ATOM 5038 C CA . VAL B 1 195 ? -9.664 7.883 17.25 1 95.75 195 VAL B CA 1
ATOM 5039 C C . VAL B 1 195 ? -10.406 9.211 17.156 1 95.75 195 VAL B C 1
ATOM 5041 O O . VAL B 1 195 ? -10.391 9.875 16.125 1 95.75 195 VAL B O 1
ATOM 5044 N N . LEU B 1 196 ? -11.117 9.555 18.188 1 96.62 196 LEU B N 1
ATOM 5045 C CA . LEU B 1 196 ? -11.766 10.852 18.312 1 96.62 196 LEU B CA 1
ATOM 5046 C C . LEU B 1 196 ? -10.891 11.836 19.078 1 96.62 196 LEU B C 1
ATOM 5048 O O . LEU B 1 196 ? -10.453 11.531 20.203 1 96.62 196 LEU B O 1
ATOM 5052 N N . LEU B 1 197 ? -10.625 12.953 18.484 1 95.88 197 LEU B N 1
ATOM 5053 C CA . LEU B 1 197 ? -9.82 13.977 19.141 1 95.88 197 LEU B CA 1
ATOM 5054 C C . LEU B 1 197 ? -10.672 15.195 19.5 1 95.88 197 LEU B C 1
ATOM 5056 O O . LEU B 1 197 ? -11.148 15.898 18.594 1 95.88 197 LEU B O 1
ATOM 5060 N N . ASP B 1 198 ? -10.828 15.461 20.766 1 94.19 198 ASP B N 1
ATOM 5061 C CA . ASP B 1 198 ? -11.703 16.531 21.234 1 94.19 198 ASP B CA 1
ATOM 5062 C C . ASP B 1 198 ? -10.93 17.828 21.438 1 94.19 198 ASP B C 1
ATOM 5064 O O . ASP B 1 198 ? -10.328 18.031 22.5 1 94.19 198 ASP B O 1
ATOM 5068 N N . ALA B 1 199 ? -11.023 18.688 20.5 1 93 199 ALA B N 1
ATOM 5069 C CA . ALA B 1 199 ? -10.461 20.031 20.594 1 93 199 ALA B CA 1
ATOM 5070 C C . ALA B 1 199 ? -11.555 21.078 20.531 1 93 199 ALA B C 1
ATOM 5072 O O . ALA B 1 199 ? -11.383 22.141 19.906 1 93 199 ALA B O 1
ATOM 5073 N N . ALA B 1 200 ? -12.656 20.812 21.109 1 88.62 200 ALA B N 1
ATOM 5074 C CA . ALA B 1 200 ? -13.859 21.625 21.031 1 88.62 200 ALA B CA 1
ATOM 5075 C C . ALA B 1 200 ? -13.648 22.984 21.688 1 88.62 200 ALA B C 1
ATOM 5077 O O . ALA B 1 200 ? -14.305 23.969 21.328 1 88.62 200 ALA B O 1
ATOM 5078 N N . GLY B 1 201 ? -12.867 23.125 22.734 1 76.31 201 GLY B N 1
ATOM 5079 C CA . GLY B 1 201 ? -12.688 24.359 23.5 1 76.31 201 GLY B CA 1
ATOM 5080 C C . GLY B 1 201 ? -11.594 25.25 22.938 1 76.31 201 GLY B C 1
ATOM 5081 O O . GLY B 1 201 ? -11.328 26.328 23.484 1 76.31 201 GLY B O 1
ATOM 5082 N N . GLY B 1 202 ? -10.805 25.031 22.094 1 60.12 202 GLY B N 1
ATOM 5083 C CA . GLY B 1 202 ? -9.531 25.625 21.734 1 60.12 202 GLY B CA 1
ATOM 5084 C C . GLY B 1 202 ? -9.664 27 21.125 1 60.12 202 GLY B C 1
ATOM 5085 O O . GLY B 1 202 ? -8.703 27.531 20.562 1 60.12 202 GLY B O 1
ATOM 5086 N N . ALA B 1 203 ? -10.828 27.609 21 1 52.75 203 ALA B N 1
ATOM 5087 C CA . ALA B 1 203 ? -10.922 28.953 20.453 1 52.75 203 ALA B CA 1
ATOM 5088 C C . ALA B 1 203 ? -10.164 29.953 21.328 1 52.75 203 ALA B C 1
ATOM 5090 O O . ALA B 1 203 ? -10.156 31.156 21.047 1 52.75 203 ALA B O 1
ATOM 5091 N N . ALA B 1 204 ? -9.805 29.688 22.594 1 47.66 204 ALA B N 1
ATOM 5092 C CA . ALA B 1 204 ? -9.344 30.906 23.266 1 47.66 204 ALA B CA 1
ATOM 5093 C C . ALA B 1 204 ? -8.102 31.469 22.594 1 47.66 204 ALA B C 1
ATOM 5095 O O . ALA B 1 204 ? -7.277 30.719 22.062 1 47.66 204 ALA B O 1
ATOM 5096 N N . GLY B 1 205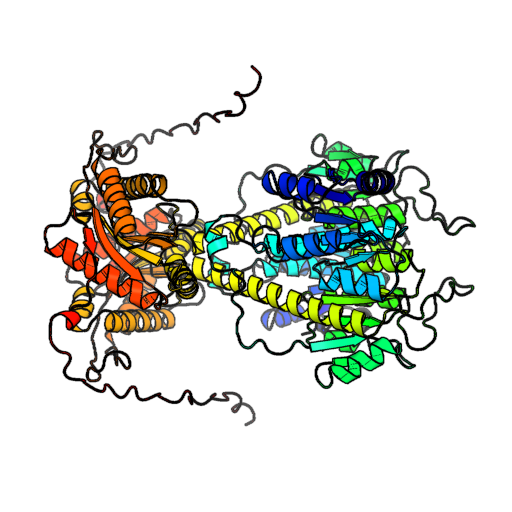 ? -8.203 32.688 21.938 1 46.84 205 GLY B N 1
ATOM 5097 C CA . GLY B 1 205 ? -7.156 33.531 21.375 1 46.84 205 GLY B CA 1
ATOM 5098 C C . GLY B 1 205 ? -5.797 33.312 22.016 1 46.84 205 GLY B C 1
ATOM 5099 O O . GLY B 1 205 ? -5.703 32.75 23.109 1 46.84 205 GLY B O 1
ATOM 5100 N N . PRO B 1 206 ? -4.723 33.188 21.219 1 42.47 206 PRO B N 1
ATOM 5101 C CA . PRO B 1 206 ? -3.381 33.094 21.797 1 42.47 206 PRO B CA 1
ATOM 5102 C C . PRO B 1 206 ? -3.248 33.938 23.078 1 42.47 206 PRO B C 1
ATOM 5104 O O . PRO B 1 206 ? -3.922 34.938 23.234 1 42.47 206 PRO B O 1
ATOM 5107 N N . ASP B 1 207 ? -2.992 33.312 24.156 1 42.72 207 ASP B N 1
ATOM 5108 C CA . ASP B 1 207 ? -2.629 34.281 25.203 1 42.72 207 ASP B CA 1
ATOM 5109 C C . ASP B 1 207 ? -1.558 35.25 24.703 1 42.72 207 ASP B C 1
ATOM 5111 O O . ASP B 1 207 ? -1.138 35.188 23.547 1 42.72 207 ASP B O 1
ATOM 5115 N N . ALA B 1 208 ? -1.258 36.375 25.594 1 40.72 208 ALA B N 1
ATOM 5116 C CA . ALA B 1 208 ? -0.302 37.406 25.281 1 40.72 208 ALA B CA 1
ATOM 5117 C C . ALA B 1 208 ? 0.962 36.844 24.641 1 40.72 208 ALA B C 1
ATOM 5119 O O . ALA B 1 208 ? 1.67 37.531 23.922 1 40.72 208 ALA B O 1
ATOM 5120 N N . ALA B 1 209 ? 1.231 35.562 25.047 1 42.22 209 ALA B N 1
ATOM 5121 C CA . ALA B 1 209 ? 2.502 35 24.625 1 42.22 209 ALA B CA 1
ATOM 5122 C C . ALA B 1 209 ? 2.316 34.094 23.391 1 42.22 209 ALA B C 1
ATOM 5124 O O . ALA B 1 209 ? 3.25 33.406 22.969 1 42.22 209 ALA B O 1
ATOM 5125 N N . GLY B 1 210 ? 1.148 34.062 22.719 1 44.38 210 GLY B N 1
ATOM 5126 C CA . GLY B 1 210 ? 0.845 33.406 21.453 1 44.38 210 GLY B CA 1
ATOM 5127 C C . GLY B 1 210 ? 0.475 31.938 21.609 1 44.38 210 GLY B C 1
ATOM 5128 O O . GLY B 1 210 ? 0.384 31.203 20.625 1 44.38 210 GLY B O 1
ATOM 5129 N N . ARG B 1 211 ? 0.533 31.578 22.844 1 45.47 211 ARG B N 1
ATOM 5130 C CA . ARG B 1 211 ? 0.257 30.188 23.188 1 45.47 211 ARG B CA 1
ATOM 5131 C C . ARG B 1 211 ? -1.244 29.938 23.312 1 45.47 211 ARG B C 1
ATOM 5133 O O . ARG B 1 211 ? -1.978 30.781 23.844 1 45.47 211 ARG B O 1
ATOM 5140 N N . LEU B 1 212 ? -1.917 29.266 22.531 1 48.31 212 LEU B N 1
ATOM 5141 C CA . LEU B 1 212 ? -3.326 28.906 22.656 1 48.31 212 LEU B CA 1
ATOM 5142 C C . LEU B 1 212 ? -3.527 27.875 23.766 1 48.31 212 LEU B C 1
ATOM 5144 O O . LEU B 1 212 ? -2.977 26.781 23.703 1 48.31 212 LEU B O 1
ATOM 5148 N N . ALA B 1 213 ? -3.693 28.328 25.047 1 48.12 213 ALA B N 1
ATOM 5149 C CA . ALA B 1 213 ? -3.85 27.5 26.234 1 48.12 213 ALA B CA 1
ATOM 5150 C C . ALA B 1 213 ? -5.105 26.641 26.141 1 48.12 213 ALA B C 1
ATOM 5152 O O . ALA B 1 213 ? -6.086 27.031 25.5 1 48.12 213 ALA B O 1
ATOM 5153 N N . ALA B 1 214 ? -5.043 25.219 26.344 1 52.69 214 ALA B N 1
ATOM 5154 C CA . ALA B 1 214 ? -6.102 24.234 26.531 1 52.69 214 ALA B CA 1
ATOM 5155 C C . ALA B 1 214 ? -7.137 24.734 27.531 1 52.69 214 ALA B C 1
ATOM 5157 O O . ALA B 1 214 ? -6.785 25.156 28.641 1 52.69 214 ALA B O 1
ATOM 5158 N N . SER B 1 215 ? -8.156 25.516 27.156 1 52.44 215 SER B N 1
ATOM 5159 C CA . SER B 1 215 ? -9.25 25.766 28.094 1 52.44 215 SER B CA 1
ATOM 5160 C C . SER B 1 215 ? -10.211 24.578 28.156 1 52.44 215 SER B C 1
ATOM 5162 O O . SER B 1 215 ? -10.562 24 27.125 1 52.44 215 SER B O 1
ATOM 5164 N N . GLY B 1 216 ? -10.484 24.047 29.453 1 57.94 216 GLY B N 1
ATOM 5165 C CA . GLY B 1 216 ? -11.75 23.453 29.859 1 57.94 216 GLY B CA 1
ATOM 5166 C C . GLY B 1 216 ? -11.898 22.016 29.406 1 57.94 216 GLY B C 1
ATOM 5167 O O . GLY B 1 216 ? -13.008 21.562 29.078 1 57.94 216 GLY B O 1
ATOM 5168 N N . GLY B 1 217 ? -10.977 21.094 29.328 1 78.06 217 GLY B N 1
ATOM 5169 C CA . GLY B 1 217 ? -11.203 19.672 29.156 1 78.06 217 GLY B CA 1
ATOM 5170 C C . GLY B 1 217 ? -10.984 19.188 27.734 1 78.06 217 GLY B C 1
ATOM 5171 O O . GLY B 1 217 ? -11.195 18.016 27.422 1 78.06 217 GLY B O 1
ATOM 5172 N N . CYS B 1 218 ? -10.523 20.109 26.891 1 87.19 218 CYS B N 1
ATOM 5173 C CA . CYS B 1 218 ? -10.312 19.719 25.5 1 87.19 218 CYS B CA 1
ATOM 5174 C C . CYS B 1 218 ? -8.844 19.891 25.109 1 87.19 218 CYS B C 1
ATOM 5176 O O . CYS B 1 218 ? -8.062 20.484 25.844 1 87.19 218 CYS B O 1
ATOM 5178 N N . LEU B 1 219 ? -8.492 19.297 23.984 1 90 219 LEU B N 1
ATOM 5179 C CA . LEU B 1 219 ? -7.133 19.438 23.453 1 90 219 LEU B CA 1
ATOM 5180 C C . LEU B 1 219 ? -6.891 20.844 22.938 1 90 219 LEU B C 1
ATOM 5182 O O . LEU B 1 219 ? -7.773 21.453 22.344 1 90 219 LEU B O 1
ATOM 5186 N N . SER B 1 220 ? -5.715 21.422 23.281 1 87.5 220 SER B N 1
ATOM 5187 C CA . SER B 1 220 ? -5.277 22.641 22.594 1 87.5 220 SER B CA 1
ATOM 5188 C C . SER B 1 220 ? -5.031 22.359 21.109 1 87.5 220 SER B C 1
ATOM 5190 O O . SER B 1 220 ? -4.883 21.219 20.703 1 87.5 220 SER B O 1
ATOM 5192 N N . PRO B 1 221 ? -5.047 23.438 20.266 1 88.06 221 PRO B N 1
ATOM 5193 C CA . PRO B 1 221 ? -4.75 23.234 18.844 1 88.06 221 PRO B CA 1
ATOM 5194 C C . PRO B 1 221 ? -3.434 22.5 18.625 1 88.06 221 PRO B C 1
ATOM 5196 O O . PRO B 1 221 ? -3.373 21.562 17.812 1 88.06 221 PRO B O 1
ATOM 5199 N N . GLY B 1 222 ? -2.354 22.922 19.328 1 86.19 222 GLY B N 1
ATOM 5200 C CA . GLY B 1 222 ? -1.066 22.266 19.219 1 86.19 222 GLY B CA 1
ATOM 5201 C C . GLY B 1 222 ? -1.121 20.781 19.578 1 86.19 222 GLY B C 1
ATOM 5202 O O . GLY B 1 222 ? -0.522 19.953 18.906 1 86.19 222 GLY B O 1
ATOM 5203 N N . ALA B 1 223 ? -1.812 20.484 20.641 1 88 223 ALA B N 1
ATOM 5204 C CA . ALA B 1 223 ? -1.947 19.109 21.078 1 88 223 ALA B CA 1
ATOM 5205 C C . ALA B 1 223 ? -2.727 18.281 20.047 1 88 223 ALA B C 1
ATOM 5207 O O . ALA B 1 223 ? -2.432 17.109 19.844 1 88 223 ALA B O 1
ATOM 5208 N N . LEU B 1 224 ? -3.781 18.875 19.484 1 92.12 224 LEU B N 1
ATOM 5209 C CA . LEU B 1 224 ? -4.559 18.219 18.438 1 92.12 224 LEU B CA 1
ATOM 5210 C C . LEU B 1 224 ? -3.668 17.828 17.266 1 92.12 224 LEU B C 1
ATOM 5212 O O . LEU B 1 224 ? -3.68 16.688 16.828 1 92.12 224 LEU B O 1
ATOM 5216 N N . PHE B 1 225 ? -2.873 18.812 16.812 1 91.69 225 PHE B N 1
ATOM 5217 C CA . PHE B 1 225 ? -2.006 18.578 15.664 1 91.69 225 PHE B CA 1
ATOM 5218 C C . PHE B 1 225 ? -0.993 17.484 15.969 1 91.69 225 PHE B C 1
ATOM 5220 O O . PHE B 1 225 ? -0.779 16.594 15.148 1 91.69 225 PHE B O 1
ATOM 5227 N N . ARG B 1 226 ? -0.437 17.531 17.109 1 88.31 226 ARG B N 1
ATOM 5228 C CA . ARG B 1 226 ? 0.555 16.531 17.516 1 88.31 226 ARG B CA 1
ATOM 5229 C C . ARG B 1 226 ? -0.062 15.141 17.578 1 88.31 226 ARG B C 1
ATOM 5231 O O . ARG B 1 226 ? 0.554 14.164 17.156 1 88.31 226 ARG B O 1
ATOM 5238 N N . ALA B 1 227 ? -1.214 15.039 18.109 1 90.31 227 ALA B N 1
ATOM 5239 C CA . ALA B 1 227 ? -1.89 13.75 18.234 1 90.31 227 ALA B CA 1
ATOM 5240 C C . ALA B 1 227 ? -2.127 13.117 16.875 1 90.31 227 ALA B C 1
ATOM 5242 O O . ALA B 1 227 ? -1.898 11.922 16.688 1 90.31 227 ALA B O 1
ATOM 5243 N N . ILE B 1 228 ? -2.584 13.93 15.906 1 92.69 228 ILE B N 1
ATOM 5244 C CA . ILE B 1 228 ? -2.842 13.422 14.562 1 92.69 228 ILE B CA 1
ATOM 5245 C C . ILE B 1 228 ? -1.542 12.906 13.945 1 92.69 228 ILE B C 1
ATOM 5247 O O . ILE B 1 228 ? -1.492 11.789 13.438 1 92.69 228 ILE B O 1
ATOM 5251 N N . ALA B 1 229 ? -0.504 13.711 14.062 1 88.94 229 ALA B N 1
ATOM 5252 C CA . ALA B 1 229 ? 0.79 13.359 13.484 1 88.94 229 ALA B CA 1
ATOM 5253 C C . ALA B 1 229 ? 1.34 12.078 14.109 1 88.94 229 ALA B C 1
ATOM 5255 O O . ALA B 1 229 ? 1.903 11.227 13.414 1 88.94 229 ALA B O 1
ATOM 5256 N N . GLU B 1 230 ? 1.174 11.961 15.391 1 86.31 230 GLU B N 1
ATOM 5257 C CA . GLU B 1 230 ? 1.677 10.797 16.109 1 86.31 230 GLU B CA 1
ATOM 5258 C C . GLU B 1 230 ? 0.943 9.523 15.695 1 86.31 230 GLU B C 1
ATOM 5260 O O . GLU B 1 230 ? 1.566 8.484 15.492 1 86.31 230 GLU B O 1
ATOM 5265 N N . VAL B 1 231 ? -0.348 9.602 15.562 1 87.88 231 VAL B N 1
ATOM 5266 C CA . VAL B 1 231 ? -1.134 8.445 15.148 1 87.88 231 VAL B CA 1
ATOM 5267 C C . VAL B 1 231 ? -0.713 8.008 13.75 1 87.88 231 VAL B C 1
ATOM 5269 O O . VAL B 1 231 ? -0.543 6.812 13.492 1 87.88 231 VAL B O 1
ATOM 5272 N N . ARG B 1 232 ? -0.45 8.938 12.875 1 88 232 ARG B N 1
ATOM 5273 C CA . ARG B 1 232 ? -0.129 8.641 11.484 1 88 232 ARG B CA 1
ATOM 5274 C C . ARG B 1 232 ? 1.293 8.102 11.352 1 88 232 ARG B C 1
ATOM 5276 O O . ARG B 1 232 ? 1.643 7.5 10.336 1 88 232 ARG B O 1
ATOM 5283 N N . ALA B 1 233 ? 2.102 8.266 12.359 1 82.38 233 ALA B N 1
ATOM 5284 C CA . ALA B 1 233 ? 3.494 7.832 12.312 1 82.38 233 ALA B CA 1
ATOM 5285 C C . ALA B 1 233 ? 3.68 6.508 13.047 1 82.38 233 ALA B C 1
ATOM 5287 O O . ALA B 1 233 ? 4.773 5.941 13.055 1 82.38 233 ALA B O 1
ATOM 5288 N N . GLN B 1 234 ? 2.656 6.012 13.609 1 77.5 234 GLN B N 1
ATOM 5289 C CA . GLN B 1 234 ? 2.791 4.805 14.422 1 77.5 234 GLN B CA 1
ATOM 5290 C C . GLN B 1 234 ? 2.361 3.568 13.633 1 77.5 234 GLN B C 1
ATOM 5292 O O . GLN B 1 234 ? 1.203 3.457 13.227 1 77.5 234 GLN B O 1
ATOM 5297 N N . GLY B 1 235 ? 3.268 2.613 13.227 1 68.38 235 GLY B N 1
ATOM 5298 C CA . GLY B 1 235 ? 3.162 1.372 12.477 1 68.38 235 GLY B CA 1
ATOM 5299 C C . GLY B 1 235 ? 1.745 0.834 12.414 1 68.38 235 GLY B C 1
ATOM 5300 O O . GLY B 1 235 ? 0.974 1.212 11.523 1 68.38 235 GLY B O 1
ATOM 5301 N N . GLY B 1 236 ? 1.295 0.066 13.5 1 65.06 236 GLY B N 1
ATOM 5302 C CA . GLY B 1 236 ? 0.024 -0.64 13.539 1 65.06 236 GLY B CA 1
ATOM 5303 C C . GLY B 1 236 ? -1.169 0.286 13.68 1 65.06 236 GLY B C 1
ATOM 5304 O O . GLY B 1 236 ? -2.297 -0.09 13.352 1 65.06 236 GLY B O 1
ATOM 5305 N N . ARG B 1 237 ? -0.98 1.571 13.953 1 75.38 237 ARG B N 1
ATOM 5306 C CA . ARG B 1 237 ? -2.072 2.488 14.266 1 75.38 237 ARG B CA 1
ATOM 5307 C C . ARG B 1 237 ? -2.275 3.496 13.141 1 75.38 237 ARG B C 1
ATOM 5309 O O . ARG B 1 237 ? -3.254 4.246 13.141 1 75.38 237 ARG B O 1
ATOM 5316 N N . ARG B 1 238 ? -1.405 3.459 12.281 1 79.31 238 ARG B N 1
ATOM 5317 C CA . ARG B 1 238 ? -1.439 4.473 11.234 1 79.31 238 ARG B CA 1
ATOM 5318 C C . ARG B 1 238 ? -2.686 4.324 10.367 1 79.31 238 ARG B C 1
ATOM 5320 O O . ARG B 1 238 ? -3.062 5.25 9.648 1 79.31 238 ARG B O 1
ATOM 5327 N N . GLN B 1 239 ? -3.271 3.193 10.594 1 84.81 239 GLN B N 1
ATOM 5328 C CA . GLN B 1 239 ? -4.426 2.924 9.742 1 84.81 239 GLN B CA 1
ATOM 5329 C C . GLN B 1 239 ? -5.727 3.291 10.453 1 84.81 239 GLN B C 1
ATOM 5331 O O . GLN B 1 239 ? -6.812 3.158 9.875 1 84.81 239 GLN B O 1
ATOM 5336 N N . ALA B 1 240 ? -5.625 3.756 11.695 1 91.31 240 ALA B N 1
ATOM 5337 C CA . ALA B 1 240 ? -6.836 4.168 12.398 1 91.31 240 ALA B CA 1
ATOM 5338 C C . ALA B 1 240 ? -7.488 5.363 11.719 1 91.31 240 ALA B C 1
ATOM 5340 O O . ALA B 1 240 ? -6.801 6.223 11.156 1 91.31 240 ALA B O 1
ATOM 5341 N N . GLU B 1 241 ? -8.867 5.336 11.734 1 94.38 241 GLU B N 1
ATOM 5342 C CA . GLU B 1 241 ? -9.594 6.52 11.289 1 94.38 241 GLU B CA 1
ATOM 5343 C C . GLU B 1 241 ? -9.594 7.602 12.367 1 94.38 241 GLU B C 1
ATOM 5345 O O . GLU B 1 241 ? -9.727 7.305 13.555 1 94.38 241 GLU B O 1
ATOM 5350 N N . ILE B 1 242 ? -9.383 8.875 11.961 1 95.81 242 ILE B N 1
ATOM 5351 C CA . ILE B 1 242 ? -9.297 9.969 12.922 1 95.81 242 ILE B CA 1
ATOM 5352 C C . ILE B 1 242 ? -10.438 10.953 12.68 1 95.81 242 ILE B C 1
ATOM 5354 O O . ILE B 1 242 ? -10.641 11.406 11.555 1 95.81 242 ILE B O 1
ATOM 5358 N N . LEU B 1 243 ? -11.211 11.273 13.688 1 97.56 243 LEU B N 1
ATOM 5359 C CA . LEU B 1 243 ? -12.219 12.32 13.672 1 97.56 243 LEU B CA 1
ATOM 5360 C C . LEU B 1 243 ? -11.883 13.422 14.672 1 97.56 243 LEU B C 1
ATOM 5362 O O . LEU B 1 243 ? -11.719 13.148 15.867 1 97.56 243 LEU B O 1
ATOM 5366 N N . ALA B 1 244 ? -11.758 14.648 14.195 1 96.75 244 ALA B N 1
ATOM 5367 C CA . ALA B 1 244 ? -11.445 15.781 15.055 1 96.75 244 ALA B CA 1
ATOM 5368 C C . ALA B 1 244 ? -12.703 16.578 15.383 1 96.75 244 ALA B C 1
ATOM 5370 O O . ALA B 1 244 ? -13.555 16.797 14.516 1 96.75 244 ALA B O 1
ATOM 5371 N N . ILE B 1 245 ? -12.852 16.969 16.578 1 95.31 245 ILE B N 1
ATOM 5372 C CA . ILE B 1 245 ? -13.906 17.875 17.016 1 95.31 245 ILE B CA 1
ATOM 5373 C C . ILE B 1 245 ? -13.297 19.25 17.328 1 95.31 245 ILE B C 1
ATOM 5375 O O . ILE B 1 245 ? -12.445 19.375 18.203 1 95.31 245 ILE B O 1
ATOM 5379 N N . VAL B 1 246 ? -13.781 20.281 16.609 1 93.44 246 VAL B N 1
ATOM 5380 C CA . VAL B 1 246 ? -13.172 21.609 16.719 1 93.44 246 VAL B CA 1
ATOM 5381 C C . VAL B 1 246 ? -14.242 22.641 17.047 1 93.44 246 VAL B C 1
ATOM 5383 O O . VAL B 1 246 ? -15.438 22.391 16.891 1 93.44 246 VAL B O 1
ATOM 5386 N N . PRO B 1 247 ? -13.805 23.812 17.578 1 90.5 247 PRO B N 1
ATOM 5387 C CA . PRO B 1 247 ? -14.797 24.875 17.844 1 90.5 247 PRO B CA 1
ATOM 5388 C C . PRO B 1 247 ? -15.445 25.391 16.562 1 90.5 247 PRO B C 1
ATOM 5390 O O . PRO B 1 247 ? -14.797 25.438 15.508 1 90.5 247 PRO B O 1
ATOM 5393 N N . PRO B 1 248 ? -16.734 25.734 16.703 1 87.06 248 PRO B N 1
ATOM 5394 C CA . PRO B 1 248 ? -17.359 26.375 15.539 1 87.06 248 PRO B CA 1
ATOM 5395 C C . PRO B 1 248 ? -16.594 27.609 15.07 1 87.06 248 PRO B C 1
ATOM 5397 O O . PRO B 1 248 ? -16.078 28.375 15.891 1 87.06 248 PRO B O 1
ATOM 5400 N N . GLY B 1 249 ? -16.406 27.781 13.797 1 87.25 249 GLY B N 1
ATOM 5401 C CA . GLY B 1 249 ? -15.781 28.969 13.227 1 87.25 249 GLY B CA 1
ATOM 5402 C C . GLY B 1 249 ? -14.266 28.859 13.148 1 87.25 249 GLY B C 1
ATOM 5403 O O . GLY B 1 249 ? -13.609 29.734 12.578 1 87.25 249 GLY B O 1
ATOM 5404 N N . ALA B 1 250 ? -13.68 27.906 13.781 1 90.25 250 ALA B N 1
ATOM 5405 C CA . ALA B 1 250 ? -12.227 27.75 13.75 1 90.25 250 ALA B CA 1
ATOM 5406 C C . ALA B 1 250 ? -11.773 27.109 12.438 1 90.25 250 ALA B C 1
ATOM 5408 O O . ALA B 1 250 ? -11.203 26.016 12.438 1 90.25 250 ALA B O 1
ATOM 5409 N N . THR B 1 251 ? -11.883 27.812 11.352 1 88.94 251 THR B N 1
ATOM 5410 C CA . THR B 1 251 ? -11.641 27.297 10.008 1 88.94 251 THR B CA 1
ATOM 5411 C C . THR B 1 251 ? -10.18 26.891 9.836 1 88.94 251 THR B C 1
ATOM 5413 O O . THR B 1 251 ? -9.891 25.797 9.328 1 88.94 251 THR B O 1
ATOM 5416 N N . ASP B 1 252 ? -9.25 27.75 10.281 1 86.75 252 ASP B N 1
ATOM 5417 C CA . ASP B 1 252 ? -7.828 27.453 10.117 1 86.75 252 ASP B CA 1
ATOM 5418 C C . ASP B 1 252 ? -7.445 26.172 10.852 1 86.75 252 ASP B C 1
ATOM 5420 O O . ASP B 1 252 ? -6.688 25.359 10.32 1 86.75 252 ASP B O 1
ATOM 5424 N N . LEU B 1 253 ? -7.996 26.047 12.023 1 89.88 253 LEU B N 1
ATOM 5425 C CA . LEU B 1 253 ? -7.762 24.844 12.812 1 89.88 253 LEU B CA 1
ATOM 5426 C C . LEU B 1 253 ? -8.297 23.609 12.094 1 89.88 253 LEU B C 1
ATOM 5428 O O . LEU B 1 253 ? -7.613 22.578 12.031 1 89.88 253 LEU B O 1
ATOM 5432 N N . ALA B 1 254 ? -9.461 23.719 11.555 1 93.75 254 ALA B N 1
ATOM 5433 C CA . ALA B 1 254 ? -10.125 22.625 10.844 1 93.75 254 ALA B CA 1
ATOM 5434 C C . ALA B 1 254 ? -9.328 22.219 9.609 1 93.75 254 ALA B C 1
ATOM 5436 O O . ALA B 1 254 ? -9.086 21.031 9.383 1 93.75 254 ALA B O 1
ATOM 5437 N N . VAL B 1 255 ? -8.953 23.188 8.867 1 92.5 255 VAL B N 1
ATOM 5438 C CA . VAL B 1 255 ? -8.211 22.953 7.633 1 92.5 255 VAL B CA 1
ATOM 5439 C C . VAL B 1 255 ? -6.91 22.219 7.953 1 92.5 255 VAL B C 1
ATOM 5441 O O . VAL B 1 255 ? -6.594 21.203 7.32 1 92.5 255 VAL B O 1
ATOM 5444 N N . MET B 1 256 ? -6.219 22.656 8.969 1 91.31 256 MET B N 1
ATOM 5445 C CA . MET B 1 256 ? -4.938 22.062 9.336 1 91.31 256 MET B CA 1
ATOM 5446 C C . MET B 1 256 ? -5.121 20.625 9.82 1 91.31 256 MET B C 1
ATOM 5448 O O . MET B 1 256 ? -4.34 19.734 9.469 1 91.31 256 MET B O 1
ATOM 5452 N N . ALA B 1 257 ? -6.082 20.391 10.602 1 94.62 257 ALA B N 1
ATOM 5453 C CA . ALA B 1 257 ? -6.355 19.047 11.109 1 94.62 257 ALA B CA 1
ATOM 5454 C C . ALA B 1 257 ? -6.59 18.078 9.961 1 94.62 257 ALA B C 1
ATOM 5456 O O . ALA B 1 257 ? -6.055 16.969 9.961 1 94.62 257 ALA B O 1
ATOM 5457 N N . LEU B 1 258 ? -7.363 18.484 9 1 94.06 258 LEU B N 1
ATOM 5458 C CA . LEU B 1 258 ? -7.66 17.641 7.84 1 94.06 258 LEU B CA 1
ATOM 5459 C C . LEU B 1 258 ? -6.398 17.391 7.016 1 94.06 258 LEU B C 1
ATOM 5461 O O . LEU B 1 258 ? -6.129 16.266 6.613 1 94.06 258 LEU B O 1
ATOM 5465 N N . ASP B 1 259 ? -5.652 18.406 6.805 1 91.94 259 ASP B N 1
ATOM 5466 C CA . ASP B 1 259 ? -4.445 18.297 5.996 1 91.94 259 ASP B CA 1
ATOM 5467 C C . ASP B 1 259 ? -3.402 17.422 6.688 1 91.94 259 ASP B C 1
ATOM 5469 O O . ASP B 1 259 ? -2.607 16.75 6.027 1 91.94 259 ASP B O 1
ATOM 5473 N N . LEU B 1 260 ? -3.404 17.391 8 1 92.06 260 LEU B N 1
ATOM 5474 C CA . LEU B 1 260 ? -2.445 16.609 8.766 1 92.06 260 LEU B CA 1
ATOM 5475 C C . LEU B 1 260 ? -2.805 15.125 8.734 1 92.06 260 LEU B C 1
ATOM 5477 O O . LEU B 1 260 ? -1.969 14.266 9.039 1 92.06 260 LEU B O 1
ATOM 5481 N N . GLY B 1 261 ? -4.113 14.898 8.461 1 92.38 261 GLY B N 1
ATOM 5482 C CA . GLY B 1 261 ? -4.406 13.484 8.312 1 92.38 261 GLY B CA 1
ATOM 5483 C C . GLY B 1 261 ? -5.727 13.078 8.945 1 92.38 261 GLY B C 1
ATOM 5484 O O . GLY B 1 261 ? -6.086 11.898 8.945 1 92.38 261 GLY B O 1
ATOM 5485 N N . ALA B 1 262 ? -6.473 14 9.547 1 94.88 262 ALA B N 1
ATOM 5486 C CA . ALA B 1 262 ? -7.809 13.648 10.016 1 94.88 262 ALA B CA 1
ATOM 5487 C C . ALA B 1 262 ? -8.711 13.25 8.852 1 94.88 262 ALA B C 1
ATOM 5489 O O . ALA B 1 262 ? -8.766 13.938 7.832 1 94.88 262 ALA B O 1
ATOM 5490 N N . GLY B 1 263 ? -9.367 12.18 8.992 1 93.19 263 GLY B N 1
ATOM 5491 C CA . GLY B 1 263 ? -10.242 11.68 7.945 1 93.19 263 GLY B CA 1
ATOM 5492 C C . GLY B 1 263 ? -11.641 12.273 8 1 93.19 263 GLY B C 1
ATOM 5493 O O . GLY B 1 263 ? -12.406 12.156 7.039 1 93.19 263 GLY B O 1
ATOM 5494 N N . ASP B 1 264 ? -11.992 12.781 9.109 1 95.19 264 ASP B N 1
ATOM 5495 C CA . ASP B 1 264 ? -13.281 13.422 9.328 1 95.19 264 ASP B CA 1
ATOM 5496 C C . ASP B 1 264 ? -13.172 14.523 10.383 1 95.19 264 ASP B C 1
ATOM 5498 O O . ASP B 1 264 ? -12.203 14.57 11.141 1 95.19 264 ASP B O 1
ATOM 5502 N N . LEU B 1 265 ? -14.188 15.438 10.289 1 95.5 265 LEU B N 1
ATOM 5503 C CA . LEU B 1 265 ? -14.156 16.578 11.195 1 95.5 265 LEU B CA 1
ATOM 5504 C C . LEU B 1 265 ? -15.562 17.094 11.469 1 95.5 265 LEU B C 1
ATOM 5506 O O . LEU B 1 265 ? -16.391 17.188 10.555 1 95.5 265 LEU B O 1
ATOM 5510 N N . VAL B 1 266 ? -15.812 17.484 12.75 1 93.62 266 VAL B N 1
ATOM 5511 C CA . VAL B 1 266 ? -17.078 18.094 13.117 1 93.62 266 VAL B CA 1
ATOM 5512 C C . VAL B 1 266 ? -16.828 19.266 14.062 1 93.62 266 VAL B C 1
ATOM 5514 O O . VAL B 1 266 ? -15.758 19.359 14.672 1 93.62 266 VAL B O 1
ATOM 5517 N N . THR B 1 267 ? -17.844 20.109 14.055 1 90.81 267 THR B N 1
ATOM 5518 C CA . THR B 1 267 ? -17.781 21.203 15.031 1 90.81 267 THR B CA 1
ATOM 5519 C C . THR B 1 267 ? -18.469 20.781 16.328 1 90.81 267 THR B C 1
ATOM 5521 O O . THR B 1 267 ? -19.297 19.875 16.344 1 90.81 267 THR B O 1
ATOM 5524 N N . ALA B 1 268 ? -18.062 21.453 17.375 1 89.12 268 ALA B N 1
ATOM 5525 C CA . ALA B 1 268 ? -18.469 21.109 18.734 1 89.12 268 ALA B CA 1
ATOM 5526 C C . ALA B 1 268 ? -19.984 21.125 18.875 1 89.12 268 ALA B C 1
ATOM 5528 O O . ALA B 1 268 ? -20.547 20.547 19.797 1 89.12 268 ALA B O 1
ATOM 5529 N N . ASP B 1 269 ? -20.688 21.781 18.016 1 86.56 269 ASP B N 1
ATOM 5530 C CA . ASP B 1 269 ? -22.141 21.891 18.078 1 86.56 269 ASP B CA 1
ATOM 5531 C C . ASP B 1 269 ? -22.812 20.75 17.312 1 86.56 269 ASP B C 1
ATOM 5533 O O . ASP B 1 269 ? -24.016 20.766 17.109 1 86.56 269 ASP B O 1
ATOM 5537 N N . VAL B 1 270 ? -22.094 19.766 16.984 1 90.62 270 VAL B N 1
ATOM 5538 C CA . VAL B 1 270 ? -22.625 18.609 16.25 1 90.62 270 VAL B CA 1
ATOM 5539 C C . VAL B 1 270 ? -23.656 17.891 17.125 1 90.62 270 VAL B C 1
ATOM 5541 O O . VAL B 1 270 ? -23.484 17.781 18.328 1 90.62 270 VAL B O 1
ATOM 5544 N N . GLY B 1 271 ? -24.766 17.438 16.469 1 90.56 271 GLY B N 1
ATOM 5545 C CA . GLY B 1 271 ? -25.75 16.641 17.188 1 90.56 271 GLY B CA 1
ATOM 5546 C C . GLY B 1 271 ? -25.281 15.211 17.438 1 90.56 271 GLY B C 1
ATOM 5547 O O . GLY B 1 271 ? -24.406 14.711 16.734 1 90.56 271 GLY B O 1
ATOM 5548 N N . THR B 1 272 ? -25.922 14.57 18.391 1 93.56 272 THR B N 1
ATOM 5549 C CA . THR B 1 272 ? -25.578 13.203 18.781 1 93.56 272 THR B CA 1
ATOM 5550 C C . THR B 1 272 ? -25.828 12.234 17.625 1 93.56 272 THR B C 1
ATOM 5552 O O . THR B 1 272 ? -25 11.352 17.375 1 93.56 272 THR B O 1
ATOM 5555 N N . ALA B 1 273 ? -26.891 12.406 16.984 1 93.31 273 ALA B N 1
ATOM 5556 C CA . ALA B 1 273 ? -27.25 11.5 15.891 1 93.31 273 ALA B CA 1
ATOM 5557 C C . ALA B 1 273 ? -26.219 11.57 14.766 1 93.31 273 ALA B C 1
ATOM 5559 O O . ALA B 1 273 ? -25.812 10.539 14.219 1 93.31 273 ALA B O 1
ATOM 5560 N N . GLU B 1 274 ? -25.844 12.773 14.414 1 93.31 274 GLU B N 1
ATOM 5561 C CA . GLU B 1 274 ? -24.859 12.945 13.352 1 93.31 274 GLU B CA 1
ATOM 5562 C C . GLU B 1 274 ? -23.516 12.359 13.75 1 93.31 274 GLU B C 1
ATOM 5564 O O . GLU B 1 274 ? -22.875 11.664 12.961 1 93.31 274 GLU B O 1
ATOM 5569 N N . LEU B 1 275 ? -23.109 12.648 14.961 1 94.62 275 LEU B N 1
ATOM 5570 C CA . LEU B 1 275 ? -21.828 12.156 15.445 1 94.62 275 LEU B CA 1
ATOM 5571 C C . LEU B 1 275 ? -21.797 10.625 15.445 1 94.62 275 LEU B C 1
ATOM 5573 O O . LEU B 1 275 ? -20.828 10.016 15.016 1 94.62 275 LEU B O 1
ATOM 5577 N N . SER B 1 276 ? -22.891 10.008 15.906 1 94.5 276 SER B N 1
ATOM 5578 C CA . SER B 1 276 ? -22.984 8.555 15.914 1 94.5 276 SER B CA 1
ATOM 5579 C C . SER B 1 276 ? -22.906 7.988 14.5 1 94.5 276 SER B C 1
ATOM 5581 O O . SER B 1 276 ? -22.203 6.996 14.266 1 94.5 276 SER B O 1
ATOM 5583 N N . TRP B 1 277 ? -23.594 8.633 13.602 1 93.38 277 TRP B N 1
ATOM 5584 C CA . TRP B 1 277 ? -23.594 8.18 12.211 1 93.38 277 TRP B CA 1
ATOM 5585 C C . TRP B 1 277 ? -22.188 8.25 11.617 1 93.38 277 TRP B C 1
ATOM 5587 O O . TRP B 1 277 ? -21.75 7.32 10.945 1 93.38 277 TRP B O 1
ATOM 5597 N N . ARG B 1 278 ? -21.547 9.281 11.898 1 94.75 278 ARG B N 1
ATOM 5598 C CA . ARG B 1 278 ? -20.203 9.469 11.375 1 94.75 278 ARG B CA 1
ATOM 5599 C C . ARG B 1 278 ? -19.234 8.43 11.938 1 94.75 278 ARG B C 1
ATOM 5601 O O . ARG B 1 278 ? -18.422 7.867 11.211 1 94.75 278 ARG B O 1
ATOM 5608 N N . ILE B 1 279 ? -19.312 8.188 13.219 1 95.38 279 ILE B N 1
ATOM 5609 C CA . ILE B 1 279 ? -18.422 7.215 13.859 1 95.38 279 ILE B CA 1
ATOM 5610 C C . ILE B 1 279 ? -18.672 5.828 13.266 1 95.38 279 ILE B C 1
ATOM 5612 O O . ILE B 1 279 ? -17.734 5.109 12.938 1 95.38 279 ILE B O 1
ATOM 5616 N N . ASP B 1 280 ? -19.922 5.492 13.062 1 92.62 280 ASP B N 1
ATOM 5617 C CA . ASP B 1 280 ? -20.25 4.211 12.453 1 92.62 280 ASP B CA 1
ATOM 5618 C C . ASP B 1 280 ? -19.703 4.125 11.031 1 92.62 280 ASP B C 1
ATOM 5620 O O . ASP B 1 280 ? -19.188 3.076 10.617 1 92.62 280 ASP B O 1
ATOM 5624 N N . GLY B 1 281 ? -19.875 5.23 10.336 1 90.81 281 GLY B N 1
ATOM 5625 C CA . GLY B 1 281 ? -19.312 5.285 8.992 1 90.81 281 GLY B CA 1
ATOM 5626 C C . GLY B 1 281 ? -17.812 5.102 8.969 1 90.81 281 GLY B C 1
ATOM 5627 O O . GLY B 1 281 ? -17.281 4.402 8.102 1 90.81 281 GLY B O 1
ATOM 5628 N N . LEU B 1 282 ? -17.141 5.688 9.891 1 93.38 282 LEU B N 1
ATOM 5629 C CA . LEU B 1 282 ? -15.68 5.57 9.992 1 93.38 282 LEU B CA 1
ATOM 5630 C C . LEU B 1 282 ? -15.273 4.145 10.344 1 93.38 282 LEU B C 1
ATOM 5632 O O . LEU B 1 282 ? -14.297 3.623 9.805 1 93.38 282 LEU B O 1
ATOM 5636 N N . LEU B 1 283 ? -16 3.506 11.219 1 92.44 283 LEU B N 1
ATOM 5637 C CA . LEU B 1 283 ? -15.727 2.123 11.594 1 92.44 283 LEU B CA 1
ATOM 5638 C C . LEU B 1 283 ? -15.906 1.19 10.398 1 92.44 283 LEU B C 1
ATOM 5640 O O . LEU B 1 283 ? -15.102 0.28 10.195 1 92.44 283 LEU B O 1
ATOM 5644 N N . ARG B 1 284 ? -16.922 1.428 9.656 1 88.31 284 ARG B N 1
ATOM 5645 C CA . ARG B 1 284 ? -17.141 0.631 8.453 1 88.31 284 ARG B CA 1
ATOM 5646 C C . ARG B 1 284 ? -16.016 0.812 7.453 1 88.31 284 ARG B C 1
ATOM 5648 O O . ARG B 1 284 ? -15.523 -0.163 6.879 1 88.31 284 ARG B O 1
ATOM 5655 N N . ARG B 1 285 ? -15.68 2.029 7.258 1 86.5 285 ARG B N 1
ATOM 5656 C CA . ARG B 1 285 ? -14.586 2.322 6.332 1 86.5 285 ARG B CA 1
ATOM 5657 C C . ARG B 1 285 ? -13.305 1.628 6.762 1 86.5 285 ARG B C 1
ATOM 5659 O O . ARG B 1 285 ? -12.594 1.056 5.934 1 86.5 285 ARG B O 1
ATOM 5666 N N . LYS B 1 286 ? -13 1.732 8.008 1 90.44 286 LYS B N 1
ATOM 5667 C CA . LYS B 1 286 ? -11.828 1.068 8.562 1 90.44 286 LYS B CA 1
ATOM 5668 C C . LYS B 1 286 ? -11.852 -0.43 8.273 1 90.44 286 LYS B C 1
ATOM 5670 O O . LYS B 1 286 ? -10.836 -1.015 7.898 1 90.44 286 LYS B O 1
ATOM 5675 N N . ARG B 1 287 ? -12.906 -1.035 8.422 1 88.06 287 ARG B N 1
ATOM 5676 C CA . ARG B 1 287 ? -13.062 -2.469 8.195 1 88.06 287 ARG B CA 1
ATOM 5677 C C . ARG B 1 287 ? -12.828 -2.816 6.727 1 88.06 287 ARG B C 1
ATOM 5679 O O . ARG B 1 287 ? -12.148 -3.793 6.414 1 88.06 287 ARG B O 1
ATOM 5686 N N . VAL B 1 288 ? -13.43 -2.037 5.898 1 83.25 288 VAL B N 1
ATOM 5687 C CA . VAL B 1 288 ? -13.273 -2.266 4.469 1 83.25 288 VAL B CA 1
ATOM 5688 C C . VAL B 1 288 ? -11.797 -2.135 4.082 1 83.25 288 VAL B C 1
ATOM 5690 O O . VAL B 1 288 ? -11.273 -2.963 3.338 1 83.25 288 VAL B O 1
ATOM 5693 N N . HIS B 1 289 ? -11.141 -1.151 4.609 1 83.69 289 HIS B N 1
ATOM 5694 C CA . HIS B 1 289 ? -9.727 -0.934 4.324 1 83.69 289 HIS B CA 1
ATOM 5695 C C . HIS B 1 289 ? -8.875 -2.092 4.836 1 83.69 289 HIS B C 1
ATOM 5697 O O . HIS B 1 289 ? -7.965 -2.553 4.145 1 83.69 289 HIS B O 1
ATOM 5703 N N . ASP B 1 290 ? -9.156 -2.498 6.012 1 84.75 290 ASP B N 1
ATOM 5704 C CA . ASP B 1 290 ? -8.414 -3.615 6.586 1 84.75 290 ASP B CA 1
ATOM 5705 C C . ASP B 1 290 ? -8.578 -4.875 5.738 1 84.75 290 ASP B C 1
ATOM 5707 O O . ASP B 1 290 ? -7.609 -5.602 5.5 1 84.75 290 ASP B O 1
ATOM 5711 N N . ARG B 1 291 ? -9.703 -5.074 5.312 1 81.5 291 ARG B N 1
ATOM 5712 C CA . ARG B 1 291 ? -9.984 -6.242 4.488 1 81.5 291 ARG B CA 1
ATOM 5713 C C . ARG B 1 291 ? -9.219 -6.176 3.166 1 81.5 291 ARG B C 1
ATOM 5715 O O . ARG B 1 291 ? -8.688 -7.184 2.697 1 81.5 291 ARG B O 1
ATOM 5722 N N . LEU B 1 292 ? -9.273 -5.055 2.586 1 77.88 292 LEU B N 1
ATOM 5723 C CA . LEU B 1 292 ? -8.547 -4.879 1.331 1 77.88 292 LEU B CA 1
ATOM 5724 C C . LEU B 1 292 ? -7.059 -5.137 1.521 1 77.88 292 LEU B C 1
ATOM 5726 O O . LEU B 1 292 ? -6.43 -5.797 0.694 1 77.88 292 LEU B O 1
ATOM 5730 N N . ARG B 1 293 ? -6.531 -4.629 2.555 1 79.31 293 ARG B N 1
ATOM 5731 C CA . ARG B 1 293 ? -5.121 -4.852 2.855 1 79.31 293 ARG B CA 1
ATOM 5732 C C . ARG B 1 293 ? -4.824 -6.336 3.041 1 79.31 293 ARG B C 1
ATOM 5734 O O . ARG B 1 293 ? -3.801 -6.832 2.568 1 79.31 293 ARG B O 1
ATOM 5741 N N . ASP B 1 294 ? -5.656 -6.957 3.742 1 78.19 294 ASP B N 1
ATOM 5742 C CA . ASP B 1 294 ? -5.5 -8.391 3.951 1 78.19 294 ASP B CA 1
ATOM 5743 C C . ASP B 1 294 ? -5.551 -9.148 2.625 1 78.19 294 ASP B C 1
ATOM 5745 O O . ASP B 1 294 ? -4.777 -10.086 2.41 1 78.19 294 ASP B O 1
ATOM 5749 N N . LYS B 1 295 ? -6.414 -8.703 1.843 1 74.38 295 LYS B N 1
ATOM 5750 C CA . LYS B 1 295 ? -6.551 -9.336 0.537 1 74.38 295 LYS B CA 1
ATOM 5751 C C . LYS B 1 295 ? -5.293 -9.141 -0.307 1 74.38 295 LYS B C 1
ATOM 5753 O O . LYS B 1 295 ? -4.855 -10.055 -1.006 1 74.38 295 LYS B O 1
ATOM 5758 N N . VAL B 1 296 ? -4.836 -7.984 -0.262 1 74.69 296 VAL B N 1
ATOM 5759 C CA . VAL B 1 296 ? -3.605 -7.691 -0.994 1 74.69 296 VAL B CA 1
ATOM 5760 C C . VAL B 1 296 ? -2.467 -8.555 -0.457 1 74.69 296 VAL B C 1
ATOM 5762 O O . VAL B 1 296 ? -1.706 -9.141 -1.23 1 74.69 296 VAL B O 1
ATOM 5765 N N . ARG B 1 297 ? -2.377 -8.617 0.786 1 73.69 297 ARG B N 1
ATOM 5766 C CA . ARG B 1 297 ? -1.354 -9.445 1.409 1 73.69 297 ARG B CA 1
ATOM 5767 C C . ARG B 1 297 ? -1.5 -10.906 0.985 1 73.69 297 ARG B C 1
ATOM 5769 O O . ARG B 1 297 ? -0.512 -11.562 0.651 1 73.69 297 ARG B O 1
ATOM 5776 N N . ASP B 1 298 ? -2.68 -11.312 1.038 1 72.88 298 ASP B N 1
ATOM 5777 C CA . ASP B 1 298 ? -2.967 -12.68 0.612 1 72.88 298 ASP B CA 1
ATOM 5778 C C . ASP B 1 298 ? -2.613 -12.883 -0.859 1 72.88 298 ASP B C 1
ATOM 5780 O O . ASP B 1 298 ? -2.092 -13.93 -1.239 1 72.88 298 ASP B O 1
ATOM 5784 N N . GLY B 1 299 ? -3.029 -11.891 -1.582 1 71.31 299 GLY B N 1
ATOM 5785 C CA . GLY B 1 299 ? -2.699 -11.945 -2.998 1 71.31 299 GLY B CA 1
ATOM 5786 C C . GLY B 1 299 ? -1.206 -12.008 -3.26 1 71.31 299 GLY B C 1
ATOM 5787 O O . GLY B 1 299 ? -0.749 -12.773 -4.105 1 71.31 299 GLY B O 1
ATOM 5788 N N . LEU B 1 300 ? -0.53 -11.273 -2.572 1 71.94 300 LEU B N 1
ATOM 5789 C CA . LEU B 1 300 ? 0.921 -11.273 -2.719 1 71.94 300 LEU B CA 1
ATOM 5790 C C . LEU B 1 300 ? 1.513 -12.617 -2.299 1 71.94 300 LEU B C 1
ATOM 5792 O O . LEU B 1 300 ? 2.441 -13.117 -2.936 1 71.94 300 LEU B O 1
ATOM 5796 N N . GLN B 1 301 ? 0.954 -13.133 -1.315 1 73.06 301 GLN B N 1
ATOM 5797 C CA . GLN B 1 301 ? 1.392 -14.461 -0.884 1 73.06 301 GLN B CA 1
ATOM 5798 C C . GLN B 1 301 ? 1.101 -15.508 -1.951 1 73.06 301 GLN B C 1
ATOM 5800 O O . GLN B 1 301 ? 1.924 -16.391 -2.203 1 73.06 301 GLN B O 1
ATOM 5805 N N . ALA B 1 302 ? -0.048 -15.328 -2.443 1 72.38 302 ALA B N 1
ATOM 5806 C CA . ALA B 1 302 ? -0.467 -16.281 -3.475 1 72.38 302 ALA B CA 1
ATOM 5807 C C . ALA B 1 302 ? 0.42 -16.172 -4.711 1 72.38 302 ALA B C 1
ATOM 5809 O O . ALA B 1 302 ? 0.578 -17.141 -5.457 1 72.38 302 ALA B O 1
ATOM 5810 N N . ALA B 1 303 ? 0.895 -15.102 -4.883 1 72.56 303 ALA B N 1
ATOM 5811 C CA . ALA B 1 303 ? 1.745 -14.867 -6.047 1 72.56 303 ALA B CA 1
ATOM 5812 C C . ALA B 1 303 ? 3.094 -15.57 -5.891 1 72.56 303 ALA B C 1
ATOM 5814 O O . ALA B 1 303 ? 3.795 -15.805 -6.879 1 72.56 303 ALA B O 1
ATOM 5815 N N . VAL B 1 304 ? 3.334 -15.898 -4.66 1 77.69 304 VAL B N 1
ATOM 5816 C CA . VAL B 1 304 ? 4.699 -16.375 -4.469 1 77.69 304 VAL B CA 1
ATOM 5817 C C . VAL B 1 304 ? 4.676 -17.797 -3.916 1 77.69 304 VAL B C 1
ATOM 5819 O O . VAL B 1 304 ? 5.691 -18.5 -3.943 1 77.69 304 VAL B O 1
ATOM 5822 N N . THR B 1 305 ? 3.578 -18.25 -3.477 1 81.44 305 THR B N 1
ATOM 5823 C CA . THR B 1 305 ? 3.547 -19.547 -2.816 1 81.44 305 THR B CA 1
ATOM 5824 C C . THR B 1 305 ? 2.617 -20.516 -3.553 1 81.44 305 THR B C 1
ATOM 5826 O O . THR B 1 305 ? 1.68 -20.078 -4.227 1 81.44 305 THR B O 1
ATOM 5829 N N . ASP B 1 306 ? 2.982 -21.766 -3.395 1 80.75 306 ASP B N 1
ATOM 5830 C CA . ASP B 1 306 ? 2.092 -22.844 -3.824 1 80.75 306 ASP B CA 1
ATOM 5831 C C . ASP B 1 306 ? 0.963 -23.047 -2.818 1 80.75 306 ASP B C 1
ATOM 5833 O O . ASP B 1 306 ? 1.215 -23.266 -1.632 1 80.75 306 ASP B O 1
ATOM 5837 N N . PRO B 1 307 ? -0.226 -22.984 -3.244 1 73.56 307 PRO B N 1
ATOM 5838 C CA . PRO B 1 307 ? -1.348 -23 -2.303 1 73.56 307 PRO B CA 1
ATOM 5839 C C . PRO B 1 307 ? -1.478 -24.328 -1.57 1 73.56 307 PRO B C 1
ATOM 5841 O O . PRO B 1 307 ? -2.027 -24.391 -0.466 1 73.56 307 PRO B O 1
ATOM 5844 N N . LEU B 1 308 ? -0.99 -25.375 -2.113 1 79.75 308 LEU B N 1
ATOM 5845 C CA . LEU B 1 308 ? -1.148 -26.703 -1.521 1 79.75 308 LEU B CA 1
ATOM 5846 C C . LEU B 1 308 ? -0.102 -26.938 -0.438 1 79.75 308 LEU B C 1
ATOM 5848 O O . LEU B 1 308 ? -0.438 -27.359 0.675 1 79.75 308 LEU B O 1
ATOM 5852 N N . THR B 1 309 ? 1.068 -26.609 -0.738 1 90.06 309 THR B N 1
ATOM 5853 C CA . THR B 1 309 ? 2.17 -27 0.133 1 90.06 309 THR B CA 1
ATOM 5854 C C . THR B 1 309 ? 2.652 -25.812 0.967 1 90.06 309 THR B C 1
ATOM 5856 O O . THR B 1 309 ? 3.363 -26 1.957 1 90.06 309 THR B O 1
ATOM 5859 N N . GLY B 1 310 ? 2.334 -24.641 0.464 1 85.06 310 GLY B N 1
ATOM 5860 C CA . GLY B 1 310 ? 2.756 -23.453 1.196 1 85.06 310 GLY B CA 1
ATOM 5861 C C . GLY B 1 310 ? 4.172 -23.016 0.86 1 85.06 310 GLY B C 1
ATOM 5862 O O . GLY B 1 310 ? 4.625 -21.969 1.309 1 85.06 310 GLY B O 1
ATOM 5863 N N . ILE B 1 311 ? 4.879 -23.812 0.112 1 88.62 311 ILE B N 1
ATOM 5864 C CA . ILE B 1 311 ? 6.23 -23.438 -0.29 1 88.62 311 ILE B CA 1
ATOM 5865 C C . ILE B 1 311 ? 6.164 -22.562 -1.539 1 88.62 311 ILE B C 1
ATOM 5867 O O . ILE B 1 311 ? 5.078 -22.266 -2.049 1 88.62 311 ILE B O 1
ATOM 5871 N N . ALA B 1 312 ? 7.379 -22.062 -1.941 1 86.81 312 ALA B N 1
ATOM 5872 C CA . ALA B 1 312 ? 7.41 -21.141 -3.078 1 86.81 312 ALA B CA 1
ATOM 5873 C C . ALA B 1 312 ? 6.836 -21.797 -4.328 1 86.81 312 ALA B C 1
ATOM 5875 O O . ALA B 1 312 ? 6.934 -23.016 -4.496 1 86.81 312 ALA B O 1
ATOM 5876 N N . ASN B 1 313 ? 6.238 -21 -5.156 1 84.12 313 ASN B N 1
ATOM 5877 C CA . ASN B 1 313 ? 5.715 -21.516 -6.418 1 84.12 313 ASN B CA 1
ATOM 5878 C C . ASN B 1 313 ? 6.719 -21.344 -7.555 1 84.12 313 ASN B C 1
ATOM 5880 O O . ASN B 1 313 ? 7.801 -20.797 -7.352 1 84.12 313 ASN B O 1
ATOM 5884 N N . ARG B 1 314 ? 6.332 -21.828 -8.648 1 81.44 314 ARG B N 1
ATOM 5885 C CA . ARG B 1 314 ? 7.242 -21.859 -9.789 1 81.44 314 ARG B CA 1
ATOM 5886 C C . ARG B 1 314 ? 7.652 -20.453 -10.211 1 81.44 314 ARG B C 1
ATOM 5888 O O . ARG B 1 314 ? 8.836 -20.188 -10.438 1 81.44 314 ARG B O 1
ATOM 5895 N N . ARG B 1 315 ? 6.668 -19.719 -10.344 1 73.06 315 ARG B N 1
ATOM 5896 C CA . ARG B 1 315 ? 6.926 -18.359 -10.82 1 73.06 315 ARG B CA 1
ATOM 5897 C C . ARG B 1 315 ? 7.973 -17.672 -9.953 1 73.06 315 ARG B C 1
ATOM 5899 O O . ARG B 1 315 ? 8.938 -17.109 -10.469 1 73.06 315 ARG B O 1
ATOM 5906 N N . PHE B 1 316 ? 7.711 -17.734 -8.703 1 78.19 316 PHE B N 1
ATOM 5907 C CA . PHE B 1 316 ? 8.648 -17.125 -7.766 1 78.19 316 PHE B CA 1
ATOM 5908 C C . PHE B 1 316 ? 10.008 -17.812 -7.836 1 78.19 316 PHE B C 1
ATOM 5910 O O . PHE B 1 316 ? 11.047 -17.156 -7.809 1 78.19 316 PHE B O 1
ATOM 5917 N N . ALA B 1 317 ? 10.039 -19.016 -7.906 1 85.81 317 ALA B N 1
ATOM 5918 C CA . ALA B 1 317 ? 11.273 -19.797 -7.918 1 85.81 317 ALA B CA 1
ATOM 5919 C C . ALA B 1 317 ? 12.148 -19.438 -9.109 1 85.81 317 ALA B C 1
ATOM 5921 O O . ALA B 1 317 ? 13.359 -19.234 -8.969 1 85.81 317 ALA B O 1
ATOM 5922 N N . MET B 1 318 ? 11.531 -19.266 -10.156 1 81.19 318 MET B N 1
ATOM 5923 C CA . MET B 1 318 ? 12.297 -19 -11.367 1 81.19 318 MET B CA 1
ATOM 5924 C C . MET B 1 318 ? 12.883 -17.594 -11.352 1 81.19 318 MET B C 1
ATOM 5926 O O . MET B 1 318 ? 14.031 -17.391 -11.75 1 81.19 318 MET B O 1
ATOM 5930 N N . ALA B 1 319 ? 12.109 -16.734 -10.914 1 74.94 319 ALA B N 1
ATOM 5931 C CA . ALA B 1 319 ? 12.609 -15.375 -10.789 1 74.94 319 ALA B CA 1
ATOM 5932 C C . ALA B 1 319 ? 13.766 -15.297 -9.797 1 74.94 319 ALA B C 1
ATOM 5934 O O . ALA B 1 319 ? 14.781 -14.641 -10.062 1 74.94 319 ALA B O 1
ATOM 5935 N N . THR B 1 320 ? 13.57 -15.906 -8.727 1 81.5 320 THR B N 1
ATOM 5936 C CA . THR B 1 320 ? 14.562 -15.883 -7.656 1 81.5 320 THR B CA 1
ATOM 5937 C C . THR B 1 320 ? 15.836 -16.609 -8.078 1 81.5 320 THR B C 1
ATOM 5939 O O . THR B 1 320 ? 16.938 -16.172 -7.758 1 81.5 320 THR B O 1
ATOM 5942 N N . LEU B 1 321 ? 15.656 -17.641 -8.742 1 86.5 321 LEU B N 1
ATOM 5943 C CA . LEU B 1 321 ? 16.797 -18.406 -9.203 1 86.5 321 LEU B CA 1
ATOM 5944 C C . LEU B 1 321 ? 17.719 -17.562 -10.078 1 86.5 321 LEU B C 1
ATO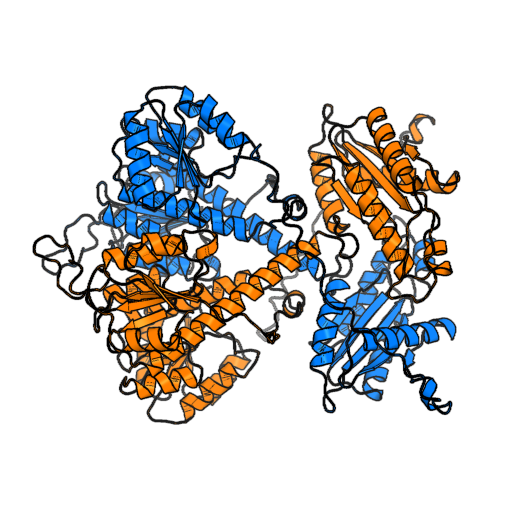M 5946 O O . LEU B 1 321 ? 18.938 -17.672 -9.992 1 86.5 321 LEU B O 1
ATOM 5950 N N . GLY B 1 322 ? 17.141 -16.812 -10.852 1 81.94 322 GLY B N 1
ATOM 5951 C CA . GLY B 1 322 ? 17.922 -15.906 -11.664 1 81.94 322 GLY B CA 1
ATOM 5952 C C . GLY B 1 322 ? 18.812 -14.992 -10.844 1 81.94 322 GLY B C 1
ATOM 5953 O O . GLY B 1 322 ? 20 -14.852 -11.133 1 81.94 322 GLY B O 1
ATOM 5954 N N . GLY B 1 323 ? 18.234 -14.398 -9.875 1 76.38 323 GLY B N 1
ATOM 5955 C CA . GLY B 1 323 ? 19 -13.531 -8.984 1 76.38 323 GLY B CA 1
ATOM 5956 C C . GLY B 1 323 ? 20.094 -14.258 -8.234 1 76.38 323 GLY B C 1
ATOM 5957 O O . GLY B 1 323 ? 21.203 -13.734 -8.102 1 76.38 323 GLY B O 1
ATOM 5958 N N . MET B 1 324 ? 19.812 -15.398 -7.766 1 82.38 324 MET B N 1
ATOM 5959 C CA . MET B 1 324 ? 20.781 -16.203 -7.039 1 82.38 324 MET B CA 1
ATOM 5960 C C . MET B 1 324 ? 21.953 -16.594 -7.941 1 82.38 324 MET B C 1
ATOM 5962 O O . MET B 1 324 ? 23.094 -16.594 -7.508 1 82.38 324 MET B O 1
ATOM 5966 N N . ALA B 1 325 ? 21.562 -16.891 -9.148 1 86.62 325 ALA B N 1
ATOM 5967 C CA . ALA B 1 325 ? 22.578 -17.312 -10.102 1 86.62 325 ALA B CA 1
ATOM 5968 C C . ALA B 1 325 ? 23.531 -16.172 -10.43 1 86.62 325 ALA B C 1
ATOM 5970 O O . ALA B 1 325 ? 24.75 -16.375 -10.547 1 86.62 325 ALA B O 1
ATOM 5971 N N . ARG B 1 326 ? 23.016 -15.039 -10.516 1 77.75 326 ARG B N 1
ATOM 5972 C CA . ARG B 1 326 ? 23.828 -13.859 -10.805 1 77.75 326 ARG B CA 1
ATOM 5973 C C . ARG B 1 326 ? 24.734 -13.523 -9.633 1 77.75 326 ARG B C 1
ATOM 5975 O O . ARG B 1 326 ? 25.844 -12.992 -9.828 1 77.75 326 ARG B O 1
ATOM 5982 N N . ALA B 1 327 ? 24.219 -13.773 -8.516 1 74.62 327 ALA B N 1
ATOM 5983 C CA . ALA B 1 327 ? 25 -13.477 -7.312 1 74.62 327 ALA B CA 1
ATOM 5984 C C . ALA B 1 327 ? 26.078 -14.531 -7.078 1 74.62 327 ALA B C 1
ATOM 5986 O O . ALA B 1 327 ? 27.016 -14.297 -6.32 1 74.62 327 ALA B O 1
ATOM 5987 N N . ALA B 1 328 ? 25.891 -15.562 -7.766 1 79.19 328 ALA B N 1
ATOM 5988 C CA . ALA B 1 328 ? 26.828 -16.656 -7.602 1 79.19 328 ALA B CA 1
ATOM 5989 C C . ALA B 1 328 ? 28.141 -16.375 -8.328 1 79.19 328 ALA B C 1
ATOM 5991 O O . ALA B 1 328 ? 28.141 -15.789 -9.414 1 79.19 328 ALA B O 1
ATOM 5992 N N . GLY B 1 329 ? 29.266 -16.5 -7.695 1 73.56 329 GLY B N 1
ATOM 5993 C CA . GLY B 1 329 ? 30.594 -16.312 -8.281 1 73.56 329 GLY B CA 1
ATOM 5994 C C . GLY B 1 329 ? 31.547 -17.438 -7.941 1 73.56 329 GLY B C 1
ATOM 5995 O O . GLY B 1 329 ? 31.141 -18.453 -7.367 1 73.56 329 GLY B O 1
ATOM 5996 N N . PRO B 1 330 ? 32.719 -17.438 -8.547 1 70.56 330 PRO B N 1
ATOM 5997 C CA . PRO B 1 330 ? 33.719 -18.484 -8.336 1 70.56 330 PRO B CA 1
ATOM 5998 C C . PRO B 1 330 ? 33.844 -18.875 -6.867 1 70.56 330 PRO B C 1
ATOM 6000 O O . PRO B 1 330 ? 34.031 -20.062 -6.555 1 70.56 330 PRO B O 1
ATOM 6003 N N . GLY B 1 331 ? 33.656 -18.094 -6.023 1 76.88 331 GLY B N 1
ATOM 6004 C CA . GLY B 1 331 ? 33.812 -18.391 -4.605 1 76.88 331 GLY B CA 1
ATOM 6005 C C . GLY B 1 331 ? 32.5 -18.625 -3.908 1 76.88 331 GLY B C 1
ATOM 6006 O O . GLY B 1 331 ? 32.438 -18.938 -2.715 1 76.88 331 GLY B O 1
ATOM 6007 N N . ALA B 1 332 ? 31.547 -18.672 -4.645 1 86 332 ALA B N 1
ATOM 6008 C CA . ALA B 1 332 ? 30.219 -18.828 -4.059 1 86 332 ALA B CA 1
ATOM 6009 C C . ALA B 1 332 ? 29.281 -19.594 -4.996 1 86 332 ALA B C 1
ATOM 6011 O O . ALA B 1 332 ? 28.328 -19.031 -5.52 1 86 332 ALA B O 1
ATOM 6012 N N . PRO B 1 333 ? 29.625 -20.984 -5.137 1 91.56 333 PRO B N 1
ATOM 6013 C CA . PRO B 1 333 ? 28.812 -21.781 -6.066 1 91.56 333 PRO B CA 1
ATOM 6014 C C . PRO B 1 333 ? 27.344 -21.844 -5.66 1 91.56 333 PRO B C 1
ATOM 6016 O O . PRO B 1 333 ? 27.016 -21.594 -4.496 1 91.56 333 PRO B O 1
ATOM 6019 N N . LEU B 1 334 ? 26.5 -22.062 -6.664 1 94.12 334 LEU B N 1
ATOM 6020 C CA . LEU B 1 334 ? 25.078 -22.266 -6.453 1 94.12 334 LEU B CA 1
ATOM 6021 C C . LEU B 1 334 ? 24.656 -23.656 -6.879 1 94.12 334 LEU B C 1
ATOM 6023 O O . LEU B 1 334 ? 24.844 -24.047 -8.039 1 94.12 334 LEU B O 1
ATOM 6027 N N . ALA B 1 335 ? 24.156 -24.438 -5.977 1 96 335 ALA B N 1
ATOM 6028 C CA . ALA B 1 335 ? 23.625 -25.75 -6.293 1 96 335 ALA B CA 1
ATOM 6029 C C . ALA B 1 335 ? 22.125 -25.688 -6.602 1 96 335 ALA B C 1
ATOM 6031 O O . ALA B 1 335 ? 21.359 -25.109 -5.828 1 96 335 ALA B O 1
ATOM 6032 N N . VAL B 1 336 ? 21.766 -26.25 -7.738 1 96.31 336 VAL B N 1
ATOM 6033 C CA . VAL B 1 336 ? 20.359 -26.312 -8.125 1 96.31 336 VAL B CA 1
ATOM 6034 C C . VAL B 1 336 ? 19.922 -27.766 -8.297 1 96.31 336 VAL B C 1
ATOM 6036 O O . VAL B 1 336 ? 20.594 -28.547 -8.953 1 96.31 336 VAL B O 1
ATOM 6039 N N . MET B 1 337 ? 18.719 -28.078 -7.652 1 97.31 337 MET B N 1
ATOM 6040 C CA . MET B 1 337 ? 18.156 -29.438 -7.73 1 97.31 337 MET B CA 1
ATOM 6041 C C . MET B 1 337 ? 16.719 -29.391 -8.211 1 97.31 337 MET B C 1
ATOM 6043 O O . MET B 1 337 ? 15.93 -28.547 -7.773 1 97.31 337 MET B O 1
ATOM 6047 N N . VAL B 1 338 ? 16.5 -30.234 -9.148 1 96.62 338 VAL B N 1
ATOM 6048 C CA . VAL B 1 338 ? 15.109 -30.5 -9.508 1 96.62 338 VAL B CA 1
ATOM 6049 C C . VAL B 1 338 ? 14.719 -31.906 -9.039 1 96.62 338 VAL B C 1
ATOM 6051 O O . VAL B 1 338 ? 15.422 -32.875 -9.305 1 96.62 338 VAL B O 1
ATOM 6054 N N . LEU B 1 339 ? 13.617 -31.938 -8.281 1 97.44 339 LEU B N 1
ATOM 6055 C CA . LEU B 1 339 ? 13.18 -33.188 -7.676 1 97.44 339 LEU B CA 1
ATOM 6056 C C . LEU B 1 339 ? 11.789 -33.594 -8.164 1 97.44 339 LEU B C 1
ATOM 6058 O O . LEU B 1 339 ? 10.984 -32.719 -8.516 1 97.44 339 LEU B O 1
ATOM 6062 N N . ASP B 1 340 ? 11.555 -34.812 -8.156 1 95.69 340 ASP B N 1
ATOM 6063 C CA . ASP B 1 340 ? 10.273 -35.344 -8.57 1 95.69 340 ASP B CA 1
ATOM 6064 C C . ASP B 1 340 ? 9.867 -36.531 -7.699 1 95.69 340 ASP B C 1
ATOM 6066 O O . ASP B 1 340 ? 10.703 -37.375 -7.379 1 95.69 340 ASP B O 1
ATOM 6070 N N . ILE B 1 341 ? 8.617 -36.625 -7.363 1 96.5 341 ILE B N 1
ATOM 6071 C CA . ILE B 1 341 ? 8.109 -37.812 -6.637 1 96.5 341 ILE B CA 1
ATOM 6072 C C . ILE B 1 341 ? 7.938 -38.969 -7.598 1 96.5 341 ILE B C 1
ATOM 6074 O O . ILE B 1 341 ? 7.203 -38.875 -8.586 1 96.5 341 ILE B O 1
ATOM 6078 N N . ASP B 1 342 ? 8.523 -40.062 -7.238 1 95.38 342 ASP B N 1
ATOM 6079 C CA . ASP B 1 342 ? 8.5 -41.25 -8.109 1 95.38 342 ASP B CA 1
ATOM 6080 C C . ASP B 1 342 ? 7.113 -41.875 -8.156 1 95.38 342 ASP B C 1
ATOM 6082 O O . ASP B 1 342 ? 6.516 -42.125 -7.109 1 95.38 342 ASP B O 1
ATOM 6086 N N . HIS B 1 343 ? 6.625 -42.062 -9.336 1 92.25 343 HIS B N 1
ATOM 6087 C CA . HIS B 1 343 ? 5.375 -42.781 -9.602 1 92.25 343 HIS B CA 1
ATOM 6088 C C . HIS B 1 343 ? 4.207 -42.125 -8.875 1 92.25 343 HIS B C 1
ATOM 6090 O O . HIS B 1 343 ? 3.381 -42.812 -8.266 1 92.25 343 HIS B O 1
ATOM 6096 N N . PHE B 1 344 ? 4.184 -40.906 -8.938 1 91.5 344 PHE B N 1
ATOM 6097 C CA . PHE B 1 344 ? 3.16 -40.188 -8.203 1 91.5 344 PHE B CA 1
ATOM 6098 C C . PHE B 1 344 ? 1.782 -40.438 -8.805 1 91.5 344 PHE B C 1
ATOM 6100 O O . PHE B 1 344 ? 0.784 -40.5 -8.078 1 91.5 344 PHE B O 1
ATOM 6107 N N . LYS B 1 345 ? 1.737 -40.469 -10.047 1 80.88 345 LYS B N 1
ATOM 6108 C CA . LYS B 1 345 ? 0.461 -40.75 -10.695 1 80.88 345 LYS B CA 1
ATOM 6109 C C . LYS B 1 345 ? -0.146 -42.062 -10.148 1 80.88 345 LYS B C 1
ATOM 6111 O O . LYS B 1 345 ? -1.361 -42.156 -9.969 1 80.88 345 LYS B O 1
ATOM 6116 N N . ALA B 1 346 ? 0.658 -43 -9.953 1 85.56 346 ALA B N 1
ATOM 6117 C CA . ALA B 1 346 ? 0.189 -44.281 -9.406 1 85.56 346 ALA B CA 1
ATOM 6118 C C . ALA B 1 346 ? -0.442 -44.094 -8.031 1 85.56 346 ALA B C 1
ATOM 6120 O O . ALA B 1 346 ? -1.413 -44.75 -7.68 1 85.56 346 ALA B O 1
ATOM 6121 N N . VAL B 1 347 ? 0.087 -43.25 -7.285 1 86.94 347 VAL B N 1
ATOM 6122 C CA . VAL B 1 347 ? -0.464 -42.906 -5.973 1 86.94 347 VAL B CA 1
ATOM 6123 C C . VAL B 1 347 ? -1.861 -42.312 -6.133 1 86.94 347 VAL B C 1
ATOM 6125 O O . VAL B 1 347 ? -2.803 -42.75 -5.457 1 86.94 347 VAL B O 1
ATOM 6128 N N . ASN B 1 348 ? -1.97 -41.375 -7.039 1 79.5 348 ASN B N 1
ATOM 6129 C CA . ASN B 1 348 ? -3.262 -40.75 -7.277 1 79.5 348 ASN B CA 1
ATOM 6130 C C . ASN B 1 348 ? -4.293 -41.75 -7.793 1 79.5 348 ASN B C 1
ATOM 6132 O O . ASN B 1 348 ? -5.453 -41.719 -7.379 1 79.5 348 ASN B O 1
ATOM 6136 N N . ASP B 1 349 ? -3.84 -42.562 -8.656 1 75.06 349 ASP B N 1
ATOM 6137 C CA . ASP B 1 349 ? -4.727 -43.562 -9.273 1 75.06 349 ASP B CA 1
ATOM 6138 C C . ASP B 1 349 ? -5.234 -44.562 -8.242 1 75.06 349 ASP B C 1
ATOM 6140 O O . ASP B 1 349 ? -6.406 -44.938 -8.273 1 75.06 349 ASP B O 1
ATOM 6144 N N . ARG B 1 350 ? -4.402 -44.906 -7.391 1 81.69 350 ARG B N 1
ATOM 6145 C CA . ARG B 1 350 ? -4.711 -45.969 -6.43 1 81.69 350 ARG B CA 1
ATOM 6146 C C . ARG B 1 350 ? -5.449 -45.406 -5.219 1 81.69 350 ARG B C 1
ATOM 6148 O O . ARG B 1 350 ? -6.352 -46.062 -4.68 1 81.69 350 ARG B O 1
ATOM 6155 N N . HIS B 1 351 ? -5.066 -44.25 -4.828 1 80.81 351 HIS B N 1
ATOM 6156 C CA . HIS B 1 351 ? -5.555 -43.75 -3.537 1 80.81 351 HIS B CA 1
ATOM 6157 C C . HIS B 1 351 ? -6.371 -42.469 -3.695 1 80.81 351 HIS B C 1
ATOM 6159 O O . HIS B 1 351 ? -6.949 -42 -2.725 1 80.81 351 HIS B O 1
ATOM 6165 N N . GLY B 1 352 ? -6.418 -41.969 -4.84 1 74.38 352 GLY B N 1
ATOM 6166 C CA . GLY B 1 352 ? -7.184 -40.75 -5.098 1 74.38 352 GLY B CA 1
ATOM 6167 C C . GLY B 1 352 ? -6.348 -39.5 -5.012 1 74.38 352 GLY B C 1
ATOM 6168 O O . GLY B 1 352 ? -5.262 -39.5 -4.43 1 74.38 352 GLY B O 1
ATOM 6169 N N . HIS B 1 353 ? -6.867 -38.375 -5.488 1 74.88 353 HIS B N 1
ATOM 6170 C CA . HIS B 1 353 ? -6.148 -37.125 -5.578 1 74.88 353 HIS B CA 1
ATOM 6171 C C . HIS B 1 353 ? -5.973 -36.5 -4.199 1 74.88 353 HIS B C 1
ATOM 6173 O O . HIS B 1 353 ? -4.977 -35.812 -3.949 1 74.88 353 HIS B O 1
ATOM 6179 N N . VAL B 1 354 ? -6.879 -36.656 -3.404 1 73.62 354 VAL B N 1
ATOM 6180 C CA . VAL B 1 354 ? -6.777 -36.125 -2.051 1 73.62 354 VAL B CA 1
ATOM 6181 C C . VAL B 1 354 ? -5.59 -36.781 -1.331 1 73.62 354 VAL B C 1
ATOM 6183 O O . VAL B 1 354 ? -4.84 -36.094 -0.631 1 73.62 354 VAL B O 1
ATOM 6186 N N . ALA B 1 355 ? -5.5 -38.031 -1.504 1 80.19 355 ALA B N 1
ATOM 6187 C CA . ALA B 1 355 ? -4.34 -38.75 -0.957 1 80.19 355 ALA B CA 1
ATOM 6188 C C . ALA B 1 355 ? -3.043 -38.188 -1.551 1 80.19 355 ALA B C 1
ATOM 6190 O O . ALA B 1 355 ? -2.049 -38.031 -0.84 1 80.19 355 ALA B O 1
ATOM 6191 N N . GLY B 1 356 ? -3.098 -37.938 -2.811 1 87 356 GLY B N 1
ATOM 6192 C CA . GLY B 1 356 ? -1.954 -37.312 -3.461 1 87 356 GLY B CA 1
ATOM 6193 C C . GLY B 1 356 ? -1.582 -35.969 -2.859 1 87 356 GLY B C 1
ATOM 6194 O O . GLY B 1 356 ? -0.401 -35.688 -2.654 1 87 356 GLY B O 1
ATOM 6195 N N . ASP B 1 357 ? -2.539 -35.25 -2.584 1 84.25 357 ASP B N 1
ATOM 6196 C CA . ASP B 1 357 ? -2.312 -33.969 -1.949 1 84.25 357 ASP B CA 1
ATOM 6197 C C . ASP B 1 357 ? -1.629 -34.125 -0.593 1 84.25 357 ASP B C 1
ATOM 6199 O O . ASP B 1 357 ? -0.715 -33.375 -0.257 1 84.25 357 ASP B O 1
ATOM 6203 N N . CYS B 1 358 ? -2.082 -35.062 0.114 1 86.5 358 CYS B N 1
ATOM 6204 C CA . CYS B 1 358 ? -1.481 -35.344 1.415 1 86.5 358 CYS B CA 1
ATOM 6205 C C . CYS B 1 358 ? -0.008 -35.719 1.271 1 86.5 358 CYS B C 1
ATOM 6207 O O . CYS B 1 358 ? 0.826 -35.25 2.059 1 86.5 358 CYS B O 1
ATOM 6209 N N . VAL B 1 359 ? 0.237 -36.469 0.301 1 92.44 359 VAL B N 1
ATOM 6210 C CA . VAL B 1 359 ? 1.611 -36.875 0.035 1 92.44 359 VAL B CA 1
ATOM 6211 C C . VAL B 1 359 ? 2.461 -35.656 -0.309 1 92.44 359 VAL B C 1
ATOM 6213 O O . VAL B 1 359 ? 3.562 -35.5 0.218 1 92.44 359 VAL B O 1
ATOM 6216 N N . LEU B 1 360 ? 1.943 -34.875 -1.138 1 93.81 360 LEU B N 1
ATOM 6217 C CA . LEU B 1 360 ? 2.664 -33.656 -1.551 1 93.81 360 LEU B CA 1
ATOM 6218 C C . LEU B 1 360 ? 2.984 -32.781 -0.349 1 93.81 360 LEU B C 1
ATOM 6220 O O . LEU B 1 360 ? 4.109 -32.281 -0.214 1 93.81 360 LEU B O 1
ATOM 6224 N N . ILE B 1 361 ? 2.07 -32.562 0.499 1 93.56 361 ILE B N 1
ATOM 6225 C CA . ILE B 1 361 ? 2.236 -31.734 1.684 1 93.56 361 ILE B CA 1
ATOM 6226 C C . ILE B 1 361 ? 3.311 -32.344 2.59 1 93.56 361 ILE B C 1
ATOM 6228 O O . ILE B 1 361 ? 4.211 -31.625 3.045 1 93.56 361 ILE B O 1
ATOM 6232 N N . GLU B 1 362 ? 3.164 -33.562 2.791 1 93.56 362 GLU B N 1
ATOM 6233 C CA . GLU B 1 362 ? 4.09 -34.25 3.691 1 93.56 362 GLU B CA 1
ATOM 6234 C C . GLU B 1 362 ? 5.508 -34.25 3.137 1 93.56 362 GLU B C 1
ATOM 6236 O O . GLU B 1 362 ? 6.465 -33.969 3.869 1 93.56 362 GLU B O 1
ATOM 6241 N N . VAL B 1 363 ? 5.648 -34.562 1.924 1 95.75 363 VAL B N 1
ATOM 6242 C CA . VAL B 1 363 ? 6.953 -34.562 1.276 1 95.75 363 VAL B CA 1
ATOM 6243 C C . VAL B 1 363 ? 7.578 -33.188 1.352 1 95.75 363 VAL B C 1
ATOM 6245 O O . VAL B 1 363 ? 8.758 -33.031 1.69 1 95.75 363 VAL B O 1
ATOM 6248 N N . ALA B 1 364 ? 6.797 -32.25 1.025 1 95.94 364 ALA B N 1
ATOM 6249 C CA . ALA B 1 364 ? 7.281 -30.875 1.106 1 95.94 364 ALA B CA 1
ATOM 6250 C C . ALA B 1 364 ? 7.746 -30.547 2.521 1 95.94 364 ALA B C 1
ATOM 6252 O O . ALA B 1 364 ? 8.789 -29.906 2.705 1 95.94 364 ALA B O 1
ATOM 6253 N N . GLY B 1 365 ? 6.973 -30.922 3.482 1 95.06 365 GLY B N 1
ATOM 6254 C CA . GLY B 1 365 ? 7.328 -30.672 4.871 1 95.06 365 GLY B CA 1
ATOM 6255 C C . GLY B 1 365 ? 8.641 -31.312 5.273 1 95.06 365 GLY B C 1
ATOM 6256 O O . GLY B 1 365 ? 9.477 -30.672 5.918 1 95.06 365 GLY B O 1
ATOM 6257 N N . ARG B 1 366 ? 8.805 -32.531 4.918 1 95.81 366 ARG B N 1
ATOM 6258 C CA . ARG B 1 366 ? 10.023 -33.281 5.238 1 95.81 366 ARG B CA 1
ATOM 6259 C C . ARG B 1 366 ? 11.242 -32.625 4.594 1 95.81 366 ARG B C 1
ATOM 6261 O O . ARG B 1 366 ? 12.289 -32.5 5.227 1 95.81 366 ARG B O 1
ATOM 6268 N N . MET B 1 367 ? 11.109 -32.25 3.418 1 96.12 367 MET B N 1
ATOM 6269 C CA . MET B 1 367 ? 12.234 -31.641 2.717 1 96.12 367 MET B CA 1
ATOM 6270 C C . MET B 1 367 ? 12.555 -30.266 3.311 1 96.12 367 MET B C 1
ATOM 6272 O O . MET B 1 367 ? 13.719 -29.938 3.506 1 96.12 367 MET B O 1
ATOM 6276 N N . ALA B 1 368 ? 11.547 -29.531 3.576 1 95.12 368 ALA B N 1
ATOM 6277 C CA . ALA B 1 368 ? 11.734 -28.203 4.156 1 95.12 368 ALA B CA 1
ATOM 6278 C C . ALA B 1 368 ? 12.539 -28.281 5.457 1 95.12 368 ALA B C 1
ATOM 6280 O O . ALA B 1 368 ? 13.383 -27.422 5.727 1 95.12 368 ALA B O 1
ATOM 6281 N N . ALA B 1 369 ? 12.258 -29.266 6.223 1 93.44 369 ALA B N 1
ATOM 6282 C CA . ALA B 1 369 ? 12.906 -29.453 7.516 1 93.44 369 ALA B CA 1
ATOM 6283 C C . ALA B 1 369 ? 14.406 -29.719 7.348 1 93.44 369 ALA B C 1
ATOM 6285 O O . ALA B 1 369 ? 15.188 -29.484 8.266 1 93.44 369 ALA B O 1
ATOM 6286 N N . ALA B 1 370 ? 14.789 -30.156 6.203 1 93.88 370 ALA B N 1
ATOM 6287 C CA . ALA B 1 370 ? 16.172 -30.516 5.957 1 93.88 370 ALA B CA 1
ATOM 6288 C C . ALA B 1 370 ? 16.938 -29.375 5.297 1 93.88 370 ALA B C 1
ATOM 6290 O O . ALA B 1 370 ? 18.156 -29.453 5.109 1 93.88 370 ALA B O 1
ATOM 6291 N N . LEU B 1 371 ? 16.312 -28.344 4.961 1 94.5 371 LEU B N 1
ATOM 6292 C CA . LEU B 1 371 ? 16.922 -27.234 4.234 1 94.5 371 LEU B CA 1
ATOM 6293 C C . LEU B 1 371 ? 17.297 -26.094 5.18 1 94.5 371 LEU B C 1
ATOM 6295 O O . LEU B 1 371 ? 16.766 -26.016 6.297 1 94.5 371 LEU B O 1
ATOM 6299 N N . ARG B 1 372 ? 18.266 -25.312 4.758 1 87.75 372 ARG B N 1
ATOM 6300 C CA . ARG B 1 372 ? 18.703 -24.141 5.52 1 87.75 372 ARG B CA 1
ATOM 6301 C C . ARG B 1 372 ? 17.828 -22.922 5.203 1 87.75 372 ARG B C 1
ATOM 6303 O O . ARG B 1 372 ? 17.203 -22.875 4.148 1 87.75 372 ARG B O 1
ATOM 6310 N N . PRO B 1 373 ? 18.062 -21.984 6.277 1 78.88 373 PRO B N 1
ATOM 6311 C CA . PRO B 1 373 ? 17.453 -20.688 5.941 1 78.88 373 PRO B CA 1
ATOM 6312 C C . PRO B 1 373 ? 18.156 -20 4.777 1 78.88 373 PRO B C 1
ATOM 6314 O O . PRO B 1 373 ? 19.375 -20.078 4.656 1 78.88 373 PRO B O 1
ATOM 6317 N N . GLY B 1 374 ? 17.75 -19.781 3.699 1 77.69 374 GLY B N 1
ATOM 6318 C CA . GLY B 1 374 ? 18.359 -19.141 2.545 1 77.69 374 GLY B CA 1
ATOM 6319 C C . GLY B 1 374 ? 18.234 -19.953 1.273 1 77.69 374 GLY B C 1
ATOM 6320 O O . GLY B 1 374 ? 18.438 -19.438 0.173 1 77.69 374 GLY B O 1
ATOM 6321 N N . ASP B 1 375 ? 18.016 -21.234 1.586 1 89.19 375 ASP B N 1
ATOM 6322 C CA . ASP B 1 375 ? 17.766 -22.062 0.413 1 89.19 375 ASP B CA 1
ATOM 6323 C C . ASP B 1 375 ? 16.406 -21.75 -0.201 1 89.19 375 ASP B C 1
ATOM 6325 O O . ASP B 1 375 ? 15.438 -21.484 0.519 1 89.19 375 ASP B O 1
ATOM 6329 N N . LEU B 1 376 ? 16.484 -21.734 -1.494 1 91.25 376 LEU B N 1
ATOM 6330 C CA . LEU B 1 376 ? 15.219 -21.625 -2.205 1 91.25 376 LEU B CA 1
ATOM 6331 C C . LEU B 1 376 ? 14.547 -22.984 -2.346 1 91.25 376 LEU B C 1
ATOM 6333 O O . LEU B 1 376 ? 15.18 -23.953 -2.764 1 91.25 376 LEU B O 1
ATOM 6337 N N . PHE B 1 377 ? 13.336 -23.156 -1.967 1 94.44 377 PHE B N 1
ATOM 6338 C CA . PHE B 1 377 ? 12.547 -24.375 -2.064 1 94.44 377 PHE B CA 1
ATOM 6339 C C . PHE B 1 377 ? 11.164 -24.078 -2.633 1 94.44 377 PHE B C 1
ATOM 6341 O O . PHE B 1 377 ? 10.398 -23.312 -2.055 1 94.44 377 PHE B O 1
ATOM 6348 N N . ALA B 1 378 ? 10.914 -24.719 -3.783 1 94.38 378 ALA B N 1
ATOM 6349 C CA . ALA B 1 378 ? 9.68 -24.359 -4.48 1 94.38 378 ALA B CA 1
ATOM 6350 C C . ALA B 1 378 ? 9.039 -25.594 -5.117 1 94.38 378 ALA B C 1
ATOM 6352 O O . ALA B 1 378 ? 9.727 -26.562 -5.441 1 94.38 378 ALA B O 1
ATOM 6353 N N . ARG B 1 379 ? 7.75 -25.625 -5.215 1 93.19 379 ARG B N 1
ATOM 6354 C CA . ARG B 1 379 ? 7.023 -26.562 -6.062 1 93.19 379 ARG B CA 1
ATOM 6355 C C . ARG B 1 379 ? 6.832 -26 -7.469 1 93.19 379 ARG B C 1
ATOM 6357 O O . ARG B 1 379 ? 6.148 -25 -7.652 1 93.19 379 ARG B O 1
ATOM 6364 N N . ILE B 1 380 ? 7.402 -26.594 -8.422 1 88.44 380 ILE B N 1
ATOM 6365 C CA . ILE B 1 380 ? 7.457 -25.969 -9.742 1 88.44 380 ILE B CA 1
ATOM 6366 C C . ILE B 1 380 ? 6.531 -26.719 -10.695 1 88.44 380 ILE B C 1
ATOM 6368 O O . ILE B 1 380 ? 6.344 -26.297 -11.844 1 88.44 380 ILE B O 1
ATOM 6372 N N . GLY B 1 381 ? 5.961 -27.766 -10.305 1 82.81 381 GLY B N 1
ATOM 6373 C CA . GLY B 1 381 ? 5.02 -28.594 -11.047 1 82.81 381 GLY B CA 1
ATOM 6374 C C . GLY B 1 381 ? 4.109 -29.406 -10.148 1 82.81 381 GLY B C 1
ATOM 6375 O O . GLY B 1 381 ? 4.059 -29.188 -8.938 1 82.81 381 GLY B O 1
ATOM 6376 N N . GLY B 1 382 ? 3.324 -30.25 -10.766 1 81.81 382 GLY B N 1
ATOM 6377 C CA . GLY B 1 382 ? 2.432 -31.094 -9.977 1 81.81 382 GLY B CA 1
ATOM 6378 C C . GLY B 1 382 ? 3.145 -31.859 -8.883 1 81.81 382 GLY B C 1
ATOM 6379 O O . GLY B 1 382 ? 2.811 -31.734 -7.703 1 81.81 382 GLY B O 1
ATOM 6380 N N . GLU B 1 383 ? 4.117 -32.625 -9.281 1 92.12 383 GLU B N 1
ATOM 6381 C CA . GLU B 1 383 ? 4.871 -33.469 -8.344 1 92.12 383 GLU B CA 1
ATOM 6382 C C . GLU B 1 383 ? 6.348 -33.094 -8.336 1 92.12 383 GLU B C 1
ATOM 6384 O O . GLU B 1 383 ? 7.188 -33.844 -7.848 1 92.12 383 GLU B O 1
ATOM 6389 N N . GLU B 1 384 ? 6.652 -31.922 -8.867 1 93.5 384 GLU B N 1
ATOM 6390 C CA . GLU B 1 384 ? 8.047 -31.516 -9.031 1 93.5 384 GLU B CA 1
ATOM 6391 C C . GLU B 1 384 ? 8.391 -30.375 -8.078 1 93.5 384 GLU B C 1
ATOM 6393 O O . GLU B 1 384 ? 7.574 -29.484 -7.832 1 93.5 384 GLU B O 1
ATOM 6398 N N . PHE B 1 385 ? 9.664 -30.438 -7.57 1 96.62 385 PHE B N 1
ATOM 6399 C CA . PHE B 1 385 ? 10.18 -29.438 -6.641 1 96.62 385 PHE B CA 1
ATOM 6400 C C . PHE B 1 385 ? 11.523 -28.891 -7.113 1 96.62 385 PHE B C 1
ATOM 6402 O O . PHE B 1 385 ? 12.219 -29.547 -7.898 1 96.62 385 PHE B O 1
ATOM 6409 N N . LEU B 1 386 ? 11.82 -27.734 -6.684 1 96.31 386 LEU B N 1
ATOM 6410 C CA . LEU B 1 386 ? 13.094 -27.094 -6.969 1 96.31 386 LEU B CA 1
ATOM 6411 C C . LEU B 1 386 ? 13.773 -26.625 -5.684 1 96.31 386 LEU B C 1
ATOM 6413 O O . LEU B 1 386 ? 13.117 -26.062 -4.801 1 96.31 386 LEU B O 1
ATOM 6417 N N . VAL B 1 387 ? 15.055 -26.922 -5.566 1 96.31 387 VAL B N 1
ATOM 6418 C CA . VAL B 1 387 ? 15.891 -26.422 -4.48 1 96.31 387 VAL B CA 1
ATOM 6419 C C . VAL B 1 387 ? 17.094 -25.688 -5.055 1 96.31 387 VAL B C 1
ATOM 6421 O O . VAL B 1 387 ? 17.766 -26.203 -5.957 1 96.31 387 VAL B O 1
ATOM 6424 N N . ALA B 1 388 ? 17.328 -24.516 -4.609 1 95.06 388 ALA B N 1
ATOM 6425 C CA . ALA B 1 388 ? 18.562 -23.781 -4.906 1 95.06 388 ALA B CA 1
ATOM 6426 C C . ALA B 1 388 ? 19.297 -23.406 -3.621 1 95.06 388 ALA B C 1
ATOM 6428 O O . ALA B 1 388 ? 18.75 -22.719 -2.76 1 95.06 388 ALA B O 1
ATOM 6429 N N . ALA B 1 389 ? 20.484 -23.891 -3.52 1 94.31 389 ALA B N 1
ATOM 6430 C CA . ALA B 1 389 ? 21.266 -23.719 -2.297 1 94.31 389 ALA B CA 1
ATOM 6431 C C . ALA B 1 389 ? 22.594 -23.016 -2.584 1 94.31 389 ALA B C 1
ATOM 6433 O O . ALA B 1 389 ? 23.516 -23.609 -3.148 1 94.31 389 ALA B O 1
ATOM 6434 N N . PRO B 1 390 ? 22.703 -21.766 -2.131 1 90.56 390 PRO B N 1
ATOM 6435 C CA . PRO B 1 390 ? 23.953 -21.031 -2.354 1 90.56 390 PRO B CA 1
ATOM 6436 C C . PRO B 1 390 ? 25.094 -21.547 -1.477 1 90.56 390 PRO B C 1
ATOM 6438 O O . PRO B 1 390 ? 24.859 -22 -0.355 1 90.56 390 PRO B O 1
ATOM 6441 N N . GLY B 1 391 ? 26.281 -21.469 -2.021 1 89.5 391 GLY B N 1
ATOM 6442 C CA . GLY B 1 391 ? 27.484 -21.766 -1.257 1 89.5 391 GLY B CA 1
ATOM 6443 C C . GLY B 1 391 ? 27.797 -23.25 -1.167 1 89.5 391 GLY B C 1
ATOM 6444 O O . GLY B 1 391 ? 28.625 -23.656 -0.355 1 89.5 391 GLY B O 1
ATOM 6445 N N . LEU B 1 392 ? 27.109 -24.031 -1.93 1 91.69 392 LEU B N 1
ATOM 6446 C CA . LEU B 1 392 ? 27.344 -25.469 -1.887 1 91.69 392 LEU B CA 1
ATOM 6447 C C . LEU B 1 392 ? 28.047 -25.938 -3.156 1 91.69 392 LEU B C 1
ATOM 6449 O O . LEU B 1 392 ? 27.547 -25.719 -4.262 1 91.69 392 LEU B O 1
ATOM 6453 N N . GLY B 1 393 ? 29.172 -26.609 -2.988 1 89.5 393 GLY B N 1
ATOM 6454 C CA . GLY B 1 393 ? 29.812 -27.297 -4.102 1 89.5 393 GLY B CA 1
ATOM 6455 C C . GLY B 1 393 ? 29.156 -28.625 -4.441 1 89.5 393 GLY B C 1
ATOM 6456 O O . GLY B 1 393 ? 28.109 -28.969 -3.877 1 89.5 393 GLY B O 1
ATOM 6457 N N . ALA B 1 394 ? 29.734 -29.359 -5.32 1 91.31 394 ALA B N 1
ATOM 6458 C CA . ALA B 1 394 ? 29.156 -30.578 -5.855 1 91.31 394 ALA B CA 1
ATOM 6459 C C . ALA B 1 394 ? 29 -31.641 -4.762 1 91.31 394 ALA B C 1
ATOM 6461 O O . ALA B 1 394 ? 27.938 -32.25 -4.633 1 91.31 394 ALA B O 1
ATOM 6462 N N . ALA B 1 395 ? 30 -31.812 -4.023 1 94.12 395 ALA B N 1
ATOM 6463 C CA . ALA B 1 395 ? 29.969 -32.844 -2.996 1 94.12 395 ALA B CA 1
ATOM 6464 C C . ALA B 1 395 ? 28.922 -32.531 -1.926 1 94.12 395 ALA B C 1
ATOM 6466 O O . ALA B 1 395 ? 28.125 -33.406 -1.558 1 94.12 395 ALA B O 1
ATOM 6467 N N . ALA B 1 396 ? 28.984 -31.344 -1.452 1 94.75 396 ALA B N 1
ATOM 6468 C CA . ALA B 1 396 ? 28.031 -30.938 -0.416 1 94.75 396 ALA B CA 1
ATOM 6469 C C . ALA B 1 396 ? 26.594 -30.969 -0.938 1 94.75 396 ALA B C 1
ATOM 6471 O O . ALA B 1 396 ? 25.672 -31.281 -0.198 1 94.75 396 ALA B O 1
ATOM 6472 N N . ALA B 1 397 ? 26.469 -30.625 -2.145 1 96.06 397 ALA B N 1
ATOM 6473 C CA . ALA B 1 397 ? 25.141 -30.625 -2.768 1 96.06 397 ALA B CA 1
ATOM 6474 C C . ALA B 1 397 ? 24.609 -32.062 -2.883 1 96.06 397 ALA B C 1
ATOM 6476 O O . ALA B 1 397 ? 23.422 -32.281 -2.662 1 96.06 397 ALA B O 1
ATOM 6477 N N . ARG B 1 398 ? 25.469 -32.906 -3.242 1 95.75 398 ARG B N 1
ATOM 6478 C CA . ARG B 1 398 ? 25.062 -34.281 -3.33 1 95.75 398 ARG B CA 1
ATOM 6479 C C . ARG B 1 398 ? 24.641 -34.844 -1.966 1 95.75 398 ARG B C 1
ATOM 6481 O O . ARG B 1 398 ? 23.672 -35.594 -1.859 1 95.75 398 ARG B O 1
ATOM 6488 N N . ASP B 1 399 ? 25.375 -34.469 -1.056 1 96.56 399 ASP B N 1
ATOM 6489 C CA . ASP B 1 399 ? 25.047 -34.875 0.303 1 96.56 399 ASP B CA 1
ATOM 6490 C C . ASP B 1 399 ? 23.656 -34.375 0.698 1 96.56 399 ASP B C 1
ATOM 6492 O O . ASP B 1 399 ? 22.859 -35.094 1.302 1 96.56 399 ASP B O 1
ATOM 6496 N N . LEU B 1 400 ? 23.438 -33.156 0.441 1 96.88 400 LEU B N 1
ATOM 6497 C CA . LEU B 1 400 ? 22.125 -32.594 0.734 1 96.88 400 LEU B CA 1
ATOM 6498 C C . LEU B 1 400 ? 21.016 -33.312 -0.006 1 96.88 400 LEU B C 1
ATOM 6500 O O . LEU B 1 400 ? 19.984 -33.625 0.576 1 96.88 400 LEU B O 1
ATOM 6504 N N . ALA B 1 401 ? 21.234 -33.594 -1.263 1 97.19 401 ALA B N 1
ATOM 6505 C CA . ALA B 1 401 ? 20.25 -34.312 -2.068 1 97.19 401 ALA B CA 1
ATOM 6506 C C . ALA B 1 401 ? 19.953 -35.688 -1.482 1 97.19 401 ALA B C 1
ATOM 6508 O O . ALA B 1 401 ? 18.797 -36.125 -1.438 1 97.19 401 ALA B O 1
ATOM 6509 N N . ASP B 1 402 ? 20.969 -36.281 -1.086 1 96.5 402 ASP B N 1
ATOM 6510 C CA . ASP B 1 402 ? 20.812 -37.594 -0.475 1 96.5 402 ASP B CA 1
ATOM 6511 C C . ASP B 1 402 ? 20.016 -37.531 0.828 1 96.5 402 ASP B C 1
ATOM 6513 O O . ASP B 1 402 ? 19.203 -38.406 1.13 1 96.5 402 ASP B O 1
ATOM 6517 N N . ARG B 1 403 ? 20.266 -36.562 1.538 1 96.75 403 ARG B N 1
ATOM 6518 C CA . ARG B 1 403 ? 19.531 -36.344 2.775 1 96.75 403 ARG B CA 1
ATOM 6519 C C . ARG B 1 403 ? 18.047 -36.125 2.492 1 96.75 403 ARG B C 1
ATOM 6521 O O . ARG B 1 403 ? 17.188 -36.625 3.221 1 96.75 403 ARG B O 1
ATOM 6528 N N . LEU B 1 404 ? 17.766 -35.375 1.514 1 97.06 404 LEU B N 1
ATOM 6529 C CA . LEU B 1 404 ? 16.391 -35.125 1.128 1 97.06 404 LEU B CA 1
ATOM 6530 C C . LEU B 1 404 ? 15.703 -36.406 0.693 1 97.06 404 LEU B C 1
ATOM 6532 O O . LEU B 1 404 ? 14.578 -36.688 1.109 1 97.06 404 LEU B O 1
ATOM 6536 N N . ARG B 1 405 ? 16.406 -37.125 -0.123 1 96.81 405 ARG B N 1
ATOM 6537 C CA . ARG B 1 405 ? 15.883 -38.406 -0.589 1 96.81 405 ARG B CA 1
ATOM 6538 C C . ARG B 1 405 ? 15.578 -39.344 0.583 1 96.81 405 ARG B C 1
ATOM 6540 O O . ARG B 1 405 ? 14.508 -39.938 0.641 1 96.81 405 ARG B O 1
ATOM 6547 N N . ALA B 1 406 ? 16.484 -39.406 1.451 1 96.12 406 ALA B N 1
ATOM 6548 C CA . ALA B 1 406 ? 16.344 -40.25 2.619 1 96.12 406 ALA B CA 1
ATOM 6549 C C . ALA B 1 406 ? 15.195 -39.781 3.508 1 96.12 406 ALA B C 1
ATOM 6551 O O . ALA B 1 406 ? 14.445 -40.594 4.047 1 96.12 406 ALA B O 1
ATOM 6552 N N . ALA B 1 407 ? 15.07 -38.562 3.699 1 96 407 ALA B N 1
ATOM 6553 C CA . ALA B 1 407 ? 14.023 -37.969 4.539 1 96 407 ALA B CA 1
ATOM 6554 C C . ALA B 1 407 ? 12.641 -38.344 4.012 1 96 407 ALA B C 1
ATOM 6556 O O . ALA B 1 407 ? 11.719 -38.594 4.793 1 96 407 ALA B O 1
ATOM 6557 N N . VAL B 1 408 ? 12.484 -38.375 2.746 1 96.12 408 VAL B N 1
ATOM 6558 C CA . VAL B 1 408 ? 11.195 -38.656 2.125 1 96.12 408 VAL B CA 1
ATOM 6559 C C . VAL B 1 408 ? 10.898 -40.156 2.205 1 96.12 408 VAL B C 1
ATOM 6561 O O . VAL B 1 408 ? 9.766 -40.562 2.477 1 96.12 408 VAL B O 1
ATOM 6564 N N . ALA B 1 409 ? 11.922 -40.938 2.07 1 94.44 409 ALA B N 1
ATOM 6565 C CA . ALA B 1 409 ? 11.75 -42.375 2.004 1 94.44 409 ALA B CA 1
ATOM 6566 C C . ALA B 1 409 ? 11.641 -42.969 3.402 1 94.44 409 ALA B C 1
ATOM 6568 O O . ALA B 1 409 ? 11.211 -44.125 3.557 1 94.44 409 ALA B O 1
ATOM 6569 N N . ASP B 1 410 ? 11.938 -42.312 4.363 1 89.62 410 ASP B N 1
ATOM 6570 C CA . ASP B 1 410 ? 12.133 -42.812 5.719 1 89.62 410 ASP B CA 1
ATOM 6571 C C . ASP B 1 410 ? 10.828 -43.344 6.289 1 89.62 410 ASP B C 1
ATOM 6573 O O . ASP B 1 410 ? 10.828 -44.344 7.039 1 89.62 410 ASP B O 1
ATOM 6577 N N . ARG B 1 411 ? 9.719 -42.75 6.051 1 88.75 411 ARG B N 1
ATOM 6578 C CA . ARG B 1 411 ? 8.453 -43.156 6.652 1 88.75 411 ARG B CA 1
ATOM 6579 C C . ARG B 1 411 ? 7.32 -43.094 5.641 1 88.75 411 ARG B C 1
ATOM 6581 O O . ARG B 1 411 ? 7.379 -42.312 4.688 1 88.75 411 ARG B O 1
ATOM 6588 N N . GLU B 1 412 ? 6.445 -43.906 5.914 1 91.19 412 GLU B N 1
ATOM 6589 C CA . GLU B 1 412 ? 5.238 -43.875 5.094 1 91.19 412 GLU B CA 1
ATOM 6590 C C . GLU B 1 412 ? 4.406 -42.625 5.406 1 91.19 412 GLU B C 1
ATOM 6592 O O . GLU B 1 412 ? 4.535 -42.031 6.484 1 91.19 412 GLU B O 1
ATOM 6597 N N . VAL B 1 413 ? 3.727 -42.188 4.418 1 90.31 413 VAL B N 1
ATOM 6598 C CA . VAL B 1 413 ? 2.832 -41.031 4.574 1 90.31 413 VAL B CA 1
ATOM 6599 C C . VAL B 1 413 ? 1.422 -41.531 4.895 1 90.31 413 VAL B C 1
ATOM 6601 O O . VAL B 1 413 ? 0.867 -42.344 4.172 1 90.31 413 VAL B O 1
ATOM 6604 N N . GLU B 1 414 ? 0.934 -41.062 5.996 1 84.62 414 GLU B N 1
ATOM 6605 C CA . GLU B 1 414 ? -0.438 -41.375 6.363 1 84.62 414 GLU B CA 1
ATOM 6606 C C . GLU B 1 414 ? -1.443 -40.594 5.543 1 84.62 414 GLU B C 1
ATOM 6608 O O . GLU B 1 414 ? -1.368 -39.344 5.488 1 84.62 414 GLU B O 1
ATOM 6613 N N . VAL B 1 415 ? -2.115 -41.094 4.781 1 74.94 415 VAL B N 1
ATOM 6614 C CA . VAL B 1 415 ? -3.078 -40.406 3.926 1 74.94 415 VAL B CA 1
ATOM 6615 C C . VAL B 1 415 ? -4.496 -40.656 4.441 1 74.94 415 VAL B C 1
ATOM 6617 O O . VAL B 1 415 ? -5.047 -41.75 4.262 1 74.94 415 VAL B O 1
ATOM 6620 N N . SER B 1 416 ? -4.715 -40.406 5.816 1 60 416 SER B N 1
ATOM 6621 C CA . SER B 1 416 ? -6.055 -40.656 6.34 1 60 416 SER B CA 1
ATOM 6622 C C . SER B 1 416 ? -7.074 -39.719 5.715 1 60 416 SER B C 1
ATOM 6624 O O . SER B 1 416 ? -6.777 -38.531 5.48 1 60 416 SER B O 1
ATOM 6626 N N . ASN B 1 417 ? -7.734 -40.031 4.816 1 48.47 417 ASN B N 1
ATOM 6627 C CA . ASN B 1 417 ? -8.852 -39.219 4.328 1 48.47 417 ASN B CA 1
ATOM 6628 C C . ASN B 1 417 ? -9.836 -38.875 5.449 1 48.47 417 ASN B C 1
ATOM 6630 O O . ASN B 1 417 ? -10.547 -39.75 5.941 1 48.47 417 ASN B O 1
ATOM 6634 N N . GLU B 1 418 ? -9.703 -38.344 6.461 1 44.47 418 GLU B N 1
ATOM 6635 C CA . GLU B 1 418 ? -11.008 -37.969 7 1 44.47 418 GLU B CA 1
ATOM 6636 C C . GLU B 1 418 ? -11.984 -37.625 5.883 1 44.47 418 GLU B C 1
ATOM 6638 O O . GLU B 1 418 ? -13.203 -37.688 6.066 1 44.47 418 GLU B O 1
ATOM 6643 N N . MET B 1 419 ? -11.641 -36.938 4.895 1 38.66 419 MET B N 1
ATOM 6644 C CA . MET B 1 419 ? -12.539 -36.688 3.77 1 38.66 419 MET B CA 1
ATOM 6645 C C . MET B 1 419 ? -12.742 -37.969 2.957 1 38.66 419 MET B C 1
ATOM 6647 O O . MET B 1 419 ? -13.648 -38.062 2.129 1 38.66 419 MET B O 1
ATOM 6651 N N . CYS B 1 420 ? -11.75 -38.938 2.809 1 38.53 420 CYS B N 1
ATOM 6652 C CA . CYS B 1 420 ? -11.953 -40.219 2.156 1 38.53 420 CYS B CA 1
ATOM 6653 C C . CYS B 1 420 ? -12.117 -41.344 3.184 1 38.53 420 CYS B C 1
ATOM 6655 O O . CYS B 1 420 ? -11.445 -41.344 4.215 1 38.53 420 CYS B O 1
ATOM 6657 N N . ALA B 1 421 ? -13.273 -41.75 3.48 1 40.03 421 ALA B N 1
ATOM 6658 C CA . ALA B 1 421 ? -13.773 -42.844 4.305 1 40.03 421 ALA B CA 1
ATOM 6659 C C . ALA B 1 421 ? -12.797 -44 4.312 1 40.03 421 ALA B C 1
ATOM 6661 O O . ALA B 1 421 ? -13.125 -45.094 4.781 1 40.03 421 ALA B O 1
ATOM 6662 N N . ASN B 1 422 ? -11.742 -44.031 3.496 1 45.34 422 ASN B N 1
ATOM 6663 C CA . ASN B 1 422 ? -11.062 -45.312 3.488 1 45.34 422 ASN B CA 1
ATOM 6664 C C . ASN B 1 422 ? -10.133 -45.469 4.688 1 45.34 422 ASN B C 1
ATOM 6666 O O . ASN B 1 422 ? -9.664 -44.5 5.242 1 45.34 422 ASN B O 1
ATOM 6670 N N . PRO B 1 423 ? -9.938 -46.719 5.215 1 51.53 423 PRO B N 1
ATOM 6671 C CA . PRO B 1 423 ? -8.969 -47.094 6.258 1 51.53 423 PRO B CA 1
ATOM 6672 C C . PRO B 1 423 ? -7.637 -46.344 6.098 1 51.53 423 PRO B C 1
ATOM 6674 O O . PRO B 1 423 ? -7.27 -45.969 4.98 1 51.53 423 PRO B O 1
ATOM 6677 N N . ALA B 1 424 ? -7.066 -45.906 7.16 1 59.06 424 ALA B N 1
ATOM 6678 C CA . ALA B 1 424 ? -5.773 -45.25 7.297 1 59.06 424 ALA B CA 1
ATOM 6679 C C . ALA B 1 424 ? -4.742 -45.844 6.352 1 59.06 424 ALA B C 1
ATOM 6681 O O . ALA B 1 424 ? -4.434 -47.062 6.453 1 59.06 424 ALA B O 1
ATOM 6682 N N . ALA B 1 425 ? -4.785 -45.531 5.078 1 73.25 425 ALA B N 1
ATOM 6683 C CA . ALA B 1 425 ? -3.762 -46.094 4.188 1 73.25 425 ALA B CA 1
ATOM 6684 C C . ALA B 1 425 ? -2.473 -45.281 4.277 1 73.25 425 ALA B C 1
ATOM 6686 O O . ALA B 1 425 ? -2.496 -44.094 4.629 1 73.25 425 ALA B O 1
ATOM 6687 N N . SER B 1 426 ? -1.407 -46.094 4.41 1 86.44 426 SER B N 1
ATOM 6688 C CA . SER B 1 426 ? -0.069 -45.5 4.359 1 86.44 426 SER B CA 1
ATOM 6689 C C . SER B 1 426 ? 0.574 -45.719 2.992 1 86.44 426 SER B C 1
ATOM 6691 O O . SER B 1 426 ? 0.385 -46.781 2.375 1 86.44 426 SER B O 1
ATOM 6693 N N . VAL B 1 427 ? 1.084 -44.688 2.498 1 90.12 427 VAL B N 1
ATOM 6694 C CA . VAL B 1 427 ? 1.719 -44.75 1.187 1 90.12 427 VAL B CA 1
ATOM 6695 C C . VAL B 1 427 ? 3.209 -44.438 1.318 1 90.12 427 VAL B C 1
ATOM 6697 O O . VAL B 1 427 ? 3.598 -43.531 2.031 1 90.12 427 VAL B O 1
ATOM 6700 N N . SER B 1 428 ? 4.016 -45.375 0.723 1 92.06 428 SER B N 1
ATOM 6701 C CA . SER B 1 428 ? 5.445 -45.094 0.634 1 92.06 428 SER B CA 1
ATOM 6702 C C . SER B 1 428 ? 5.801 -44.438 -0.692 1 92.06 428 SER B C 1
ATOM 6704 O O . SER B 1 428 ? 5.324 -44.844 -1.749 1 92.06 428 SER B O 1
ATOM 6706 N N . VAL B 1 429 ? 6.57 -43.375 -0.571 1 94.94 429 VAL B N 1
ATOM 6707 C CA . VAL B 1 429 ? 6.977 -42.688 -1.794 1 94.94 429 VAL B CA 1
ATOM 6708 C C . VAL B 1 429 ? 8.477 -42.406 -1.761 1 94.94 429 VAL B C 1
ATOM 6710 O O . VAL B 1 429 ? 9.078 -42.344 -0.687 1 94.94 429 VAL B O 1
ATOM 6713 N N . THR B 1 430 ? 9.102 -42.375 -2.926 1 96.56 430 THR B N 1
ATOM 6714 C CA . THR B 1 430 ? 10.492 -41.969 -3.104 1 96.56 430 THR B CA 1
ATOM 6715 C C . THR B 1 430 ? 10.594 -40.781 -4.051 1 96.56 430 THR B C 1
ATOM 6717 O O . THR B 1 430 ? 9.609 -40.406 -4.688 1 96.56 430 THR B O 1
ATOM 6720 N N . ILE B 1 431 ? 11.789 -40.188 -4.004 1 97.25 431 ILE B N 1
ATOM 6721 C CA . ILE B 1 431 ? 11.992 -39.062 -4.914 1 97.25 431 ILE B CA 1
ATOM 6722 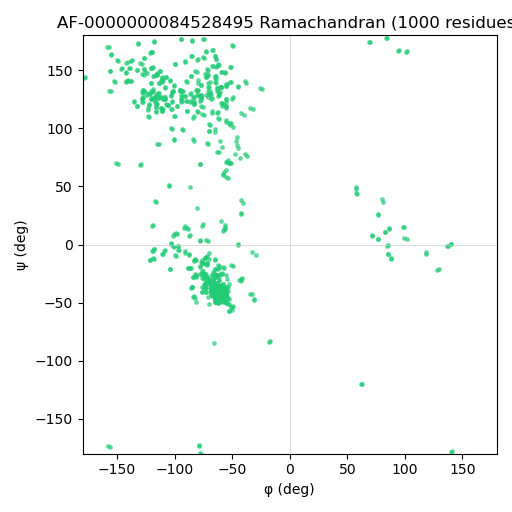C C . ILE B 1 431 ? 13.258 -39.312 -5.73 1 97.25 431 ILE B C 1
ATOM 6724 O O . ILE B 1 431 ? 14.172 -40 -5.293 1 97.25 431 ILE B O 1
ATOM 6728 N N . SER B 1 432 ? 13.297 -38.781 -6.906 1 97.62 432 SER B N 1
ATOM 6729 C CA . SER B 1 432 ? 14.477 -38.656 -7.762 1 97.62 432 SER B CA 1
ATOM 6730 C C . SER B 1 432 ? 14.883 -37.188 -7.934 1 97.62 432 SER B C 1
ATOM 6732 O O . SER B 1 432 ? 14.039 -36.312 -7.91 1 97.62 432 SER B O 1
ATOM 6734 N N . ALA B 1 433 ? 16.203 -37 -8.109 1 97.25 433 ALA B N 1
ATOM 6735 C CA . ALA B 1 433 ? 16.656 -35.625 -8.172 1 97.25 433 ALA B CA 1
ATOM 6736 C C . ALA B 1 433 ? 17.75 -35.469 -9.227 1 97.25 433 ALA B C 1
ATOM 6738 O O . ALA B 1 433 ? 18.562 -36.375 -9.43 1 97.25 433 ALA B O 1
ATOM 6739 N N . GLY B 1 434 ? 17.688 -34.375 -9.914 1 97.06 434 GLY B N 1
ATOM 6740 C CA . GLY B 1 434 ? 18.766 -33.906 -10.758 1 97.06 434 GLY B CA 1
ATOM 6741 C C . GLY B 1 434 ? 19.469 -32.688 -10.195 1 97.06 434 GLY B C 1
ATOM 6742 O O . GLY B 1 434 ? 18.828 -31.719 -9.766 1 97.06 434 GLY B O 1
ATOM 6743 N N . LEU B 1 435 ? 20.812 -32.781 -10.266 1 96.75 435 LEU B N 1
ATOM 6744 C CA . LEU B 1 435 ? 21.625 -31.734 -9.641 1 96.75 435 LEU B CA 1
ATOM 6745 C C . LEU B 1 435 ? 22.516 -31.047 -10.672 1 96.75 435 LEU B C 1
ATOM 6747 O O . LEU B 1 435 ? 23.078 -31.719 -11.547 1 96.75 435 LEU B O 1
ATOM 6751 N N . ALA B 1 436 ? 22.625 -29.719 -10.547 1 95.62 436 ALA B N 1
ATOM 6752 C CA . ALA B 1 436 ? 23.562 -28.906 -11.328 1 95.62 436 ALA B CA 1
ATOM 6753 C C . ALA B 1 436 ? 24.234 -27.859 -10.453 1 95.62 436 ALA B C 1
ATOM 6755 O O . ALA B 1 436 ? 23.609 -27.266 -9.578 1 95.62 436 ALA B O 1
ATOM 6756 N N . ILE B 1 437 ? 25.484 -27.656 -10.695 1 94 437 ILE B N 1
ATOM 6757 C CA . ILE B 1 437 ? 26.25 -26.656 -9.961 1 94 437 ILE B CA 1
ATOM 6758 C C . ILE B 1 437 ? 26.594 -25.5 -10.883 1 94 437 ILE B C 1
ATOM 6760 O O . ILE B 1 437 ? 27.094 -25.703 -11.992 1 94 437 ILE B O 1
ATOM 6764 N N . GLY B 1 438 ? 26.203 -24.328 -10.43 1 90.44 438 GLY B N 1
ATOM 6765 C CA . GLY B 1 438 ? 26.484 -23.141 -11.203 1 90.44 438 GLY B CA 1
ATOM 6766 C C . GLY B 1 438 ? 27.531 -22.25 -10.555 1 90.44 438 GLY B C 1
ATOM 6767 O O . GLY B 1 438 ? 27.609 -22.172 -9.328 1 90.44 438 GLY B O 1
ATOM 6768 N N . GLN B 1 439 ? 28.391 -21.672 -11.391 1 84.44 439 GLN B N 1
ATOM 6769 C CA . GLN B 1 439 ? 29.359 -20.672 -10.984 1 84.44 439 GLN B CA 1
ATOM 6770 C C . GLN B 1 439 ? 29.297 -19.438 -11.891 1 84.44 439 GLN B C 1
ATOM 6772 O O . GLN B 1 439 ? 30.266 -19.141 -12.594 1 84.44 439 GLN B O 1
ATOM 6777 N N . GLY B 1 440 ? 28.219 -18.703 -11.789 1 77.44 440 GLY B N 1
ATOM 6778 C CA . GLY B 1 440 ? 28.031 -17.531 -12.617 1 77.44 440 GLY B CA 1
ATOM 6779 C C . GLY B 1 440 ? 27.156 -17.781 -13.828 1 77.44 440 GLY B C 1
ATOM 6780 O O . GLY B 1 440 ? 27.141 -17 -14.773 1 77.44 440 GLY B O 1
ATOM 6781 N N . ASP B 1 441 ? 26.453 -18.875 -13.82 1 78.25 441 ASP B N 1
ATOM 6782 C CA . ASP B 1 441 ? 25.562 -19.266 -14.898 1 78.25 441 ASP B CA 1
ATOM 6783 C C . ASP B 1 441 ? 24.219 -18.531 -14.812 1 78.25 441 ASP B C 1
ATOM 6785 O O . ASP B 1 441 ? 23.922 -17.906 -13.789 1 78.25 441 ASP B O 1
ATOM 6789 N N . GLU B 1 442 ? 23.641 -18.547 -15.977 1 83 442 GLU B N 1
ATOM 6790 C CA . GLU B 1 442 ? 22.266 -18.047 -15.977 1 83 442 GLU B CA 1
ATOM 6791 C C . GLU B 1 442 ? 21.328 -19.031 -15.281 1 83 442 GLU B C 1
ATOM 6793 O O . GLU B 1 442 ? 21.469 -20.25 -15.422 1 83 442 GLU B O 1
ATOM 6798 N N . GLY B 1 443 ? 20.375 -18.531 -14.633 1 86.88 443 GLY B N 1
ATOM 6799 C CA . GLY B 1 443 ? 19.438 -19.328 -13.867 1 86.88 443 GLY B CA 1
ATOM 6800 C C . GLY B 1 443 ? 18.719 -20.359 -14.703 1 86.88 443 GLY B C 1
ATOM 6801 O O . GLY B 1 443 ? 18.609 -21.531 -14.312 1 86.88 443 GLY B O 1
ATOM 6802 N N . ASP B 1 444 ? 18.297 -19.922 -15.875 1 83.31 444 ASP B N 1
ATOM 6803 C CA . ASP B 1 444 ? 17.547 -20.812 -16.766 1 83.31 444 ASP B CA 1
ATOM 6804 C C . ASP B 1 444 ? 18.406 -21.984 -17.234 1 83.31 444 ASP B C 1
ATOM 6806 O O . ASP B 1 444 ? 17.922 -23.109 -17.359 1 83.31 444 ASP B O 1
ATOM 6810 N N . ARG B 1 445 ? 19.609 -21.672 -17.484 1 85.81 445 ARG B N 1
ATOM 6811 C CA . ARG B 1 445 ? 20.531 -22.719 -17.906 1 85.81 445 ARG B CA 1
ATOM 6812 C C . ARG B 1 445 ? 20.797 -23.719 -16.797 1 85.81 445 ARG B C 1
ATOM 6814 O O . ARG B 1 445 ? 20.812 -24.938 -17.031 1 85.81 445 ARG B O 1
ATOM 6821 N N . LEU B 1 446 ? 20.969 -23.203 -15.695 1 90.06 446 LEU B N 1
ATOM 6822 C CA . LEU B 1 446 ? 21.203 -24.062 -14.539 1 90.06 446 LEU B CA 1
ATOM 6823 C C . LEU B 1 446 ? 19.984 -24.953 -14.273 1 90.06 446 LEU B C 1
ATOM 6825 O O . LEU B 1 446 ? 20.141 -26.141 -13.961 1 90.06 446 LEU B O 1
ATOM 6829 N N . PHE B 1 447 ? 18.891 -24.375 -14.406 1 90.62 447 PHE B N 1
ATOM 6830 C CA . PHE B 1 447 ? 17.672 -25.141 -14.258 1 90.62 447 PHE B CA 1
ATOM 6831 C C . PHE B 1 447 ? 17.594 -26.25 -15.297 1 90.62 447 PHE B C 1
ATOM 6833 O O . PHE B 1 447 ? 17.266 -27.406 -14.977 1 90.62 447 PHE B O 1
ATOM 6840 N N . GLY B 1 448 ? 17.844 -25.875 -16.5 1 87.69 448 GLY B N 1
ATOM 6841 C CA . GLY B 1 448 ? 17.844 -26.859 -17.578 1 87.69 448 GLY B CA 1
ATOM 6842 C C . GLY B 1 448 ? 18.781 -28.016 -17.344 1 87.69 448 GLY B C 1
ATOM 6843 O O . GLY B 1 448 ? 18.422 -29.172 -17.594 1 87.69 448 GLY B O 1
ATOM 6844 N N . ARG B 1 449 ? 19.906 -27.719 -16.891 1 91 449 ARG B N 1
ATOM 6845 C CA . ARG B 1 449 ? 20.891 -28.766 -16.594 1 91 449 ARG B CA 1
ATOM 6846 C C . ARG B 1 449 ? 20.391 -29.688 -15.477 1 91 449 ARG B C 1
ATOM 6848 O O . ARG B 1 449 ? 20.5 -30.906 -15.586 1 91 449 ARG B O 1
ATOM 6855 N N . ALA B 1 450 ? 19.875 -29.109 -14.469 1 94.44 450 ALA B N 1
ATOM 6856 C CA . ALA B 1 450 ? 19.344 -29.906 -13.367 1 94.44 450 ALA B CA 1
ATOM 6857 C C . ALA B 1 450 ? 18.172 -30.781 -13.82 1 94.44 450 ALA B C 1
ATOM 6859 O O . ALA B 1 450 ? 18.062 -31.938 -13.406 1 94.44 450 ALA B O 1
ATOM 6860 N N . ASP B 1 451 ? 17.359 -30.203 -14.625 1 88.5 451 ASP B N 1
ATOM 6861 C CA . ASP B 1 451 ? 16.203 -30.922 -15.164 1 88.5 451 ASP B CA 1
ATOM 6862 C C . ASP B 1 451 ? 16.656 -32.094 -16.016 1 88.5 451 ASP B C 1
ATOM 6864 O O . ASP B 1 451 ? 16.062 -33.188 -15.953 1 88.5 451 ASP B O 1
ATOM 6868 N N . ALA B 1 452 ? 17.656 -31.844 -16.812 1 87.94 452 ALA B N 1
ATOM 6869 C CA . ALA B 1 452 ? 18.219 -32.906 -17.625 1 87.94 452 ALA B CA 1
ATOM 6870 C C . ALA B 1 452 ? 18.766 -34.031 -16.75 1 87.94 452 ALA B C 1
ATOM 6872 O O . ALA B 1 452 ? 18.609 -35.219 -17.062 1 87.94 452 ALA B O 1
ATOM 6873 N N . ALA B 1 453 ? 19.375 -33.656 -15.773 1 94.38 453 ALA B N 1
ATOM 6874 C CA . ALA B 1 453 ? 19.906 -34.625 -14.836 1 94.38 453 ALA B CA 1
ATOM 6875 C C . ALA B 1 453 ? 18.781 -35.406 -14.164 1 94.38 453 ALA B C 1
ATOM 6877 O O . ALA B 1 453 ? 18.922 -36.625 -13.906 1 94.38 453 ALA B O 1
ATOM 6878 N N . LEU B 1 454 ? 17.734 -34.781 -13.852 1 93.31 454 LEU B N 1
ATOM 6879 C CA . LEU B 1 454 ? 16.578 -35.469 -13.289 1 93.31 454 LEU B CA 1
ATOM 6880 C C . LEU B 1 454 ? 16.047 -36.5 -14.266 1 93.31 454 LEU B C 1
ATOM 6882 O O . LEU B 1 454 ? 15.672 -37.625 -13.859 1 93.31 454 LEU B O 1
ATOM 6886 N N . TYR B 1 455 ? 15.984 -36.062 -15.469 1 88.06 455 TYR B N 1
ATOM 6887 C CA . TYR B 1 455 ? 15.531 -37 -16.484 1 88.06 455 TYR B CA 1
ATOM 6888 C C . TYR B 1 455 ? 16.391 -38.25 -16.5 1 88.06 455 TYR B C 1
ATOM 6890 O O . TYR B 1 455 ? 15.867 -39.375 -16.641 1 88.06 455 TYR B O 1
ATOM 6898 N N . ALA B 1 456 ? 17.625 -38.094 -16.391 1 91.69 456 ALA B N 1
ATOM 6899 C CA . ALA B 1 456 ? 18.531 -39.219 -16.312 1 91.69 456 ALA B CA 1
ATOM 6900 C C . ALA B 1 456 ? 18.234 -40.094 -15.102 1 91.69 456 ALA B C 1
ATOM 6902 O O . ALA B 1 456 ? 18.219 -41.344 -15.188 1 91.69 456 ALA B O 1
ATOM 6903 N N . ALA B 1 457 ? 17.938 -39.531 -14.031 1 94.25 457 ALA B N 1
ATOM 6904 C CA . ALA B 1 457 ? 17.609 -40.25 -12.805 1 94.25 457 ALA B CA 1
ATOM 6905 C C . ALA B 1 457 ? 16.344 -41.094 -12.984 1 94.25 457 ALA B C 1
ATOM 6907 O O . ALA B 1 457 ? 16.297 -42.25 -12.539 1 94.25 457 ALA B O 1
ATOM 6908 N N . LYS B 1 458 ? 15.367 -40.5 -13.609 1 91.06 458 LYS B N 1
ATOM 6909 C CA . LYS B 1 458 ? 14.117 -41.219 -13.859 1 91.06 458 LYS B CA 1
ATOM 6910 C C . LYS B 1 458 ? 14.336 -42.406 -14.797 1 91.06 458 LYS B C 1
ATOM 6912 O O . LYS B 1 458 ? 13.805 -43.469 -14.57 1 91.06 458 LYS B O 1
ATOM 6917 N N . ARG B 1 459 ? 15.172 -42.219 -15.773 1 89.38 459 ARG B N 1
ATOM 6918 C CA . ARG B 1 459 ? 15.445 -43.219 -16.766 1 89.38 459 ARG B CA 1
ATOM 6919 C C . ARG B 1 459 ? 16.266 -44.375 -16.172 1 89.38 459 ARG B C 1
ATOM 6921 O O . ARG B 1 459 ? 16.078 -45.531 -16.531 1 89.38 459 ARG B O 1
ATOM 6928 N N . ASP B 1 460 ? 17.078 -44 -15.258 1 92.75 460 ASP B N 1
ATOM 6929 C CA . ASP B 1 460 ? 18.031 -44.969 -14.703 1 92.75 460 ASP B CA 1
ATOM 6930 C C . ASP B 1 460 ? 17.422 -45.719 -13.523 1 92.75 460 ASP B C 1
ATOM 6932 O O . ASP B 1 460 ? 18.156 -46.312 -12.734 1 92.75 460 ASP B O 1
ATOM 6936 N N . GLY B 1 461 ? 16.094 -45.656 -13.297 1 93.06 461 GLY B N 1
ATOM 6937 C CA . GLY B 1 461 ? 15.461 -46.5 -12.312 1 93.06 461 GLY B CA 1
ATOM 6938 C C . GLY B 1 461 ? 14.797 -45.75 -11.18 1 93.06 461 GLY B C 1
ATOM 6939 O O . GLY B 1 461 ? 14.164 -46.344 -10.312 1 93.06 461 GLY B O 1
ATOM 6940 N N . ARG B 1 462 ? 14.977 -44.469 -11.148 1 94.88 462 ARG B N 1
ATOM 6941 C CA . ARG B 1 462 ? 14.328 -43.594 -10.164 1 94.88 462 ARG B CA 1
ATOM 6942 C C . ARG B 1 462 ? 14.891 -43.844 -8.766 1 94.88 462 ARG B C 1
ATOM 6944 O O . ARG B 1 462 ? 15.859 -44.594 -8.609 1 94.88 462 ARG B O 1
ATOM 6951 N N . ASP B 1 463 ? 14.531 -43.094 -7.773 1 96.56 463 ASP B N 1
ATOM 6952 C CA . ASP B 1 463 ? 15.023 -43.156 -6.402 1 96.56 463 ASP B CA 1
ATOM 6953 C C . ASP B 1 463 ? 16.531 -42.969 -6.348 1 96.56 463 ASP B C 1
ATOM 6955 O O . ASP B 1 463 ? 17.25 -43.781 -5.77 1 96.56 463 ASP B O 1
ATOM 6959 N N . ARG B 1 464 ? 16.953 -42 -7.023 1 96.69 464 ARG B N 1
ATOM 6960 C CA . ARG B 1 464 ? 18.391 -41.75 -7.066 1 96.69 464 ARG B CA 1
ATOM 6961 C C . ARG B 1 464 ? 18.688 -40.281 -7.422 1 96.69 464 ARG B C 1
ATOM 6963 O O . ARG B 1 464 ? 17.781 -39.562 -7.816 1 96.69 464 ARG B O 1
ATOM 6970 N N . ILE B 1 465 ? 19.938 -39.906 -7.281 1 96.81 465 ILE B N 1
ATOM 6971 C CA . ILE B 1 465 ? 20.422 -38.562 -7.59 1 96.81 465 ILE B CA 1
ATOM 6972 C C . ILE B 1 465 ? 21.375 -38.625 -8.781 1 96.81 465 ILE B C 1
ATOM 6974 O O . ILE B 1 465 ? 22.266 -39.469 -8.82 1 96.81 465 ILE B O 1
ATOM 6978 N N . CYS B 1 466 ? 21.125 -37.781 -9.703 1 96.31 466 CYS B N 1
ATOM 6979 C CA . CYS B 1 466 ? 22.047 -37.656 -10.836 1 96.31 466 CYS B CA 1
ATOM 6980 C C . CYS B 1 466 ? 22.641 -36.281 -10.93 1 96.31 466 CYS B C 1
ATOM 6982 O O . CYS B 1 466 ? 21.906 -35.281 -10.828 1 96.31 466 CYS B O 1
ATOM 6984 N N . LEU B 1 467 ? 23.906 -36.188 -11.094 1 95.12 467 LEU B N 1
ATOM 6985 C CA . LEU B 1 467 ? 24.594 -34.906 -11.297 1 95.12 467 LEU B CA 1
ATOM 6986 C C . LEU B 1 467 ? 24.797 -34.625 -12.781 1 95.12 467 LEU B C 1
ATOM 6988 O O . LEU B 1 467 ? 25.203 -35.531 -13.531 1 95.12 467 LEU B O 1
ATOM 6992 N N . TRP B 1 468 ? 24.453 -33.406 -13.094 1 90.81 468 TRP B N 1
ATOM 6993 C CA . TRP B 1 468 ? 24.656 -33.031 -14.484 1 90.81 468 TRP B CA 1
ATOM 6994 C C . TRP B 1 468 ? 26.141 -32.969 -14.82 1 90.81 468 TRP B C 1
ATOM 6996 O O . TRP B 1 468 ? 26.938 -32.406 -14.055 1 90.81 468 TRP B O 1
ATOM 7006 N N . SER B 1 469 ? 26.562 -33.625 -15.773 1 79.69 469 SER B N 1
ATOM 7007 C CA . SER B 1 469 ? 27.906 -33.562 -16.328 1 79.69 469 SER B CA 1
ATOM 7008 C C . SER B 1 469 ? 27.875 -33.219 -17.812 1 79.69 469 SER B C 1
ATOM 7010 O O . SER B 1 469 ? 27 -33.688 -18.547 1 79.69 469 SER B O 1
ATOM 7012 N N . ASP B 1 470 ? 28.438 -32.031 -18.266 1 60.28 470 ASP B N 1
ATOM 7013 C CA . ASP B 1 470 ? 28.5 -31.625 -19.672 1 60.28 470 ASP B CA 1
ATOM 7014 C C . ASP B 1 470 ? 28.828 -32.812 -20.578 1 60.28 470 ASP B C 1
ATOM 7016 O O . ASP B 1 470 ? 29.844 -33.5 -20.375 1 60.28 470 ASP B O 1
ATOM 7020 N N . PRO B 1 471 ? 27.812 -33.25 -21.422 1 50.56 471 PRO B N 1
ATOM 7021 C CA . PRO B 1 471 ? 28.125 -34.375 -22.297 1 50.56 471 PRO B CA 1
ATOM 7022 C C . PRO B 1 471 ? 29.438 -34.188 -23.062 1 50.56 471 PRO B C 1
ATOM 7024 O O . PRO B 1 471 ? 30.078 -35.156 -23.469 1 50.56 471 PRO B O 1
ATOM 7027 N N . THR B 1 472 ? 29.578 -32.906 -23.844 1 44.5 472 THR B N 1
ATOM 7028 C CA . THR B 1 472 ? 30.719 -32.75 -24.734 1 44.5 472 THR B CA 1
ATOM 7029 C C . THR B 1 472 ? 32.031 -32.969 -24 1 44.5 472 THR B C 1
ATOM 7031 O O . THR B 1 472 ? 33.094 -32.938 -24.609 1 44.5 472 THR B O 1
ATOM 7034 N N . ALA B 1 473 ? 32.219 -32.75 -22.844 1 39.84 473 ALA B N 1
ATOM 7035 C CA . ALA B 1 473 ? 33.594 -32.906 -22.344 1 39.84 473 ALA B CA 1
ATOM 7036 C C . ALA B 1 473 ? 34.094 -34.344 -22.5 1 39.84 473 ALA B C 1
ATOM 7038 O O . ALA B 1 473 ? 35.25 -34.656 -22.234 1 39.84 473 ALA B O 1
ATOM 7039 N N . THR B 1 474 ? 33.312 -35.344 -22.641 1 35.84 474 THR B N 1
ATOM 7040 C CA . THR B 1 474 ? 34.094 -36.469 -23.125 1 35.84 474 THR B CA 1
ATOM 7041 C C . THR B 1 474 ? 34.25 -36.406 -24.641 1 35.84 474 THR B C 1
ATOM 7043 O O . THR B 1 474 ? 35.062 -37.156 -25.219 1 35.84 474 THR B O 1
ATOM 7046 N N . ALA B 1 475 ? 33.281 -36.125 -25.672 1 34.59 475 ALA B N 1
ATOM 7047 C CA . ALA B 1 475 ? 33.688 -36.156 -27.062 1 34.59 475 ALA B CA 1
ATOM 7048 C C . ALA B 1 475 ? 34.406 -34.875 -27.453 1 34.59 475 ALA B C 1
ATOM 7050 O O . ALA B 1 475 ? 34.125 -33.812 -26.922 1 34.59 475 ALA B O 1
ATOM 7051 N N . PRO B 1 476 ? 35.594 -34.875 -28.312 1 30.77 476 PRO B N 1
ATOM 7052 C CA . PRO B 1 476 ? 36.344 -33.719 -28.875 1 30.77 476 PRO B CA 1
ATOM 7053 C C . PRO B 1 476 ? 35.406 -32.719 -29.594 1 30.77 476 PRO B C 1
ATOM 7055 O O . PRO B 1 476 ? 34.531 -33.156 -30.344 1 30.77 476 PRO B O 1
ATOM 7058 N N . ARG B 1 477 ? 35.031 -31.609 -29.156 1 31.69 477 ARG B N 1
ATOM 7059 C CA . ARG B 1 477 ? 34.312 -30.5 -29.781 1 31.69 477 ARG B CA 1
ATOM 7060 C C . ARG B 1 477 ? 34.906 -30.188 -31.156 1 31.69 477 ARG B C 1
ATOM 7062 O O . ARG B 1 477 ? 36.094 -29.859 -31.281 1 31.69 477 ARG B O 1
ATOM 7069 N N . HIS B 1 478 ? 34.438 -30.734 -32.344 1 26.44 478 HIS B N 1
ATOM 7070 C CA . HIS B 1 478 ? 34.531 -29.922 -33.531 1 26.44 478 HIS B CA 1
ATOM 7071 C C . HIS B 1 478 ? 33.75 -28.609 -33.406 1 26.44 478 HIS B C 1
ATOM 7073 O O . HIS B 1 478 ? 32.688 -28.594 -32.781 1 26.44 478 HIS B O 1
ATOM 7079 N N . PRO B 1 479 ? 34.25 -27.375 -33.531 1 28.02 479 PRO B N 1
ATOM 7080 C CA . PRO B 1 479 ? 33.844 -25.984 -33.281 1 28.02 479 PRO B CA 1
ATOM 7081 C C . PRO B 1 479 ? 32.562 -25.625 -34.031 1 28.02 479 PRO B C 1
ATOM 7083 O O . PRO B 1 479 ? 32.531 -25.641 -35.281 1 28.02 479 PRO B O 1
ATOM 7086 N N . VAL B 1 480 ? 31.391 -26.203 -33.844 1 24.03 480 VAL B N 1
ATOM 7087 C CA . VAL B 1 480 ? 30.375 -25.688 -34.75 1 24.03 480 VAL B CA 1
ATOM 7088 C C . VAL B 1 480 ? 30.031 -24.25 -34.344 1 24.03 480 VAL B C 1
ATOM 7090 O O . VAL B 1 480 ? 29.797 -23.953 -33.156 1 24.03 480 VAL B O 1
ATOM 7093 N N . ARG B 1 481 ? 30.484 -23.188 -35.031 1 23.45 481 ARG B N 1
ATOM 7094 C CA . ARG B 1 481 ? 30.297 -21.75 -35.031 1 23.45 481 ARG B CA 1
ATOM 7095 C C . ARG B 1 481 ? 28.812 -21.391 -35.156 1 23.45 481 ARG B C 1
ATOM 7097 O O . ARG B 1 481 ? 28.219 -21.562 -36.219 1 23.45 481 ARG B O 1
ATOM 7104 N N . VAL B 1 482 ? 28.031 -21.578 -34.25 1 21.3 482 VAL B N 1
ATOM 7105 C CA . VAL B 1 482 ? 26.641 -21.141 -34.406 1 21.3 482 VAL B CA 1
ATOM 7106 C C . VAL B 1 482 ? 26.578 -19.625 -34.375 1 21.3 482 VAL B C 1
ATOM 7108 O O . VAL B 1 482 ? 27 -19 -33.406 1 21.3 482 VAL B O 1
ATOM 7111 N N . ALA B 1 483 ? 26.531 -18.922 -35.5 1 21.22 483 ALA B N 1
ATOM 7112 C CA . ALA B 1 483 ? 26.391 -17.484 -35.781 1 21.22 483 ALA B CA 1
ATOM 7113 C C . ALA B 1 483 ? 25.094 -16.938 -35.188 1 21.22 483 ALA B C 1
ATOM 7115 O O . ALA B 1 483 ? 24 -17.391 -35.562 1 21.22 483 ALA B O 1
ATOM 7116 N N . VAL B 1 484 ? 25.078 -16.609 -34.031 1 21.47 484 VAL B N 1
ATOM 7117 C CA . VAL B 1 484 ? 23.953 -16.016 -33.312 1 21.47 484 VAL B CA 1
ATOM 7118 C C . VAL B 1 484 ? 23.578 -14.68 -33.938 1 21.47 484 VAL B C 1
ATOM 7120 O O . VAL B 1 484 ? 24.375 -13.734 -33.938 1 21.47 484 VAL B O 1
ATOM 7123 N N . ALA B 1 485 ? 22.828 -14.719 -35.062 1 20.83 485 ALA B N 1
ATOM 7124 C CA . ALA B 1 485 ? 22.422 -13.461 -35.656 1 20.83 485 ALA B CA 1
ATOM 7125 C C . ALA B 1 485 ? 21.547 -12.641 -34.719 1 20.83 485 ALA B C 1
ATOM 7127 O O . ALA B 1 485 ? 20.609 -13.172 -34.125 1 20.83 485 ALA B O 1
ATOM 7128 N N . ALA B 1 486 ? 22 -11.586 -34.156 1 23.41 486 ALA B N 1
ATOM 7129 C CA . ALA B 1 486 ? 21.516 -10.484 -33.344 1 23.41 486 ALA B CA 1
ATOM 7130 C C . ALA B 1 486 ? 20.312 -9.812 -34 1 23.41 486 ALA B C 1
ATOM 7132 O O . ALA B 1 486 ? 20.422 -9.234 -35.062 1 23.41 486 ALA B O 1
ATOM 7133 N N . GLN B 1 487 ? 19.156 -10.492 -34.031 1 21.42 487 GLN B N 1
ATOM 7134 C CA . GLN B 1 487 ? 18.078 -9.797 -34.719 1 21.42 487 GLN B CA 1
ATOM 7135 C C . GLN B 1 487 ? 17.797 -8.445 -34.062 1 21.42 487 GLN B C 1
ATOM 7137 O O . GLN B 1 487 ? 17.797 -8.32 -32.844 1 21.42 487 GLN B O 1
ATOM 7142 N N . PRO B 1 488 ? 17.891 -7.332 -34.812 1 22.95 488 PRO B N 1
ATOM 7143 C CA . PRO B 1 488 ? 17.688 -5.934 -34.406 1 22.95 488 PRO B CA 1
ATOM 7144 C C . PRO B 1 488 ? 16.281 -5.664 -33.906 1 22.95 488 PRO B C 1
ATOM 7146 O O . PRO B 1 488 ? 15.336 -6.363 -34.25 1 22.95 488 PRO B O 1
ATOM 7149 N N . PRO B 1 489 ? 16.109 -5.059 -32.781 1 23.45 489 PRO B N 1
ATOM 7150 C CA . PRO B 1 489 ? 14.953 -4.684 -31.953 1 23.45 489 PRO B CA 1
ATOM 7151 C C . PRO B 1 489 ? 13.938 -3.832 -32.719 1 23.45 489 PRO B C 1
ATOM 7153 O O . PRO B 1 489 ? 12.992 -3.303 -32.125 1 23.45 489 PRO B O 1
ATOM 7156 N N . GLY B 1 490 ? 13.906 -3.697 -34.094 1 22.61 490 GLY B N 1
ATOM 7157 C CA . GLY B 1 490 ? 13.273 -2.518 -34.656 1 22.61 490 GLY B CA 1
ATOM 7158 C C . GLY B 1 490 ? 11.758 -2.576 -34.625 1 22.61 490 GLY B C 1
ATOM 7159 O O . GLY B 1 490 ? 11.094 -1.791 -35.312 1 22.61 490 GLY B O 1
ATOM 7160 N N . GLY B 1 491 ? 10.984 -3.363 -33.938 1 22.23 491 GLY B N 1
ATOM 7161 C CA . GLY B 1 491 ? 9.664 -3.316 -34.562 1 22.23 491 GLY B CA 1
ATOM 7162 C C . GLY B 1 491 ? 8.969 -1.983 -34.375 1 22.23 491 GLY B C 1
ATOM 7163 O O . GLY B 1 491 ? 9.25 -1.259 -33.406 1 22.23 491 GLY B O 1
ATOM 7164 N N . PRO B 1 492 ? 8.438 -1.341 -35.438 1 22.27 492 PRO B N 1
ATOM 7165 C CA . PRO B 1 492 ? 7.793 -0.036 -35.594 1 22.27 492 PRO B CA 1
ATOM 7166 C C . PRO B 1 492 ? 6.598 0.15 -34.656 1 22.27 492 PRO B C 1
ATOM 7168 O O . PRO B 1 492 ? 5.98 -0.831 -34.25 1 22.27 492 PRO B O 1
ATOM 7171 N N . ARG B 1 493 ? 6.59 1.174 -33.812 1 21.69 493 ARG B N 1
ATOM 7172 C CA . ARG B 1 493 ? 5.629 1.882 -32.969 1 21.69 493 ARG B CA 1
ATOM 7173 C C . ARG B 1 493 ? 4.398 2.295 -33.781 1 21.69 493 ARG B C 1
ATOM 7175 O O . ARG B 1 493 ? 4.473 3.189 -34.625 1 21.69 493 ARG B O 1
ATOM 7182 N N . ARG B 1 494 ? 3.525 1.417 -34.219 1 20.61 494 ARG B N 1
ATOM 7183 C CA . ARG B 1 494 ? 2.32 1.884 -34.906 1 20.61 494 ARG B CA 1
ATOM 7184 C C . ARG B 1 494 ? 1.55 2.873 -34.031 1 20.61 494 ARG B C 1
ATOM 7186 O O . ARG B 1 494 ? 1.255 2.586 -32.875 1 20.61 494 ARG B O 1
ATOM 7193 N N . ASP B 1 495 ? 1.678 4.168 -34.438 1 22.11 495 ASP B N 1
ATOM 7194 C CA . ASP B 1 495 ? 1.008 5.434 -34.156 1 22.11 495 ASP B CA 1
ATOM 7195 C C . ASP B 1 495 ? -0.485 5.348 -34.469 1 22.11 495 ASP B C 1
ATOM 7197 O O . ASP B 1 495 ? -0.879 5.258 -35.625 1 22.11 495 ASP B O 1
ATOM 7201 N N . TRP B 1 496 ? -1.245 4.508 -33.875 1 19.59 496 TRP B N 1
ATOM 7202 C CA . TRP B 1 496 ? -2.658 4.43 -34.25 1 19.59 496 TRP B CA 1
ATOM 7203 C C . TRP B 1 496 ? -3.344 5.777 -34.031 1 19.59 496 TRP B C 1
ATOM 7205 O O . TRP B 1 496 ? -4.574 5.855 -34.031 1 19.59 496 TRP B O 1
ATOM 7215 N N . LEU B 1 497 ? -2.637 6.977 -33.938 1 21.84 497 LEU B N 1
ATOM 7216 C CA . LEU B 1 497 ? -3.395 8.203 -33.719 1 21.84 497 LEU B CA 1
ATOM 7217 C C . LEU B 1 497 ? -4.188 8.57 -34.969 1 21.84 497 LEU B C 1
ATOM 7219 O O . LEU B 1 497 ? -4.852 9.609 -35.031 1 21.84 497 LEU B O 1
ATOM 7223 N N . SER B 1 498 ? -4.059 8.039 -36.25 1 20.05 498 SER B N 1
ATOM 7224 C CA . SER B 1 498 ? -4.5 8.945 -37.312 1 20.05 498 SER B CA 1
ATOM 7225 C C . SER B 1 498 ? -6.016 9.109 -37.312 1 20.05 498 SER B C 1
ATOM 7227 O O . SER B 1 498 ? -6.551 10.031 -37.906 1 20.05 498 SER B O 1
ATOM 7229 N N . SER B 1 499 ? -6.953 8.281 -37.219 1 19.81 499 SER B N 1
ATOM 7230 C CA . SER B 1 499 ? -8.062 8.406 -38.125 1 19.81 499 SER B CA 1
ATOM 7231 C C . SER B 1 499 ? -8.992 9.555 -37.75 1 19.81 499 SER B C 1
ATOM 7233 O O . SER B 1 499 ? -9.953 9.852 -38.469 1 19.81 499 SER B O 1
ATOM 7235 N N . ARG B 1 500 ? -9.25 10.336 -36.75 1 19.39 500 ARG B N 1
ATOM 7236 C CA . ARG B 1 500 ? -10.562 10.969 -36.812 1 19.39 500 ARG B CA 1
ATOM 7237 C C . ARG B 1 500 ? -10.617 12 -37.906 1 19.39 500 ARG B C 1
ATOM 7239 O O . ARG B 1 500 ? -11.695 12.305 -38.438 1 19.39 500 ARG B O 1
ATOM 7246 N N . SER B 1 501 ? -9.883 13.109 -38.344 1 19.08 501 SER B N 1
ATOM 7247 C CA . SER B 1 501 ? -10.633 14.219 -38.938 1 19.08 501 SER B CA 1
ATOM 7248 C C . SER B 1 501 ? -10.984 13.953 -40.375 1 19.08 501 SER B C 1
ATOM 7250 O O . SER B 1 501 ? -11.602 14.789 -41.062 1 19.08 501 SER B O 1
ATOM 7252 N N . ALA B 1 502 ? -11.219 12.906 -40.969 1 17.45 502 ALA B N 1
ATOM 7253 C CA . ALA B 1 502 ? -12.297 13.336 -41.844 1 17.45 502 ALA B CA 1
ATOM 7254 C C . ALA B 1 502 ? -13.648 13.297 -41.156 1 17.45 502 ALA B C 1
ATOM 7256 O O . ALA B 1 502 ? -13.906 12.398 -40.344 1 17.45 502 ALA B O 1
#

Radius of gyration: 32.49 Å; Cα contacts (8 Å, |Δi|>4): 1846; chains: 2; bounding box: 72×91×78 Å

InterPro domains:
  IPR000160 GGDEF domain [PF00990] (303-464)
  IPR000160 GGDEF domain [PS50887] (332-470)
  IPR000160 GGDEF domain [SM00267] (293-468)
  IPR000160 GGDEF domain [TIGR00254] (302-466)
  IPR000160 GGDEF domain [cd01949] (305-466)
  IPR001789 Signal transduction response regulator, receiver domain [PS50110] (4-119)
  IPR011006 CheY-like superfamily [SSF52172] (2-129)
  I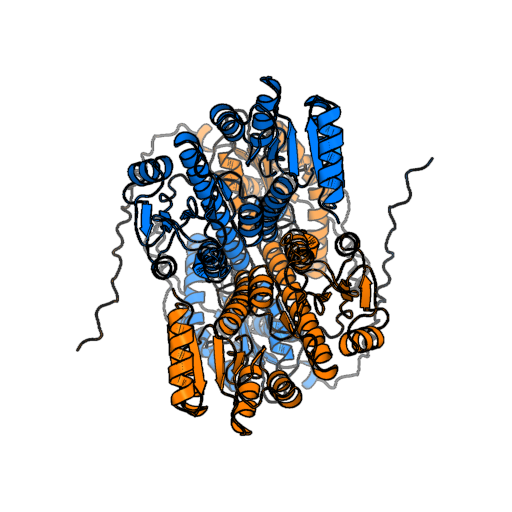PR029787 Nucleotide cyclase [SSF55073] (308-470)
  IPR043128 Reverse transcriptase/Diguanylate cyclase domain [G3DSA:3.30.70.270] (302-477)
  IPR050469 Diguanylate cyclase Dgc-like, bacteria [PTHR45138] (192-469)

Foldseek 3Di:
DAFEEEEEAQDPVCQVVVVVLVVVVVHHYDYDNALVRVVVVVVVHNGQAYEYEDDPDPRRLQSQLVQCPDPSRVLHAYEYEEDPQDLVVFLSSVVSHHLGYYYHPPDSLLVVLLVVLSSVLSVLLVVLQDPDPVSVPLCLPPPVPPDDPQFAEEEEFAQDADAFPLVVVLQVVCPPRYDYDHDLVVVLVDDGQEYEAFAQPQPPQQPVVRNSDPPHIGDHLVRLLVSLLVQCPRVNRVLHAYEYEYAPPPSVSSSSNSNSRHNYYDYSPHHNSSVNSSVVVSSVSSVSSVVSNVSSVVVVQVVFADPLQSAGEQVNLLVVLQVLLQVFAPQKKKKKKKKFKPPLVVVCVVPNVLLSSQLQNVLLVQLVVLDDDPWHWYAYDSGMIMIMDMRDDDVRNQVSVVSSQCSQQVFWGFSPCPVDPDPRDTHGIGMEMFMEMHHNDGSVVRVVQRVVQSVVCNVVPGSYYGYRDPPCVVPDDPPPPPPPPPPDPDDDPPPVPPPDDD/DAFEEEEEAQDPVCQVVVVVLVVVVVHHYDYDNALVRVVVVVVVHNGQAYEYEDDPDPRRLQSQLVQCPDPSRVLHAYEYEEDPQDLVVFLSSVVSHHLGYYYHPPDSLLVVLLVVLSSVLSVLLVVLQDPDPVSVVLCLPPPPPPDDPQFAEEEEFAQDADAFPLVVVLQVVCPPRYDYDHDLVVVLVDDGQEYEAFAQPQPPQQPVVRNSDRPHIHDHLVRLLVSLLVQCPRVNRVLHAYEYEYAPPPSVSSSSSSNSRHNYYDYSPHHNSSVNSSVVVSSVSSVSSVVSNVSSVVVVQVVFADPLQSAGEQVNLLVVLQVLLQVFAPQKKKKKKKKFKPPLVVVCVVPNVLLSSQLQNVLLVQLVVLDDDPWHWYDYDSGMIMIMDMRDDDVRNQVSVVSSQCSQQVFWGFSPCPVDPDPRDTHGIGMEMFMEMHHNDGSVVRVVQRVVQSVVCNVVPGSYYGYRDPPCVVPDDPPPPPPPPPPDPDDDPPPVPDDPDD